Protein AF-A0A0F9UYH2-F1 (afdb_monomer_lite)

Foldseek 3Di:
DDDDDDDDDDPDDQAFAAKDADLAAQEEEEEAEADPVCSVVSHGLPDPLSVLVQVLQVLLVHHPNNYTYYYLDRHDDDPDPCCAANPVGGDPVVVVSLVVVLVSNVSGNHLEYEYEAQSSCCSFAVDRCLVLFALAWDAGPSDGLGTYHYAYRSVVCVQPCVVSSLSRSLSSNLSVVCSVDNGADAAAADEAEADDLVVLLVVLVVLQVVLAEKEKDFDDDPLDTQWMKIDSALRYIYIGGLVSDDPVSSVSNLVSVLSNQVDQSREYFAAPCLQVQLSCCQPVVRHGHHHYYHLLLLCCLAPLQDDSDLSVLCSRQPNHHGRDVVLCPCPVVVCPPDVPSNSVVRNNRRSSRRSSCVRSVVVCVVVPQVVVSSLLVLLSVLQSQQQNVFFAFDLVLLVLLLLLLVLLLVVLQVVLCVQQVHHDDLPPFVVVCCSVCVVVVDDFDWDADPSVRDIDGGDDLLNLVCQQQADPVGDHDVSSVSSSSSVVSVCCNPPQSPFADDPVRGAGWRWDCQPRAQRAIFTQARPVRGHGTPLPHDLLSLLRGFHPPLKWKKKKFFDVQLLCQLCVLLVFPLSPVCQVVVHLQLLVLLCLLFVDDSVLLVVLCVQQPPAQRLVSSVVSLVVVLVVCVVPPPCSHPVNRCVVRVSGDAFRRHGSSVLSVLCSVQPLLPHDLVNSCVVSVHDSVSSVSSNVSNCVSGVSSVVSLVVLVVVCVPQQWDAALVRNIDHQSDDDDSVSSSSSSSRRSQNNLSSLQSQLSSQLVPDPPPLSVQKRWNDRNSNMTMIMHRPPQLLSVLVSNVVSQVSSWDWTDDPRDTDTTGIWMWMARTRSQTHTDPPNVPDDSVRSSVCVVVNHVVRVVSSVVSSVVSNVSSPDDNPD

Organism: NCBI:txid412755

Sequence (875 aa):
MGFVSYPNLPAMNEGTVPPDGDPNSAIAMIGEAPARNEIAKGKPWVGPAGFVLEQCAHQAGLTRTEIYLTNVSKKPIEKNIEELIGRNGLTKLGEYWKDKLKEELQSVTANVLMPMGRLACYCLTGHQQITKYRGSILESTLLPGRKVIPAIHPSSALHGNFMVRYYIVEDMRRSVYQSTFPEIRLLERNYIIRPSWQDATDYIDNLRKERGTVSWDIEVTKNEVSCIGFAPNPTEAMCIPVDNYSPSQEGHVWRAIANLMEDPQVPKLGMNLIFDTSYILAHNRIQTKGYIDDIMIAHHILYPDFPKGLDFLVSFQCKGEPYYKDEGKQWKLNQIKDWGQWWTYNCKDCTHAFEVWDAIKHKITEDGFFHYYRETMKYFDPINFMVWKGIHVDPGAIKIEKERVERDIDKQQIELNTITGREFNVNSPKQCKEYFYEELKITPFTKYNKVKKTSSATLDDKSLERLAKGTTSRKPLQEAKLIQGIRGLRKLNSTYLDIGFDKDGRFRCAYNPRGTKNNRFASGKTIDGTGMNHQNLPLSFRSYLIPDDDRIFIEWDKVQAEWVVVAFVSGDANMIRVVERRLDAHAVSGSMITGLPIEYIKLEDKYVGHSRDPIDIEKARVELDKWCLANKPEWTREALSIVYPDAFWPRGYSIRQCGKHSNHGFNYDMQAARFALEYETDLDLSKRIYDGYHKGYPGLKHWYKRTQAQLDKNRTIENCYQDKRTFLGEWGDDLFKEAYDWNPQSTVSRNNKNGMTRLYNDRTPWMRPFELLLEGHDSNLGQAPFSNLRDLSKVIFTGIEHMHDVLEWEGRQFSIRTDCKIGFDWKNMIELKDLDFKQIGDLELELPGIIEQAKEKHEESRRSEIREASSPRIA

pLDDT: mean 90.46, std 10.52, range [27.11, 98.69]

Structure (mmCIF, N/CA/C/O backbone):
data_AF-A0A0F9UYH2-F1
#
_entry.id   AF-A0A0F9UYH2-F1
#
loop_
_atom_site.group_PDB
_atom_site.id
_atom_site.type_symbol
_atom_site.label_atom_id
_atom_site.label_alt_id
_atom_site.label_comp_id
_atom_site.label_asym_id
_atom_site.label_entity_id
_atom_site.label_seq_id
_atom_site.pdbx_PDB_ins_code
_atom_site.Cartn_x
_atom_site.Cartn_y
_atom_site.Cartn_z
_atom_site.occupancy
_atom_site.B_iso_or_equiv
_atom_site.auth_seq_id
_atom_site.auth_comp_id
_atom_site.auth_asym_id
_atom_site.auth_atom_id
_atom_site.pdbx_PDB_model_num
ATOM 1 N N . MET A 1 1 ? -66.807 3.030 22.797 1.00 36.38 1 MET A N 1
ATOM 2 C CA . MET A 1 1 ? -67.451 4.286 23.245 1.00 36.38 1 MET A CA 1
ATOM 3 C C . MET A 1 1 ? -66.618 4.855 24.378 1.00 36.38 1 MET A C 1
ATOM 5 O O . MET A 1 1 ? -66.345 4.111 25.308 1.00 36.38 1 MET A O 1
ATOM 9 N N . GLY A 1 2 ? -66.194 6.118 24.265 1.00 29.64 2 GLY A N 1
ATOM 10 C CA . GLY A 1 2 ? -65.396 6.827 25.274 1.00 29.64 2 GLY A CA 1
ATOM 11 C C . GLY A 1 2 ? -64.110 7.431 24.704 1.00 29.64 2 GLY A C 1
ATOM 12 O O . GLY A 1 2 ? -63.037 6.878 24.905 1.00 29.64 2 GLY A O 1
ATOM 13 N N . PHE A 1 3 ? -64.222 8.543 23.970 1.00 28.94 3 PHE A N 1
ATOM 14 C CA . PHE A 1 3 ? -63.079 9.401 23.643 1.00 28.94 3 PHE A CA 1
ATOM 15 C C . PHE A 1 3 ? -62.647 10.142 24.914 1.00 28.94 3 PHE A C 1
ATOM 17 O O . PHE A 1 3 ? -63.434 10.905 25.469 1.00 28.94 3 PHE A O 1
ATOM 24 N N . VAL A 1 4 ? -61.405 9.941 25.355 1.00 28.91 4 VAL A N 1
ATOM 25 C CA . VAL A 1 4 ? -60.747 10.826 26.324 1.00 28.91 4 VAL A CA 1
ATOM 26 C C . VAL A 1 4 ? -59.911 11.816 25.517 1.00 28.91 4 VAL A C 1
ATOM 28 O O . VAL A 1 4 ? -58.941 11.439 24.865 1.00 28.91 4 VAL A O 1
ATOM 31 N N . SER A 1 5 ? -60.340 13.077 25.502 1.00 27.11 5 SER A N 1
ATOM 32 C CA . SER A 1 5 ? -59.610 14.189 24.895 1.00 27.11 5 SER A CA 1
ATOM 33 C C . SER A 1 5 ? -58.446 14.605 25.794 1.00 27.11 5 SER A C 1
ATOM 35 O O . SER A 1 5 ? -58.665 14.944 26.958 1.00 27.11 5 SER A O 1
ATOM 37 N N . TYR A 1 6 ? -57.231 14.638 25.251 1.00 32.59 6 TYR A N 1
ATOM 38 C CA . TYR A 1 6 ? -56.093 15.270 25.916 1.00 32.59 6 TYR A CA 1
ATOM 39 C C . TYR A 1 6 ? -56.167 16.804 25.768 1.00 32.59 6 TYR A C 1
ATOM 41 O O . TYR A 1 6 ? -56.557 17.284 24.699 1.00 32.59 6 TYR A O 1
ATOM 49 N N . PRO A 1 7 ? -55.805 17.592 26.798 1.00 36.09 7 PRO A N 1
ATOM 50 C CA . PRO A 1 7 ? -55.845 19.047 26.733 1.00 36.09 7 PRO A CA 1
ATOM 51 C C . PRO A 1 7 ? -54.651 19.606 25.943 1.00 36.09 7 PRO A C 1
ATOM 53 O O . PRO A 1 7 ? -53.505 19.286 26.236 1.00 36.09 7 PRO A O 1
ATOM 56 N N . ASN A 1 8 ? -54.958 20.468 24.969 1.00 33.94 8 ASN A N 1
ATOM 57 C CA . ASN A 1 8 ? -54.134 21.546 24.408 1.00 33.94 8 ASN A CA 1
ATOM 58 C C . ASN A 1 8 ? -52.607 21.331 24.362 1.00 33.94 8 ASN A C 1
ATOM 60 O O . ASN A 1 8 ? -51.868 21.820 25.217 1.00 33.94 8 ASN A O 1
ATOM 64 N N . LEU A 1 9 ? -52.127 20.745 23.260 1.00 34.06 9 LEU A N 1
ATOM 65 C CA . LEU A 1 9 ? -50.814 21.107 22.718 1.00 34.06 9 LEU A CA 1
ATOM 66 C C . LEU A 1 9 ? -50.857 22.597 22.312 1.00 34.06 9 LEU A C 1
ATOM 68 O O . LEU A 1 9 ? -51.827 23.010 21.670 1.00 34.06 9 LEU A O 1
ATOM 72 N N . PRO A 1 10 ? -49.859 23.424 22.674 1.00 30.80 10 PRO A N 1
ATOM 73 C CA . PRO A 1 10 ? -49.817 24.816 22.242 1.00 30.80 10 PRO A CA 1
ATOM 74 C C . PRO A 1 10 ? -49.755 24.883 20.710 1.00 30.80 10 PRO A C 1
ATOM 76 O O . PRO A 1 10 ? -49.124 24.039 20.072 1.00 30.80 10 PRO A O 1
ATOM 79 N N . ALA A 1 11 ? -50.434 25.878 20.134 1.00 31.53 11 ALA A N 1
ATOM 80 C CA . ALA A 1 11 ? -50.489 26.131 18.697 1.00 31.53 11 ALA A CA 1
ATOM 81 C C . ALA A 1 11 ? -49.102 25.989 18.040 1.00 31.53 11 ALA A C 1
ATOM 83 O O . ALA A 1 11 ? -48.117 26.531 18.546 1.00 31.53 11 ALA A O 1
ATOM 84 N N . MET A 1 12 ? -49.030 25.248 16.925 1.00 38.38 12 MET A N 1
ATOM 85 C CA . MET A 1 12 ? -47.806 25.092 16.136 1.00 38.38 12 MET A CA 1
ATOM 86 C C . MET A 1 12 ? -47.252 26.476 15.779 1.00 38.38 12 MET A C 1
ATOM 88 O O . MET A 1 12 ? -47.857 27.207 14.998 1.00 38.38 12 MET A O 1
ATOM 92 N N . ASN A 1 13 ? -46.102 26.838 16.345 1.00 46.81 13 ASN A N 1
ATOM 93 C CA . ASN A 1 13 ? -45.363 28.014 15.905 1.00 46.81 13 ASN A CA 1
ATOM 94 C C . ASN A 1 13 ? -44.887 27.777 14.464 1.00 46.81 13 ASN A C 1
ATOM 96 O O . ASN A 1 13 ? -44.291 26.737 14.170 1.00 46.81 13 ASN A O 1
ATOM 100 N N . GLU A 1 14 ? -45.137 28.738 13.571 1.00 57.53 14 GLU A N 1
ATOM 101 C CA . GLU A 1 14 ? -44.645 28.708 12.192 1.00 57.53 14 GLU A CA 1
ATOM 102 C C . GLU A 1 14 ? -43.138 28.381 12.172 1.00 57.53 14 GLU A C 1
ATOM 104 O O . GLU A 1 14 ? -42.326 29.043 12.823 1.00 57.53 14 GLU A O 1
ATOM 109 N N . GLY A 1 15 ? -42.761 27.317 11.456 1.00 72.25 15 GLY A N 1
ATOM 110 C CA . GLY A 1 15 ? -41.358 26.935 11.264 1.00 72.25 15 GLY A CA 1
ATOM 111 C C . GLY A 1 15 ? -40.735 25.996 12.307 1.00 72.25 15 GLY A C 1
ATOM 112 O O . GLY A 1 15 ? -39.507 25.896 12.338 1.00 72.25 15 GLY A O 1
ATOM 113 N N . THR A 1 16 ? -41.515 25.292 13.139 1.00 86.12 16 THR A N 1
ATOM 114 C CA . THR A 1 16 ? -40.997 24.173 13.960 1.00 86.12 16 THR A CA 1
ATOM 115 C C . THR A 1 16 ? -41.372 22.800 13.407 1.00 86.12 16 THR A C 1
ATOM 117 O O . THR A 1 16 ? -42.482 22.625 12.912 1.00 86.12 16 THR A O 1
ATOM 120 N N . VAL A 1 17 ? -40.476 21.815 13.538 1.00 91.75 17 VAL A N 1
ATOM 121 C CA . VAL A 1 17 ? -40.734 20.409 13.178 1.00 91.75 17 VAL A CA 1
ATOM 122 C C . VAL A 1 17 ? -40.778 19.556 14.452 1.00 91.75 17 VAL A C 1
ATOM 124 O O . VAL A 1 17 ? -39.764 19.502 15.157 1.00 91.75 17 VAL A O 1
ATOM 127 N N . PRO A 1 18 ? -41.915 18.911 14.777 1.00 92.44 18 PRO A N 1
ATOM 128 C CA . PRO A 1 18 ? -42.023 18.025 15.935 1.00 92.44 18 PRO A CA 1
ATOM 129 C C . PRO A 1 18 ? -41.285 16.689 15.710 1.00 92.44 18 PRO A C 1
ATOM 131 O O . PRO A 1 18 ? -40.938 16.368 14.571 1.00 92.44 18 PRO A O 1
ATOM 134 N N . PRO A 1 19 ? -41.038 15.899 16.771 1.00 93.69 19 PRO A N 1
ATOM 135 C CA . PRO A 1 19 ? -40.589 14.513 16.631 1.00 93.69 19 PRO A CA 1
ATOM 136 C C . PRO A 1 19 ? -41.630 13.633 15.912 1.00 93.69 19 PRO A C 1
ATOM 138 O O . PRO A 1 19 ? -42.803 13.993 15.809 1.00 93.69 19 PRO A O 1
ATOM 141 N N . ASP A 1 20 ? -41.195 12.473 15.422 1.00 93.62 20 ASP A N 1
ATOM 142 C CA . ASP A 1 20 ? -42.017 11.469 14.726 1.00 93.62 20 ASP A CA 1
ATOM 143 C C . ASP A 1 20 ? -41.646 10.053 15.204 1.00 93.62 20 ASP A C 1
ATOM 145 O O . ASP A 1 20 ? -40.512 9.826 15.619 1.00 93.62 20 ASP A O 1
ATOM 149 N N . GLY A 1 21 ? -42.575 9.099 15.127 1.00 90.25 21 GLY A N 1
ATOM 150 C CA . GLY A 1 21 ? -42.392 7.727 15.635 1.00 90.25 21 GLY A CA 1
ATOM 151 C C . GLY A 1 21 ? -42.991 7.475 17.028 1.00 90.25 21 GLY A C 1
ATOM 152 O O . GLY A 1 21 ? -43.482 8.393 17.685 1.00 90.25 21 GLY A O 1
ATOM 153 N N . ASP A 1 22 ? -42.994 6.210 17.464 1.00 92.00 22 ASP A N 1
ATOM 154 C CA . ASP A 1 22 ? -43.580 5.788 18.747 1.00 92.00 22 ASP A CA 1
ATOM 155 C C . ASP A 1 22 ? -42.653 6.161 19.926 1.00 92.00 22 ASP A C 1
ATOM 157 O O . ASP A 1 22 ? -41.503 5.709 19.946 1.00 92.00 22 ASP A O 1
ATOM 161 N N . PRO A 1 23 ? -43.112 6.936 20.932 1.00 93.12 23 PRO A N 1
ATOM 162 C CA . PRO A 1 23 ? -42.351 7.219 22.155 1.00 93.12 23 PRO A CA 1
ATOM 163 C C . PRO A 1 23 ? -41.938 5.974 22.955 1.00 93.12 23 PRO A C 1
ATOM 165 O O . PRO A 1 23 ? -41.043 6.065 23.796 1.00 93.12 23 PRO A O 1
ATOM 168 N N . ASN A 1 24 ? -42.568 4.822 22.705 1.00 94.31 24 ASN A N 1
ATOM 169 C CA . ASN A 1 24 ? -42.217 3.545 23.325 1.00 94.31 24 ASN A CA 1
ATOM 170 C C . ASN A 1 24 ? -41.116 2.772 22.574 1.00 94.31 24 ASN A C 1
ATOM 172 O O . ASN A 1 24 ? -40.755 1.668 22.988 1.00 94.31 24 ASN A O 1
ATOM 176 N N . SER A 1 25 ? -40.583 3.328 21.480 1.00 95.12 25 SER A N 1
ATOM 177 C CA . SER A 1 25 ? -39.491 2.718 20.716 1.00 95.12 25 SER A CA 1
ATOM 178 C C . SER A 1 25 ? -38.237 2.560 21.577 1.00 95.12 25 SER A C 1
ATOM 180 O O . SER A 1 25 ? -37.832 3.487 22.278 1.00 95.12 25 SER A O 1
ATOM 182 N N . ALA A 1 26 ? -37.560 1.415 21.465 1.00 95.75 26 ALA A N 1
ATOM 183 C CA . ALA A 1 26 ? -36.318 1.159 22.198 1.00 95.75 26 ALA A CA 1
ATOM 184 C C . ALA A 1 26 ? -35.140 2.031 21.706 1.00 95.75 26 ALA A C 1
ATOM 186 O O . ALA A 1 26 ? -34.177 2.264 22.440 1.00 95.75 26 ALA A O 1
ATOM 187 N N . ILE A 1 27 ? -35.231 2.562 20.482 1.00 97.62 27 ILE A N 1
ATOM 188 C CA . ILE A 1 27 ? -34.200 3.391 19.854 1.00 97.62 27 ILE A CA 1
ATOM 189 C C . ILE A 1 27 ? -34.762 4.780 19.550 1.00 97.62 27 ILE A C 1
ATOM 191 O O . ILE A 1 27 ? -35.799 4.916 18.898 1.00 97.62 27 ILE A O 1
ATOM 195 N N . ALA A 1 28 ? -34.024 5.814 19.952 1.00 97.88 28 ALA A N 1
ATOM 196 C CA . ALA A 1 28 ? -34.234 7.181 19.489 1.00 97.88 28 ALA A CA 1
ATOM 197 C C . ALA A 1 28 ? -33.054 7.626 18.618 1.00 97.88 28 ALA A C 1
ATOM 199 O O . ALA A 1 28 ? -31.908 7.523 19.053 1.00 97.88 28 ALA A O 1
ATOM 200 N N . MET A 1 29 ? -33.306 8.149 17.414 1.00 97.56 29 MET A N 1
ATOM 201 C CA . MET A 1 29 ? -32.279 8.779 16.574 1.00 97.56 29 MET A CA 1
ATOM 202 C C . MET A 1 29 ? -32.446 10.299 16.587 1.00 97.56 29 MET A C 1
ATOM 204 O O . MET A 1 29 ? -33.533 10.830 16.345 1.00 97.56 29 MET A O 1
ATOM 208 N N . ILE A 1 30 ? -31.349 11.002 16.873 1.00 97.50 30 ILE A N 1
ATOM 209 C CA . ILE A 1 30 ? -31.353 12.436 17.173 1.00 97.50 30 ILE A CA 1
ATOM 210 C C . ILE A 1 30 ? -30.468 13.171 16.164 1.00 97.50 30 ILE A C 1
ATOM 212 O O . ILE A 1 30 ? -29.246 13.033 16.197 1.00 97.50 30 ILE A O 1
ATOM 216 N N . GLY A 1 31 ? -31.078 13.964 15.283 1.00 95.25 31 GLY A N 1
ATOM 217 C CA . GLY A 1 31 ? -30.384 14.858 14.351 1.00 95.25 31 GLY A CA 1
ATOM 218 C C . GLY A 1 31 ? -30.073 16.231 14.940 1.00 95.25 31 GLY A C 1
ATOM 219 O O . GLY A 1 31 ? -30.382 16.520 16.095 1.00 95.25 31 GLY A O 1
ATOM 220 N N . GLU A 1 32 ? -29.452 17.105 14.148 1.00 93.69 32 GLU A N 1
ATOM 221 C CA . GLU A 1 32 ? -29.047 18.439 14.615 1.00 93.69 32 GLU A CA 1
ATOM 222 C C . GLU A 1 32 ? -30.204 19.451 14.571 1.00 93.69 32 GLU A C 1
ATOM 224 O O . GLU A 1 32 ? -30.550 20.045 15.595 1.00 93.69 32 GLU A O 1
ATOM 229 N N . ALA A 1 33 ? -30.807 19.643 13.395 1.00 93.31 33 ALA A N 1
ATOM 230 C CA . ALA A 1 33 ? -31.880 20.603 13.139 1.00 93.31 33 ALA A CA 1
ATOM 231 C C . ALA A 1 33 ? -32.631 20.249 11.838 1.00 93.31 33 ALA A C 1
ATOM 233 O O . ALA A 1 33 ? -32.019 19.676 10.933 1.00 93.31 33 ALA A O 1
ATOM 234 N N . PRO A 1 34 ? -33.917 20.623 11.692 1.00 91.50 34 PRO A N 1
ATOM 235 C CA . PRO A 1 34 ? -34.689 20.345 10.484 1.00 91.50 34 PRO A CA 1
ATOM 236 C C . PRO A 1 34 ? -34.190 21.125 9.260 1.00 91.50 34 PRO A C 1
ATOM 238 O O . PRO A 1 34 ? -33.913 22.325 9.326 1.00 91.50 34 PRO A O 1
ATOM 241 N N . ALA A 1 35 ? -34.153 20.458 8.104 1.00 88.44 35 ALA A N 1
ATOM 242 C CA . ALA A 1 35 ? -33.908 21.086 6.806 1.00 88.44 35 ALA A CA 1
ATOM 243 C C . ALA A 1 35 ? -35.184 21.703 6.189 1.00 88.44 35 ALA A C 1
ATOM 245 O O . ALA A 1 35 ? -36.308 21.429 6.610 1.00 88.44 35 ALA A O 1
ATOM 246 N N . ARG A 1 36 ? -35.036 22.478 5.099 1.00 86.31 36 ARG A N 1
ATOM 247 C CA . ARG A 1 36 ? -36.165 23.118 4.377 1.00 86.31 36 ARG A CA 1
ATOM 248 C C . ARG A 1 36 ? -37.293 22.145 4.006 1.00 86.31 36 ARG A C 1
ATOM 250 O O . ARG A 1 36 ? -38.464 22.487 4.129 1.00 86.31 36 ARG A O 1
ATOM 257 N N . ASN A 1 37 ? -36.943 20.929 3.586 1.00 86.31 37 ASN A N 1
ATOM 258 C CA . ASN A 1 37 ? -37.922 19.904 3.211 1.00 86.31 37 ASN A CA 1
ATOM 259 C C . ASN A 1 37 ? -38.703 19.361 4.416 1.00 86.31 37 ASN A C 1
ATOM 261 O O . ASN A 1 37 ? -39.855 18.968 4.261 1.00 86.31 37 ASN A O 1
ATOM 265 N N . GLU A 1 38 ? -38.081 19.328 5.594 1.00 89.69 38 GLU A N 1
ATOM 266 C CA . GLU A 1 38 ? -38.717 18.882 6.839 1.00 89.69 38 GLU A CA 1
ATOM 267 C C . GLU A 1 38 ? -39.713 19.927 7.336 1.00 89.69 38 GLU A C 1
ATOM 269 O O . GLU A 1 38 ? -40.822 19.572 7.718 1.00 89.69 38 GLU A O 1
ATOM 274 N N . ILE A 1 39 ? -39.365 21.214 7.222 1.00 88.94 39 ILE A N 1
ATOM 275 C CA . ILE A 1 39 ? -40.271 22.335 7.513 1.00 88.94 39 ILE A CA 1
ATOM 276 C C . ILE A 1 39 ? -41.496 22.288 6.599 1.00 88.94 39 ILE A C 1
ATOM 278 O O . ILE A 1 39 ? -42.623 22.334 7.079 1.00 88.94 39 ILE A O 1
ATOM 282 N N . ALA A 1 40 ? -41.282 22.130 5.290 1.00 86.69 40 ALA A N 1
ATOM 283 C CA . ALA A 1 40 ? -42.367 22.090 4.311 1.00 86.69 40 ALA A CA 1
ATOM 284 C C . ALA A 1 40 ? -43.340 20.917 4.529 1.00 86.69 40 ALA A C 1
ATOM 286 O O . ALA A 1 40 ? -44.523 21.032 4.226 1.00 86.69 40 ALA A O 1
ATOM 287 N N . LYS A 1 41 ? -42.844 19.783 5.037 1.00 87.56 41 LYS A N 1
ATOM 288 C CA . LYS A 1 41 ? -43.641 18.569 5.275 1.00 87.56 41 LYS A CA 1
ATOM 289 C C . LYS A 1 41 ? -44.098 18.406 6.730 1.00 87.56 41 LYS A C 1
ATOM 291 O O . LYS A 1 41 ? -44.826 17.460 7.014 1.00 87.56 41 LYS A O 1
ATOM 296 N N . GLY A 1 42 ? -43.643 19.265 7.645 1.00 89.31 42 GLY A N 1
ATOM 297 C CA . GLY A 1 42 ? -43.927 19.174 9.080 1.00 89.31 42 GLY A CA 1
ATOM 298 C C . GLY A 1 42 ? -43.438 17.884 9.751 1.00 89.31 42 GLY A C 1
ATOM 299 O O . GLY A 1 42 ? -43.983 17.501 10.781 1.00 89.31 42 GLY A O 1
ATOM 300 N N . LYS A 1 43 ? -42.451 17.187 9.169 1.00 90.25 43 LYS A N 1
ATOM 301 C CA . LYS A 1 43 ? -41.931 15.901 9.668 1.00 90.25 43 LYS A CA 1
ATOM 302 C C . LYS A 1 43 ? -40.403 15.874 9.636 1.00 90.25 43 LYS A C 1
ATOM 304 O O . LYS A 1 43 ? -39.834 16.370 8.663 1.00 90.25 43 LYS A O 1
ATOM 309 N N . PRO A 1 44 ? -39.726 15.280 10.633 1.00 91.75 44 PRO A N 1
ATOM 310 C CA . PRO A 1 44 ? -38.274 15.213 10.664 1.00 91.75 44 PRO A CA 1
ATOM 311 C C . PRO A 1 44 ? -37.762 14.137 9.697 1.00 91.75 44 PRO A C 1
ATOM 313 O O . PRO A 1 44 ? -38.448 13.149 9.427 1.00 91.75 44 PRO A O 1
ATOM 316 N N . TRP A 1 45 ? -36.546 14.297 9.175 1.00 91.25 45 TRP A N 1
ATOM 317 C CA . TRP A 1 45 ? -35.875 13.298 8.329 1.00 91.25 45 TRP A CA 1
ATOM 318 C C . TRP A 1 45 ? -36.664 12.868 7.073 1.00 91.25 45 TRP A C 1
ATOM 320 O O . TRP A 1 45 ? -36.712 11.689 6.736 1.00 91.25 45 TRP A O 1
ATOM 330 N N . VAL A 1 46 ? -37.277 13.816 6.353 1.00 89.81 46 VAL A N 1
ATOM 331 C CA . VAL A 1 46 ? -38.032 13.572 5.091 1.00 89.81 46 VAL A CA 1
ATOM 332 C C . VAL A 1 46 ? -37.402 14.232 3.848 1.00 89.81 46 VAL A C 1
ATOM 334 O O . VAL A 1 46 ? -38.038 14.348 2.791 1.00 89.81 46 VAL A O 1
ATOM 337 N N . GLY A 1 47 ? -36.160 14.710 3.987 1.00 90.25 47 GLY A N 1
ATOM 338 C CA . GLY A 1 47 ? -35.315 15.237 2.908 1.00 90.25 47 GLY A CA 1
ATOM 339 C C . GLY A 1 47 ? -34.264 14.229 2.408 1.00 90.25 47 GLY A C 1
ATOM 340 O O . GLY A 1 47 ? -34.301 13.066 2.799 1.00 90.25 47 GLY A O 1
ATOM 341 N N . PRO A 1 48 ? -33.283 14.659 1.587 1.00 90.31 48 PRO A N 1
ATOM 342 C CA . PRO A 1 48 ? -32.253 13.774 1.032 1.00 90.31 48 PRO A CA 1
ATOM 343 C C . PRO A 1 48 ? -31.463 12.980 2.081 1.00 90.31 48 PRO A C 1
ATOM 345 O O . PRO A 1 48 ? -31.228 11.791 1.900 1.00 90.31 48 PRO A O 1
ATOM 348 N N . ALA A 1 49 ? -31.084 13.610 3.201 1.00 91.44 49 ALA A N 1
ATOM 349 C CA . ALA A 1 49 ? -30.413 12.913 4.301 1.00 91.44 49 ALA A CA 1
ATOM 350 C C . ALA A 1 49 ? -31.338 11.885 4.980 1.00 91.44 49 ALA A C 1
ATOM 352 O O . ALA A 1 49 ? -30.883 10.809 5.348 1.00 91.44 49 ALA A O 1
ATOM 353 N N . GLY A 1 50 ? -32.635 12.189 5.078 1.00 92.62 50 GLY A N 1
ATOM 354 C CA . GLY A 1 50 ? -33.658 11.263 5.568 1.00 92.62 50 GLY A CA 1
ATOM 355 C C . GLY A 1 50 ? -33.846 10.041 4.670 1.00 92.62 50 GLY A C 1
ATOM 356 O O . GLY A 1 50 ? -33.975 8.934 5.170 1.00 92.62 50 GLY A O 1
ATOM 357 N N . PHE A 1 51 ? -33.755 10.209 3.348 1.00 93.31 51 PHE A N 1
ATOM 358 C CA . PHE A 1 51 ? -33.775 9.077 2.418 1.00 93.31 51 PHE A CA 1
ATOM 359 C C . PHE A 1 51 ? -32.566 8.150 2.616 1.00 93.31 51 PHE A C 1
ATOM 361 O O . PHE A 1 51 ? -32.710 6.932 2.637 1.00 93.31 51 PHE A O 1
ATOM 368 N N . VAL A 1 52 ? -31.368 8.714 2.816 1.00 94.00 52 VAL A N 1
ATOM 369 C CA . VAL A 1 52 ? -30.177 7.911 3.148 1.00 94.00 52 VAL A CA 1
ATOM 370 C C . VAL A 1 52 ? -30.348 7.206 4.494 1.00 94.00 52 VAL A C 1
ATOM 372 O O . VAL A 1 52 ? -30.017 6.029 4.596 1.00 94.00 52 VAL A O 1
ATOM 375 N N . LEU A 1 53 ? -30.879 7.905 5.503 1.00 94.56 53 LEU A N 1
ATOM 376 C CA . LEU A 1 53 ? -31.188 7.328 6.812 1.00 94.56 53 LEU A CA 1
ATOM 377 C C . LEU A 1 53 ? -32.104 6.109 6.675 1.00 94.56 53 LEU A C 1
ATOM 379 O O . LEU A 1 53 ? -31.796 5.060 7.224 1.00 94.56 53 LEU A O 1
ATOM 383 N N . GLU A 1 54 ? -33.193 6.242 5.920 1.00 94.44 54 GLU A N 1
ATOM 384 C CA . GLU A 1 54 ? -34.179 5.184 5.700 1.00 94.44 54 GLU A CA 1
ATOM 385 C C . GLU A 1 54 ? -33.574 3.977 4.972 1.00 94.44 54 GLU A C 1
ATOM 387 O O . GLU A 1 54 ? -33.797 2.839 5.378 1.00 94.44 54 GLU A O 1
ATOM 392 N N . GLN A 1 55 ? -32.732 4.209 3.958 1.00 94.62 55 GLN A N 1
ATOM 393 C CA . GLN A 1 55 ? -31.992 3.135 3.289 1.00 94.62 55 GLN A CA 1
ATOM 394 C C . GLN A 1 55 ? -31.056 2.392 4.252 1.00 94.62 55 GLN A C 1
ATOM 396 O O . GLN A 1 55 ? -31.021 1.161 4.242 1.00 94.62 55 GLN A O 1
ATOM 401 N N . CYS A 1 56 ? -30.307 3.120 5.087 1.00 96.06 56 CYS A N 1
ATOM 402 C CA . CYS A 1 56 ? -29.424 2.509 6.079 1.00 96.06 56 CYS A CA 1
ATOM 403 C C . CYS A 1 56 ? -30.216 1.752 7.157 1.00 96.06 56 CYS A C 1
ATOM 405 O O . CYS A 1 56 ? -29.844 0.634 7.504 1.00 96.06 56 CYS A O 1
ATOM 407 N N . ALA A 1 57 ? -31.322 2.323 7.642 1.00 95.44 57 ALA A N 1
ATOM 408 C CA . ALA A 1 57 ? -32.192 1.699 8.636 1.00 95.44 57 ALA A CA 1
ATOM 409 C C . ALA A 1 57 ? -32.757 0.378 8.105 1.00 95.44 57 ALA A C 1
ATOM 411 O O . ALA A 1 57 ? -32.605 -0.653 8.756 1.00 95.44 57 ALA A O 1
ATOM 412 N N . HIS A 1 58 ? -33.276 0.372 6.875 1.00 95.50 58 HIS A N 1
ATOM 413 C CA . HIS A 1 58 ? -33.782 -0.841 6.238 1.00 95.50 58 HIS A CA 1
ATOM 414 C C . HIS A 1 58 ? -32.698 -1.927 6.122 1.00 95.50 58 HIS A C 1
ATOM 416 O O . HIS A 1 58 ? -32.940 -3.085 6.447 1.00 95.50 58 HIS A O 1
ATOM 422 N N . GLN A 1 59 ? -31.474 -1.567 5.716 1.00 94.94 59 GLN A N 1
ATOM 423 C CA . GLN A 1 59 ? -30.343 -2.511 5.644 1.00 94.94 59 GLN A CA 1
ATOM 424 C C . GLN A 1 59 ? -29.873 -3.027 7.015 1.00 94.94 59 GLN A C 1
ATOM 426 O O . GLN A 1 59 ? -29.263 -4.099 7.102 1.00 94.94 59 GLN A O 1
ATOM 431 N N . ALA A 1 60 ? -30.133 -2.266 8.078 1.00 95.44 60 ALA A N 1
ATOM 432 C CA . ALA A 1 60 ? -29.896 -2.665 9.459 1.00 95.44 60 ALA A CA 1
ATOM 433 C C . ALA A 1 60 ? -31.064 -3.466 10.066 1.00 95.44 60 ALA A C 1
ATOM 435 O O . ALA A 1 60 ? -30.950 -3.906 11.207 1.00 95.44 60 ALA A O 1
ATOM 436 N N . GLY A 1 61 ? -32.152 -3.683 9.316 1.00 94.94 61 GLY A N 1
ATOM 437 C CA . GLY A 1 61 ? -33.340 -4.402 9.779 1.00 94.94 61 GLY A CA 1
ATOM 438 C C . GLY A 1 61 ? -34.312 -3.550 10.600 1.00 94.94 61 GLY A C 1
ATOM 439 O O . GLY A 1 61 ? -35.078 -4.106 11.375 1.00 94.94 61 GLY A O 1
ATOM 440 N N . LEU A 1 62 ? -34.274 -2.223 10.451 1.00 94.00 62 LEU A N 1
ATOM 441 C CA . LEU A 1 62 ? -35.160 -1.278 11.127 1.00 94.00 62 LEU A CA 1
ATOM 442 C C . LEU A 1 62 ? -36.169 -0.659 10.159 1.00 94.00 62 LEU A C 1
ATOM 444 O O . LEU A 1 62 ? -35.833 -0.277 9.034 1.00 94.00 62 LEU A O 1
ATOM 448 N N . THR A 1 63 ? -37.390 -0.455 10.640 1.00 91.81 63 THR A N 1
ATOM 449 C CA . THR A 1 63 ? -38.401 0.381 9.989 1.00 91.81 63 THR A CA 1
ATOM 450 C C . THR A 1 63 ? -38.528 1.731 10.688 1.00 91.81 63 THR A C 1
ATOM 452 O O . THR A 1 63 ? -38.205 1.889 11.865 1.00 91.81 63 THR A O 1
ATOM 455 N N . ARG A 1 64 ? -39.042 2.741 9.976 1.00 89.88 64 ARG A N 1
ATOM 456 C CA . ARG A 1 64 ? -39.251 4.082 10.546 1.00 89.88 64 ARG A CA 1
ATOM 457 C C . ARG A 1 64 ? -40.150 4.065 11.789 1.00 89.88 64 ARG A C 1
ATOM 459 O O . ARG A 1 64 ? -39.954 4.879 12.680 1.00 89.88 64 ARG A O 1
ATOM 466 N N . THR A 1 65 ? -41.131 3.166 11.843 1.00 88.88 65 THR A N 1
ATOM 467 C CA . THR A 1 65 ? -42.087 3.052 12.958 1.00 88.88 65 THR A CA 1
ATOM 468 C C . THR A 1 65 ? -41.470 2.502 14.240 1.00 88.88 65 THR A C 1
ATOM 470 O O . THR A 1 65 ? -42.027 2.727 15.306 1.00 88.88 65 THR A O 1
ATOM 473 N N . GLU A 1 66 ? -40.326 1.822 14.146 1.00 90.56 66 GLU A N 1
ATOM 474 C CA . GLU A 1 66 ? -39.587 1.261 15.287 1.00 90.56 66 GLU A CA 1
ATOM 475 C C . GLU A 1 66 ? -38.551 2.241 15.860 1.00 90.56 66 GLU A C 1
ATOM 477 O O . GLU A 1 66 ? -37.774 1.888 16.749 1.00 90.56 66 GLU A O 1
ATOM 482 N N . ILE A 1 67 ? -38.499 3.464 15.323 1.00 94.69 67 ILE A N 1
ATOM 483 C CA . ILE A 1 67 ? -37.515 4.477 15.684 1.00 94.69 67 ILE A CA 1
ATOM 484 C C . ILE A 1 67 ? -38.241 5.748 16.112 1.00 94.69 67 ILE A C 1
ATOM 486 O O . ILE A 1 67 ? -39.040 6.309 15.362 1.00 94.69 67 ILE A O 1
ATOM 490 N N . TYR A 1 68 ? -37.874 6.271 17.279 1.00 97.38 68 TYR A N 1
ATOM 491 C CA . TYR A 1 68 ? -38.237 7.629 17.658 1.00 97.38 68 TYR A CA 1
ATOM 492 C C . TYR A 1 68 ? -37.286 8.628 16.983 1.00 97.38 68 TYR A C 1
ATOM 494 O O . TYR A 1 68 ? -36.088 8.661 17.268 1.00 97.38 68 TYR A O 1
ATOM 502 N N . LEU A 1 69 ? -37.797 9.429 16.052 1.00 96.62 69 LEU A N 1
ATOM 503 C CA . LEU A 1 69 ? -37.022 10.354 15.229 1.00 96.62 69 LEU A CA 1
ATOM 504 C C . LEU A 1 69 ? -37.195 11.788 15.701 1.00 96.62 69 LEU A C 1
ATOM 506 O O . LEU A 1 69 ? -38.299 12.331 15.720 1.00 96.62 69 LEU A O 1
ATOM 510 N N . THR A 1 70 ? -36.078 12.443 16.004 1.00 96.38 70 THR A N 1
ATOM 511 C CA . THR A 1 70 ? -36.104 13.819 16.494 1.00 96.38 70 THR A CA 1
ATOM 512 C C . THR A 1 70 ? -34.855 14.611 16.097 1.00 96.38 70 THR A C 1
ATOM 514 O O . THR A 1 70 ? -33.920 14.075 15.502 1.00 96.38 70 THR A O 1
ATOM 517 N N . ASN A 1 71 ? -34.851 15.908 16.405 1.00 96.62 71 ASN A N 1
ATOM 518 C CA . ASN A 1 71 ? -33.726 16.830 16.235 1.00 96.62 71 ASN A CA 1
ATOM 519 C C . ASN A 1 71 ? -33.466 17.585 17.546 1.00 96.62 71 ASN A C 1
ATOM 521 O O . ASN A 1 71 ? -34.415 17.852 18.288 1.00 96.62 71 ASN A O 1
ATOM 525 N N . VAL A 1 72 ? -32.212 17.972 17.810 1.00 96.56 72 VAL A N 1
ATOM 526 C CA . VAL A 1 72 ? -31.869 18.831 18.961 1.00 96.56 72 VAL A CA 1
ATOM 527 C C . VAL A 1 72 ? -32.606 20.168 18.856 1.00 96.56 72 VAL A C 1
ATOM 529 O O . VAL A 1 72 ? -33.395 20.514 19.731 1.00 96.56 72 VAL A O 1
ATOM 532 N N . SER A 1 73 ? -32.398 20.904 17.760 1.00 95.00 73 SER A N 1
ATOM 533 C CA . SER A 1 73 ? -33.184 22.102 17.461 1.00 95.00 73 SER A CA 1
ATOM 534 C C . SER A 1 73 ? -34.465 21.717 16.731 1.00 95.00 73 SER A C 1
ATOM 536 O O . SER A 1 73 ? -34.415 21.027 15.715 1.00 95.00 73 SER A O 1
ATOM 538 N N . LYS A 1 74 ? -35.622 22.210 17.191 1.00 94.25 74 LYS A N 1
ATOM 539 C CA . LYS A 1 74 ? -36.893 22.064 16.448 1.00 94.25 74 LYS A CA 1
ATOM 540 C C . LYS A 1 74 ? -37.066 23.112 15.354 1.00 94.25 74 LYS A C 1
ATOM 542 O O . LYS A 1 74 ? -38.025 23.036 14.593 1.00 94.25 74 LYS A O 1
ATOM 547 N N . LYS A 1 75 ? -36.157 24.088 15.285 1.00 91.25 75 LYS A N 1
ATOM 548 C CA . LYS A 1 75 ? -36.109 25.147 14.270 1.00 91.25 75 LYS A CA 1
ATOM 549 C C . LYS A 1 75 ? -34.915 24.949 13.332 1.00 91.25 75 LYS A C 1
ATOM 551 O O . LYS A 1 75 ? -33.891 24.420 13.775 1.00 91.25 75 LYS A O 1
ATOM 556 N N . PRO A 1 76 ? -35.015 25.377 12.064 1.00 88.31 76 PRO A N 1
ATOM 557 C CA . PRO A 1 76 ? -33.890 25.319 11.145 1.00 88.31 76 PRO A CA 1
ATOM 558 C C . PRO A 1 76 ? -32.760 26.235 11.628 1.00 88.31 76 PRO A C 1
ATOM 560 O O . PRO A 1 76 ? -32.999 27.245 12.286 1.00 88.31 76 PRO A O 1
ATOM 563 N N . ILE A 1 77 ? -31.529 25.875 11.279 1.00 85.69 77 ILE A N 1
ATOM 564 C CA . ILE A 1 77 ? -30.349 26.715 11.502 1.00 85.69 77 ILE A CA 1
ATOM 565 C C . ILE A 1 77 ? -30.291 27.766 10.386 1.00 85.69 77 ILE A C 1
ATOM 567 O O . ILE A 1 77 ? -30.382 27.406 9.210 1.00 85.69 77 ILE A O 1
ATOM 571 N N . GLU A 1 78 ? -30.144 29.046 10.733 1.00 81.12 78 GLU A N 1
ATOM 572 C CA . GLU A 1 78 ? -30.231 30.142 9.757 1.00 81.12 78 GLU A CA 1
ATOM 573 C C . GLU A 1 78 ? -28.947 30.316 8.937 1.00 81.12 78 GLU A C 1
ATOM 575 O O . GLU A 1 78 ? -29.009 30.465 7.714 1.00 81.12 78 GLU A O 1
ATOM 580 N N . LYS A 1 79 ? -27.780 30.284 9.588 1.00 81.50 79 LYS A N 1
ATOM 581 C CA . LYS A 1 79 ? -26.463 30.437 8.954 1.00 81.50 79 LYS A CA 1
ATOM 582 C C . LYS A 1 79 ? -25.663 29.150 9.046 1.00 81.50 79 LYS A C 1
ATOM 584 O O . LYS A 1 79 ? -25.300 28.586 8.015 1.00 81.50 79 LYS A O 1
ATOM 589 N N . ASN A 1 80 ? -25.336 28.713 10.262 1.00 86.56 80 ASN A N 1
ATOM 590 C CA . ASN A 1 80 ? -24.473 27.555 10.483 1.00 86.56 80 ASN A CA 1
ATOM 591 C C . ASN A 1 80 ? -24.582 26.972 11.900 1.00 86.56 80 ASN A C 1
ATOM 593 O O . ASN A 1 80 ? -25.145 27.559 12.822 1.00 86.56 80 ASN A O 1
ATOM 597 N N . ILE A 1 81 ? -24.037 25.767 12.059 1.00 87.31 81 ILE A N 1
ATOM 598 C CA . ILE A 1 81 ? -24.109 24.999 13.303 1.00 87.31 81 ILE A CA 1
ATOM 599 C C . ILE A 1 81 ? -23.396 25.703 14.477 1.00 87.31 81 ILE A C 1
ATOM 601 O O . ILE A 1 81 ? -23.681 25.396 15.636 1.00 87.31 81 ILE A O 1
ATOM 605 N N . GLU A 1 82 ? -22.492 26.657 14.214 1.00 90.88 82 GLU A N 1
ATOM 606 C CA . GLU A 1 82 ? -21.832 27.471 15.242 1.00 90.88 82 GLU A CA 1
ATOM 607 C C . GLU A 1 82 ? -22.795 28.367 16.038 1.00 90.88 82 GLU A C 1
ATOM 609 O O . GLU A 1 82 ? -22.457 28.756 17.157 1.00 90.88 82 GLU A O 1
ATOM 614 N N . GLU A 1 83 ? -24.006 28.628 15.536 1.00 90.62 83 GLU A N 1
ATOM 615 C CA . GLU A 1 83 ? -25.082 29.272 16.307 1.00 90.62 83 GLU A CA 1
ATOM 616 C C . GLU A 1 83 ? -25.501 28.462 17.538 1.00 90.62 83 GLU A C 1
ATOM 618 O O . GLU A 1 83 ? -25.959 29.034 18.528 1.00 90.62 83 GLU A O 1
ATOM 623 N N . LEU A 1 84 ? -25.339 27.138 17.486 1.00 92.19 84 LEU A N 1
ATOM 624 C CA . LEU A 1 84 ? -25.736 26.205 18.540 1.00 92.19 84 LEU A CA 1
ATOM 625 C C . LEU A 1 84 ? -24.522 25.638 19.279 1.00 92.19 84 LEU A C 1
ATOM 627 O O . LEU A 1 84 ? -24.562 25.485 20.498 1.00 92.19 84 LEU A O 1
ATOM 631 N N . ILE A 1 85 ? -23.427 25.359 18.566 1.00 92.56 85 ILE A N 1
ATOM 632 C CA . ILE A 1 85 ? -22.213 24.779 19.148 1.00 92.56 85 ILE A CA 1
ATOM 633 C C . ILE A 1 85 ? -20.929 25.362 18.538 1.00 92.56 85 ILE A C 1
ATOM 635 O O . ILE A 1 85 ? -20.536 25.072 17.403 1.00 92.56 85 ILE A O 1
ATOM 639 N N . GLY A 1 86 ? -20.217 26.153 19.337 1.00 88.56 86 GLY A N 1
ATOM 640 C CA . GLY A 1 86 ? -18.917 26.717 18.985 1.00 88.56 86 GLY A CA 1
ATOM 641 C C . GLY A 1 86 ? -17.756 25.761 19.273 1.00 88.56 86 GLY A C 1
ATOM 642 O O . GLY A 1 86 ? -17.940 24.582 19.576 1.00 88.56 86 GLY A O 1
ATOM 643 N N . ARG A 1 87 ? -16.524 26.285 19.212 1.00 84.12 87 ARG A N 1
ATOM 644 C CA . ARG A 1 87 ? -15.316 25.530 19.605 1.00 84.12 87 ARG A CA 1
ATOM 645 C C . ARG A 1 87 ? -15.283 25.206 21.103 1.00 84.12 87 ARG A C 1
ATOM 647 O O . ARG A 1 87 ? -14.795 24.149 21.476 1.00 84.12 87 ARG A O 1
ATOM 654 N N . ASN A 1 88 ? -15.841 26.085 21.939 1.00 86.12 88 ASN A N 1
ATOM 655 C CA . ASN A 1 88 ? -15.777 25.982 23.402 1.00 86.12 88 ASN A CA 1
ATOM 656 C C . ASN A 1 88 ? -17.012 25.312 24.035 1.00 86.12 88 ASN A C 1
ATOM 658 O O . ASN A 1 88 ? -17.168 25.369 25.248 1.00 86.12 88 ASN A O 1
ATOM 662 N N . GLY A 1 89 ? -17.896 24.702 23.236 1.00 90.25 89 GLY A N 1
ATOM 663 C CA . GLY A 1 89 ? -19.130 24.074 23.721 1.00 90.25 89 GLY A CA 1
ATOM 664 C C . GLY A 1 89 ? -20.393 24.727 23.162 1.00 90.25 89 GLY A C 1
ATOM 665 O O . GLY A 1 89 ? -20.353 25.371 22.108 1.00 90.25 89 GLY A O 1
ATOM 666 N N . LEU A 1 90 ? -21.519 24.517 23.845 1.00 94.25 90 LEU A N 1
ATOM 667 C CA . LEU A 1 90 ? -22.824 25.037 23.432 1.00 94.25 90 LEU A CA 1
ATOM 668 C C . LEU A 1 90 ? -22.908 26.555 23.613 1.00 94.25 90 LEU A C 1
ATOM 670 O O . LEU A 1 90 ? -22.347 27.135 24.541 1.00 94.25 90 LEU A O 1
ATOM 674 N N . THR A 1 91 ? -23.634 27.205 22.709 1.00 94.75 91 THR A N 1
ATOM 675 C CA . THR A 1 91 ? -24.076 28.590 22.905 1.00 94.75 91 THR A CA 1
ATOM 676 C C . THR A 1 91 ? -25.275 28.620 23.858 1.00 94.75 91 THR A C 1
ATOM 678 O O . THR A 1 91 ? -25.854 27.582 24.175 1.00 94.75 91 THR A O 1
ATOM 681 N N . LYS A 1 92 ? -25.732 29.814 24.265 1.00 93.75 92 LYS A N 1
ATOM 682 C CA . LYS A 1 92 ? -26.983 29.950 25.039 1.00 93.75 92 LYS A CA 1
ATOM 683 C C . LYS A 1 92 ? -28.185 29.311 24.331 1.00 93.75 92 LYS A C 1
ATOM 685 O O . LYS A 1 92 ? -29.026 28.703 24.981 1.00 93.75 92 LYS A O 1
ATOM 690 N N . LEU A 1 93 ? -28.253 29.444 23.004 1.00 92.88 93 LEU A N 1
ATOM 691 C CA . LEU A 1 93 ? -29.310 28.832 22.201 1.00 92.88 93 LEU A CA 1
ATOM 692 C C . LEU A 1 93 ? -29.147 27.306 22.128 1.00 92.88 93 LEU A C 1
ATOM 694 O O . LEU A 1 93 ? -30.136 26.582 22.186 1.00 92.88 93 LEU A O 1
ATOM 698 N N . GLY A 1 94 ? -27.907 26.816 22.040 1.00 94.25 94 GLY A N 1
ATOM 699 C CA . GLY A 1 94 ? -27.603 25.389 22.113 1.00 94.25 94 GLY A CA 1
ATOM 700 C C . GLY A 1 94 ? -28.001 24.755 23.449 1.00 94.25 94 GLY A C 1
ATOM 701 O O . GLY A 1 94 ? -28.616 23.693 23.444 1.00 94.25 94 GLY A O 1
ATOM 702 N N . GLU A 1 95 ? -27.710 25.411 24.578 1.00 95.88 95 GLU A N 1
ATOM 703 C CA . GLU A 1 95 ? -28.133 24.938 25.908 1.00 95.88 95 GLU A CA 1
ATOM 704 C C . GLU A 1 95 ? -29.660 24.924 26.039 1.00 95.88 95 GLU A C 1
ATOM 706 O O . GLU A 1 95 ? -30.221 23.923 26.473 1.00 95.88 95 GLU A O 1
ATOM 711 N N . TYR A 1 96 ? -30.353 25.960 25.550 1.00 95.75 96 TYR A N 1
ATOM 712 C CA . TYR A 1 96 ? -31.820 25.971 25.514 1.00 95.75 96 TYR A CA 1
ATOM 713 C C . TYR A 1 96 ? -32.396 24.743 24.789 1.00 95.75 96 TYR A C 1
ATOM 715 O O . TYR A 1 96 ? -33.293 24.072 25.301 1.00 95.75 96 TYR A O 1
ATOM 723 N N . TRP A 1 97 ? -31.874 24.417 23.602 1.00 96.12 97 TRP A N 1
ATOM 724 C CA . TRP A 1 97 ? -32.347 23.253 22.851 1.00 96.12 97 TRP A CA 1
ATOM 725 C C . TRP A 1 97 ? -31.946 21.923 23.489 1.00 96.12 97 TRP A C 1
ATOM 727 O O . TRP A 1 97 ? -32.705 20.960 23.404 1.00 96.12 97 TRP A O 1
ATOM 737 N N . LYS A 1 98 ? -30.797 21.861 24.166 1.00 96.75 98 LYS A N 1
ATOM 738 C CA . LYS A 1 98 ? -30.390 20.690 24.949 1.00 96.75 98 LYS A CA 1
ATOM 739 C C . LYS A 1 98 ? -31.337 20.436 26.124 1.00 96.75 98 LYS A C 1
ATOM 741 O O . LYS A 1 98 ? -31.713 19.286 26.339 1.00 96.75 98 LYS A O 1
ATOM 746 N N . ASP A 1 99 ? -31.764 21.479 26.834 1.00 97.00 99 ASP A N 1
ATOM 747 C CA . ASP A 1 99 ? -32.741 21.356 27.922 1.00 97.00 99 ASP A CA 1
ATOM 748 C C . ASP A 1 99 ? -34.098 20.872 27.395 1.00 97.00 99 ASP A C 1
ATOM 750 O O . ASP A 1 99 ? -34.692 19.951 27.955 1.00 97.00 99 ASP A O 1
ATOM 754 N N . LYS A 1 100 ? -34.549 21.400 26.249 1.00 96.31 100 LYS A N 1
ATOM 755 C CA . LYS A 1 100 ? -35.770 20.915 25.585 1.00 96.31 100 LYS A CA 1
ATOM 756 C C . LYS A 1 100 ? -35.671 19.478 25.095 1.00 96.31 100 LYS A C 1
ATOM 758 O O . LYS A 1 100 ? -36.624 18.720 25.254 1.00 96.31 100 LYS A O 1
ATOM 763 N N . LEU A 1 101 ? -34.520 19.077 24.566 1.00 97.25 101 LEU A N 1
ATOM 764 C CA . LEU A 1 101 ? -34.271 17.685 24.208 1.00 97.25 101 LEU A CA 1
ATOM 765 C C . LEU A 1 101 ? -34.317 16.770 25.442 1.00 97.25 101 LEU A C 1
ATOM 767 O O . LEU A 1 101 ? -34.842 15.664 25.355 1.00 97.25 101 LEU A O 1
ATOM 771 N N . LYS A 1 102 ? -33.791 17.218 26.589 1.00 97.38 102 LYS A N 1
ATOM 772 C CA . LYS A 1 102 ? -33.847 16.457 27.844 1.00 97.38 102 LYS A CA 1
ATOM 773 C C . LYS A 1 102 ? -35.287 16.234 28.300 1.00 97.38 102 LYS A C 1
ATOM 775 O O . LYS A 1 102 ? -35.640 15.093 28.578 1.00 97.38 102 LYS A O 1
ATOM 780 N N . GLU A 1 103 ? -36.092 17.298 28.349 1.00 96.38 103 GLU A N 1
ATOM 781 C CA . GLU A 1 103 ? -37.521 17.224 28.699 1.00 96.38 103 GLU A CA 1
ATOM 782 C C . GLU A 1 103 ? -38.262 16.222 27.794 1.00 96.38 103 GLU A C 1
ATOM 784 O O . GLU A 1 103 ? -39.020 15.383 28.276 1.00 96.38 103 GLU A O 1
ATOM 789 N N . GLU A 1 104 ? -38.000 16.263 26.484 1.00 96.19 104 GLU A N 1
ATOM 790 C CA . GLU A 1 104 ? -38.594 15.344 25.508 1.00 96.19 104 GLU A CA 1
ATOM 791 C C . GLU A 1 104 ? -38.175 13.891 25.756 1.00 96.19 104 GLU A C 1
ATOM 793 O O . GLU A 1 104 ? -39.025 13.020 25.939 1.00 96.19 104 GLU A O 1
ATOM 798 N N . LEU A 1 105 ? -36.870 13.615 25.809 1.00 96.69 105 LEU A N 1
ATOM 799 C CA . LEU A 1 105 ? -36.351 12.250 25.911 1.00 96.69 105 LEU A CA 1
ATOM 800 C C . LEU A 1 105 ? -36.670 11.577 27.258 1.00 96.69 105 LEU A C 1
ATOM 802 O O . LEU A 1 105 ? -36.717 10.348 27.320 1.00 96.69 105 LEU A O 1
ATOM 806 N N . GLN A 1 106 ? -36.948 12.344 28.320 1.00 95.69 106 GLN A N 1
ATOM 807 C CA . GLN A 1 106 ? -37.468 11.806 29.586 1.00 95.69 106 GLN A CA 1
ATOM 808 C C . GLN A 1 106 ? -38.822 11.102 29.421 1.00 95.69 106 GLN A C 1
ATOM 810 O O . GLN A 1 106 ? -39.100 10.157 30.155 1.00 95.69 106 GLN A O 1
ATOM 815 N N . SER A 1 107 ? -39.636 11.527 28.450 1.00 93.00 107 SER A N 1
ATOM 816 C CA . SER A 1 107 ? -40.939 10.919 28.144 1.00 93.00 107 SER A CA 1
ATOM 817 C C . SER A 1 107 ? -40.866 9.721 27.185 1.00 93.00 107 SER A C 1
ATOM 819 O O . SER A 1 107 ? -41.871 9.051 26.965 1.00 93.00 107 SER A O 1
ATOM 821 N N . VAL A 1 108 ? -39.683 9.436 26.632 1.00 94.81 108 VAL A N 1
ATOM 822 C CA . VAL A 1 108 ? -39.434 8.361 25.658 1.00 94.81 108 VAL A CA 1
ATOM 823 C C . VAL A 1 108 ? -38.785 7.175 26.371 1.00 94.81 108 VAL A C 1
ATOM 825 O O . VAL A 1 108 ? -37.856 7.373 27.159 1.00 94.81 108 VAL A O 1
ATOM 828 N N . THR A 1 109 ? -39.216 5.942 26.090 1.00 94.31 109 THR A N 1
ATOM 829 C CA . THR A 1 109 ? -38.698 4.723 26.754 1.00 94.31 109 THR A CA 1
ATOM 830 C C . THR A 1 109 ? -37.350 4.245 26.209 1.00 94.31 109 THR A C 1
ATOM 832 O O . THR A 1 109 ? -36.733 3.364 26.808 1.00 94.31 109 THR A O 1
ATOM 835 N N . ALA A 1 110 ? -36.879 4.832 25.104 1.00 96.88 110 ALA A N 1
ATOM 836 C CA . ALA A 1 110 ? -35.647 4.458 24.422 1.00 96.88 110 ALA A CA 1
ATOM 837 C C . ALA A 1 110 ? -34.461 4.305 25.385 1.00 96.88 110 ALA A C 1
ATOM 839 O O . ALA A 1 110 ? -34.038 5.266 26.041 1.00 96.88 110 ALA A O 1
ATOM 840 N N . ASN A 1 111 ? -33.905 3.094 25.425 1.00 96.44 111 ASN A N 1
ATOM 841 C CA . ASN A 1 111 ? -32.697 2.754 26.174 1.00 96.44 111 ASN A CA 1
ATOM 842 C C . ASN A 1 111 ? -31.420 2.980 25.347 1.00 96.44 111 ASN A C 1
ATOM 844 O O . ASN A 1 111 ? -30.333 3.052 25.926 1.00 96.44 111 ASN A O 1
ATOM 848 N N . VAL A 1 112 ? -31.549 3.130 24.022 1.00 97.38 112 VAL A N 1
ATOM 849 C CA . VAL A 1 112 ? -30.472 3.517 23.103 1.00 97.38 112 VAL A CA 1
ATOM 850 C C . VAL A 1 112 ? -30.790 4.863 22.455 1.00 97.38 112 VAL A C 1
ATOM 852 O O . VAL A 1 112 ? -31.800 5.033 21.773 1.00 97.38 112 VAL A O 1
ATOM 855 N N . LEU A 1 113 ? -29.883 5.820 22.637 1.00 98.12 113 LEU A N 1
ATOM 856 C CA . LEU A 1 113 ? -29.909 7.138 22.015 1.00 98.12 113 LEU A CA 1
ATOM 857 C C . LEU A 1 113 ? -28.819 7.199 20.939 1.00 98.12 113 LEU A C 1
ATOM 859 O O . LEU A 1 113 ? -27.632 7.062 21.229 1.00 98.12 113 LEU A O 1
ATOM 863 N N . MET A 1 114 ? -29.203 7.422 19.690 1.00 97.69 114 MET A N 1
ATOM 864 C CA . MET A 1 114 ? -28.298 7.429 18.544 1.00 97.69 114 MET A CA 1
ATOM 865 C C . MET A 1 114 ? -28.146 8.855 17.995 1.00 97.69 114 MET A C 1
ATOM 867 O O . MET A 1 114 ? -28.928 9.276 17.134 1.00 97.69 114 MET A O 1
ATOM 871 N N . PRO A 1 115 ? -27.177 9.651 18.493 1.00 97.38 115 PRO A N 1
ATOM 872 C CA . PRO A 1 115 ? -26.932 10.977 17.958 1.00 97.38 115 PRO A CA 1
ATOM 873 C C . PRO A 1 115 ? -26.294 10.898 16.577 1.00 97.38 115 PRO A C 1
ATOM 875 O O . PRO A 1 115 ? -25.288 10.217 16.369 1.00 97.38 115 PRO A O 1
ATOM 878 N N . MET A 1 116 ? -26.845 11.683 15.659 1.00 94.81 116 MET A N 1
ATOM 879 C CA . MET A 1 116 ? -26.354 11.861 14.305 1.00 94.81 116 MET A CA 1
ATOM 880 C C . MET A 1 116 ? -25.965 13.321 14.113 1.00 94.81 116 MET A C 1
ATOM 882 O O . MET A 1 116 ? -26.814 14.193 13.961 1.00 94.81 116 MET A O 1
ATOM 886 N N . GLY A 1 117 ? -24.663 13.593 14.131 1.00 90.81 117 GLY A N 1
ATOM 887 C CA . GLY A 1 117 ? -24.111 14.945 14.020 1.00 90.81 117 GLY A CA 1
ATOM 888 C C . GLY A 1 117 ? -23.417 15.445 15.287 1.00 90.81 117 GLY A C 1
ATOM 889 O O . GLY A 1 117 ? -23.560 14.899 16.384 1.00 90.81 117 GLY A O 1
ATOM 890 N N . ARG A 1 118 ? -22.614 16.498 15.115 1.00 92.75 118 ARG A N 1
ATOM 891 C CA . ARG A 1 118 ? -21.737 17.055 16.151 1.00 92.75 118 ARG A CA 1
ATOM 892 C C . ARG A 1 118 ? -22.537 17.597 17.330 1.00 92.75 118 ARG A C 1
ATOM 894 O O . ARG A 1 118 ? -22.158 17.348 18.471 1.00 92.75 118 ARG A O 1
ATOM 901 N N . LEU A 1 119 ? -23.619 18.328 17.059 1.00 94.81 119 LEU A N 1
ATOM 902 C CA . LEU A 1 119 ? -24.449 18.932 18.101 1.00 94.81 119 LEU A CA 1
ATOM 903 C C . LEU A 1 119 ? -25.118 17.863 18.972 1.00 94.81 119 LEU A C 1
ATOM 905 O O . LEU A 1 119 ? -24.957 17.883 20.189 1.00 94.81 119 LEU A O 1
ATOM 909 N N . ALA A 1 120 ? -25.807 16.902 18.349 1.00 95.56 120 ALA A N 1
ATOM 910 C CA . ALA A 1 120 ? -26.499 15.825 19.056 1.00 95.56 120 ALA A CA 1
ATOM 911 C C . ALA A 1 120 ? -25.534 14.984 19.906 1.00 95.56 120 ALA A C 1
ATOM 913 O O . ALA A 1 120 ? -25.814 14.703 21.071 1.00 95.56 120 ALA A O 1
ATOM 914 N N . CYS A 1 121 ? -24.367 14.645 19.349 1.00 95.50 121 CYS A N 1
ATOM 915 C CA . CYS A 1 121 ? -23.329 13.909 20.067 1.00 95.50 121 CYS A CA 1
ATOM 916 C C . CYS A 1 121 ? -22.866 14.679 21.310 1.00 95.50 121 CYS A C 1
ATOM 918 O O . CYS A 1 121 ? -22.814 14.113 22.402 1.00 95.50 121 CYS A O 1
ATOM 920 N N . TYR A 1 122 ? -22.601 15.981 21.173 1.00 95.44 122 TYR A N 1
ATOM 921 C CA . TYR A 1 122 ? -22.169 16.810 22.294 1.00 95.44 122 TYR A CA 1
ATOM 922 C C . TYR A 1 122 ? -23.250 16.948 23.369 1.00 95.44 122 TYR A C 1
ATOM 924 O O . TYR A 1 122 ? -22.943 16.814 24.550 1.00 95.44 122 TYR A O 1
ATOM 932 N N . CYS A 1 123 ? -24.512 17.162 22.987 1.00 96.38 123 CYS A N 1
ATOM 933 C CA . CYS A 1 123 ? -25.616 17.281 23.941 1.00 96.38 123 CYS A CA 1
ATOM 934 C C . CYS A 1 123 ? -25.800 16.024 24.800 1.00 96.38 123 CYS A C 1
ATOM 936 O O . CYS A 1 123 ? -26.152 16.152 25.970 1.00 96.38 123 CYS A O 1
ATOM 938 N N . LEU A 1 124 ? -25.559 14.836 24.234 1.00 96.38 124 LEU A N 1
ATOM 939 C CA . LEU A 1 124 ? -25.767 13.559 24.920 1.00 96.38 124 LEU A CA 1
ATOM 940 C C . LEU A 1 124 ? -24.539 13.021 25.659 1.00 96.38 124 LEU A C 1
ATOM 942 O O . LEU A 1 124 ? -24.722 12.205 26.558 1.00 96.38 124 LEU A O 1
ATOM 946 N N . THR A 1 125 ? -23.322 13.418 25.271 1.00 94.25 125 THR A N 1
ATOM 947 C CA . THR A 1 125 ? -22.070 12.806 25.772 1.00 94.25 125 THR A CA 1
ATOM 948 C C . THR A 1 125 ? -21.019 13.813 26.237 1.00 94.25 125 THR A C 1
ATOM 950 O O . THR A 1 125 ? -20.084 13.453 26.938 1.00 94.25 125 THR A O 1
ATOM 953 N N . GLY A 1 126 ? -21.121 15.081 25.830 1.00 92.56 126 GLY A N 1
ATOM 954 C CA . GLY A 1 126 ? -20.049 16.072 25.978 1.00 92.56 126 GLY A CA 1
ATOM 955 C C . GLY A 1 126 ? -18.922 15.956 24.939 1.00 92.56 126 GLY A C 1
ATOM 956 O O . GLY A 1 126 ? -18.014 16.790 24.923 1.00 92.56 126 GLY A O 1
ATOM 957 N N . HIS A 1 127 ? -18.968 14.984 24.021 1.00 91.00 127 HIS A N 1
ATOM 958 C CA . HIS A 1 127 ? -17.956 14.813 22.977 1.00 91.00 127 HIS A CA 1
ATOM 959 C C . HIS A 1 127 ? -18.355 15.481 21.654 1.00 91.00 127 HIS A C 1
ATOM 961 O O . HIS A 1 127 ? -19.451 15.280 21.137 1.00 91.00 127 HIS A O 1
ATOM 967 N N . GLN A 1 128 ? -17.435 16.249 21.056 1.00 86.56 128 GLN A N 1
ATOM 968 C CA . GLN A 1 128 ? -17.667 16.949 19.778 1.00 86.56 128 GLN A CA 1
ATOM 969 C C . GLN A 1 128 ? -17.210 16.164 18.533 1.00 86.56 128 GLN A C 1
ATOM 971 O O . GLN A 1 128 ? -17.597 16.493 17.414 1.00 86.56 128 GLN A O 1
ATOM 976 N N . GLN A 1 129 ? -16.343 15.159 18.685 1.00 87.69 129 GLN A N 1
ATOM 977 C CA . GLN A 1 129 ? -15.660 14.501 17.560 1.00 87.69 129 GLN A CA 1
ATOM 978 C C . GLN A 1 129 ? -16.363 13.203 17.160 1.00 87.69 129 GLN A C 1
ATOM 980 O O . GLN A 1 129 ? -15.848 12.116 17.402 1.00 87.69 129 GLN A O 1
ATOM 985 N N . ILE A 1 130 ? -17.535 13.312 16.530 1.00 89.00 130 ILE A N 1
ATOM 986 C CA . ILE A 1 130 ? -18.382 12.147 16.226 1.00 89.00 130 ILE A CA 1
ATOM 987 C C . ILE A 1 130 ? -17.670 11.042 15.436 1.00 89.00 130 ILE A C 1
ATOM 989 O O . ILE A 1 130 ? -17.908 9.870 15.680 1.00 89.00 130 ILE A O 1
ATOM 993 N N . THR A 1 131 ? -16.743 11.387 14.539 1.00 88.19 131 THR A N 1
ATOM 994 C CA . THR A 1 131 ? -15.984 10.396 13.760 1.00 88.19 131 THR A CA 1
ATOM 995 C C . THR A 1 131 ? -15.088 9.506 14.620 1.00 88.19 131 THR A C 1
ATOM 997 O O . THR A 1 131 ? -14.789 8.401 14.194 1.00 88.19 131 THR A O 1
ATOM 1000 N N . LYS A 1 132 ? -14.665 9.969 15.806 1.00 88.31 132 LYS A N 1
ATOM 1001 C CA . LYS A 1 132 ? -13.890 9.164 16.766 1.00 88.31 132 LYS A CA 1
ATOM 1002 C C . LYS A 1 132 ? -14.772 8.228 17.588 1.00 88.31 132 LYS A C 1
ATOM 1004 O O . LYS A 1 132 ? -14.392 7.097 17.835 1.00 88.31 132 LYS A O 1
ATOM 1009 N N . TYR A 1 133 ? -15.925 8.730 18.026 1.00 90.38 133 TYR A N 1
ATOM 1010 C CA . TYR A 1 133 ? -16.818 8.028 18.952 1.00 90.38 133 TYR A CA 1
ATOM 1011 C C . TYR A 1 133 ? -17.923 7.234 18.243 1.00 90.38 133 TYR A C 1
ATOM 1013 O O . TYR A 1 133 ? -18.766 6.635 18.905 1.00 90.38 133 TYR A O 1
ATOM 1021 N N . ARG A 1 134 ? -17.968 7.253 16.903 1.00 91.38 134 ARG A N 1
ATOM 1022 C CA . ARG A 1 134 ? -18.980 6.517 16.138 1.00 91.38 134 ARG A CA 1
ATOM 1023 C C . ARG A 1 134 ? -18.925 5.034 16.469 1.00 91.38 134 ARG A C 1
ATOM 1025 O O . ARG A 1 134 ? -17.851 4.442 16.467 1.00 91.38 134 ARG A O 1
ATOM 1032 N N . GLY A 1 135 ? -20.076 4.443 16.749 1.00 90.44 135 GLY A N 1
ATOM 1033 C CA . GLY A 1 135 ? -20.186 3.032 17.087 1.00 90.44 135 GLY A CA 1
ATOM 1034 C C . GLY A 1 135 ? -19.760 2.652 18.509 1.00 90.44 135 GLY A C 1
ATOM 1035 O O . GLY A 1 135 ? -20.003 1.513 18.898 1.00 90.44 135 GLY A O 1
ATOM 1036 N N . SER A 1 136 ? -19.183 3.566 19.295 1.00 91.38 136 SER A N 1
ATOM 1037 C CA . SER A 1 136 ? -18.894 3.329 20.714 1.00 91.38 136 SER A CA 1
ATOM 1038 C C . SER A 1 136 ? -20.174 3.214 21.537 1.00 91.38 136 SER A C 1
ATOM 1040 O O . SER A 1 136 ? -21.186 3.826 21.200 1.00 91.38 136 SER A O 1
ATOM 1042 N N . ILE A 1 137 ? -20.108 2.489 22.653 1.00 91.94 137 ILE A N 1
ATOM 1043 C CA . ILE A 1 137 ? -21.179 2.461 23.656 1.00 91.94 137 ILE A CA 1
ATOM 1044 C C . ILE A 1 137 ? -20.776 3.387 24.795 1.00 91.94 137 ILE A C 1
ATOM 1046 O O . ILE A 1 137 ? -19.837 3.110 25.535 1.00 91.94 137 ILE A O 1
ATOM 1050 N N . LEU A 1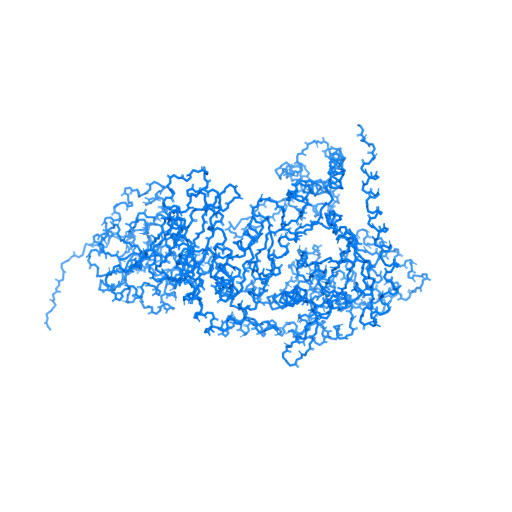 138 ? -21.470 4.515 24.894 1.00 93.06 138 LEU A N 1
ATOM 1051 C CA . LEU A 1 138 ? -21.231 5.538 25.905 1.00 93.06 138 LEU A CA 1
ATOM 1052 C C . LEU A 1 138 ? -22.435 5.636 26.840 1.00 93.06 138 LEU A C 1
ATOM 1054 O O . LEU A 1 138 ? -23.555 5.299 26.461 1.00 93.06 138 LEU A O 1
ATOM 1058 N N . GLU A 1 139 ? -22.223 6.144 28.046 1.00 94.62 139 GLU A N 1
ATOM 1059 C CA . GLU A 1 139 ? -23.322 6.544 28.921 1.00 94.62 139 GLU A CA 1
ATOM 1060 C C . GLU A 1 139 ? -23.752 7.982 28.605 1.00 94.62 139 GLU A C 1
ATOM 1062 O O . GLU A 1 139 ? -22.919 8.853 28.336 1.00 94.62 139 GLU A O 1
ATOM 1067 N N . SER A 1 140 ? -25.060 8.251 28.622 1.00 96.00 140 SER A N 1
ATOM 1068 C CA . SER A 1 140 ? -25.548 9.611 28.411 1.00 96.00 140 SER A CA 1
ATOM 1069 C C . SER A 1 140 ? -25.266 10.505 29.616 1.00 96.00 140 SER A C 1
ATOM 1071 O O . SER A 1 140 ? -25.733 10.251 30.723 1.00 96.00 140 SER A O 1
ATOM 1073 N N . THR A 1 141 ? -24.606 11.637 29.373 1.00 95.56 141 THR A N 1
ATOM 1074 C CA . THR A 1 141 ? -24.454 12.706 30.371 1.00 95.56 141 THR A CA 1
ATOM 1075 C C . THR A 1 141 ? -25.744 13.508 30.565 1.00 95.56 141 THR A C 1
ATOM 1077 O O . THR A 1 141 ? -25.909 14.183 31.580 1.00 95.56 141 THR A O 1
ATOM 1080 N N . LEU A 1 142 ? -26.675 13.436 29.604 1.00 95.12 142 LEU A N 1
ATOM 1081 C CA . LEU A 1 142 ? -27.978 14.104 29.665 1.00 95.12 142 LEU A CA 1
ATOM 1082 C C . LEU A 1 142 ? -29.017 13.272 30.431 1.00 95.12 142 LEU A C 1
ATOM 1084 O O . LEU A 1 142 ? -29.831 13.836 31.170 1.00 95.12 142 LEU A O 1
ATOM 1088 N N . LEU A 1 143 ? -28.979 11.947 30.247 1.00 95.31 143 LEU A N 1
ATOM 1089 C CA . LEU A 1 143 ? -29.884 10.959 30.841 1.00 95.31 143 LEU A CA 1
ATOM 1090 C C . LEU A 1 143 ? -29.093 9.736 31.356 1.00 95.31 143 LEU A C 1
ATOM 1092 O O . LEU A 1 143 ? -29.032 8.725 30.651 1.00 95.31 143 LEU A O 1
ATOM 1096 N N . PRO A 1 144 ? -28.497 9.814 32.564 1.00 94.44 144 PRO A N 1
ATOM 1097 C CA . PRO A 1 144 ? -27.697 8.728 33.137 1.00 94.44 144 PRO A CA 1
ATOM 1098 C C . PRO A 1 144 ? -28.404 7.367 33.098 1.00 94.44 144 PRO A C 1
ATOM 1100 O O . PRO A 1 144 ? -29.626 7.288 33.244 1.00 94.44 144 PRO A O 1
ATOM 1103 N N . GLY A 1 145 ? -27.640 6.299 32.869 1.00 91.81 145 GLY A N 1
ATOM 1104 C CA . GLY A 1 145 ? -28.146 4.939 32.666 1.00 91.81 145 GLY A CA 1
ATOM 1105 C C . GLY A 1 145 ? -28.642 4.614 31.250 1.00 91.81 145 GLY A C 1
ATOM 1106 O O . GLY A 1 145 ? -28.877 3.444 30.955 1.00 91.81 145 GLY A O 1
ATOM 1107 N N . ARG A 1 146 ? -28.783 5.597 30.343 1.00 95.00 146 ARG A N 1
ATOM 1108 C CA . ARG A 1 146 ? -29.102 5.335 28.924 1.00 95.00 146 ARG A CA 1
ATOM 1109 C C . ARG A 1 146 ? -27.839 5.205 28.079 1.00 95.00 146 ARG A C 1
ATOM 1111 O O . ARG A 1 146 ? -26.894 5.980 28.237 1.00 95.00 146 ARG A O 1
ATOM 1118 N N . LYS A 1 147 ? -27.859 4.266 27.128 1.00 96.50 147 LYS A N 1
ATOM 1119 C CA . LYS A 1 147 ? -26.773 4.061 26.162 1.00 96.50 147 LYS A CA 1
ATOM 1120 C C . LYS A 1 147 ? -26.812 5.128 25.080 1.00 96.50 147 LYS A C 1
ATOM 1122 O O . LYS A 1 147 ? -27.876 5.433 24.545 1.00 96.50 147 LYS A O 1
ATOM 1127 N N . VAL A 1 148 ? -25.647 5.635 24.704 1.00 96.56 148 VAL A N 1
ATOM 1128 C CA . VAL A 1 148 ? -25.454 6.519 23.560 1.00 96.56 148 VAL A CA 1
ATOM 1129 C C . VAL A 1 148 ? -24.537 5.838 22.557 1.00 96.56 148 VAL A C 1
ATOM 1131 O O . VAL A 1 148 ? -23.413 5.484 22.903 1.00 96.56 148 VAL A O 1
ATOM 1134 N N . ILE A 1 149 ? -25.009 5.679 21.319 1.00 95.75 149 ILE A N 1
ATOM 1135 C CA . ILE A 1 149 ? -24.235 5.099 20.214 1.00 95.75 149 ILE A CA 1
ATOM 1136 C C . ILE A 1 149 ? -24.149 6.140 19.099 1.00 95.75 149 ILE A C 1
ATOM 1138 O O . ILE A 1 149 ? -25.084 6.277 18.309 1.00 95.75 149 ILE A O 1
ATOM 1142 N N . PRO A 1 150 ? -23.072 6.942 19.043 1.00 95.75 150 PRO A N 1
ATOM 1143 C CA . PRO A 1 150 ? -22.938 7.965 18.018 1.00 95.75 150 PRO A CA 1
ATOM 1144 C C . PRO A 1 150 ? -22.837 7.362 16.617 1.00 95.75 150 PRO A C 1
ATOM 1146 O O . PRO A 1 150 ? -22.213 6.319 16.428 1.00 95.75 150 PRO A O 1
ATOM 1149 N N . ALA A 1 151 ? -23.394 8.051 15.624 1.00 95.06 151 ALA A N 1
ATOM 1150 C CA . ALA A 1 151 ? -23.304 7.651 14.224 1.00 95.06 151 ALA A CA 1
ATOM 1151 C C . ALA A 1 151 ? -23.092 8.863 13.317 1.00 95.06 151 ALA A C 1
ATOM 1153 O O . ALA A 1 151 ? -23.573 9.963 13.585 1.00 95.06 151 ALA A O 1
ATOM 1154 N N . ILE A 1 152 ? -22.366 8.687 12.216 1.00 93.69 152 ILE A N 1
ATOM 1155 C CA . ILE A 1 152 ? -22.112 9.798 11.291 1.00 93.69 152 ILE A CA 1
ATOM 1156 C C . ILE A 1 152 ? -23.437 10.259 10.666 1.00 93.69 152 ILE A C 1
ATOM 1158 O O . ILE A 1 152 ? -24.274 9.448 10.281 1.00 93.69 152 ILE A O 1
ATOM 1162 N N . HIS A 1 153 ? -23.623 11.575 10.542 1.00 92.81 153 HIS A N 1
ATOM 1163 C CA . HIS A 1 153 ? -24.847 12.127 9.972 1.00 92.81 153 HIS A CA 1
ATOM 1164 C C . HIS A 1 153 ? -25.021 11.704 8.491 1.00 92.81 153 HIS A C 1
ATOM 1166 O O . HIS A 1 153 ? -24.090 11.884 7.697 1.00 92.81 153 HIS A O 1
ATOM 1172 N N . PRO A 1 154 ? -26.207 11.217 8.064 1.00 92.62 154 PRO A N 1
ATOM 1173 C CA . PRO A 1 154 ? -26.446 10.714 6.704 1.00 92.62 154 PRO A CA 1
ATOM 1174 C C . PRO A 1 154 ? -26.129 11.697 5.565 1.00 92.62 154 PRO A C 1
ATOM 1176 O O . PRO A 1 154 ? -25.792 11.281 4.456 1.00 92.62 154 PRO A O 1
ATOM 1179 N N . SER A 1 155 ? -26.176 13.009 5.822 1.00 90.12 155 SER A N 1
ATOM 1180 C CA . SER A 1 155 ? -25.776 14.029 4.836 1.00 90.12 155 SER A CA 1
ATOM 1181 C C . SER A 1 155 ? -24.316 13.899 4.387 1.00 90.12 155 SER A C 1
ATOM 1183 O O . SER A 1 155 ? -24.010 14.248 3.249 1.00 90.12 155 SER A O 1
ATOM 1185 N N . SER A 1 156 ? -23.413 13.348 5.210 1.00 88.00 156 SER A N 1
ATOM 1186 C CA . SER A 1 156 ? -22.018 13.114 4.812 1.00 88.00 156 SER A CA 1
ATOM 1187 C C . SER A 1 156 ? -21.907 12.190 3.594 1.00 88.00 156 SER A C 1
ATOM 1189 O O . SER A 1 156 ? -21.033 12.398 2.751 1.00 88.00 156 SER A O 1
ATOM 1191 N N . ALA A 1 157 ? -22.832 11.236 3.437 1.00 87.69 157 ALA A N 1
ATOM 1192 C CA . ALA A 1 157 ? -22.869 10.351 2.275 1.00 87.69 157 ALA A CA 1
ATOM 1193 C C . ALA A 1 157 ? -23.250 11.070 0.971 1.00 87.69 157 ALA A C 1
ATOM 1195 O O . ALA A 1 157 ? -22.881 10.611 -0.106 1.00 87.69 157 ALA A O 1
ATOM 1196 N N . LEU A 1 158 ? -23.952 12.205 1.055 1.00 85.25 158 LEU A N 1
ATOM 1197 C CA . LEU A 1 158 ? -24.353 13.020 -0.098 1.00 85.25 158 LEU A CA 1
ATOM 1198 C C . LEU A 1 158 ? -23.245 13.977 -0.563 1.00 85.25 158 LEU A C 1
ATOM 1200 O O . LEU A 1 158 ? -23.312 14.533 -1.658 1.00 85.25 158 LEU A O 1
ATOM 1204 N N . HIS A 1 159 ? -22.223 14.191 0.267 1.00 76.88 159 HIS A N 1
ATOM 1205 C CA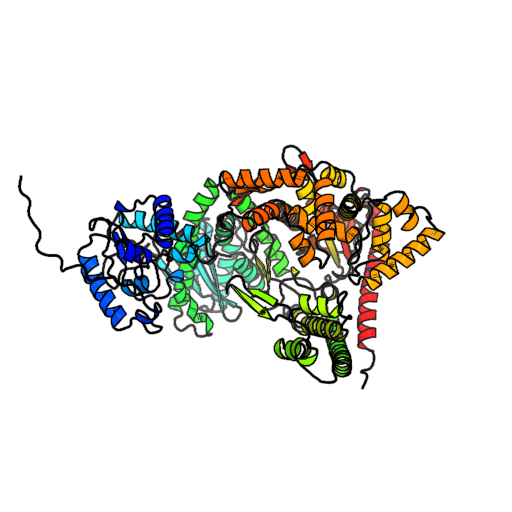 . HIS A 1 159 ? -21.157 15.166 0.036 1.00 76.88 159 HIS A CA 1
ATOM 1206 C C . HIS A 1 159 ? -19.810 14.497 -0.261 1.00 76.88 159 HIS A C 1
ATOM 1208 O O . HIS A 1 159 ? -18.765 14.933 0.217 1.00 76.88 159 HIS A O 1
ATOM 1214 N N . GLY A 1 160 ? -19.835 13.438 -1.076 1.00 70.88 160 GLY A N 1
ATOM 1215 C CA . GLY A 1 160 ? -18.631 12.780 -1.593 1.00 70.88 160 GLY A CA 1
ATOM 1216 C C . GLY A 1 160 ? -18.036 11.700 -0.687 1.00 70.88 160 GLY A C 1
ATOM 1217 O O . GLY A 1 160 ? -16.954 11.207 -0.987 1.00 70.88 160 GLY A O 1
ATOM 1218 N N . ASN A 1 161 ? -18.724 11.308 0.393 1.00 82.94 161 ASN A N 1
ATOM 1219 C CA . ASN A 1 161 ? -18.304 10.206 1.263 1.00 82.94 161 ASN A CA 1
ATOM 1220 C C . ASN A 1 161 ? -19.339 9.071 1.288 1.00 82.94 161 ASN A C 1
ATOM 1222 O O . ASN A 1 161 ? -19.866 8.710 2.340 1.00 82.94 161 ASN A O 1
ATOM 1226 N N . PHE A 1 162 ? -19.645 8.522 0.109 1.00 88.81 162 PHE A N 1
ATOM 1227 C CA . PHE A 1 162 ? -20.645 7.462 -0.083 1.00 88.81 162 PHE A CA 1
ATOM 1228 C C . PHE A 1 162 ? -20.478 6.285 0.897 1.00 88.81 162 PHE A C 1
ATOM 1230 O O . PHE A 1 162 ? -21.460 5.756 1.416 1.00 88.81 162 PHE A O 1
ATOM 1237 N N . MET A 1 163 ? -19.228 5.939 1.214 1.00 90.00 163 MET A N 1
ATOM 1238 C CA . MET A 1 163 ? -18.842 4.819 2.079 1.00 90.00 163 MET A CA 1
ATOM 1239 C C . MET A 1 163 ? -19.369 4.918 3.513 1.00 90.00 163 MET A C 1
ATOM 1241 O O . MET A 1 163 ? -19.553 3.901 4.176 1.00 90.00 163 MET A O 1
ATOM 1245 N N . VAL A 1 164 ? -19.676 6.127 3.989 1.00 91.38 164 VAL A N 1
ATOM 1246 C CA . VAL A 1 164 ? -20.240 6.335 5.329 1.00 91.38 164 VAL A CA 1
ATOM 1247 C C . VAL A 1 164 ? -21.561 5.591 5.533 1.00 91.38 164 VAL A C 1
ATOM 1249 O O . VAL A 1 164 ? -21.889 5.245 6.663 1.00 91.38 164 VAL A O 1
ATOM 1252 N N . ARG A 1 165 ? -22.298 5.275 4.461 1.00 94.25 165 ARG A N 1
ATOM 1253 C CA . ARG A 1 165 ? -23.526 4.468 4.539 1.00 94.25 165 ARG A CA 1
ATOM 1254 C C . ARG A 1 165 ? -23.287 3.130 5.243 1.00 94.25 165 ARG A C 1
ATOM 1256 O O . ARG A 1 165 ? -24.049 2.783 6.134 1.00 94.25 165 ARG A O 1
ATOM 1263 N N . TYR A 1 166 ? -22.197 2.433 4.918 1.00 93.12 166 TYR A N 1
ATOM 1264 C CA . TYR A 1 166 ? -21.869 1.143 5.535 1.00 93.12 166 TYR A CA 1
ATOM 1265 C C . TYR A 1 166 ? -21.536 1.282 7.025 1.00 93.12 166 TYR A C 1
ATOM 1267 O O . TYR A 1 166 ? -21.913 0.434 7.826 1.00 93.12 166 TYR A O 1
ATOM 1275 N N . TYR A 1 167 ? -20.879 2.382 7.405 1.00 92.00 167 TYR A N 1
ATOM 1276 C CA . TYR A 1 167 ? -20.566 2.697 8.800 1.00 92.00 167 TYR A CA 1
ATOM 1277 C C . TYR A 1 167 ? -21.846 2.907 9.611 1.00 92.00 167 TYR A C 1
ATOM 1279 O O . TYR A 1 167 ? -21.987 2.338 10.691 1.00 92.00 167 TYR A O 1
ATOM 1287 N N . ILE A 1 168 ? -22.784 3.683 9.058 1.00 94.56 168 ILE A N 1
ATOM 1288 C CA . ILE A 1 168 ? -24.086 3.961 9.672 1.00 94.56 168 ILE A CA 1
ATOM 1289 C C . ILE A 1 168 ? -24.887 2.668 9.842 1.00 94.56 168 ILE A C 1
ATOM 1291 O O . ILE A 1 168 ? -25.448 2.453 10.910 1.00 94.56 168 ILE A O 1
ATOM 1295 N N . VAL A 1 169 ? -24.927 1.804 8.821 1.00 95.44 169 VAL A N 1
ATOM 1296 C CA . VAL A 1 169 ? -25.628 0.509 8.895 1.00 95.44 169 VAL A CA 1
ATOM 1297 C C . VAL A 1 169 ? -25.088 -0.338 10.045 1.00 95.44 169 VAL A C 1
ATOM 1299 O O . VAL A 1 169 ? -25.874 -0.895 10.807 1.00 95.44 169 VAL A O 1
ATOM 1302 N N . GLU A 1 170 ? -23.768 -0.402 10.216 1.00 93.00 170 GLU A N 1
ATOM 1303 C CA . GLU A 1 170 ? -23.177 -1.180 11.307 1.00 93.00 170 GLU A CA 1
ATOM 1304 C C . GLU A 1 170 ? -23.456 -0.559 12.686 1.00 93.00 170 GLU A C 1
ATOM 1306 O O . GLU A 1 170 ? -23.798 -1.269 13.631 1.00 93.00 170 GLU A O 1
ATOM 1311 N N . ASP A 1 171 ? -23.437 0.774 12.797 1.00 94.06 171 ASP A N 1
ATOM 1312 C CA . ASP A 1 171 ? -23.831 1.466 14.034 1.00 94.06 171 ASP A CA 1
ATOM 1313 C C . ASP A 1 171 ? -25.308 1.219 14.377 1.00 94.06 171 ASP A C 1
ATOM 1315 O O . ASP A 1 171 ? -25.665 1.054 15.546 1.00 94.06 171 ASP A O 1
ATOM 1319 N N . MET A 1 172 ? -26.175 1.147 13.363 1.00 95.12 172 MET A N 1
ATOM 1320 C CA . MET A 1 172 ? -27.594 0.836 13.529 1.00 95.12 172 MET A CA 1
ATOM 1321 C C . MET A 1 172 ? -27.797 -0.614 13.959 1.00 95.12 172 MET A C 1
ATOM 1323 O O . MET A 1 172 ? -28.539 -0.848 14.906 1.00 95.12 172 MET A O 1
ATOM 1327 N N . ARG A 1 173 ? -27.099 -1.583 13.353 1.00 94.12 173 ARG A N 1
ATOM 1328 C CA . ARG A 1 173 ? -27.133 -2.991 13.795 1.00 94.12 173 ARG A CA 1
ATOM 1329 C C . ARG A 1 173 ? -26.685 -3.139 15.243 1.00 94.12 173 ARG A C 1
ATOM 1331 O O . ARG A 1 173 ? -27.326 -3.850 16.017 1.00 94.12 173 ARG A O 1
ATOM 1338 N N . ARG A 1 174 ? -25.638 -2.411 15.641 1.00 92.31 174 ARG A N 1
ATOM 1339 C CA . ARG A 1 174 ? -25.220 -2.350 17.044 1.00 92.31 174 ARG A CA 1
ATOM 1340 C C . ARG A 1 174 ? -26.318 -1.766 17.927 1.00 92.31 174 ARG A C 1
ATOM 1342 O O . ARG A 1 174 ? -26.574 -2.300 18.999 1.00 92.31 174 ARG A O 1
ATOM 1349 N N . SER A 1 175 ? -26.984 -0.709 17.470 1.00 94.25 175 SER A N 1
ATOM 1350 C CA . SER A 1 175 ? -28.083 -0.065 18.197 1.00 94.25 175 SER A CA 1
ATOM 1351 C C . SER A 1 175 ? -29.279 -1.001 18.370 1.00 94.25 175 SER A C 1
ATOM 1353 O O . SER A 1 175 ? -29.816 -1.083 19.470 1.00 94.25 175 SER A O 1
ATOM 1355 N N . VAL A 1 176 ? -29.625 -1.782 17.342 1.00 95.00 176 VAL A N 1
ATOM 1356 C CA . VAL A 1 176 ? -30.632 -2.854 17.411 1.00 95.00 176 VAL A CA 1
ATOM 1357 C C . VAL A 1 176 ? -30.259 -3.861 18.490 1.00 95.00 176 VAL A C 1
ATOM 1359 O O . VAL A 1 176 ? -31.036 -4.072 19.417 1.00 95.00 176 VAL A O 1
ATOM 1362 N N . TYR A 1 177 ? -29.050 -4.424 18.432 1.00 93.38 177 TYR A N 1
ATOM 1363 C CA . TYR A 1 177 ? -28.593 -5.396 19.425 1.00 93.38 177 TYR A CA 1
ATOM 1364 C C . TYR A 1 177 ? -28.618 -4.824 20.852 1.00 93.38 177 TYR A C 1
ATOM 1366 O O . TYR A 1 177 ? -29.182 -5.433 21.758 1.00 93.38 177 TYR A O 1
ATOM 1374 N N . GLN A 1 178 ? -28.067 -3.625 21.045 1.00 93.56 178 GLN A N 1
ATOM 1375 C CA . GLN A 1 178 ? -27.991 -2.959 22.347 1.00 93.56 178 GLN A CA 1
ATOM 1376 C C . GLN A 1 178 ? -29.367 -2.535 22.880 1.00 93.56 178 GLN A C 1
ATOM 1378 O O . GLN A 1 178 ? -29.539 -2.417 24.090 1.00 93.56 178 GLN A O 1
ATOM 1383 N N . SER A 1 179 ? -30.362 -2.335 22.013 1.00 94.62 179 SER A N 1
ATOM 1384 C CA . SER A 1 179 ? -31.724 -1.983 22.431 1.00 94.62 179 SER A CA 1
ATOM 1385 C C . SER A 1 179 ? -32.466 -3.138 23.114 1.00 94.62 179 SER A C 1
ATOM 1387 O O . SER A 1 179 ? -33.414 -2.901 23.860 1.00 94.62 179 SER A O 1
ATOM 1389 N N . THR A 1 180 ? -31.995 -4.381 22.947 1.00 95.31 180 THR A N 1
ATOM 1390 C CA . THR A 1 180 ? -32.630 -5.581 23.523 1.00 95.31 180 THR A CA 1
ATOM 1391 C C . THR A 1 180 ? -32.492 -5.701 25.046 1.00 95.31 180 THR A C 1
ATOM 1393 O O . THR A 1 180 ? -33.183 -6.510 25.661 1.00 95.31 180 THR A O 1
ATOM 1396 N N . PHE A 1 181 ? -31.633 -4.897 25.677 1.00 94.88 181 PHE A N 1
ATOM 1397 C CA . PHE A 1 181 ? -31.448 -4.858 27.129 1.00 94.88 181 PHE A CA 1
ATOM 1398 C C . PHE A 1 181 ? -31.183 -3.423 27.600 1.00 94.88 181 PHE A C 1
ATOM 1400 O O . PHE A 1 181 ? -30.529 -2.670 26.886 1.00 94.88 181 PHE A O 1
ATOM 1407 N N . PRO A 1 182 ? -31.670 -2.974 28.771 1.00 92.69 182 PRO A N 1
ATOM 1408 C CA . PRO A 1 182 ? -31.484 -1.592 29.218 1.00 92.69 182 PRO A CA 1
ATOM 1409 C C . PRO A 1 182 ? -30.081 -1.313 29.769 1.00 92.69 182 PRO A C 1
ATOM 1411 O O . PRO A 1 182 ? -29.587 -0.202 29.586 1.00 92.69 182 PRO A O 1
ATOM 1414 N N . GLU A 1 183 ? -29.398 -2.306 30.343 1.00 92.75 183 GLU A N 1
ATOM 1415 C CA . GLU A 1 183 ? -28.111 -2.099 31.019 1.00 92.75 183 GLU A CA 1
ATOM 1416 C C . GLU A 1 183 ? -26.972 -1.757 30.047 1.00 92.75 183 GLU A C 1
ATOM 1418 O O . GLU A 1 183 ? -26.996 -2.113 28.863 1.00 92.75 183 GLU A O 1
ATOM 1423 N N . ILE A 1 184 ? -25.941 -1.087 30.559 1.00 90.44 184 ILE A N 1
ATOM 1424 C CA . ILE A 1 184 ? -24.664 -0.916 29.862 1.00 90.44 184 ILE A CA 1
ATOM 1425 C C . ILE A 1 184 ? -23.798 -2.132 30.203 1.00 90.44 184 ILE A C 1
ATOM 1427 O O . ILE A 1 184 ? -23.488 -2.361 31.368 1.00 90.44 184 ILE A O 1
ATOM 1431 N N . ARG A 1 185 ? -23.437 -2.929 29.192 1.00 89.06 185 ARG A N 1
ATOM 1432 C CA . ARG A 1 185 ? -22.642 -4.157 29.349 1.00 89.06 185 ARG A CA 1
ATOM 1433 C C . ARG A 1 185 ? -21.298 -3.975 28.651 1.00 89.06 185 ARG A C 1
ATOM 1435 O O . ARG A 1 185 ? -21.229 -4.117 27.431 1.00 89.06 185 ARG A O 1
ATOM 1442 N N . LEU A 1 186 ? -20.270 -3.627 29.422 1.00 84.94 186 LEU A N 1
ATOM 1443 C CA . LEU A 1 186 ? -18.881 -3.567 28.955 1.00 84.94 186 LEU A CA 1
ATOM 1444 C C . LEU A 1 186 ? -18.171 -4.874 29.317 1.00 84.94 186 LEU A C 1
ATOM 1446 O O . LEU A 1 186 ? -18.531 -5.512 30.310 1.00 84.94 186 LEU A O 1
ATOM 1450 N N . LEU A 1 187 ? -17.187 -5.278 28.516 1.00 86.62 187 LEU A N 1
ATOM 1451 C CA . LEU A 1 187 ? -16.371 -6.443 28.836 1.00 86.62 187 LEU A CA 1
ATOM 1452 C C . LEU A 1 187 ? -15.406 -6.074 29.970 1.00 86.62 187 LEU A C 1
ATOM 1454 O O . LEU A 1 187 ? -14.664 -5.099 29.868 1.00 86.62 187 LEU A O 1
ATOM 1458 N N . GLU A 1 188 ? -15.424 -6.836 31.060 1.00 89.94 188 GLU A N 1
ATOM 1459 C CA . GLU A 1 188 ? -14.463 -6.651 32.148 1.00 89.94 188 GLU A CA 1
ATOM 1460 C C . GLU A 1 188 ? -13.098 -7.205 31.726 1.00 89.94 188 GLU A C 1
ATOM 1462 O O . GLU A 1 188 ? -13.009 -8.314 31.194 1.00 89.94 188 GLU A O 1
ATOM 1467 N N . ARG A 1 189 ? -12.037 -6.415 31.928 1.00 92.06 189 ARG A N 1
ATOM 1468 C CA . ARG A 1 189 ? -10.677 -6.767 31.507 1.00 92.06 189 ARG A CA 1
ATOM 1469 C C . ARG A 1 189 ? -9.703 -6.676 32.674 1.00 92.06 189 ARG A C 1
ATOM 1471 O O . ARG A 1 189 ? -9.657 -5.669 33.379 1.00 92.06 189 ARG A O 1
ATOM 1478 N N . ASN A 1 190 ? -8.898 -7.720 32.825 1.00 96.44 190 ASN A N 1
ATOM 1479 C CA . ASN A 1 190 ? -7.906 -7.899 33.871 1.00 96.44 190 ASN A CA 1
ATOM 1480 C C . ASN A 1 190 ? -6.510 -7.651 33.299 1.00 96.44 190 ASN A C 1
ATOM 1482 O O . ASN A 1 190 ? -6.003 -8.431 32.489 1.00 96.44 190 ASN A O 1
ATOM 1486 N N . TYR A 1 191 ? -5.880 -6.561 33.732 1.00 97.50 191 TYR A N 1
ATOM 1487 C CA . TYR A 1 191 ? -4.559 -6.171 33.251 1.00 97.50 191 TYR A CA 1
ATOM 1488 C C . TYR A 1 191 ? -3.511 -6.252 34.346 1.00 97.50 191 TYR A C 1
ATOM 1490 O O . TYR A 1 191 ? -3.657 -5.649 35.409 1.00 97.50 191 TYR A O 1
ATOM 1498 N N . ILE A 1 192 ? -2.415 -6.940 34.041 1.00 97.69 192 ILE A N 1
ATOM 1499 C CA . ILE A 1 192 ? -1.214 -6.931 34.866 1.00 97.69 192 ILE A CA 1
ATOM 1500 C C . ILE A 1 192 ? -0.231 -5.953 34.231 1.00 97.69 192 ILE A C 1
ATOM 1502 O O . ILE A 1 192 ? 0.259 -6.164 33.125 1.00 97.69 192 ILE A O 1
ATOM 1506 N N . ILE A 1 193 ? 0.058 -4.864 34.933 1.00 96.50 193 ILE A N 1
ATOM 1507 C CA . ILE A 1 193 ? 1.049 -3.874 34.510 1.00 96.50 193 ILE A CA 1
ATOM 1508 C C . ILE A 1 193 ? 2.226 -3.895 35.476 1.00 96.50 193 ILE A C 1
ATOM 1510 O O . ILE A 1 193 ? 2.042 -4.095 36.677 1.00 96.50 193 ILE A O 1
ATOM 1514 N N . ARG A 1 194 ? 3.434 -3.653 34.955 1.00 94.31 194 ARG A N 1
ATOM 1515 C CA . ARG A 1 194 ? 4.673 -3.604 35.751 1.00 94.31 194 ARG A CA 1
ATOM 1516 C C . ARG A 1 194 ? 4.889 -4.865 36.624 1.00 94.31 194 ARG A C 1
ATOM 1518 O O . ARG A 1 194 ? 5.107 -4.738 37.831 1.00 94.31 194 ARG A O 1
ATOM 1525 N N . PRO A 1 195 ? 4.829 -6.074 36.039 1.00 97.06 195 PRO A N 1
ATOM 1526 C CA . PRO A 1 195 ? 5.117 -7.308 36.767 1.00 97.06 195 PRO A CA 1
ATOM 1527 C C . PRO A 1 195 ? 6.569 -7.334 37.271 1.00 97.06 195 PRO A C 1
ATOM 1529 O O . PRO A 1 195 ? 7.449 -6.670 36.703 1.00 97.06 195 PRO A O 1
ATOM 1532 N N . SER A 1 196 ? 6.847 -8.143 38.301 1.00 96.88 196 SER A N 1
ATOM 1533 C CA . SER A 1 196 ? 8.235 -8.511 38.606 1.00 96.88 196 SER A CA 1
ATOM 1534 C C . SER A 1 196 ? 8.840 -9.276 37.422 1.00 96.88 196 SER A C 1
ATOM 1536 O O . SER A 1 196 ? 8.114 -9.820 36.589 1.00 96.88 196 SER A O 1
ATOM 1538 N N . TRP A 1 197 ? 10.171 -9.319 37.310 1.00 96.81 197 TRP A N 1
ATOM 1539 C CA . TRP A 1 197 ? 10.795 -10.037 36.195 1.00 96.81 197 TRP A CA 1
ATOM 1540 C C . TRP A 1 197 ? 10.472 -11.539 36.239 1.00 96.81 197 TRP A C 1
ATOM 1542 O O . TRP A 1 197 ? 10.341 -12.139 35.179 1.00 96.81 197 TRP A O 1
ATOM 1552 N N . GLN A 1 198 ? 10.293 -12.125 37.433 1.00 97.56 198 GLN A N 1
ATOM 1553 C CA . GLN A 1 198 ? 9.869 -13.518 37.588 1.00 97.56 198 GLN A CA 1
ATOM 1554 C C . GLN A 1 198 ? 8.435 -13.730 37.109 1.00 97.56 198 GLN A C 1
ATOM 1556 O O . GLN A 1 198 ? 8.201 -14.624 36.303 1.00 97.56 198 GLN A O 1
ATOM 1561 N N . ASP A 1 199 ? 7.499 -12.873 37.534 1.00 97.94 199 ASP A N 1
ATOM 1562 C CA . ASP A 1 199 ? 6.101 -12.975 37.100 1.00 97.94 199 ASP A CA 1
ATOM 1563 C C . ASP A 1 199 ? 5.991 -12.816 35.576 1.00 97.94 199 ASP A C 1
ATOM 1565 O O . ASP A 1 199 ? 5.221 -13.523 34.931 1.00 97.94 199 ASP A O 1
ATOM 1569 N N . ALA A 1 200 ? 6.797 -11.923 34.989 1.00 97.94 200 ALA A N 1
ATOM 1570 C CA . ALA A 1 200 ? 6.872 -11.737 33.545 1.00 97.94 200 ALA A CA 1
ATOM 1571 C C . ALA A 1 200 ? 7.373 -13.003 32.833 1.00 97.94 200 ALA A C 1
ATOM 1573 O O . ALA A 1 200 ? 6.746 -13.460 31.877 1.00 97.94 200 ALA A O 1
ATOM 1574 N N . THR A 1 201 ? 8.484 -13.592 33.293 1.00 98.19 201 THR A N 1
ATOM 1575 C CA . THR A 1 201 ? 9.024 -14.817 32.687 1.00 98.19 201 THR A CA 1
ATOM 1576 C C . THR A 1 201 ? 8.087 -16.007 32.862 1.00 98.19 201 THR A C 1
ATOM 1578 O O . THR A 1 201 ? 7.877 -16.744 31.902 1.00 98.19 201 THR A O 1
ATOM 1581 N N . ASP A 1 202 ? 7.472 -16.160 34.037 1.00 98.38 202 ASP A N 1
ATOM 1582 C CA . ASP A 1 202 ? 6.537 -17.249 34.325 1.00 98.38 202 ASP A CA 1
ATOM 1583 C C . ASP A 1 202 ? 5.282 -17.134 33.457 1.00 98.38 202 ASP A C 1
ATOM 1585 O O . ASP A 1 202 ? 4.817 -18.128 32.896 1.00 98.38 202 ASP A O 1
ATOM 1589 N N . TYR A 1 203 ? 4.763 -15.916 33.284 1.00 98.38 203 TYR A N 1
ATOM 1590 C CA . TYR A 1 203 ? 3.644 -15.648 32.389 1.00 98.38 203 TYR A CA 1
ATOM 1591 C C . TYR A 1 203 ? 3.978 -16.001 30.936 1.00 98.38 203 TYR A C 1
ATOM 1593 O O . TYR A 1 203 ? 3.239 -16.755 30.305 1.00 98.38 203 TYR A O 1
ATOM 1601 N N . ILE A 1 204 ? 5.121 -15.533 30.421 1.00 98.44 204 ILE A N 1
ATOM 1602 C CA . ILE A 1 204 ? 5.571 -15.835 29.053 1.00 98.44 204 ILE A CA 1
ATOM 1603 C C . ILE A 1 204 ? 5.758 -17.346 28.847 1.00 98.44 204 ILE A C 1
ATOM 1605 O O . ILE A 1 204 ? 5.320 -17.902 27.835 1.00 98.44 204 ILE A O 1
ATOM 1609 N N . ASP A 1 205 ? 6.381 -18.030 29.807 1.00 98.31 205 ASP A N 1
ATOM 1610 C CA . ASP A 1 205 ? 6.600 -19.472 29.732 1.00 98.31 205 ASP A CA 1
ATOM 1611 C C . ASP A 1 205 ? 5.282 -20.254 29.790 1.00 98.31 205 ASP A C 1
ATOM 1613 O O . ASP A 1 205 ? 5.156 -21.285 29.124 1.00 98.31 205 ASP A O 1
ATOM 1617 N N . ASN A 1 206 ? 4.285 -19.778 30.540 1.00 98.31 206 ASN A N 1
ATOM 1618 C CA . ASN A 1 206 ? 2.953 -20.382 30.568 1.00 98.31 206 ASN A CA 1
ATOM 1619 C C . ASN A 1 206 ? 2.228 -20.208 29.230 1.00 98.31 206 ASN A C 1
ATOM 1621 O O . ASN A 1 206 ? 1.779 -21.210 28.674 1.00 98.31 206 ASN A O 1
ATOM 1625 N N . LEU A 1 207 ? 2.232 -19.004 28.644 1.00 98.00 207 LEU A N 1
ATOM 1626 C CA . LEU A 1 207 ? 1.690 -18.772 27.297 1.00 98.00 207 LEU A CA 1
ATOM 1627 C C . LEU A 1 207 ? 2.315 -19.725 26.267 1.00 98.00 207 LEU A C 1
ATOM 1629 O O . LEU A 1 207 ? 1.625 -20.348 25.455 1.00 98.00 207 LEU A O 1
ATOM 1633 N N . ARG A 1 208 ? 3.640 -19.893 26.333 1.00 97.75 208 ARG A N 1
ATOM 1634 C CA . ARG A 1 208 ? 4.372 -20.798 25.446 1.00 97.75 208 ARG A CA 1
ATOM 1635 C C . ARG A 1 208 ? 3.989 -22.268 25.653 1.00 97.75 208 ARG A C 1
ATOM 1637 O O . ARG A 1 208 ? 3.875 -23.008 24.674 1.00 97.75 208 ARG A O 1
ATOM 1644 N N . LYS A 1 209 ? 3.810 -22.711 26.903 1.00 97.38 209 LYS A N 1
ATOM 1645 C CA . LYS A 1 209 ? 3.404 -24.090 27.240 1.00 97.38 209 LYS A CA 1
ATOM 1646 C C . LYS A 1 209 ? 1.977 -24.394 26.794 1.00 97.38 209 LYS A C 1
ATOM 1648 O O . LYS A 1 209 ? 1.734 -25.491 26.299 1.00 97.38 209 LYS A O 1
ATOM 1653 N N . GLU A 1 210 ? 1.064 -23.440 26.955 1.00 96.75 210 GLU A N 1
ATOM 1654 C CA . GLU A 1 210 ? -0.343 -23.580 26.570 1.00 96.75 210 GLU A CA 1
ATOM 1655 C C . GLU A 1 210 ? -0.525 -23.690 25.056 1.00 96.75 210 GLU A C 1
ATOM 1657 O O . GLU A 1 210 ? -1.441 -24.373 24.597 1.00 96.75 210 GLU A O 1
ATOM 1662 N N . ARG A 1 211 ? 0.361 -23.052 24.274 1.00 94.31 211 ARG A N 1
ATOM 1663 C CA . ARG A 1 211 ? 0.317 -23.040 22.798 1.00 94.31 211 ARG A CA 1
ATOM 1664 C C . ARG A 1 211 ? -1.004 -22.503 22.235 1.00 94.31 211 ARG A C 1
ATOM 1666 O O . ARG A 1 211 ? -1.376 -22.809 21.100 1.00 94.31 211 ARG A O 1
ATOM 1673 N N . GLY A 1 212 ? -1.703 -21.691 23.027 1.00 95.94 212 GLY A N 1
ATOM 1674 C CA . GLY A 1 212 ? -2.823 -20.883 22.570 1.00 95.94 212 GLY A CA 1
ATOM 1675 C C . GLY A 1 212 ? -2.362 -19.783 21.615 1.00 95.94 212 GLY A C 1
ATOM 1676 O O . GLY A 1 212 ? -1.170 -19.503 21.485 1.00 95.94 212 GLY A O 1
ATOM 1677 N N . THR A 1 213 ? -3.317 -19.150 20.931 1.00 97.50 213 THR A N 1
ATOM 1678 C CA . THR A 1 213 ? -3.020 -17.918 20.188 1.00 97.50 213 THR A CA 1
ATOM 1679 C C . THR A 1 213 ? -2.668 -16.821 21.183 1.00 97.50 213 THR A C 1
ATOM 1681 O O . THR A 1 213 ? -3.386 -16.637 22.160 1.00 97.50 213 THR A O 1
ATOM 1684 N N . VAL A 1 214 ? -1.584 -16.094 20.931 1.00 98.31 214 VAL A N 1
ATOM 1685 C CA . VAL A 1 214 ? -1.147 -14.979 21.773 1.00 98.31 214 VAL A CA 1
ATOM 1686 C C . VAL A 1 214 ? -1.205 -13.702 20.953 1.00 98.31 214 VAL A C 1
ATOM 1688 O O . VAL A 1 214 ? -0.478 -13.563 19.966 1.00 98.31 214 VAL A O 1
ATOM 1691 N N . SER A 1 215 ? -2.069 -12.771 21.355 1.00 98.50 215 SER A N 1
ATOM 1692 C CA . SER A 1 215 ? -2.025 -11.414 20.822 1.00 98.50 215 SER A CA 1
ATOM 1693 C C . SER A 1 215 ? -0.895 -10.633 21.474 1.00 98.50 215 SER A C 1
ATOM 1695 O O . SER A 1 215 ? -0.679 -10.769 22.676 1.00 98.50 215 SER A O 1
ATOM 1697 N N . TRP A 1 216 ? -0.188 -9.816 20.704 1.00 98.56 216 TRP A N 1
ATOM 1698 C CA . TRP A 1 216 ? 0.935 -9.029 21.200 1.00 98.56 216 TRP A CA 1
ATOM 1699 C C . TRP A 1 216 ? 1.072 -7.703 20.454 1.00 98.56 216 TRP A C 1
ATOM 1701 O O . TRP A 1 216 ? 0.550 -7.551 19.348 1.00 98.56 216 TRP A O 1
ATOM 1711 N N . ASP A 1 217 ? 1.748 -6.756 21.096 1.00 98.06 217 ASP A N 1
ATOM 1712 C CA . ASP A 1 217 ? 1.978 -5.396 20.604 1.00 98.06 217 ASP A CA 1
ATOM 1713 C C . ASP A 1 217 ? 3.197 -4.795 21.317 1.00 98.06 217 ASP A C 1
ATOM 1715 O O . ASP A 1 217 ? 3.378 -5.015 22.526 1.00 98.06 217 ASP A O 1
ATOM 1719 N N . ILE A 1 218 ? 4.034 -4.052 20.588 1.00 95.94 218 ILE A N 1
ATOM 1720 C CA . ILE A 1 218 ? 5.169 -3.325 21.170 1.00 95.94 218 ILE A CA 1
ATOM 1721 C C . ILE A 1 218 ? 4.907 -1.821 21.209 1.00 95.94 218 ILE A C 1
ATOM 1723 O O . ILE A 1 218 ? 4.416 -1.223 20.257 1.00 95.94 218 ILE A O 1
ATOM 1727 N N . GLU A 1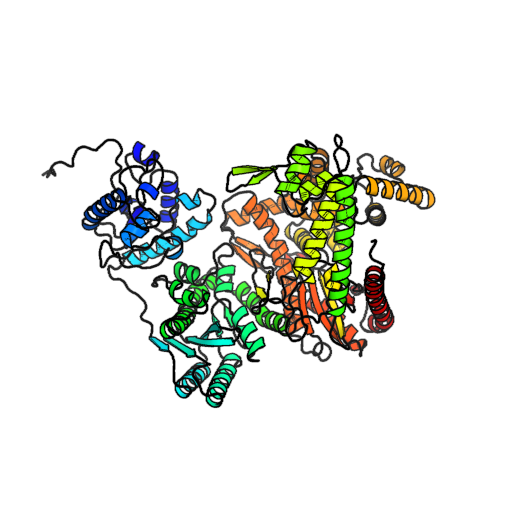 219 ? 5.397 -1.175 22.262 1.00 92.56 219 GLU A N 1
ATOM 1728 C CA . GLU A 1 219 ? 5.449 0.282 22.330 1.00 92.56 219 GLU A CA 1
ATOM 1729 C C . GLU A 1 219 ? 6.885 0.771 22.214 1.00 92.56 219 GLU A C 1
ATOM 1731 O O . GLU A 1 219 ? 7.759 0.356 22.981 1.00 92.56 219 GLU A O 1
ATOM 1736 N N . VAL A 1 220 ? 7.137 1.708 21.301 1.00 88.88 220 VAL A N 1
ATOM 1737 C CA . VAL A 1 220 ? 8.482 2.231 21.025 1.00 88.88 220 VAL A CA 1
ATOM 1738 C C . VAL A 1 220 ? 8.627 3.656 21.549 1.00 88.88 220 VAL A C 1
ATOM 1740 O O . VAL A 1 220 ? 7.835 4.541 21.224 1.00 88.88 220 VAL A O 1
ATOM 1743 N N . THR A 1 221 ? 9.696 3.916 22.305 1.00 83.94 221 THR A N 1
ATOM 1744 C CA . THR A 1 221 ? 10.110 5.276 22.682 1.00 83.94 221 THR A CA 1
ATOM 1745 C C . THR A 1 221 ? 11.616 5.419 22.511 1.00 83.94 221 THR A C 1
ATOM 1747 O O . THR A 1 221 ? 12.350 4.469 22.748 1.00 83.94 221 THR A O 1
ATOM 1750 N N . LYS A 1 222 ? 12.098 6.596 22.086 1.00 80.56 222 LYS A N 1
ATOM 1751 C CA . LYS A 1 222 ? 13.541 6.853 21.869 1.00 80.56 222 LYS A CA 1
ATOM 1752 C C . LYS A 1 222 ? 14.241 5.813 20.965 1.00 80.56 222 LYS A C 1
ATOM 1754 O O . LYS A 1 222 ? 15.426 5.560 21.142 1.00 80.56 222 LYS A O 1
ATOM 1759 N N . ASN A 1 223 ? 13.520 5.253 19.992 1.00 81.75 223 ASN A N 1
ATOM 1760 C CA . ASN A 1 223 ? 13.985 4.181 19.100 1.00 81.75 223 ASN A CA 1
ATOM 1761 C C . ASN A 1 223 ? 14.384 2.885 19.835 1.00 81.75 223 ASN A C 1
ATOM 1763 O O . ASN A 1 223 ? 15.194 2.102 19.346 1.00 81.75 223 ASN A O 1
ATOM 1767 N N . GLU A 1 224 ? 13.768 2.612 20.984 1.00 87.94 224 GLU A N 1
ATOM 1768 C CA . GLU A 1 224 ? 13.890 1.352 21.716 1.00 87.94 224 GLU A CA 1
ATOM 1769 C C . GLU A 1 224 ? 12.500 0.840 22.107 1.00 87.94 224 GLU A C 1
ATOM 1771 O O . GLU A 1 224 ? 11.543 1.613 22.243 1.00 87.94 224 GLU A O 1
ATOM 1776 N N . VAL A 1 225 ? 12.374 -0.478 22.275 1.00 92.06 225 VAL A N 1
ATOM 1777 C CA . VAL A 1 225 ? 11.150 -1.062 22.828 1.00 92.06 225 VAL A CA 1
ATOM 1778 C C . VAL A 1 225 ? 11.035 -0.619 24.284 1.00 92.06 225 VAL A C 1
ATOM 1780 O O . VAL A 1 225 ? 11.918 -0.900 25.081 1.00 92.06 225 VAL A O 1
ATOM 1783 N N . SER A 1 226 ? 9.957 0.083 24.622 1.00 91.38 226 SER A N 1
ATOM 1784 C CA . SER A 1 226 ? 9.668 0.552 25.983 1.00 91.38 226 SER A CA 1
ATOM 1785 C C . SER A 1 226 ? 8.878 -0.477 26.791 1.00 91.38 226 SER A C 1
ATOM 1787 O O . SER A 1 226 ? 9.158 -0.721 27.964 1.00 91.38 226 SER A O 1
ATOM 1789 N N . CYS A 1 227 ? 7.908 -1.133 26.158 1.00 94.62 227 CYS A N 1
ATOM 1790 C CA . CYS A 1 227 ? 7.180 -2.251 26.736 1.00 94.62 227 CYS A CA 1
ATOM 1791 C C . CYS A 1 227 ? 6.629 -3.175 25.652 1.00 94.62 227 CYS A C 1
ATOM 1793 O O . CYS A 1 227 ? 6.500 -2.778 24.491 1.00 94.62 227 CYS A O 1
ATOM 1795 N N . ILE A 1 228 ? 6.317 -4.407 26.052 1.00 97.75 228 ILE A N 1
ATOM 1796 C CA . ILE A 1 228 ? 5.668 -5.411 25.209 1.00 97.75 228 ILE A CA 1
ATOM 1797 C C . ILE A 1 228 ? 4.451 -5.958 25.949 1.00 97.75 228 ILE A C 1
ATOM 1799 O O . ILE A 1 228 ? 4.546 -6.333 27.121 1.00 97.75 228 ILE A O 1
ATOM 1803 N N . GLY A 1 229 ? 3.327 -6.009 25.247 1.00 98.25 229 GLY A N 1
ATOM 1804 C CA . GLY A 1 229 ? 2.072 -6.556 25.735 1.00 98.25 229 GLY A CA 1
ATOM 1805 C C . GLY A 1 229 ? 1.832 -7.953 25.195 1.00 98.25 229 GLY A C 1
ATOM 1806 O O . GLY A 1 229 ? 2.159 -8.242 24.045 1.00 98.25 229 GLY A O 1
ATOM 1807 N N . PHE A 1 230 ? 1.227 -8.807 26.016 1.00 98.69 230 PHE A N 1
ATOM 1808 C CA . PHE A 1 230 ? 0.758 -10.128 25.611 1.00 98.69 230 PHE A CA 1
ATOM 1809 C C . PHE A 1 230 ? -0.642 -10.388 26.166 1.00 98.69 230 PHE A C 1
ATOM 1811 O O . PHE A 1 230 ? -0.908 -10.101 27.333 1.00 98.69 230 PHE A O 1
ATOM 1818 N N . ALA A 1 231 ? -1.521 -10.953 25.339 1.00 98.56 231 ALA A N 1
ATOM 1819 C CA . ALA A 1 231 ? -2.888 -11.322 25.693 1.00 98.56 231 ALA A CA 1
ATOM 1820 C C . ALA A 1 231 ? -3.246 -12.719 25.144 1.00 98.56 231 ALA A C 1
ATOM 1822 O O . ALA A 1 231 ? -3.235 -12.907 23.923 1.00 98.56 231 ALA A O 1
ATOM 1823 N N . PRO A 1 232 ? -3.595 -13.699 25.997 1.00 98.00 232 PRO A N 1
ATOM 1824 C CA . PRO A 1 232 ? -4.078 -15.011 25.559 1.00 98.00 232 PRO A CA 1
ATOM 1825 C C . PRO A 1 232 ? -5.551 -15.001 25.133 1.00 98.00 232 PRO A C 1
ATOM 1827 O O . PRO A 1 232 ? -6.016 -15.956 24.515 1.00 98.00 232 PRO A O 1
ATOM 1830 N N . ASN A 1 233 ? -6.306 -13.964 25.505 1.00 96.88 233 ASN A N 1
ATOM 1831 C CA . ASN A 1 233 ? -7.739 -13.853 25.248 1.00 96.88 233 ASN A CA 1
ATOM 1832 C C . ASN A 1 233 ? -8.202 -12.376 25.285 1.00 96.88 233 ASN A C 1
ATOM 1834 O O . ASN A 1 233 ? -7.423 -11.492 25.648 1.00 96.88 233 ASN A O 1
ATOM 1838 N N . PRO A 1 234 ? -9.469 -12.080 24.933 1.00 95.38 234 PRO A N 1
ATOM 1839 C CA . PRO A 1 234 ? -10.006 -10.717 24.962 1.00 95.38 234 PRO A CA 1
ATOM 1840 C C . PRO A 1 234 ? -10.122 -10.068 26.350 1.00 95.38 234 PRO A C 1
ATOM 1842 O O . PRO A 1 234 ? -10.423 -8.885 26.425 1.00 95.38 234 PRO A O 1
ATOM 1845 N N . THR A 1 235 ? -9.940 -10.794 27.451 1.00 96.00 235 THR A N 1
ATOM 1846 C CA . THR A 1 235 ? -10.181 -10.271 28.808 1.00 96.00 235 THR A CA 1
ATOM 1847 C C . THR A 1 235 ? -8.917 -10.097 29.633 1.00 96.00 235 THR A C 1
ATOM 1849 O O . THR A 1 235 ? -8.947 -9.378 30.623 1.00 96.00 235 THR A O 1
ATOM 1852 N N . GLU A 1 236 ? -7.802 -10.710 29.250 1.00 97.75 236 GLU A N 1
ATOM 1853 C CA . GLU A 1 236 ? -6.586 -10.751 30.059 1.00 97.75 236 GLU A CA 1
ATOM 1854 C C . GLU A 1 236 ? -5.377 -10.296 29.252 1.00 97.75 236 GLU A C 1
ATOM 1856 O O . GLU A 1 236 ? -5.176 -10.728 28.117 1.00 97.75 236 GLU A O 1
ATOM 1861 N N . ALA A 1 237 ? -4.541 -9.450 29.853 1.00 98.31 237 ALA A N 1
ATOM 1862 C CA . ALA A 1 237 ? -3.247 -9.098 29.283 1.00 98.31 237 ALA A CA 1
ATOM 1863 C C . ALA A 1 237 ? -2.223 -8.726 30.348 1.00 98.31 237 ALA A C 1
ATOM 1865 O O . ALA A 1 237 ? -2.560 -8.203 31.415 1.00 98.31 237 ALA A O 1
ATOM 1866 N N . MET A 1 238 ? -0.956 -8.933 30.008 1.00 98.56 238 MET A N 1
ATOM 1867 C CA . MET A 1 238 ? 0.179 -8.416 30.755 1.00 98.56 238 MET A CA 1
ATOM 1868 C C . MET A 1 238 ? 0.985 -7.457 29.881 1.00 98.56 238 MET A C 1
ATOM 1870 O O . MET A 1 238 ? 1.369 -7.816 28.771 1.00 98.56 238 MET A O 1
ATOM 1874 N N . CYS A 1 239 ? 1.282 -6.267 30.403 1.00 98.25 239 CYS A N 1
ATOM 1875 C CA . CYS A 1 239 ? 2.243 -5.340 29.812 1.00 98.25 239 CYS A CA 1
ATOM 1876 C C . CYS A 1 239 ? 3.552 -5.411 30.596 1.00 98.25 239 CYS A C 1
ATOM 1878 O O . CYS A 1 239 ? 3.582 -5.132 31.800 1.00 98.25 239 CYS A O 1
ATOM 1880 N N . ILE A 1 240 ? 4.634 -5.741 29.892 1.00 97.81 240 ILE A N 1
ATOM 1881 C CA . ILE A 1 240 ? 5.984 -5.936 30.420 1.00 97.81 240 ILE A CA 1
ATOM 1882 C C . ILE A 1 240 ? 6.843 -4.730 30.013 1.00 97.81 240 ILE A C 1
ATOM 1884 O O . ILE A 1 240 ? 7.250 -4.638 28.853 1.00 97.81 240 ILE A O 1
ATOM 1888 N N . PRO A 1 241 ? 7.128 -3.785 30.927 1.00 94.12 241 PRO A N 1
ATOM 1889 C CA . PRO A 1 241 ? 8.028 -2.671 30.654 1.00 94.12 241 PRO A CA 1
ATOM 1890 C C . PRO A 1 241 ? 9.471 -3.155 30.766 1.00 94.12 241 PRO A C 1
ATOM 1892 O O . PRO A 1 241 ? 9.908 -3.554 31.846 1.00 94.12 241 PRO A O 1
ATOM 1895 N N . VAL A 1 242 ? 10.196 -3.160 29.653 1.00 87.25 242 VAL A N 1
ATOM 1896 C CA . VAL A 1 242 ? 11.509 -3.818 29.572 1.00 87.25 242 VAL A CA 1
ATOM 1897 C C . VAL A 1 242 ? 12.618 -3.006 30.249 1.00 87.25 242 VAL A C 1
ATOM 1899 O O . VAL A 1 242 ? 13.565 -3.589 30.759 1.00 87.25 242 VAL A O 1
ATOM 1902 N N . ASP A 1 243 ? 12.455 -1.688 30.382 1.00 80.62 243 ASP A N 1
ATOM 1903 C CA . ASP A 1 243 ? 13.409 -0.782 31.040 1.00 80.62 243 ASP A CA 1
ATOM 1904 C C . ASP A 1 243 ? 13.270 -0.714 32.578 1.00 80.62 243 ASP A C 1
ATOM 1906 O O . ASP A 1 243 ? 14.035 -0.023 33.253 1.00 80.62 243 ASP A O 1
ATOM 1910 N N . ASN A 1 244 ? 12.318 -1.452 33.161 1.00 85.44 244 ASN A N 1
ATOM 1911 C CA . ASN A 1 244 ? 12.052 -1.462 34.606 1.00 85.44 244 ASN A CA 1
ATOM 1912 C C . ASN A 1 244 ? 12.889 -2.481 35.403 1.00 85.44 244 ASN A C 1
ATOM 1914 O O . ASN A 1 244 ? 12.679 -2.642 36.611 1.00 85.44 244 ASN A O 1
ATOM 1918 N N . TYR A 1 245 ? 13.820 -3.180 34.755 1.00 92.00 245 TYR A N 1
ATOM 1919 C CA . TYR A 1 245 ? 14.594 -4.273 35.341 1.00 92.00 245 TYR A CA 1
ATOM 1920 C C . TYR A 1 245 ? 16.087 -3.933 35.427 1.00 92.00 245 TYR A C 1
ATOM 1922 O O . TYR A 1 245 ? 16.593 -3.065 34.723 1.00 92.00 245 TYR A O 1
ATOM 1930 N N . SER A 1 246 ? 16.832 -4.627 36.297 1.00 95.06 246 SER A N 1
ATOM 1931 C CA . SER A 1 246 ? 18.301 -4.582 36.201 1.00 95.06 246 SER A CA 1
ATOM 1932 C C . SER A 1 246 ? 18.758 -5.276 34.907 1.00 95.06 246 SER A C 1
ATOM 1934 O O . SER A 1 246 ? 18.080 -6.206 34.468 1.00 95.06 246 SER A O 1
ATOM 1936 N N . PRO A 1 247 ? 19.930 -4.942 34.333 1.00 94.50 247 PRO A N 1
ATOM 1937 C CA . PRO A 1 247 ? 20.356 -5.506 33.045 1.00 94.50 247 PRO A CA 1
ATOM 1938 C C . PRO A 1 247 ? 20.361 -7.045 32.974 1.00 94.50 247 PRO A C 1
ATOM 1940 O O . PRO A 1 247 ? 20.048 -7.633 31.943 1.00 94.50 247 PRO A O 1
ATOM 1943 N N . SER A 1 248 ? 20.681 -7.721 34.084 1.00 94.81 248 SER A N 1
ATOM 1944 C CA . SER A 1 248 ? 20.630 -9.190 34.165 1.00 94.81 248 SER A CA 1
ATOM 1945 C C . SER A 1 248 ? 19.192 -9.717 34.083 1.00 94.81 248 SER A C 1
ATOM 1947 O O . SER A 1 248 ? 18.900 -10.654 33.343 1.00 94.81 248 SER A O 1
ATOM 1949 N N . GLN A 1 249 ? 18.279 -9.083 34.820 1.00 96.81 249 GLN A N 1
ATOM 1950 C CA . GLN A 1 249 ? 16.858 -9.435 34.850 1.00 96.81 249 GLN A CA 1
ATOM 1951 C C . GLN A 1 249 ? 16.188 -9.147 33.505 1.00 96.81 249 GLN A C 1
ATOM 1953 O O . GLN A 1 249 ? 15.454 -9.989 32.997 1.00 96.81 249 GLN A O 1
ATOM 1958 N N . GLU A 1 250 ? 16.504 -8.009 32.891 1.00 95.12 250 GLU A N 1
ATOM 1959 C CA . GLU A 1 250 ? 16.062 -7.679 31.539 1.00 95.12 250 GLU A CA 1
ATOM 1960 C C . GLU A 1 250 ? 16.511 -8.752 30.532 1.00 95.12 250 GLU A C 1
ATOM 1962 O O . GLU A 1 250 ? 15.715 -9.223 29.722 1.00 95.12 250 GLU A O 1
ATOM 1967 N N . GLY A 1 251 ? 17.757 -9.233 30.637 1.00 95.06 251 GLY A N 1
ATOM 1968 C CA . GLY A 1 251 ? 18.257 -10.337 29.816 1.00 95.06 251 GLY A CA 1
ATOM 1969 C C . GLY A 1 251 ? 17.462 -11.642 29.975 1.00 95.06 251 GLY A C 1
ATOM 1970 O O . GLY A 1 251 ? 17.278 -12.368 28.994 1.00 95.06 251 GLY A O 1
ATOM 1971 N N . HIS A 1 252 ? 16.956 -11.946 31.177 1.00 96.44 252 HIS A N 1
ATOM 1972 C CA . HIS A 1 252 ? 16.056 -13.084 31.398 1.00 96.44 252 HIS A CA 1
ATOM 1973 C C . HIS A 1 252 ? 14.699 -12.878 30.717 1.00 96.44 252 HIS A C 1
ATOM 1975 O O . HIS A 1 252 ? 14.216 -13.789 30.041 1.00 96.44 252 HIS A O 1
ATOM 1981 N N . VAL A 1 253 ? 14.127 -11.680 30.840 1.00 97.44 253 VAL A N 1
ATOM 1982 C CA . VAL A 1 253 ? 12.849 -11.317 30.213 1.00 97.44 253 VAL A CA 1
ATOM 1983 C C . VAL A 1 253 ? 12.955 -11.389 28.689 1.00 97.44 253 VAL A C 1
ATOM 1985 O O . VAL A 1 253 ? 12.167 -12.093 28.061 1.00 97.44 253 VAL A O 1
ATOM 1988 N N . TRP A 1 254 ? 13.973 -10.775 28.079 1.00 97.12 254 TRP A N 1
ATOM 1989 C CA . TRP A 1 254 ? 14.185 -10.847 26.628 1.00 97.12 254 TRP A CA 1
ATOM 1990 C C . TRP A 1 254 ? 14.399 -12.269 26.123 1.00 97.12 254 TRP A C 1
ATOM 1992 O O . TRP A 1 254 ? 13.925 -12.612 25.041 1.00 97.12 254 TRP A O 1
ATOM 2002 N N . ARG A 1 255 ? 15.076 -13.123 26.899 1.00 97.50 255 ARG A N 1
ATOM 2003 C CA . ARG A 1 255 ? 15.232 -14.538 26.546 1.00 97.50 255 ARG A CA 1
ATOM 2004 C C . ARG A 1 255 ? 13.895 -15.277 26.563 1.00 97.50 255 ARG A C 1
ATOM 2006 O O . ARG A 1 255 ? 13.652 -16.075 25.662 1.00 97.50 255 ARG A O 1
ATOM 2013 N N . ALA A 1 256 ? 13.039 -15.022 27.551 1.00 98.06 256 ALA A N 1
ATOM 2014 C CA . ALA A 1 256 ? 11.695 -15.595 27.588 1.00 98.06 256 ALA A CA 1
ATOM 2015 C C . ALA A 1 256 ? 10.853 -15.108 26.396 1.00 98.06 256 ALA A C 1
ATOM 2017 O O . ALA A 1 256 ? 10.249 -15.923 25.700 1.00 98.06 256 ALA A O 1
ATOM 2018 N N . ILE A 1 257 ? 10.896 -13.806 26.091 1.00 98.19 257 ILE A N 1
ATOM 2019 C CA . ILE A 1 257 ? 10.230 -13.221 24.918 1.00 98.19 257 ILE A CA 1
ATOM 2020 C C . ILE A 1 257 ? 10.725 -13.892 23.635 1.00 98.19 257 ILE A C 1
ATOM 2022 O O . ILE A 1 257 ? 9.912 -14.374 22.853 1.00 98.19 257 ILE A O 1
ATOM 2026 N N . ALA A 1 258 ? 12.040 -14.009 23.436 1.00 98.31 258 ALA A N 1
ATOM 2027 C CA . ALA A 1 258 ? 12.602 -14.704 22.282 1.00 98.31 258 ALA A CA 1
ATOM 2028 C C . ALA A 1 258 ? 12.093 -16.153 22.198 1.00 98.31 258 ALA A C 1
ATOM 2030 O O . ALA A 1 258 ? 11.601 -16.575 21.156 1.00 98.31 258 ALA A O 1
ATOM 2031 N N . ASN A 1 259 ? 12.102 -16.892 23.310 1.00 98.19 259 ASN A N 1
ATOM 2032 C CA . ASN A 1 259 ? 11.594 -18.263 23.347 1.00 98.19 259 ASN A CA 1
ATOM 2033 C C . ASN A 1 259 ? 10.121 -18.375 22.924 1.00 98.19 259 ASN A C 1
ATOM 2035 O O . ASN A 1 259 ? 9.772 -19.352 22.272 1.00 98.19 259 ASN A O 1
ATOM 2039 N N . LEU A 1 260 ? 9.260 -17.418 23.285 1.00 98.31 260 LEU A N 1
ATOM 2040 C CA . LEU A 1 260 ? 7.853 -17.385 22.866 1.00 98.31 260 LEU A CA 1
ATOM 2041 C C . LEU A 1 260 ? 7.712 -17.000 21.383 1.00 98.31 260 LEU A C 1
ATOM 2043 O O . LEU A 1 260 ? 7.022 -17.674 20.610 1.00 98.31 260 LEU A O 1
ATOM 2047 N N . MET A 1 261 ? 8.379 -15.919 20.975 1.00 98.12 261 MET A N 1
ATOM 2048 C CA . MET A 1 261 ? 8.256 -15.344 19.634 1.00 98.12 261 MET A CA 1
ATOM 2049 C C . MET A 1 261 ? 8.835 -16.260 18.554 1.00 98.12 261 MET A C 1
ATOM 2051 O O . MET A 1 261 ? 8.248 -16.384 17.476 1.00 98.12 261 MET A O 1
ATOM 2055 N N . GLU A 1 262 ? 9.936 -16.951 18.848 1.00 97.50 262 GLU A N 1
ATOM 2056 C CA . GLU A 1 262 ? 10.602 -17.862 17.914 1.00 97.50 262 GLU A CA 1
ATOM 2057 C C . GLU A 1 262 ? 10.025 -19.289 17.926 1.00 97.50 262 GLU A C 1
ATOM 2059 O O . GLU A 1 262 ? 10.413 -20.106 17.089 1.00 97.50 262 GLU A O 1
ATOM 2064 N N . ASP A 1 263 ? 9.093 -19.616 18.832 1.00 97.75 263 ASP A N 1
ATOM 2065 C CA . ASP A 1 263 ? 8.459 -20.939 18.864 1.00 97.75 263 ASP A CA 1
ATOM 2066 C C . ASP A 1 263 ? 7.425 -21.077 17.733 1.00 97.75 263 ASP A C 1
ATOM 2068 O O . ASP A 1 263 ? 6.382 -20.416 17.774 1.00 97.75 263 ASP A O 1
ATOM 2072 N N . PRO A 1 264 ? 7.640 -21.939 16.722 1.00 96.75 264 PRO A N 1
ATOM 2073 C CA . PRO A 1 264 ? 6.715 -22.056 15.601 1.00 96.75 264 PRO A CA 1
ATOM 2074 C C . PRO A 1 264 ? 5.362 -22.675 15.987 1.00 96.75 264 PRO A C 1
ATOM 2076 O O . PRO A 1 264 ? 4.433 -22.627 15.181 1.00 96.75 264 PRO A O 1
ATOM 2079 N N . GLN A 1 265 ? 5.240 -23.264 17.184 1.00 97.12 265 GLN A N 1
ATOM 2080 C CA . GLN A 1 265 ? 4.023 -23.939 17.648 1.00 97.12 265 GLN A CA 1
ATOM 2081 C C . GLN A 1 265 ? 3.050 -23.004 18.370 1.00 97.12 265 GLN A C 1
ATOM 2083 O O . GLN A 1 265 ? 1.924 -23.411 18.642 1.00 97.12 265 GLN A O 1
ATOM 2088 N N . VAL A 1 266 ? 3.462 -21.770 18.669 1.00 97.81 266 VAL A N 1
ATOM 2089 C CA . VAL A 1 266 ? 2.607 -20.750 19.285 1.00 97.81 266 VAL A CA 1
ATOM 2090 C C . VAL A 1 266 ? 2.113 -19.802 18.189 1.00 97.81 266 VAL A C 1
ATOM 2092 O O . VAL A 1 266 ? 2.957 -19.150 17.565 1.00 97.81 266 VAL A O 1
ATOM 2095 N N . PRO A 1 267 ? 0.799 -19.703 17.919 1.00 97.56 267 PRO A N 1
ATOM 2096 C CA . PRO A 1 267 ? 0.252 -18.707 17.001 1.00 97.56 267 PRO A CA 1
ATOM 2097 C C . PRO A 1 267 ? 0.351 -17.283 17.565 1.00 97.56 267 PRO A C 1
ATOM 2099 O O . PRO A 1 267 ? 0.074 -17.058 18.742 1.00 97.56 267 PRO A O 1
ATOM 2102 N N . LYS A 1 268 ? 0.725 -16.319 16.720 1.00 98.25 268 LYS A N 1
ATOM 2103 C CA . LYS A 1 268 ? 0.854 -14.896 17.064 1.00 98.25 268 LYS A CA 1
ATOM 2104 C C . LYS A 1 268 ? -0.265 -14.113 16.405 1.00 98.25 268 LYS A C 1
ATOM 2106 O O . LYS A 1 268 ? -0.521 -14.295 15.218 1.00 98.25 268 LYS A O 1
ATOM 2111 N N . LEU A 1 269 ? -0.872 -13.211 17.157 1.00 98.44 269 LEU A N 1
ATOM 2112 C CA . LEU A 1 269 ? -1.942 -12.336 16.705 1.00 98.44 269 LEU A CA 1
ATOM 2113 C C . LEU A 1 269 ? -1.594 -10.876 17.005 1.00 98.44 269 LEU A C 1
ATOM 2115 O O . LEU A 1 269 ? -0.887 -10.585 17.962 1.00 98.44 269 LEU A O 1
ATOM 2119 N N . GLY A 1 270 ? -2.075 -9.949 16.191 1.00 97.75 270 GLY A N 1
ATOM 2120 C CA . GLY A 1 270 ? -1.956 -8.532 16.498 1.00 97.75 270 GLY A CA 1
ATOM 2121 C C . GLY A 1 270 ? -2.470 -7.651 15.376 1.00 97.75 270 GLY A C 1
ATOM 2122 O O . GLY A 1 270 ? -3.165 -8.098 14.456 1.00 97.75 270 GLY A O 1
ATOM 2123 N N . MET A 1 271 ? -2.120 -6.376 15.463 1.00 96.00 271 MET A N 1
ATOM 2124 C CA . MET A 1 271 ? -2.515 -5.346 14.516 1.00 96.00 271 MET A CA 1
ATOM 2125 C C . MET A 1 271 ? -1.276 -4.768 13.851 1.00 96.00 271 MET A C 1
ATOM 2127 O O . MET A 1 271 ? -0.422 -4.237 14.543 1.00 96.00 271 MET A O 1
ATOM 2131 N N . ASN A 1 272 ? -1.212 -4.781 12.516 1.00 95.06 272 ASN A N 1
ATOM 2132 C CA . ASN A 1 272 ? -0.066 -4.228 11.789 1.00 95.06 272 ASN A CA 1
ATOM 2133 C C . ASN A 1 272 ? 1.278 -4.853 12.221 1.00 95.06 272 ASN A C 1
ATOM 2135 O O . ASN A 1 272 ? 2.307 -4.181 12.238 1.00 95.06 272 ASN A O 1
ATOM 2139 N N . LEU A 1 273 ? 1.278 -6.164 12.479 1.00 96.06 273 LEU A N 1
ATOM 2140 C CA . LEU A 1 273 ? 2.415 -6.916 13.006 1.00 96.06 273 LEU A CA 1
ATOM 2141 C C . LEU A 1 273 ? 3.661 -6.832 12.128 1.00 96.06 273 LEU A C 1
ATOM 2143 O O . LEU A 1 273 ? 4.752 -7.083 12.618 1.00 96.06 273 LEU A O 1
ATOM 2147 N N . ILE A 1 274 ? 3.539 -6.472 10.846 1.00 94.00 274 ILE A N 1
ATOM 2148 C CA . ILE A 1 274 ? 4.713 -6.246 9.994 1.00 94.00 274 ILE A CA 1
ATOM 2149 C C . ILE A 1 274 ? 5.656 -5.193 10.593 1.00 94.00 274 ILE A C 1
ATOM 2151 O O . ILE A 1 274 ? 6.871 -5.287 10.419 1.00 94.00 274 ILE A O 1
ATOM 2155 N N . PHE A 1 275 ? 5.103 -4.214 11.316 1.00 93.06 275 PHE A N 1
ATOM 2156 C CA . PHE A 1 275 ? 5.862 -3.238 12.081 1.00 93.06 275 PHE A CA 1
ATOM 2157 C C . PHE A 1 275 ? 6.599 -3.918 13.235 1.00 93.06 275 PHE A C 1
ATOM 2159 O O . PHE A 1 275 ? 7.828 -3.887 13.260 1.00 93.06 275 PHE A O 1
ATOM 2166 N N . ASP A 1 276 ? 5.868 -4.579 14.132 1.00 95.50 276 ASP A N 1
ATOM 2167 C CA . ASP A 1 276 ? 6.400 -5.197 15.344 1.00 95.50 276 ASP A CA 1
ATOM 2168 C C . ASP A 1 276 ? 7.454 -6.258 15.015 1.00 95.50 276 ASP A C 1
ATOM 2170 O O . ASP A 1 276 ? 8.559 -6.235 15.558 1.00 95.50 276 ASP A O 1
ATOM 2174 N N . THR A 1 277 ? 7.159 -7.148 14.058 1.00 95.75 277 THR A N 1
ATOM 2175 C CA . THR A 1 277 ? 8.068 -8.221 13.638 1.00 95.75 277 THR A CA 1
ATOM 2176 C C . THR A 1 277 ? 9.336 -7.678 12.998 1.00 95.75 277 THR A C 1
ATOM 2178 O O . THR A 1 277 ? 10.421 -8.184 13.283 1.00 95.75 277 THR A O 1
ATOM 2181 N N . SER A 1 278 ? 9.227 -6.642 12.156 1.00 92.75 278 SER A N 1
ATOM 2182 C CA . SER A 1 278 ? 10.404 -5.995 11.564 1.00 92.75 278 SER A CA 1
ATOM 2183 C C . SER A 1 278 ? 11.235 -5.285 12.633 1.00 92.75 278 SER A C 1
ATOM 2185 O O . SER A 1 278 ? 12.465 -5.328 12.592 1.00 92.75 278 SER A O 1
ATOM 2187 N N . TYR A 1 279 ? 10.571 -4.646 13.601 1.00 92.94 279 TYR A N 1
ATOM 2188 C CA . TYR A 1 279 ? 11.222 -3.856 14.636 1.00 92.94 279 TYR A CA 1
ATOM 2189 C C . TYR A 1 279 ? 12.084 -4.714 15.558 1.00 92.94 279 TYR A C 1
ATOM 2191 O O . TYR A 1 279 ? 13.280 -4.447 15.700 1.00 92.94 279 TYR A O 1
ATOM 2199 N N . ILE A 1 280 ? 11.502 -5.768 16.140 1.00 94.19 280 ILE A N 1
ATOM 2200 C CA . ILE A 1 280 ? 12.219 -6.644 17.076 1.00 94.19 280 ILE A CA 1
ATOM 2201 C C . ILE A 1 280 ? 13.276 -7.499 16.367 1.00 94.19 280 ILE A C 1
ATOM 2203 O O . ILE A 1 280 ? 14.296 -7.839 16.968 1.00 94.19 280 ILE A O 1
ATOM 2207 N N . LEU A 1 281 ? 13.102 -7.795 15.073 1.00 92.75 281 LEU A N 1
ATOM 2208 C CA . LEU A 1 281 ? 14.144 -8.438 14.275 1.00 92.75 281 LEU A CA 1
ATOM 2209 C C . LEU A 1 281 ? 15.361 -7.516 14.113 1.00 92.75 281 LEU A C 1
ATOM 2211 O O . LEU A 1 281 ? 16.500 -7.952 14.298 1.00 92.75 281 LEU A O 1
ATOM 2215 N N . ALA A 1 282 ? 15.131 -6.241 13.791 1.00 87.50 282 ALA A N 1
ATOM 2216 C CA . ALA A 1 282 ? 16.195 -5.263 13.583 1.00 87.50 282 ALA A CA 1
ATOM 2217 C C . ALA A 1 282 ? 16.927 -4.891 14.885 1.00 87.50 282 ALA A C 1
ATOM 2219 O O . ALA A 1 282 ? 18.161 -4.881 14.907 1.00 87.50 282 ALA A O 1
ATOM 2220 N N . HIS A 1 283 ? 16.183 -4.635 15.964 1.00 88.00 283 HIS A N 1
ATOM 2221 C CA . HIS A 1 283 ? 16.722 -4.076 17.208 1.00 88.00 283 HIS A CA 1
ATOM 2222 C C . HIS A 1 283 ? 17.078 -5.136 18.256 1.00 88.00 283 HIS A C 1
ATOM 2224 O O . HIS A 1 283 ? 18.079 -4.991 18.952 1.00 88.00 283 HIS A O 1
ATOM 2230 N N . ASN A 1 284 ? 16.313 -6.228 18.336 1.00 92.25 284 ASN A N 1
ATOM 2231 C CA . ASN A 1 284 ? 16.468 -7.255 19.375 1.00 92.25 284 ASN A CA 1
ATOM 2232 C C . ASN A 1 284 ? 16.968 -8.601 18.831 1.00 92.25 284 ASN A C 1
ATOM 2234 O O . ASN A 1 284 ? 17.275 -9.491 19.619 1.00 92.25 284 ASN A O 1
ATOM 2238 N N . ARG A 1 285 ? 17.088 -8.755 17.502 1.00 92.81 285 ARG A N 1
ATOM 2239 C CA . ARG A 1 285 ? 17.494 -10.005 16.827 1.00 92.81 285 ARG A CA 1
ATOM 2240 C C . ARG A 1 285 ? 16.558 -11.183 17.113 1.00 92.81 285 ARG A C 1
ATOM 2242 O O . ARG A 1 285 ? 16.994 -12.328 17.077 1.00 92.81 285 ARG A O 1
ATOM 2249 N N . ILE A 1 286 ? 15.283 -10.895 17.364 1.00 96.00 286 ILE A N 1
ATOM 2250 C CA . ILE A 1 286 ? 14.250 -11.903 17.618 1.00 96.00 286 ILE A CA 1
ATOM 2251 C C . ILE A 1 286 ? 13.451 -12.114 16.335 1.00 96.00 286 ILE A C 1
ATOM 2253 O O . ILE A 1 286 ? 12.823 -11.181 15.832 1.00 96.00 286 ILE A O 1
ATOM 2257 N N . GLN A 1 287 ? 13.450 -13.336 15.802 1.00 95.19 287 GLN A N 1
ATOM 2258 C CA . GLN A 1 287 ? 12.669 -13.660 14.611 1.00 95.19 287 GLN A CA 1
ATOM 2259 C C . GLN A 1 287 ? 11.313 -14.255 14.998 1.00 95.19 287 GLN A C 1
ATOM 2261 O O . GLN A 1 287 ? 11.226 -15.415 15.394 1.00 95.19 287 GLN A O 1
ATOM 2266 N N . THR A 1 288 ? 10.231 -13.500 14.804 1.00 96.50 288 THR A N 1
ATOM 2267 C CA . THR A 1 288 ? 8.879 -14.045 15.012 1.00 96.50 288 THR A CA 1
ATOM 2268 C C . THR A 1 288 ? 8.614 -15.188 14.034 1.00 96.50 288 THR A C 1
ATOM 2270 O O . THR A 1 288 ? 8.758 -15.012 12.828 1.00 96.50 288 THR A O 1
ATOM 2273 N N . LYS A 1 289 ? 8.238 -16.360 14.554 1.00 94.38 289 LYS A N 1
ATOM 2274 C CA . LYS A 1 289 ? 7.989 -17.585 13.779 1.00 94.38 289 LYS A CA 1
ATOM 2275 C C . LYS A 1 289 ? 6.613 -18.163 14.083 1.00 94.38 289 LYS A C 1
ATOM 2277 O O . LYS A 1 289 ? 5.989 -17.843 15.096 1.00 94.38 289 LYS A O 1
ATOM 2282 N N . GLY A 1 290 ? 6.191 -19.099 13.239 1.00 90.25 290 GLY A N 1
ATOM 2283 C CA . GLY A 1 290 ? 4.945 -19.839 13.402 1.00 90.25 290 GLY A CA 1
ATOM 2284 C C . GLY A 1 290 ? 3.783 -19.182 12.675 1.00 90.25 290 GLY A C 1
ATOM 2285 O O . GLY A 1 290 ? 3.962 -18.439 11.712 1.00 90.25 290 GLY A O 1
ATOM 2286 N N . TYR A 1 291 ? 2.572 -19.503 13.112 1.00 94.44 291 TYR A N 1
ATOM 2287 C CA . TYR A 1 291 ? 1.360 -18.992 12.492 1.00 94.44 291 TYR A CA 1
ATOM 2288 C C . TYR A 1 291 ? 1.111 -17.546 12.930 1.00 94.44 291 TYR A C 1
ATOM 2290 O O . TYR A 1 291 ? 0.875 -17.303 14.108 1.00 94.44 291 TYR A O 1
ATOM 2298 N N . ILE A 1 292 ? 1.177 -16.598 11.995 1.00 96.25 292 ILE A N 1
ATOM 2299 C CA . ILE A 1 292 ? 0.949 -15.172 12.262 1.00 96.25 292 ILE A CA 1
ATOM 2300 C C . ILE A 1 292 ? -0.420 -14.773 11.701 1.00 96.25 292 ILE A C 1
ATOM 2302 O O . ILE A 1 292 ? -0.736 -15.053 10.537 1.00 96.25 292 ILE A O 1
ATOM 2306 N N . ASP A 1 293 ? -1.224 -14.110 12.524 1.00 97.31 293 ASP A N 1
ATOM 2307 C CA . ASP A 1 293 ? -2.479 -13.467 12.157 1.00 97.31 293 ASP A CA 1
ATOM 2308 C C . ASP A 1 293 ? -2.388 -11.957 12.402 1.00 97.31 293 ASP A C 1
ATOM 2310 O O . ASP A 1 293 ? -2.007 -11.492 13.473 1.00 97.31 293 ASP A O 1
ATOM 2314 N N . ASP A 1 294 ? -2.758 -11.180 11.388 1.00 97.69 294 ASP A N 1
ATOM 2315 C CA . ASP A 1 294 ? -2.831 -9.722 11.455 1.00 97.69 294 ASP A CA 1
ATOM 2316 C C . ASP A 1 294 ? -4.251 -9.250 11.117 1.00 97.69 294 ASP A C 1
ATOM 2318 O O . ASP A 1 294 ? -4.764 -9.500 10.014 1.00 97.69 294 ASP A O 1
ATOM 2322 N N . ILE A 1 295 ? -4.896 -8.569 12.066 1.00 97.50 295 ILE A N 1
ATOM 2323 C CA . ILE A 1 295 ? -6.277 -8.099 11.908 1.00 97.50 295 ILE A CA 1
ATOM 2324 C C . ILE A 1 295 ? -6.389 -6.905 10.950 1.00 97.50 295 ILE A C 1
ATOM 2326 O O . ILE A 1 295 ? -7.439 -6.728 10.329 1.00 97.50 295 ILE A O 1
ATOM 2330 N N . MET A 1 296 ? -5.322 -6.117 10.758 1.00 95.81 296 MET A N 1
ATOM 2331 C CA . MET A 1 296 ? -5.278 -5.043 9.761 1.00 95.81 296 MET A CA 1
ATOM 2332 C C . MET A 1 296 ? -5.360 -5.631 8.356 1.00 95.81 296 MET A C 1
ATOM 2334 O O . MET A 1 296 ? -6.090 -5.120 7.504 1.00 95.81 296 MET A O 1
ATOM 2338 N N . ILE A 1 297 ? -4.616 -6.712 8.111 1.00 95.56 297 ILE A N 1
ATOM 2339 C CA . ILE A 1 297 ? -4.592 -7.404 6.820 1.00 95.56 297 ILE A CA 1
ATOM 2340 C C . ILE A 1 297 ? -5.942 -8.066 6.547 1.00 95.56 297 ILE A C 1
ATOM 2342 O O . ILE A 1 297 ? -6.496 -7.906 5.456 1.00 95.56 297 ILE A O 1
ATOM 2346 N N . ALA A 1 298 ? -6.509 -8.747 7.544 1.00 95.94 298 ALA A N 1
ATOM 2347 C CA . ALA A 1 298 ? -7.827 -9.361 7.428 1.00 95.94 298 ALA A CA 1
ATOM 2348 C C . ALA A 1 298 ? -8.923 -8.310 7.161 1.00 95.94 298 ALA A C 1
ATOM 2350 O O . ALA A 1 298 ? -9.723 -8.462 6.234 1.00 95.94 298 ALA A O 1
ATOM 2351 N N . HIS A 1 299 ? -8.905 -7.194 7.900 1.00 94.81 299 HIS A N 1
ATOM 2352 C CA . HIS A 1 299 ? -9.813 -6.069 7.679 1.00 94.81 299 HIS A CA 1
ATOM 2353 C C . HIS A 1 299 ? -9.643 -5.456 6.288 1.00 94.81 299 HIS A C 1
ATOM 2355 O O . HIS A 1 299 ? -10.633 -5.200 5.611 1.00 94.81 299 HIS A O 1
ATOM 2361 N N . HIS A 1 300 ? -8.405 -5.246 5.835 1.00 93.38 300 HIS A N 1
ATOM 2362 C CA . HIS A 1 300 ? -8.129 -4.702 4.508 1.00 93.38 300 HIS A CA 1
ATOM 2363 C C . HIS A 1 300 ? -8.709 -5.595 3.402 1.00 93.38 300 HIS A C 1
ATOM 2365 O O . HIS A 1 300 ? -9.197 -5.084 2.399 1.00 93.38 300 HIS A O 1
ATOM 2371 N N . ILE A 1 301 ? -8.636 -6.919 3.543 1.00 93.44 301 ILE A N 1
ATOM 2372 C CA . ILE A 1 301 ? -9.155 -7.849 2.532 1.00 93.44 301 ILE A CA 1
ATOM 2373 C C . ILE A 1 301 ? -10.682 -7.781 2.446 1.00 93.44 301 ILE A C 1
ATOM 2375 O O . ILE A 1 301 ? -11.220 -7.722 1.342 1.00 93.44 301 ILE A O 1
ATOM 2379 N N . LEU A 1 302 ? -11.364 -7.734 3.591 1.00 92.50 302 LEU A N 1
ATOM 2380 C CA . LEU A 1 302 ? -12.820 -7.588 3.644 1.00 92.50 302 LEU A CA 1
ATOM 2381 C C . LEU A 1 302 ? -13.287 -6.198 3.185 1.00 92.50 302 LEU A C 1
ATOM 2383 O O . LEU A 1 302 ? -14.293 -6.072 2.487 1.00 92.50 302 LEU A O 1
ATOM 2387 N N . TYR A 1 303 ? -12.555 -5.155 3.580 1.00 91.50 303 TYR A N 1
ATOM 2388 C CA . TYR A 1 303 ? -12.951 -3.756 3.445 1.00 91.50 303 TYR A CA 1
ATOM 2389 C C . TYR A 1 303 ? -11.774 -2.869 2.993 1.00 91.50 303 TYR A C 1
ATOM 2391 O O . TYR A 1 303 ? -11.274 -2.032 3.755 1.00 91.50 303 TYR A O 1
ATOM 2399 N N . PRO A 1 304 ? -11.312 -2.995 1.736 1.00 88.88 304 PRO A N 1
ATOM 2400 C CA . PRO A 1 304 ? -10.103 -2.308 1.264 1.00 88.88 304 PRO A CA 1
ATOM 2401 C C . PRO A 1 304 ? -10.213 -0.779 1.336 1.00 88.88 304 PRO A C 1
ATOM 2403 O O . PRO A 1 304 ? -9.224 -0.090 1.598 1.00 88.88 304 PRO A O 1
ATOM 2406 N N . ASP A 1 305 ? -11.421 -0.244 1.170 1.00 88.00 305 ASP A N 1
ATOM 2407 C CA . ASP A 1 305 ? -11.705 1.192 1.160 1.00 88.00 305 ASP A CA 1
ATOM 2408 C C . ASP A 1 305 ? -11.940 1.796 2.556 1.00 88.00 305 ASP A C 1
ATOM 2410 O O . ASP A 1 305 ? -12.073 3.015 2.680 1.00 88.00 305 ASP A O 1
ATOM 2414 N N . PHE A 1 306 ? -11.993 0.976 3.612 1.00 91.25 306 PHE A N 1
ATOM 2415 C CA . PHE A 1 306 ? -12.258 1.447 4.974 1.00 91.25 306 PHE A CA 1
ATOM 2416 C C . PHE A 1 306 ? -10.972 1.900 5.692 1.00 91.25 306 PHE A C 1
ATOM 2418 O O . PHE A 1 306 ? -9.859 1.493 5.314 1.00 91.25 306 PHE A O 1
ATOM 2425 N N . PRO A 1 307 ? -11.090 2.765 6.721 1.00 91.88 307 PRO A N 1
ATOM 2426 C CA . PRO A 1 307 ? -9.995 3.071 7.632 1.00 91.88 307 PRO A CA 1
ATOM 2427 C C . PRO A 1 307 ? -9.441 1.807 8.290 1.00 91.88 307 PRO A C 1
ATOM 2429 O O . PRO A 1 307 ? -10.172 0.877 8.594 1.00 91.88 307 PRO A O 1
ATOM 2432 N N . LYS A 1 308 ? -8.131 1.792 8.529 1.00 91.56 308 LYS A N 1
ATOM 2433 C CA . LYS A 1 308 ? -7.397 0.614 9.019 1.00 91.56 308 LYS A CA 1
ATOM 2434 C C . LYS A 1 308 ? -6.799 0.847 10.405 1.00 91.56 308 LYS A C 1
ATOM 2436 O O . LYS A 1 308 ? -5.855 0.174 10.772 1.00 91.56 308 LYS A O 1
ATOM 2441 N N . GLY A 1 309 ? -7.270 1.857 11.135 1.00 92.00 309 GLY A N 1
ATOM 2442 C CA . GLY A 1 309 ? -6.830 2.107 12.508 1.00 92.00 309 GLY A CA 1
ATOM 2443 C C . GLY A 1 309 ? -7.524 1.151 13.471 1.00 92.00 309 GLY A C 1
ATOM 2444 O O . GLY A 1 309 ? -8.695 0.828 13.264 1.00 92.00 309 GLY A O 1
ATOM 2445 N N . LEU A 1 310 ? -6.826 0.708 14.519 1.00 92.38 310 LEU A N 1
ATOM 2446 C CA . LEU A 1 310 ? -7.411 -0.189 15.520 1.00 92.38 310 LEU A CA 1
ATOM 2447 C C . LEU A 1 310 ? -8.653 0.428 16.184 1.00 92.38 310 LEU A C 1
ATOM 2449 O O . LEU A 1 310 ? -9.621 -0.281 16.413 1.00 92.38 310 LEU A O 1
ATOM 2453 N N . ASP A 1 311 ? -8.684 1.749 16.395 1.00 90.50 311 ASP A N 1
ATOM 2454 C CA . ASP A 1 311 ? -9.882 2.471 16.849 1.00 90.50 311 ASP A CA 1
ATOM 2455 C C . ASP A 1 311 ? -11.088 2.229 15.945 1.00 90.50 311 ASP A C 1
ATOM 2457 O O . ASP A 1 311 ? -12.185 1.939 16.424 1.00 90.50 311 ASP A O 1
ATOM 2461 N N . PHE A 1 312 ? -10.885 2.331 14.630 1.00 92.12 312 PHE A N 1
ATOM 2462 C CA . PHE A 1 312 ? -11.953 2.090 13.677 1.00 92.12 312 PHE A CA 1
ATOM 2463 C C . PHE A 1 312 ? -12.382 0.622 13.701 1.00 92.12 312 PHE A C 1
ATOM 2465 O O . PHE A 1 312 ? -13.581 0.363 13.783 1.00 92.12 312 PHE A O 1
ATOM 2472 N N . LEU A 1 313 ? -11.432 -0.322 13.687 1.00 93.19 313 LEU A N 1
ATOM 2473 C CA . LEU A 1 313 ? -11.716 -1.760 13.727 1.00 93.19 313 LEU A CA 1
ATOM 2474 C C . LEU A 1 313 ? -12.498 -2.141 14.988 1.00 93.19 313 LEU A C 1
ATOM 2476 O O . LEU A 1 313 ? -13.511 -2.818 14.864 1.00 93.19 313 LEU A O 1
ATOM 2480 N N . VAL A 1 314 ? -12.105 -1.647 16.163 1.00 91.19 314 VAL A N 1
ATOM 2481 C CA . VAL A 1 314 ? -12.846 -1.850 17.418 1.00 91.19 314 VAL A CA 1
ATOM 2482 C C . VAL A 1 314 ? -14.254 -1.278 17.293 1.00 91.19 314 VAL A C 1
ATOM 2484 O O . VAL A 1 314 ? -15.236 -1.983 17.506 1.00 91.19 314 VAL A O 1
ATOM 2487 N N . SER A 1 315 ? -14.384 -0.031 16.830 1.00 89.12 315 SER A N 1
ATOM 2488 C CA . SER A 1 315 ? -15.694 0.608 16.650 1.00 89.12 315 SER A CA 1
ATOM 2489 C C . SER A 1 315 ? -16.587 -0.071 15.608 1.00 89.12 315 SER A C 1
ATOM 2491 O O . SER A 1 315 ? -17.787 0.202 15.544 1.00 89.12 315 SER A O 1
ATOM 2493 N N . PHE A 1 316 ? -16.016 -0.883 14.723 1.00 89.81 316 PHE A N 1
ATOM 2494 C CA . PHE A 1 316 ? -16.714 -1.496 13.601 1.00 89.81 316 PHE A CA 1
ATOM 2495 C C . PHE A 1 316 ? -17.018 -2.977 13.858 1.00 89.81 316 PHE A C 1
ATOM 2497 O O . PHE A 1 316 ? -18.088 -3.433 13.484 1.00 89.81 316 PHE A O 1
ATOM 2504 N N . GLN A 1 317 ? -16.125 -3.698 14.535 1.00 88.75 317 GLN A N 1
ATOM 2505 C CA . GLN A 1 317 ? -16.198 -5.149 14.738 1.00 88.75 317 GLN A CA 1
ATOM 2506 C C . GLN A 1 317 ? -16.611 -5.537 16.162 1.00 88.75 317 GLN A C 1
ATOM 2508 O O . GLN A 1 317 ? -17.321 -6.525 16.345 1.00 88.75 317 GLN A O 1
ATOM 2513 N N . CYS A 1 318 ? -16.193 -4.770 17.175 1.00 86.00 318 CYS A N 1
ATOM 2514 C CA . CYS A 1 318 ? -16.487 -5.086 18.571 1.00 86.00 318 CYS A CA 1
ATOM 2515 C C . CYS A 1 318 ? -17.916 -4.669 18.948 1.00 86.00 318 CYS A C 1
ATOM 2517 O O . CYS A 1 318 ? -18.519 -3.751 18.369 1.00 86.00 318 CYS A O 1
ATOM 2519 N N . LYS A 1 319 ? -18.479 -5.358 19.945 1.00 74.12 319 LYS A N 1
ATOM 2520 C CA . LYS A 1 319 ? -19.883 -5.186 20.360 1.00 74.12 319 LYS A CA 1
ATOM 2521 C C . LYS A 1 319 ? -20.065 -4.312 21.596 1.00 74.12 319 LYS A C 1
ATOM 2523 O O . LYS A 1 319 ? -21.210 -3.958 21.874 1.00 74.12 319 LYS A O 1
ATOM 2528 N N . GLY A 1 320 ? -18.989 -4.016 22.328 1.00 70.81 320 GLY A N 1
ATOM 2529 C CA . GLY A 1 320 ? -19.077 -3.588 23.725 1.00 70.81 320 GLY A CA 1
ATOM 2530 C C . GLY A 1 320 ? -18.245 -2.377 24.143 1.00 70.81 320 GLY A C 1
ATOM 2531 O O . GLY A 1 320 ? -18.441 -1.928 25.258 1.00 70.81 320 GLY A O 1
ATOM 2532 N N . GLU A 1 321 ? -17.344 -1.836 23.318 1.00 76.62 321 GLU A N 1
ATOM 2533 C CA . GLU A 1 321 ? -16.261 -0.988 23.851 1.00 76.62 321 GLU A CA 1
ATOM 2534 C C . GLU A 1 321 ? -16.416 0.523 23.571 1.00 76.62 321 GLU A C 1
ATOM 2536 O O . GLU A 1 321 ? -16.797 0.929 22.460 1.00 76.62 321 GLU A O 1
ATOM 2541 N N . PRO A 1 322 ? -16.098 1.397 24.549 1.00 84.31 322 PRO A N 1
ATOM 2542 C CA . PRO A 1 322 ? -15.942 2.825 24.321 1.00 84.31 322 PRO A CA 1
ATOM 2543 C C . PRO A 1 322 ? -14.611 3.137 23.618 1.00 84.31 322 PRO A C 1
ATOM 2545 O O . PRO A 1 322 ? -13.634 2.393 23.681 1.00 84.31 322 PRO A O 1
ATOM 2548 N N . TYR A 1 323 ? -14.546 4.285 22.943 1.00 86.00 323 TYR A N 1
ATOM 2549 C CA . TYR A 1 323 ? -13.304 4.756 22.328 1.00 86.00 323 TYR A CA 1
ATOM 2550 C C . TYR A 1 323 ? -12.230 5.051 23.393 1.00 86.00 323 TYR A C 1
ATOM 2552 O O . TYR A 1 323 ? -12.448 5.882 24.272 1.00 86.00 323 TYR A O 1
ATOM 2560 N N . TYR A 1 324 ? -11.049 4.431 23.263 1.00 83.75 324 TYR A N 1
ATOM 2561 C CA . TYR A 1 324 ? -9.945 4.540 24.235 1.00 83.75 324 TYR A CA 1
ATOM 2562 C C . TYR A 1 324 ? -8.640 5.125 23.656 1.00 83.75 324 TYR A C 1
ATOM 2564 O O . TYR A 1 324 ? -7.731 5.485 24.401 1.00 83.75 324 TYR A O 1
ATOM 2572 N N . LYS A 1 325 ? -8.504 5.273 22.326 1.00 83.62 325 LYS A N 1
ATOM 2573 C CA . LYS A 1 325 ? -7.210 5.610 21.687 1.00 83.62 325 LYS A CA 1
ATOM 2574 C C . LYS A 1 325 ? -6.632 6.988 22.038 1.00 83.62 325 LYS A C 1
ATOM 2576 O O . LYS A 1 325 ? -5.453 7.229 21.783 1.00 83.62 325 LYS A O 1
ATOM 2581 N N . ASP A 1 326 ? -7.417 7.915 22.592 1.00 81.19 326 ASP A N 1
ATOM 2582 C CA . ASP A 1 326 ? -6.866 9.198 23.063 1.00 81.19 326 ASP A CA 1
ATOM 2583 C C . ASP A 1 326 ? -5.993 9.030 24.329 1.00 81.19 326 ASP A C 1
ATOM 2585 O O . ASP A 1 326 ? -5.128 9.873 24.564 1.00 81.19 326 ASP A O 1
ATOM 2589 N N . GLU A 1 327 ? -6.132 7.926 25.077 1.00 77.31 327 GLU A N 1
ATOM 2590 C CA . GLU A 1 327 ? -5.287 7.586 26.236 1.00 77.31 327 GLU A CA 1
ATOM 2591 C C . GLU A 1 327 ? -3.813 7.400 25.835 1.00 77.31 327 GLU A C 1
ATOM 2593 O O . GLU A 1 327 ? -2.911 7.906 26.499 1.00 77.31 327 GLU A O 1
ATOM 2598 N N . GLY A 1 328 ? -3.570 6.779 24.679 1.00 64.06 328 GLY A N 1
ATOM 2599 C CA . GLY A 1 328 ? -2.237 6.555 24.125 1.00 64.06 328 GLY A CA 1
ATOM 2600 C C . GLY A 1 328 ? -1.655 7.745 23.362 1.00 64.06 328 GLY A C 1
ATOM 2601 O O . GLY A 1 328 ? -0.710 7.565 22.615 1.00 64.06 328 GLY A O 1
ATOM 2602 N N . LYS A 1 329 ? -2.189 8.974 23.453 1.00 65.38 329 LYS A N 1
ATOM 2603 C CA . LYS A 1 329 ? -1.616 10.143 22.734 1.00 65.38 329 LYS A CA 1
ATOM 2604 C C . LYS A 1 329 ? -0.561 10.918 23.521 1.00 65.38 329 LYS A C 1
ATOM 2606 O O . LYS A 1 329 ? 0.035 11.845 22.969 1.00 65.38 329 LYS A O 1
ATOM 2611 N N . GLN A 1 330 ? -0.307 10.547 24.775 1.00 55.53 330 GLN A N 1
ATOM 2612 C CA . GLN A 1 330 ? 0.628 11.256 25.657 1.00 55.53 330 GLN A CA 1
ATOM 2613 C C . GLN A 1 330 ? 2.093 11.208 25.171 1.00 55.53 330 GLN A C 1
ATOM 2615 O O . GLN A 1 330 ? 2.862 12.122 25.465 1.00 55.53 330 GLN A O 1
ATOM 2620 N N . TRP A 1 331 ? 2.473 10.222 24.347 1.00 52.91 331 TRP A N 1
ATOM 2621 C CA . TRP A 1 331 ? 3.835 10.096 23.804 1.00 52.91 331 TRP A CA 1
ATOM 2622 C C . TRP A 1 331 ? 4.205 11.156 22.757 1.00 52.91 331 TRP A C 1
ATOM 2624 O O . TRP A 1 331 ? 5.385 11.467 22.608 1.00 52.91 331 TRP A O 1
ATOM 2634 N N . LYS A 1 332 ? 3.230 11.772 22.060 1.00 52.91 332 LYS A N 1
ATOM 2635 C CA . LYS A 1 332 ? 3.485 12.718 20.946 1.00 52.91 332 LYS A CA 1
ATOM 2636 C C . LYS A 1 332 ? 4.245 13.995 21.344 1.00 52.91 332 LYS A C 1
ATOM 2638 O O . LYS A 1 332 ? 4.562 14.804 20.477 1.00 52.91 332 LYS A O 1
ATOM 2643 N N . LEU A 1 333 ? 4.521 14.190 22.634 1.00 46.66 333 LEU A N 1
ATOM 2644 C CA . LEU A 1 333 ? 5.233 15.343 23.189 1.00 46.66 333 LEU A CA 1
ATOM 2645 C C . LEU A 1 333 ? 6.504 14.964 23.974 1.00 46.66 333 LEU A C 1
ATOM 2647 O O . LEU A 1 333 ? 7.031 15.818 24.681 1.00 46.66 333 LEU A O 1
ATOM 2651 N N . ASN A 1 334 ? 6.990 13.714 23.897 1.00 54.00 334 ASN A N 1
ATOM 2652 C CA . ASN A 1 334 ? 8.084 13.207 24.749 1.00 54.00 334 ASN A CA 1
ATOM 2653 C C . ASN A 1 334 ? 7.830 13.414 26.259 1.00 54.00 334 ASN A C 1
ATOM 2655 O O . ASN A 1 334 ? 8.760 13.585 27.045 1.00 54.00 334 ASN A O 1
ATOM 2659 N N . GLN A 1 335 ? 6.561 13.418 26.674 1.00 57.47 335 GLN A N 1
ATOM 2660 C CA . GLN A 1 335 ? 6.146 13.603 28.062 1.00 57.47 335 GLN A CA 1
ATOM 2661 C C . GLN A 1 335 ? 5.056 12.586 28.391 1.00 57.47 335 GLN A C 1
ATOM 2663 O O . GLN A 1 335 ? 3.885 12.945 28.521 1.00 57.47 335 GLN A O 1
ATOM 2668 N N . ILE A 1 336 ? 5.435 11.309 28.507 1.00 67.19 336 ILE A N 1
ATOM 2669 C CA . ILE A 1 336 ? 4.573 10.332 29.182 1.00 67.19 336 ILE A CA 1
ATOM 2670 C C . ILE A 1 336 ? 4.448 10.819 30.628 1.00 67.19 336 ILE A C 1
ATOM 2672 O O . ILE A 1 336 ? 5.432 10.852 31.366 1.00 67.19 336 ILE A O 1
ATOM 2676 N N . LYS A 1 337 ? 3.256 11.299 30.991 1.00 69.62 337 LYS A N 1
ATOM 2677 C CA . LYS A 1 337 ? 2.977 11.829 32.333 1.00 69.62 337 LYS A CA 1
ATOM 2678 C C . LYS A 1 337 ? 2.532 10.722 33.278 1.00 69.62 337 LYS A C 1
ATOM 2680 O O . LYS A 1 337 ? 2.831 10.795 34.464 1.00 69.62 337 LYS A O 1
ATOM 2685 N N . ASP A 1 338 ? 1.854 9.712 32.737 1.00 82.00 338 ASP A N 1
ATOM 2686 C CA . ASP A 1 338 ? 1.372 8.549 33.469 1.00 82.00 338 ASP A CA 1
ATOM 2687 C C . ASP A 1 338 ? 1.784 7.256 32.748 1.00 82.00 338 ASP A C 1
ATOM 2689 O O . ASP A 1 338 ? 1.207 6.861 31.734 1.00 82.00 338 ASP A O 1
ATOM 2693 N N . TRP A 1 339 ? 2.810 6.595 33.285 1.00 86.19 339 TRP A N 1
ATOM 2694 C CA . TRP A 1 339 ? 3.285 5.306 32.779 1.00 86.19 339 TRP A CA 1
ATOM 2695 C C . TRP A 1 339 ? 2.291 4.167 33.023 1.00 86.19 339 TRP A C 1
ATOM 2697 O O . TRP A 1 339 ? 2.219 3.245 32.216 1.00 86.19 339 TRP A O 1
ATOM 2707 N N . GLY A 1 340 ? 1.488 4.230 34.090 1.00 90.38 340 GLY A N 1
ATOM 2708 C CA . GLY A 1 340 ? 0.469 3.217 34.362 1.00 90.38 340 GLY A CA 1
ATOM 2709 C C . GLY A 1 340 ? -0.620 3.221 33.292 1.00 90.38 340 GLY A C 1
ATOM 2710 O O . GLY A 1 340 ? -1.016 2.162 32.798 1.00 90.38 340 GLY A O 1
ATOM 2711 N N . GLN A 1 341 ? -1.043 4.414 32.865 1.00 88.81 341 GLN A N 1
ATOM 2712 C CA . GLN A 1 341 ? -1.959 4.572 31.736 1.00 88.81 341 GLN A CA 1
ATOM 2713 C C . GLN A 1 341 ? -1.344 4.081 30.418 1.00 88.81 341 GLN A C 1
ATOM 2715 O O . GLN A 1 341 ? -2.039 3.444 29.630 1.00 88.81 341 GLN A O 1
ATOM 2720 N N . TRP A 1 342 ? -0.051 4.335 30.190 1.00 88.88 342 TRP A N 1
ATOM 2721 C CA . TRP A 1 342 ? 0.668 3.856 29.004 1.00 88.88 342 TRP A CA 1
ATOM 2722 C C . TRP A 1 342 ? 0.696 2.324 28.915 1.00 88.88 342 TRP A C 1
ATOM 2724 O O . TRP A 1 342 ? 0.307 1.752 27.901 1.00 88.88 342 TRP A O 1
ATOM 2734 N N . TRP A 1 343 ? 1.055 1.648 30.007 1.00 93.50 343 TRP A N 1
ATOM 2735 C CA . TRP A 1 343 ? 1.058 0.182 30.062 1.00 93.50 343 TRP A CA 1
ATOM 2736 C C . TRP A 1 343 ? -0.349 -0.411 29.937 1.00 93.50 343 TRP A C 1
ATOM 2738 O O . TRP A 1 343 ? -0.554 -1.421 29.270 1.00 93.50 343 TRP A O 1
ATOM 2748 N N . THR A 1 344 ? -1.347 0.254 30.522 1.00 94.50 344 THR A N 1
ATOM 2749 C CA . THR A 1 344 ? -2.757 -0.131 30.364 1.00 94.50 344 THR A CA 1
ATOM 2750 C C . THR A 1 344 ? -3.219 0.000 28.911 1.00 94.50 344 THR A C 1
ATOM 2752 O O . THR A 1 344 ? -3.980 -0.836 28.426 1.00 94.50 344 THR A O 1
ATOM 2755 N N . TYR A 1 345 ? -2.767 1.036 28.202 1.00 92.94 345 TYR A N 1
ATOM 2756 C CA . TYR A 1 345 ? -3.070 1.240 26.789 1.00 92.94 345 TYR A CA 1
ATOM 2757 C C . TYR A 1 345 ? -2.512 0.105 25.913 1.00 92.94 345 TYR A C 1
ATOM 2759 O O . TYR A 1 345 ? -3.252 -0.429 25.089 1.00 92.94 345 TYR A O 1
ATOM 2767 N N . ASN A 1 346 ? -1.278 -0.341 26.156 1.00 95.38 346 ASN A N 1
ATOM 2768 C CA . ASN A 1 346 ? -0.692 -1.484 25.448 1.00 95.38 346 ASN A CA 1
ATOM 2769 C C . ASN A 1 346 ? -1.448 -2.805 25.737 1.00 95.38 346 ASN A C 1
ATOM 2771 O O . ASN A 1 346 ? -1.755 -3.564 24.814 1.00 95.38 346 ASN A O 1
ATOM 2775 N N . CYS A 1 347 ? -1.882 -3.040 26.985 1.00 97.12 347 CYS A N 1
ATOM 2776 C CA . CYS A 1 347 ? -2.790 -4.154 27.307 1.00 97.12 347 CYS A CA 1
ATOM 2777 C C . CYS A 1 347 ? -4.123 -4.073 26.537 1.00 97.12 347 CYS A C 1
ATOM 2779 O O . CYS A 1 347 ? -4.627 -5.086 26.037 1.00 97.12 347 CYS A O 1
ATOM 2781 N N . LYS A 1 348 ? -4.707 -2.871 26.424 1.00 95.00 348 LYS A N 1
ATOM 2782 C CA . LYS A 1 348 ? -5.922 -2.641 25.629 1.00 95.00 348 LYS A CA 1
ATOM 2783 C C . LYS A 1 348 ? -5.681 -2.963 24.158 1.00 95.00 348 LYS A C 1
ATOM 2785 O O . LYS A 1 348 ? -6.535 -3.598 23.555 1.00 95.00 348 LYS A O 1
ATOM 2790 N N . ASP A 1 349 ? -4.554 -2.569 23.576 1.00 96.00 349 ASP A N 1
ATOM 2791 C CA . ASP A 1 349 ? -4.256 -2.871 22.172 1.00 96.00 349 ASP A CA 1
ATOM 2792 C C . ASP A 1 349 ? -4.176 -4.381 21.915 1.00 96.00 349 ASP A C 1
ATOM 2794 O O . ASP A 1 349 ? -4.822 -4.869 20.985 1.00 96.00 349 ASP A O 1
ATOM 2798 N N . CYS A 1 350 ? -3.520 -5.136 22.801 1.00 97.94 350 CYS A N 1
ATOM 2799 C CA . CYS A 1 350 ? -3.454 -6.595 22.705 1.00 97.94 350 CYS A CA 1
ATOM 2800 C C . CYS A 1 350 ? -4.836 -7.257 22.820 1.00 97.94 350 CYS A C 1
ATOM 2802 O O . CYS A 1 350 ? -5.219 -8.072 21.981 1.00 97.94 350 CYS A O 1
ATOM 2804 N N . THR A 1 351 ? -5.615 -6.912 23.846 1.00 96.88 351 THR A N 1
ATOM 2805 C CA . THR A 1 351 ? -6.910 -7.573 24.076 1.00 96.88 351 THR A CA 1
ATOM 2806 C C . THR A 1 351 ? -7.983 -7.163 23.063 1.00 96.88 351 THR A C 1
ATOM 2808 O O . THR A 1 351 ? -8.816 -7.988 22.684 1.00 96.88 351 THR A O 1
ATOM 2811 N N . HIS A 1 352 ? -7.972 -5.917 22.577 1.00 95.50 352 HIS A N 1
ATOM 2812 C CA . HIS A 1 352 ? -8.866 -5.492 21.499 1.00 95.50 352 HIS A CA 1
ATOM 2813 C C . HIS A 1 352 ? -8.480 -6.113 20.162 1.00 95.50 352 HIS A C 1
ATOM 2815 O O . HIS A 1 352 ? -9.368 -6.454 19.382 1.00 95.50 352 HIS A O 1
ATOM 2821 N N . ALA A 1 353 ? -7.184 -6.291 19.883 1.00 97.06 353 ALA A N 1
ATOM 2822 C CA . ALA A 1 353 ? -6.773 -7.003 18.683 1.00 97.06 353 ALA A CA 1
ATOM 2823 C C . ALA A 1 353 ? -7.310 -8.444 18.680 1.00 97.06 353 ALA A C 1
ATOM 2825 O O . ALA A 1 353 ? -7.806 -8.916 17.654 1.00 97.06 353 ALA A O 1
ATOM 2826 N N . PHE A 1 354 ? -7.311 -9.095 19.847 1.00 96.62 354 PHE A N 1
ATOM 2827 C CA . PHE A 1 354 ? -7.920 -10.409 20.035 1.00 96.62 354 PHE A CA 1
ATOM 2828 C C . PHE A 1 354 ? -9.434 -10.402 19.785 1.00 96.62 354 PHE A C 1
ATOM 2830 O O . PHE A 1 354 ? -9.929 -11.174 18.967 1.00 96.62 354 PHE A O 1
ATOM 2837 N N . GLU A 1 355 ? -10.177 -9.494 20.421 1.00 94.50 355 GLU A N 1
ATOM 2838 C CA . GLU A 1 355 ? -11.634 -9.404 20.239 1.00 94.50 355 GLU A CA 1
ATOM 2839 C C . GLU A 1 355 ? -12.022 -9.131 18.775 1.00 94.50 355 GLU A C 1
ATOM 2841 O O . GLU A 1 355 ? -12.954 -9.730 18.233 1.00 94.50 355 GLU A O 1
ATOM 2846 N N . VAL A 1 356 ? -11.280 -8.246 18.100 1.00 95.69 356 VAL A N 1
ATOM 2847 C CA . VAL A 1 356 ? -11.485 -7.964 16.676 1.00 95.69 356 VAL A CA 1
ATOM 2848 C C . VAL A 1 356 ? -11.227 -9.210 15.832 1.00 95.69 356 VAL A C 1
ATOM 2850 O O . VAL A 1 356 ? -11.942 -9.440 14.853 1.00 95.69 356 VAL A O 1
ATOM 2853 N N . TRP A 1 357 ? -10.222 -10.014 16.178 1.00 96.62 357 TRP A N 1
ATOM 2854 C CA . TRP A 1 357 ? -9.926 -11.252 15.467 1.00 96.62 357 TRP A CA 1
ATOM 2855 C C . TRP A 1 357 ? -11.057 -12.267 15.579 1.00 96.62 357 TRP A C 1
ATOM 2857 O O . TRP A 1 357 ? -11.460 -12.816 14.553 1.00 96.62 357 TRP A O 1
ATOM 2867 N N . ASP A 1 358 ? -11.623 -12.452 16.772 1.00 93.00 358 ASP A N 1
ATOM 2868 C CA . ASP A 1 358 ? -12.762 -13.351 16.985 1.00 93.00 358 ASP A CA 1
ATOM 2869 C C . ASP A 1 358 ? -13.954 -12.975 16.087 1.00 93.00 358 ASP A C 1
ATOM 2871 O O . ASP A 1 358 ? -14.608 -13.848 15.510 1.00 93.00 358 ASP A O 1
ATOM 2875 N N . ALA A 1 359 ? -14.189 -11.674 15.879 1.00 90.81 359 ALA A N 1
ATOM 2876 C CA . ALA A 1 359 ? -15.221 -11.179 14.969 1.00 90.81 359 ALA A CA 1
ATOM 2877 C C . ALA A 1 359 ? -14.844 -11.331 13.479 1.00 90.81 359 ALA A C 1
ATOM 2879 O O . ALA A 1 359 ? -15.629 -11.835 12.668 1.00 90.81 359 ALA A O 1
ATOM 2880 N N . ILE A 1 360 ? -13.640 -10.899 13.088 1.00 94.44 360 ILE A N 1
ATOM 2881 C CA . ILE A 1 360 ? -13.209 -10.867 11.682 1.00 94.44 360 ILE A CA 1
ATOM 2882 C C . ILE A 1 360 ? -12.962 -12.269 11.124 1.00 94.44 360 ILE A C 1
ATOM 2884 O O . ILE A 1 360 ? -13.297 -12.518 9.964 1.00 94.44 360 ILE A O 1
ATOM 2888 N N . LYS A 1 361 ? -12.384 -13.183 11.909 1.00 94.44 361 LYS A N 1
ATOM 2889 C CA . LYS A 1 361 ? -12.011 -14.533 11.462 1.00 94.44 361 LYS A CA 1
ATOM 2890 C C . LYS A 1 361 ? -13.219 -15.328 10.973 1.00 94.44 361 LYS A C 1
ATOM 2892 O O . LYS A 1 361 ? -13.133 -16.022 9.958 1.00 94.44 361 LYS A O 1
ATOM 2897 N N . HIS A 1 362 ? -14.350 -15.199 11.662 1.00 90.25 362 HIS A N 1
ATOM 2898 C CA . HIS A 1 362 ? -15.610 -15.792 11.228 1.00 90.25 362 HIS A CA 1
ATOM 2899 C C . HIS A 1 362 ? -16.032 -15.220 9.871 1.00 90.25 362 HIS A C 1
ATOM 2901 O O . HIS A 1 362 ? -16.159 -15.952 8.891 1.00 90.25 362 HIS A O 1
ATOM 2907 N N . LYS A 1 363 ? -16.124 -13.887 9.785 1.00 91.62 363 LYS A N 1
ATOM 2908 C CA . LYS A 1 363 ? -16.584 -13.190 8.583 1.00 91.62 363 LYS A CA 1
ATOM 2909 C C . LYS A 1 363 ? -15.718 -13.471 7.353 1.00 91.62 363 LYS A C 1
ATOM 2911 O O . LYS A 1 363 ? -16.236 -13.753 6.279 1.00 91.62 363 LYS A O 1
ATOM 2916 N N . ILE A 1 364 ? -14.396 -13.405 7.498 1.00 94.62 364 ILE A N 1
ATOM 2917 C CA . ILE A 1 364 ? -13.464 -13.633 6.385 1.00 94.62 364 ILE A CA 1
ATOM 2918 C C . ILE A 1 364 ? -13.529 -15.075 5.865 1.00 94.62 364 ILE A C 1
ATOM 2920 O O . ILE A 1 364 ? -13.247 -15.319 4.691 1.00 94.62 364 ILE A O 1
ATOM 2924 N N . THR A 1 365 ? -13.922 -16.019 6.722 1.00 94.31 365 THR A N 1
ATOM 2925 C CA . THR A 1 365 ? -14.123 -17.422 6.354 1.00 94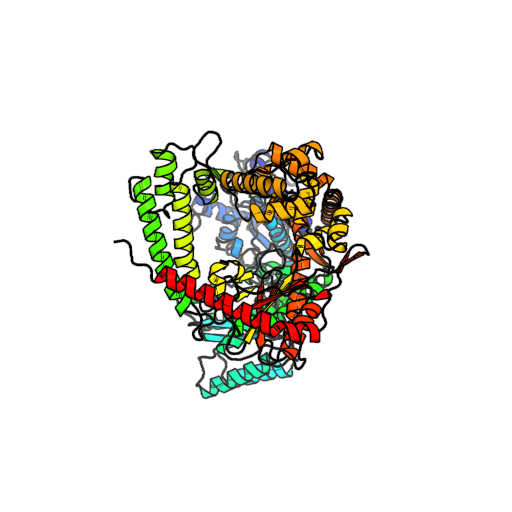.31 365 THR A CA 1
ATOM 2926 C C . THR A 1 365 ? -15.443 -17.608 5.617 1.00 94.31 365 THR A C 1
ATOM 2928 O O . THR A 1 365 ? -15.434 -18.129 4.504 1.00 94.31 365 THR A O 1
ATOM 2931 N N . GLU A 1 366 ? -16.552 -17.127 6.183 1.00 93.06 366 GLU A N 1
ATOM 2932 C CA . GLU A 1 366 ? -17.888 -17.236 5.579 1.00 93.06 366 GLU A CA 1
ATOM 2933 C C . GLU A 1 366 ? -17.989 -16.540 4.221 1.00 93.06 366 GLU A C 1
ATOM 2935 O O . GLU A 1 366 ? -18.511 -17.111 3.265 1.00 93.06 366 GLU A O 1
ATOM 2940 N N . ASP A 1 367 ? -17.418 -15.339 4.102 1.00 91.69 367 ASP A N 1
ATOM 2941 C CA . ASP A 1 367 ? -17.440 -14.566 2.858 1.00 91.69 367 ASP A CA 1
ATOM 2942 C C . ASP A 1 367 ? -16.448 -15.142 1.806 1.00 91.69 367 ASP A C 1
ATOM 2944 O O . ASP A 1 367 ? -16.379 -14.682 0.661 1.00 91.69 367 ASP A O 1
ATOM 2948 N N . GLY A 1 368 ? -15.675 -16.179 2.165 1.00 93.31 368 GLY A N 1
ATOM 2949 C CA . GLY A 1 368 ? -14.777 -16.907 1.267 1.00 93.31 368 GLY A CA 1
ATOM 2950 C C . GLY A 1 368 ? -13.485 -16.163 0.919 1.00 93.31 368 GLY A C 1
ATOM 2951 O O . GLY A 1 368 ? -12.951 -16.355 -0.171 1.00 93.31 368 GLY A O 1
ATOM 2952 N N . PHE A 1 369 ? -12.989 -15.313 1.821 1.00 95.25 369 PHE A N 1
ATOM 2953 C CA . PHE A 1 369 ? -11.749 -14.540 1.670 1.00 95.25 369 PHE A CA 1
ATOM 2954 C C . PHE A 1 369 ? -10.557 -15.148 2.433 1.00 95.25 369 PHE A C 1
ATOM 2956 O O . PHE A 1 369 ? -9.424 -14.686 2.282 1.00 95.25 369 PHE A O 1
ATOM 2963 N N . PHE A 1 370 ? -10.781 -16.179 3.254 1.00 94.94 370 PHE A N 1
ATOM 2964 C CA . PHE A 1 370 ? -9.752 -16.725 4.143 1.00 94.94 370 PHE A CA 1
ATOM 2965 C C . PHE A 1 370 ? -8.544 -17.312 3.400 1.00 94.94 370 PHE A C 1
ATOM 2967 O O . PHE A 1 370 ? -7.414 -17.106 3.837 1.00 94.94 370 PHE A O 1
ATOM 2974 N N . HIS A 1 371 ? -8.748 -17.966 2.250 1.00 93.62 371 HIS A N 1
ATOM 2975 C CA . HIS A 1 371 ? -7.641 -18.434 1.404 1.00 93.62 371 HIS A CA 1
ATOM 2976 C C . HIS A 1 371 ? -6.719 -17.268 1.022 1.00 93.62 371 HIS A C 1
ATOM 2978 O O . HIS A 1 371 ? -5.538 -17.275 1.359 1.00 93.62 371 HIS A O 1
ATOM 2984 N N . TYR A 1 372 ? -7.284 -16.211 0.436 1.00 93.19 372 TYR A N 1
ATOM 2985 C CA . TYR A 1 372 ? -6.539 -15.017 0.038 1.00 93.19 372 TYR A CA 1
ATOM 2986 C C . TYR A 1 372 ? -5.814 -14.342 1.216 1.00 93.19 372 TYR A C 1
ATOM 2988 O O . TYR A 1 372 ? -4.685 -13.853 1.087 1.00 93.19 372 TYR A O 1
ATOM 2996 N N . TYR A 1 373 ? -6.435 -14.350 2.395 1.00 95.56 373 TYR A N 1
ATOM 2997 C CA . TYR A 1 373 ? -5.812 -13.870 3.623 1.00 95.56 373 TYR A CA 1
ATOM 2998 C C . TYR A 1 373 ? -4.580 -14.683 4.016 1.00 95.56 373 TYR A C 1
ATOM 3000 O O . TYR A 1 373 ? -3.516 -14.108 4.232 1.00 95.56 373 TYR A O 1
ATOM 3008 N N . ARG A 1 374 ? -4.678 -16.012 4.063 1.00 94.81 374 ARG A N 1
ATOM 3009 C CA . ARG A 1 374 ? -3.545 -16.880 4.429 1.00 94.81 374 ARG A CA 1
ATOM 3010 C C . ARG A 1 374 ? -2.400 -16.788 3.454 1.00 94.81 374 ARG A C 1
ATOM 3012 O O . ARG A 1 374 ? -1.242 -16.716 3.848 1.00 94.81 374 ARG A O 1
ATOM 3019 N N . GLU A 1 375 ? -2.746 -16.702 2.191 1.00 92.62 375 GLU A N 1
ATOM 3020 C CA . GLU A 1 375 ? -1.819 -16.454 1.116 1.00 92.62 375 GLU A CA 1
ATOM 3021 C C . GLU A 1 375 ? -1.071 -15.120 1.257 1.00 92.62 375 GLU A C 1
ATOM 3023 O O . GLU A 1 375 ? 0.143 -15.076 1.074 1.00 92.62 375 GLU A O 1
ATOM 3028 N N . THR A 1 376 ? -1.757 -14.054 1.679 1.00 93.94 376 THR A N 1
ATOM 3029 C CA . THR A 1 376 ? -1.119 -12.760 1.975 1.00 93.94 376 THR A CA 1
ATOM 3030 C C . THR A 1 376 ? -0.131 -12.852 3.140 1.00 93.94 376 THR A C 1
ATOM 3032 O O . THR A 1 376 ? 0.904 -12.187 3.149 1.00 93.94 376 THR A O 1
ATOM 3035 N N . MET A 1 377 ? -0.426 -13.685 4.131 1.00 95.06 377 MET A N 1
ATOM 3036 C CA . MET A 1 377 ? 0.356 -13.751 5.366 1.00 95.06 377 MET A CA 1
ATOM 3037 C C . MET A 1 377 ? 1.687 -14.494 5.183 1.00 95.06 377 MET A C 1
ATOM 3039 O O . MET A 1 377 ? 2.627 -14.252 5.933 1.00 95.06 377 MET A O 1
ATOM 3043 N N . LYS A 1 378 ? 1.841 -15.271 4.100 1.00 94.06 378 LYS A N 1
ATOM 3044 C CA . LYS A 1 378 ? 3.126 -15.867 3.682 1.00 94.06 378 LYS A CA 1
ATOM 3045 C C . LYS A 1 378 ? 4.183 -14.839 3.264 1.00 94.06 378 LYS A C 1
ATOM 3047 O O . LYS A 1 378 ? 5.351 -15.190 3.111 1.00 94.06 378 LYS A O 1
ATOM 3052 N N . TYR A 1 379 ? 3.795 -13.584 3.034 1.00 94.25 379 TYR A N 1
ATOM 3053 C CA . TYR A 1 379 ? 4.726 -12.535 2.620 1.00 94.25 379 TYR A CA 1
ATOM 3054 C C . TYR A 1 379 ? 5.525 -11.939 3.782 1.00 94.25 379 TYR A C 1
ATOM 3056 O O . TYR A 1 379 ? 6.510 -11.251 3.527 1.00 94.25 379 TYR A O 1
ATOM 3064 N N . PHE A 1 380 ? 5.125 -12.186 5.033 1.00 94.69 380 PHE A N 1
ATOM 3065 C CA . PHE A 1 380 ? 5.743 -11.569 6.209 1.00 94.69 380 PHE A CA 1
ATOM 3066 C C . PHE A 1 380 ? 7.233 -11.898 6.326 1.00 94.69 380 PHE A C 1
ATOM 3068 O O . PHE A 1 380 ? 8.036 -10.981 6.462 1.00 94.69 380 PHE A O 1
ATOM 3075 N N . ASP A 1 381 ? 7.621 -13.169 6.201 1.00 94.12 381 ASP A N 1
ATOM 3076 C CA . ASP A 1 381 ? 9.027 -13.568 6.334 1.00 94.12 381 ASP A CA 1
ATOM 3077 C C . ASP A 1 381 ? 9.929 -12.973 5.236 1.00 94.12 381 ASP A C 1
ATOM 3079 O O . ASP A 1 381 ? 10.939 -12.353 5.586 1.00 94.12 381 ASP A O 1
ATOM 3083 N N . PRO A 1 382 ? 9.577 -13.058 3.930 1.00 95.94 382 PRO A N 1
ATOM 3084 C CA . PRO A 1 382 ? 10.320 -12.354 2.887 1.00 95.94 382 PRO A CA 1
ATOM 3085 C C . PRO A 1 382 ? 10.422 -10.846 3.135 1.00 95.94 382 PRO A C 1
ATOM 3087 O O . PRO A 1 382 ? 11.496 -10.274 2.967 1.00 95.94 382 PRO A O 1
ATOM 3090 N N . ILE A 1 383 ? 9.331 -10.193 3.558 1.00 95.44 383 ILE A N 1
ATOM 3091 C CA . ILE A 1 383 ? 9.329 -8.753 3.847 1.00 95.44 383 ILE A CA 1
ATOM 3092 C C . ILE A 1 383 ? 10.273 -8.435 5.007 1.00 95.44 383 ILE A C 1
ATOM 3094 O O . ILE A 1 383 ? 11.139 -7.579 4.850 1.00 95.44 383 ILE A O 1
ATOM 3098 N N . ASN A 1 384 ? 10.147 -9.133 6.137 1.00 94.62 384 ASN A N 1
ATOM 3099 C CA . ASN A 1 384 ? 11.008 -8.944 7.303 1.00 94.62 384 ASN A CA 1
ATOM 3100 C C . ASN A 1 384 ? 12.486 -9.132 6.930 1.00 94.62 384 ASN A C 1
ATOM 3102 O O . ASN A 1 384 ? 13.333 -8.352 7.360 1.00 94.62 384 ASN A O 1
ATOM 3106 N N . PHE A 1 385 ? 12.798 -10.116 6.078 1.00 95.12 385 PHE A N 1
ATOM 3107 C CA . PHE A 1 385 ? 14.152 -10.319 5.571 1.00 95.12 385 PHE A CA 1
ATOM 3108 C C . PHE A 1 385 ? 14.636 -9.159 4.693 1.00 95.12 385 PHE A C 1
ATOM 3110 O O . PHE A 1 385 ? 15.734 -8.664 4.923 1.00 95.12 385 PHE A O 1
ATOM 3117 N N . MET A 1 386 ? 13.831 -8.689 3.734 1.00 95.88 386 MET A N 1
ATOM 3118 C CA . MET A 1 386 ? 14.188 -7.548 2.877 1.00 95.88 386 MET A CA 1
ATOM 3119 C C . MET A 1 386 ? 14.400 -6.266 3.690 1.00 95.88 386 MET A C 1
ATOM 3121 O O . MET A 1 386 ? 15.375 -5.547 3.465 1.00 95.88 386 MET A O 1
ATOM 3125 N N . VAL A 1 387 ? 13.514 -5.995 4.658 1.00 93.19 387 VAL A N 1
ATOM 3126 C CA . VAL A 1 387 ? 13.643 -4.864 5.589 1.00 93.19 387 VAL A CA 1
ATOM 3127 C C . VAL A 1 387 ? 14.948 -4.991 6.360 1.00 93.19 387 VAL A C 1
ATOM 3129 O O . VAL A 1 387 ? 15.742 -4.061 6.366 1.00 93.19 387 VAL A O 1
ATOM 3132 N N . TRP A 1 388 ? 15.209 -6.143 6.974 1.00 91.94 388 TRP A N 1
ATOM 3133 C CA . TRP A 1 388 ? 16.409 -6.355 7.776 1.00 91.94 388 TRP A CA 1
ATOM 3134 C C . TRP A 1 388 ? 17.702 -6.274 6.949 1.00 91.94 388 TRP A C 1
ATOM 3136 O O . TRP A 1 388 ? 18.652 -5.591 7.348 1.00 91.94 388 TRP A O 1
ATOM 3146 N N . LYS A 1 389 ? 17.735 -6.925 5.780 1.00 94.56 389 LYS A N 1
ATOM 3147 C CA . LYS A 1 389 ? 18.923 -7.027 4.928 1.00 94.56 389 LYS A CA 1
ATOM 3148 C C . LYS A 1 389 ? 19.277 -5.693 4.279 1.00 94.56 389 LYS A C 1
ATOM 3150 O O . LYS A 1 389 ? 20.435 -5.304 4.376 1.00 94.56 389 LYS A O 1
ATOM 3155 N N . GLY A 1 390 ? 18.319 -4.996 3.658 1.00 94.88 390 GLY A N 1
ATOM 3156 C CA . GLY A 1 390 ? 18.549 -3.734 2.940 1.00 94.88 390 GLY A CA 1
ATOM 3157 C C . GLY A 1 390 ? 19.549 -3.828 1.776 1.00 94.88 390 GLY A C 1
ATOM 3158 O O . GLY A 1 390 ? 20.177 -4.860 1.548 1.00 94.88 390 GLY A O 1
ATOM 3159 N N . ILE A 1 391 ? 19.739 -2.725 1.051 1.00 97.31 391 ILE A N 1
ATOM 3160 C CA . ILE A 1 391 ? 20.666 -2.634 -0.093 1.00 97.31 391 ILE A CA 1
ATOM 3161 C C . ILE A 1 391 ? 21.850 -1.740 0.277 1.00 97.31 391 ILE A C 1
ATOM 3163 O O . ILE A 1 391 ? 21.647 -0.690 0.883 1.00 97.31 391 ILE A O 1
ATOM 3167 N N . HIS A 1 392 ? 23.076 -2.136 -0.070 1.00 96.81 392 HIS A N 1
ATOM 3168 C CA . HIS A 1 392 ? 24.261 -1.320 0.187 1.00 96.81 392 HIS A CA 1
ATOM 3169 C C . HIS A 1 392 ? 24.268 -0.058 -0.692 1.00 96.81 392 HIS A C 1
ATOM 3171 O O . HIS A 1 392 ? 23.799 -0.073 -1.834 1.00 96.81 392 HIS A O 1
ATOM 3177 N N . VAL A 1 393 ? 24.761 1.049 -0.137 1.00 94.81 393 VAL A N 1
ATOM 3178 C CA . VAL A 1 393 ? 24.784 2.362 -0.791 1.00 94.81 393 VAL A CA 1
ATOM 3179 C C . VAL A 1 393 ? 26.225 2.819 -0.977 1.00 94.81 393 VAL A C 1
ATOM 3181 O O . VAL A 1 393 ? 27.042 2.637 -0.081 1.00 94.81 393 VAL A O 1
ATOM 3184 N N . ASP A 1 394 ? 26.526 3.478 -2.097 1.00 92.44 394 ASP A N 1
ATOM 3185 C CA . ASP A 1 394 ? 27.776 4.222 -2.288 1.00 92.44 394 ASP A CA 1
ATOM 3186 C C . ASP A 1 394 ? 27.604 5.701 -1.862 1.00 92.44 394 ASP A C 1
ATOM 3188 O O . ASP A 1 394 ? 27.150 6.534 -2.659 1.00 92.44 394 ASP A O 1
ATOM 3192 N N . PRO A 1 395 ? 27.947 6.082 -0.612 1.00 88.50 395 PRO A N 1
ATOM 3193 C CA . PRO A 1 395 ? 27.801 7.463 -0.148 1.00 88.50 395 PRO A CA 1
ATOM 3194 C C . PRO A 1 395 ? 28.773 8.427 -0.843 1.00 88.50 395 PRO A C 1
ATOM 3196 O O . PRO A 1 395 ? 28.506 9.630 -0.907 1.00 88.50 395 PRO A O 1
ATOM 3199 N N . GLY A 1 396 ? 29.900 7.923 -1.359 1.00 88.44 396 GLY A N 1
ATOM 3200 C CA . GLY A 1 396 ? 30.884 8.729 -2.075 1.00 88.44 396 GLY A CA 1
ATOM 3201 C C . GLY A 1 396 ? 30.318 9.231 -3.398 1.00 88.44 396 GLY A C 1
ATOM 3202 O O . GLY A 1 396 ? 30.379 10.430 -3.676 1.00 88.44 396 GLY A O 1
ATOM 3203 N N . ALA A 1 397 ? 29.691 8.334 -4.160 1.00 87.50 397 ALA A N 1
ATOM 3204 C CA . ALA A 1 397 ? 29.020 8.672 -5.412 1.00 87.50 397 ALA A CA 1
ATOM 3205 C C . ALA A 1 397 ? 27.875 9.681 -5.199 1.00 87.50 397 ALA A C 1
ATOM 3207 O O . ALA A 1 397 ? 27.792 10.681 -5.911 1.00 87.50 397 ALA A O 1
ATOM 3208 N N . ILE A 1 398 ? 27.060 9.500 -4.151 1.00 90.50 398 ILE A N 1
ATOM 3209 C CA . ILE A 1 398 ? 25.975 10.439 -3.811 1.00 90.50 398 ILE A CA 1
ATOM 3210 C C . ILE A 1 398 ? 26.513 11.842 -3.516 1.00 90.50 398 ILE A C 1
ATOM 3212 O O . ILE A 1 398 ? 25.935 12.834 -3.965 1.00 90.50 398 ILE A O 1
ATOM 3216 N N . LYS A 1 399 ? 27.625 11.949 -2.779 1.00 89.56 399 LYS A N 1
ATOM 3217 C CA . LYS A 1 399 ? 28.243 13.244 -2.473 1.00 89.56 399 LYS A CA 1
ATOM 3218 C C . LYS A 1 399 ? 28.709 13.962 -3.744 1.00 89.56 399 LYS A C 1
ATOM 3220 O O . LYS A 1 399 ? 28.438 15.150 -3.902 1.00 89.56 399 LYS A O 1
ATOM 3225 N N . ILE A 1 400 ? 29.376 13.242 -4.645 1.00 88.31 400 ILE A N 1
ATOM 3226 C CA . ILE A 1 400 ? 29.854 13.780 -5.927 1.00 88.31 400 ILE A CA 1
ATOM 3227 C C . ILE A 1 400 ? 28.672 14.266 -6.777 1.00 88.31 400 ILE A C 1
ATOM 3229 O O . ILE A 1 400 ? 28.705 15.375 -7.320 1.00 88.31 400 ILE A O 1
ATOM 3233 N N . GLU A 1 401 ? 27.598 13.476 -6.840 1.00 89.12 401 GLU A N 1
ATOM 3234 C CA . GLU A 1 401 ? 26.384 13.847 -7.564 1.00 89.12 401 GLU A CA 1
ATOM 3235 C C . GLU A 1 401 ? 25.721 15.092 -6.966 1.00 89.12 401 GLU A C 1
ATOM 3237 O O . GLU A 1 401 ? 25.273 15.969 -7.704 1.00 89.12 401 GLU A O 1
ATOM 3242 N N . LYS A 1 402 ? 25.691 15.218 -5.635 1.00 90.62 402 LYS A N 1
ATOM 3243 C CA . LYS A 1 402 ? 25.135 16.395 -4.953 1.00 90.62 402 LYS A CA 1
ATOM 3244 C C . LYS A 1 402 ? 25.847 17.677 -5.386 1.00 90.62 402 LYS A C 1
ATOM 3246 O O . LYS A 1 402 ? 25.189 18.642 -5.773 1.00 90.62 402 LYS A O 1
ATOM 3251 N N . GLU A 1 403 ? 27.179 17.654 -5.432 1.00 90.12 403 GLU A N 1
ATOM 3252 C CA . GLU A 1 403 ? 27.988 18.783 -5.911 1.00 90.12 403 GLU A CA 1
ATOM 3253 C C . GLU A 1 403 ? 27.728 19.100 -7.398 1.00 90.12 403 GLU A C 1
ATOM 3255 O O . GLU A 1 403 ? 27.708 20.266 -7.800 1.00 90.12 403 GLU A O 1
ATOM 3260 N N . ARG A 1 404 ? 27.517 18.075 -8.239 1.00 89.50 404 ARG A N 1
ATOM 3261 C CA . ARG A 1 404 ? 27.179 18.240 -9.665 1.00 89.50 404 ARG A CA 1
ATOM 3262 C C . ARG A 1 404 ? 25.805 18.876 -9.848 1.00 89.50 404 ARG A C 1
ATOM 3264 O O . ARG A 1 404 ? 25.688 19.861 -10.572 1.00 89.50 404 ARG A O 1
ATOM 3271 N N . VAL A 1 405 ? 24.794 18.354 -9.161 1.00 90.62 405 VAL A N 1
ATOM 3272 C CA . VAL A 1 405 ? 23.417 18.853 -9.222 1.00 90.62 405 VAL A CA 1
ATOM 3273 C C . VAL A 1 405 ? 23.336 20.305 -8.750 1.00 90.62 405 VAL A C 1
ATOM 3275 O O . VAL A 1 405 ? 22.622 21.096 -9.361 1.00 90.62 405 VAL A O 1
ATOM 3278 N N . GLU A 1 406 ? 24.084 20.688 -7.713 1.00 92.31 406 GLU A N 1
ATOM 3279 C CA . GLU A 1 406 ? 24.164 22.084 -7.260 1.00 92.31 406 GLU A CA 1
ATOM 3280 C C . GLU A 1 406 ? 24.748 23.011 -8.334 1.00 92.31 406 GLU A C 1
ATOM 3282 O O . GLU A 1 406 ? 24.149 24.045 -8.632 1.00 92.31 406 GLU A O 1
ATOM 3287 N N . ARG A 1 407 ? 25.837 22.608 -9.005 1.00 90.25 407 ARG A N 1
ATOM 3288 C CA . ARG A 1 407 ? 26.392 23.371 -10.138 1.00 90.25 407 ARG A CA 1
ATOM 3289 C C . ARG A 1 407 ? 25.403 23.515 -11.296 1.00 90.25 407 ARG A C 1
ATOM 3291 O O . ARG A 1 407 ? 25.300 24.595 -11.877 1.00 90.25 407 ARG A O 1
ATOM 3298 N N . ASP A 1 408 ? 24.681 22.451 -11.642 1.00 90.69 408 ASP A N 1
ATOM 3299 C CA . ASP A 1 408 ? 23.697 22.483 -12.730 1.00 90.69 408 ASP A CA 1
ATOM 3300 C C . ASP A 1 408 ? 22.502 23.385 -12.396 1.00 90.69 408 ASP A C 1
ATOM 3302 O O . ASP A 1 408 ? 22.001 24.093 -13.274 1.00 90.69 408 ASP A O 1
ATOM 3306 N N . ILE A 1 409 ? 22.067 23.397 -11.129 1.00 93.38 409 ILE A N 1
ATOM 3307 C CA . ILE A 1 409 ? 21.041 24.323 -10.634 1.00 93.38 409 ILE A CA 1
ATOM 3308 C C . ILE A 1 409 ? 21.506 25.765 -10.822 1.00 93.38 409 ILE A C 1
ATOM 3310 O O . ILE A 1 409 ? 20.750 26.563 -11.377 1.00 93.38 409 ILE A O 1
ATOM 3314 N N . ASP A 1 410 ? 22.728 26.091 -10.400 1.00 92.88 410 ASP A N 1
ATOM 3315 C CA . ASP A 1 410 ? 23.272 27.447 -10.508 1.00 92.88 410 ASP A CA 1
ATOM 3316 C C . ASP A 1 410 ? 23.384 27.877 -11.976 1.00 92.88 410 ASP A C 1
ATOM 3318 O O . ASP A 1 410 ? 22.916 28.952 -12.355 1.00 92.88 410 ASP A O 1
ATOM 3322 N N . LYS A 1 411 ? 23.904 26.997 -12.838 1.00 93.31 411 LYS A N 1
ATOM 3323 C CA . LYS A 1 411 ? 24.026 27.248 -14.279 1.00 93.31 411 LYS A CA 1
ATOM 3324 C C . LYS A 1 411 ? 22.670 27.511 -14.939 1.00 93.31 411 LYS A C 1
ATOM 3326 O O . LYS A 1 411 ? 22.523 28.499 -15.658 1.00 93.31 411 LYS A O 1
ATOM 3331 N N . GLN A 1 412 ? 21.675 26.653 -14.696 1.00 94.56 412 GLN A N 1
ATOM 3332 C CA . GLN A 1 412 ? 20.333 26.835 -15.258 1.00 94.56 412 GLN A CA 1
ATOM 3333 C C . GLN A 1 412 ? 19.638 28.073 -14.684 1.00 94.56 412 GLN A C 1
ATOM 3335 O O . GLN A 1 412 ? 18.887 28.730 -15.402 1.00 94.56 412 GLN A O 1
ATOM 3340 N N . GLN A 1 413 ? 19.885 28.419 -13.417 1.00 93.69 413 GLN A N 1
ATOM 3341 C CA . GLN A 1 413 ? 19.338 29.629 -12.806 1.00 93.69 413 GLN A CA 1
ATOM 3342 C C . GLN A 1 413 ? 19.938 30.896 -13.434 1.00 93.69 413 GLN A C 1
ATOM 3344 O O . GLN A 1 413 ? 19.194 31.837 -13.698 1.00 93.69 413 GLN A O 1
ATOM 3349 N N . ILE A 1 414 ? 21.243 30.920 -13.730 1.00 94.00 414 ILE A N 1
ATOM 3350 C CA . ILE A 1 414 ? 21.899 32.035 -14.437 1.00 94.00 414 ILE A CA 1
ATOM 3351 C C . ILE A 1 414 ? 21.324 32.199 -15.851 1.00 94.00 414 ILE A C 1
ATOM 3353 O O . ILE A 1 414 ? 20.986 33.313 -16.260 1.00 94.00 414 ILE A O 1
ATOM 3357 N N . GLU A 1 415 ? 21.167 31.098 -16.591 1.00 94.19 415 GLU A N 1
ATOM 3358 C CA . GLU A 1 415 ? 20.535 31.116 -17.916 1.00 94.19 415 GLU A CA 1
ATOM 3359 C C . GLU A 1 415 ? 19.087 31.622 -17.834 1.00 94.19 415 GLU A C 1
ATOM 3361 O O . GLU A 1 415 ? 18.690 32.503 -18.599 1.00 94.19 415 GLU A O 1
ATOM 3366 N N . LEU A 1 416 ? 18.319 31.134 -16.854 1.00 94.25 416 LEU A N 1
ATOM 3367 C CA . LEU A 1 416 ? 16.945 31.567 -16.624 1.00 94.25 416 LEU A CA 1
ATOM 3368 C C . LEU A 1 416 ? 16.876 33.070 -16.336 1.00 94.25 416 LEU A C 1
ATOM 3370 O O . LEU A 1 416 ? 16.100 33.762 -16.986 1.00 94.25 416 LEU A O 1
ATOM 3374 N N . ASN A 1 417 ? 17.711 33.572 -15.422 1.00 93.12 417 ASN A N 1
ATOM 3375 C CA . ASN A 1 417 ? 17.769 34.988 -15.052 1.00 93.12 417 ASN A CA 1
ATOM 3376 C C . ASN A 1 417 ? 18.116 35.877 -16.257 1.00 93.12 417 ASN A C 1
ATOM 3378 O O . ASN A 1 417 ? 17.608 36.991 -16.375 1.00 93.12 417 ASN A O 1
ATOM 3382 N N . THR A 1 418 ? 18.960 35.373 -17.161 1.00 93.38 418 THR A N 1
ATOM 3383 C CA . THR A 1 418 ? 19.350 36.069 -18.393 1.00 93.38 418 THR A CA 1
ATOM 3384 C C . THR A 1 418 ? 18.172 36.178 -19.363 1.00 93.38 418 THR A C 1
ATOM 3386 O O . THR A 1 418 ? 17.947 37.242 -19.935 1.00 93.38 418 THR A O 1
ATOM 3389 N N . ILE A 1 419 ? 17.388 35.106 -19.528 1.00 92.06 419 ILE A N 1
ATOM 3390 C CA . ILE A 1 419 ? 16.215 35.086 -20.421 1.00 92.06 419 ILE A CA 1
ATOM 3391 C C . ILE A 1 419 ? 15.066 35.923 -19.851 1.00 92.06 419 ILE A C 1
ATOM 3393 O O . ILE A 1 419 ? 14.394 36.644 -20.587 1.00 92.06 419 ILE A O 1
ATOM 3397 N N . THR A 1 420 ? 14.821 35.836 -18.544 1.00 91.31 420 THR A N 1
ATOM 3398 C CA . THR A 1 420 ? 13.705 36.536 -17.894 1.00 91.31 420 THR A CA 1
ATOM 3399 C C . THR A 1 420 ? 14.017 37.998 -17.584 1.00 91.31 420 THR A C 1
ATOM 3401 O O . THR A 1 420 ? 13.094 38.762 -17.305 1.00 91.31 420 THR A O 1
ATOM 3404 N N . GLY A 1 421 ? 15.297 38.387 -17.591 1.00 89.25 421 GLY A N 1
ATOM 3405 C CA . GLY A 1 421 ? 15.766 39.718 -17.205 1.00 89.25 421 GLY A CA 1
ATOM 3406 C C . GLY A 1 421 ? 15.640 40.014 -15.706 1.00 89.25 421 GLY A C 1
ATOM 3407 O O . GLY A 1 421 ? 15.808 41.163 -15.297 1.00 89.25 421 GLY A O 1
ATOM 3408 N N . ARG A 1 422 ? 15.316 39.009 -14.880 1.00 87.19 422 ARG A N 1
ATOM 3409 C CA . ARG A 1 422 ? 15.180 39.147 -13.424 1.00 87.19 422 ARG A CA 1
ATOM 3410 C C . ARG A 1 422 ? 15.400 37.824 -12.698 1.00 87.19 422 ARG A C 1
ATOM 3412 O O . ARG A 1 422 ? 15.088 36.756 -13.222 1.00 87.19 422 ARG A O 1
ATOM 3419 N N . GLU A 1 423 ? 15.800 37.907 -11.437 1.00 89.50 423 GLU A N 1
ATOM 3420 C CA . GLU A 1 423 ? 15.864 36.749 -10.548 1.00 89.50 423 GLU A CA 1
ATOM 3421 C C . GLU A 1 423 ? 14.516 36.499 -9.856 1.00 89.50 423 GLU A C 1
ATOM 3423 O O . GLU A 1 423 ? 13.866 37.424 -9.363 1.00 89.50 423 GLU A O 1
ATOM 3428 N N . PHE A 1 424 ? 14.089 35.237 -9.800 1.00 88.56 424 PHE A N 1
ATOM 3429 C CA . PHE A 1 424 ? 12.969 34.812 -8.963 1.00 88.56 424 PHE A CA 1
ATOM 3430 C C . PHE A 1 424 ? 13.098 33.344 -8.550 1.00 88.56 424 PHE A C 1
ATOM 3432 O O . PHE A 1 424 ? 13.727 32.522 -9.217 1.00 88.56 424 PHE A O 1
ATOM 3439 N N . ASN A 1 425 ? 12.456 32.996 -7.436 1.00 89.88 425 ASN A N 1
ATOM 3440 C CA . ASN A 1 425 ? 12.435 31.643 -6.909 1.00 89.88 425 ASN A CA 1
ATOM 3441 C C . ASN A 1 425 ? 11.507 30.756 -7.749 1.00 89.88 425 ASN A C 1
ATOM 3443 O O . ASN A 1 425 ? 10.279 30.818 -7.632 1.00 89.88 425 ASN A O 1
ATOM 3447 N N . VAL A 1 426 ? 12.104 29.854 -8.529 1.00 90.56 426 VAL A N 1
ATOM 3448 C CA . VAL A 1 426 ? 11.382 28.904 -9.387 1.00 90.56 426 VAL A CA 1
ATOM 3449 C C . VAL A 1 426 ? 10.452 27.961 -8.621 1.00 90.56 426 VAL A C 1
ATOM 3451 O O . VAL A 1 426 ? 9.484 27.460 -9.192 1.00 90.56 426 VAL A O 1
ATOM 3454 N N . ASN A 1 427 ? 10.690 27.727 -7.327 1.00 88.88 427 ASN A N 1
ATOM 3455 C CA . ASN A 1 427 ? 9.814 26.913 -6.481 1.00 88.88 427 ASN A CA 1
ATOM 3456 C C . ASN A 1 427 ? 8.605 27.691 -5.957 1.00 88.88 427 ASN A C 1
ATOM 3458 O O . ASN A 1 427 ? 7.682 27.069 -5.441 1.00 88.88 427 ASN A O 1
ATOM 3462 N N . SER A 1 428 ? 8.582 29.024 -6.078 1.00 90.62 428 SER A N 1
ATOM 3463 C CA . SER A 1 428 ? 7.443 29.853 -5.683 1.00 90.62 428 SER A CA 1
ATOM 3464 C C . SER A 1 428 ? 6.399 29.861 -6.801 1.00 90.62 428 SER A C 1
ATOM 3466 O O . SER A 1 428 ? 6.592 30.536 -7.820 1.00 90.62 428 SER A O 1
ATOM 3468 N N . PRO A 1 429 ? 5.246 29.175 -6.640 1.00 88.75 429 PRO A N 1
ATOM 3469 C CA . PRO A 1 429 ? 4.219 29.177 -7.675 1.00 88.75 429 PRO A CA 1
ATOM 3470 C C . PRO A 1 429 ? 3.645 30.576 -7.892 1.00 88.75 429 PRO A C 1
ATOM 3472 O O . PRO A 1 429 ? 3.133 30.852 -8.967 1.00 88.75 429 PRO A O 1
ATOM 3475 N N . LYS A 1 430 ? 3.717 31.448 -6.878 1.00 91.88 430 LYS A N 1
ATOM 3476 C CA . LYS A 1 430 ? 3.278 32.840 -6.966 1.00 91.88 430 LYS A CA 1
ATOM 3477 C C . LYS A 1 430 ? 4.165 33.627 -7.937 1.00 91.88 430 LYS A C 1
ATOM 3479 O O . LYS A 1 430 ? 3.654 34.103 -8.940 1.00 91.88 430 LYS A O 1
ATOM 3484 N N . GLN A 1 431 ? 5.480 33.647 -7.706 1.00 92.81 431 GLN A N 1
ATOM 3485 C CA . GLN A 1 431 ? 6.420 34.404 -8.547 1.00 92.81 431 GLN A CA 1
ATOM 3486 C C . GLN A 1 431 ? 6.454 33.898 -9.993 1.00 92.81 431 GLN A C 1
ATOM 3488 O O . GLN A 1 431 ? 6.527 34.684 -10.934 1.00 92.81 431 GLN A O 1
ATOM 3493 N N . CYS A 1 432 ? 6.344 32.581 -10.189 1.00 92.12 432 CYS A N 1
ATOM 3494 C CA . CYS A 1 432 ? 6.289 32.025 -11.538 1.00 92.12 432 CYS A CA 1
ATOM 3495 C C . CYS A 1 432 ? 4.978 32.394 -12.263 1.00 92.12 432 CYS A C 1
ATOM 3497 O O . CYS A 1 432 ? 4.993 32.627 -13.467 1.00 92.12 432 CYS A O 1
ATOM 3499 N N . LYS A 1 433 ? 3.838 32.453 -11.554 1.00 93.00 433 LYS A N 1
ATOM 3500 C CA . LYS A 1 433 ? 2.557 32.890 -12.141 1.00 93.00 433 LYS A CA 1
ATOM 3501 C C . LYS A 1 433 ? 2.565 34.376 -12.478 1.00 93.00 433 LYS A C 1
ATOM 3503 O O . LYS A 1 433 ? 2.073 34.724 -13.542 1.00 93.00 433 LYS A O 1
ATOM 3508 N N . GLU A 1 434 ? 3.133 35.212 -11.613 1.00 92.44 434 GLU A N 1
ATOM 3509 C CA . GLU A 1 434 ? 3.336 36.642 -11.888 1.00 92.44 434 GLU A CA 1
ATOM 3510 C C . GLU A 1 434 ? 4.111 36.811 -13.205 1.00 92.44 434 GLU A C 1
ATOM 3512 O O . GLU A 1 434 ? 3.636 37.470 -14.126 1.00 92.44 434 GLU A O 1
ATOM 3517 N N . TYR A 1 435 ? 5.217 36.080 -13.372 1.00 92.88 435 TYR A N 1
ATOM 3518 C CA . TYR A 1 435 ? 5.996 36.120 -14.609 1.00 92.88 435 TYR A CA 1
ATOM 3519 C C . TYR A 1 435 ? 5.204 35.650 -15.850 1.00 92.88 435 TYR A C 1
ATOM 3521 O O . TYR A 1 435 ? 5.044 36.396 -16.814 1.00 92.88 435 TYR A O 1
ATOM 3529 N N . PHE A 1 436 ? 4.661 34.427 -15.853 1.00 92.69 436 PHE A N 1
ATOM 3530 C CA . PHE A 1 436 ? 4.011 33.904 -17.065 1.00 92.69 436 PHE A CA 1
ATOM 3531 C C . PHE A 1 436 ? 2.661 34.563 -17.369 1.00 92.69 436 PHE A C 1
ATOM 3533 O O . PHE A 1 436 ? 2.348 34.828 -18.528 1.00 92.69 436 PHE A O 1
ATOM 3540 N N . TYR A 1 437 ? 1.828 34.788 -16.356 1.00 93.31 437 TYR A N 1
ATOM 3541 C CA . TYR A 1 437 ? 0.438 35.196 -16.561 1.00 93.31 437 TYR A CA 1
ATOM 3542 C C . TYR A 1 437 ? 0.241 36.703 -16.478 1.00 93.31 437 TYR A C 1
ATOM 3544 O O . TYR A 1 437 ? -0.606 37.244 -17.189 1.00 93.31 437 TYR A O 1
ATOM 3552 N N . GLU A 1 438 ? 1.014 37.396 -15.644 1.00 91.88 438 GLU A N 1
ATOM 3553 C CA . GLU A 1 438 ? 0.868 38.839 -15.474 1.00 91.88 438 GLU A CA 1
ATOM 3554 C C . GLU A 1 438 ? 1.857 39.616 -16.342 1.00 91.88 438 GLU A C 1
ATOM 3556 O O . GLU A 1 438 ? 1.437 40.578 -16.983 1.00 91.88 438 GLU A O 1
ATOM 3561 N N . GLU A 1 439 ? 3.122 39.204 -16.425 1.00 91.00 439 GLU A N 1
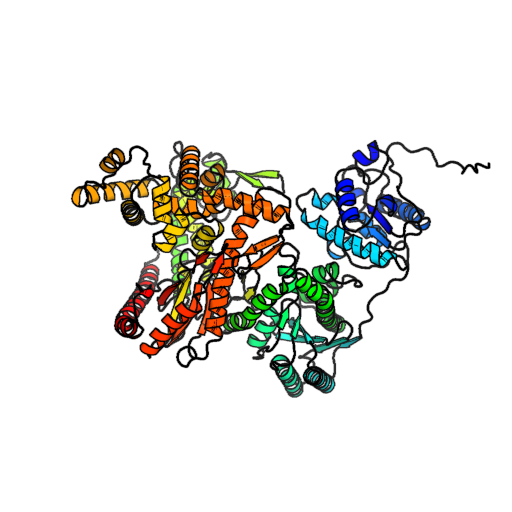ATOM 3562 C CA . GLU A 1 439 ? 4.146 39.910 -17.213 1.00 91.00 439 GLU A CA 1
ATOM 3563 C C . GLU A 1 439 ? 4.114 39.498 -18.688 1.00 91.00 439 GLU A C 1
ATOM 3565 O O . GLU A 1 439 ? 3.882 40.344 -19.550 1.00 91.00 439 GLU A O 1
ATOM 3570 N N . LEU A 1 440 ? 4.242 38.200 -18.989 1.00 89.62 440 LEU A N 1
ATOM 3571 C CA . LEU A 1 440 ? 4.150 37.684 -20.364 1.00 89.62 440 LEU A CA 1
ATOM 3572 C C . LEU A 1 440 ? 2.709 37.623 -20.902 1.00 89.62 440 LEU A C 1
ATOM 3574 O O . LEU A 1 440 ? 2.498 37.272 -22.064 1.00 89.62 440 LEU A O 1
ATOM 3578 N N . LYS A 1 441 ? 1.712 37.961 -20.068 1.00 89.81 441 LYS A N 1
ATOM 3579 C CA . LYS A 1 441 ? 0.277 37.995 -20.411 1.00 89.81 441 LYS A CA 1
ATOM 3580 C C . LYS A 1 441 ? -0.253 36.685 -21.007 1.00 89.81 441 LYS A C 1
ATOM 3582 O O . LYS A 1 441 ? -1.191 36.692 -21.805 1.00 89.81 441 LYS A O 1
ATOM 3587 N N . ILE A 1 442 ? 0.316 35.546 -20.612 1.00 89.00 442 ILE A N 1
ATOM 3588 C CA . ILE A 1 442 ? -0.162 34.237 -21.060 1.00 89.00 442 ILE A CA 1
ATOM 3589 C C . ILE A 1 442 ? -1.462 33.904 -20.332 1.00 89.00 442 ILE A C 1
ATOM 3591 O O . ILE A 1 442 ? -1.579 34.071 -19.119 1.00 89.00 442 ILE A O 1
ATOM 3595 N N . THR A 1 443 ? -2.449 33.388 -21.064 1.00 87.62 443 THR A N 1
ATOM 3596 C CA . THR A 1 443 ? -3.709 32.940 -20.466 1.00 87.62 443 THR A CA 1
ATOM 3597 C C . THR A 1 443 ? -3.452 31.850 -19.413 1.00 87.62 443 THR A C 1
ATOM 3599 O O . THR A 1 443 ? -2.838 30.831 -19.743 1.00 87.62 443 THR A O 1
ATOM 3602 N N . PRO A 1 444 ? -3.931 32.014 -18.163 1.00 88.62 444 PRO A N 1
ATOM 3603 C CA . PRO A 1 444 ? -3.670 31.053 -17.102 1.00 88.62 444 PRO A CA 1
ATOM 3604 C C . PRO A 1 444 ? -4.220 29.659 -17.392 1.00 88.62 444 PRO A C 1
ATOM 3606 O O . PRO A 1 444 ? -5.409 29.488 -17.675 1.00 88.62 444 PRO A O 1
ATOM 3609 N N . PHE A 1 445 ? -3.389 28.635 -17.196 1.00 88.00 445 PHE A N 1
ATOM 3610 C CA . PHE A 1 445 ? -3.898 27.275 -17.050 1.00 88.00 445 PHE A CA 1
ATOM 3611 C C . PHE A 1 445 ? -4.665 27.163 -15.737 1.00 88.00 445 PHE A C 1
ATOM 3613 O O . PHE A 1 445 ? -4.245 27.712 -14.717 1.00 88.00 445 PHE A O 1
ATOM 3620 N N . THR A 1 446 ? -5.781 26.435 -15.733 1.00 86.88 446 THR A N 1
ATOM 3621 C CA . THR A 1 446 ? -6.596 26.248 -14.529 1.00 86.88 446 THR A CA 1
ATOM 3622 C C . THR A 1 446 ? -6.715 24.780 -14.151 1.00 86.88 446 THR A C 1
ATOM 3624 O O . THR A 1 446 ? -6.736 23.891 -15.001 1.00 86.88 446 THR A O 1
ATOM 3627 N N . LYS A 1 447 ? -6.784 24.522 -12.844 1.00 83.19 447 LYS A N 1
ATOM 3628 C CA . LYS A 1 447 ? -7.021 23.194 -12.282 1.00 83.19 447 LYS A CA 1
ATOM 3629 C C . LYS A 1 447 ? -8.324 23.212 -11.499 1.00 83.19 447 LYS A C 1
ATOM 3631 O O . LYS A 1 447 ? -8.471 23.998 -10.564 1.00 83.19 447 LYS A O 1
ATOM 3636 N N . TYR A 1 448 ? -9.253 22.337 -11.874 1.00 77.44 448 TYR A N 1
ATOM 3637 C CA . TYR A 1 448 ? -10.515 22.167 -11.163 1.00 77.44 448 TYR A CA 1
ATOM 3638 C C . TYR A 1 448 ? -10.311 21.348 -9.886 1.00 77.44 448 TYR A C 1
ATOM 3640 O O . TYR A 1 448 ? -9.778 20.236 -9.910 1.00 77.44 448 TYR A O 1
ATOM 3648 N N . ASN A 1 449 ? -10.752 21.887 -8.757 1.00 78.56 449 ASN A N 1
ATOM 3649 C CA . ASN A 1 449 ? -10.795 21.192 -7.485 1.00 78.56 449 ASN A CA 1
ATOM 3650 C C . ASN A 1 449 ? -12.179 20.552 -7.314 1.00 78.56 449 ASN A C 1
ATOM 3652 O O . ASN A 1 449 ? -13.146 21.258 -7.042 1.00 78.56 449 ASN A O 1
ATOM 3656 N N . LYS A 1 450 ? -12.271 19.219 -7.429 1.00 64.19 450 LYS A N 1
ATOM 3657 C CA . LYS A 1 450 ? -13.542 18.480 -7.291 1.00 64.19 450 LYS A CA 1
ATOM 3658 C C . LYS A 1 450 ? -14.229 18.699 -5.933 1.00 64.19 450 LYS A C 1
ATOM 3660 O O . LYS A 1 450 ? -15.452 18.749 -5.882 1.00 64.19 450 LYS A O 1
ATOM 3665 N N . VAL A 1 451 ? -13.458 18.866 -4.854 1.00 67.25 451 VAL A N 1
ATOM 3666 C CA . VAL A 1 451 ? -13.984 19.039 -3.485 1.00 67.25 451 VAL A CA 1
ATOM 3667 C C . VAL A 1 451 ? -14.569 20.436 -3.301 1.00 67.25 451 VAL A C 1
ATOM 3669 O O . VAL A 1 451 ? -15.696 20.588 -2.842 1.00 67.25 451 VAL A O 1
ATOM 3672 N N . LYS A 1 452 ? -13.813 21.468 -3.690 1.00 70.25 452 LYS A N 1
ATOM 3673 C CA . LYS A 1 452 ? -14.243 22.871 -3.575 1.00 70.25 452 LYS A CA 1
ATOM 3674 C C . LYS A 1 452 ? -15.158 23.313 -4.718 1.00 70.25 452 LYS A C 1
ATOM 3676 O O . LYS A 1 452 ? -15.730 24.392 -4.641 1.00 70.25 452 LYS A O 1
ATOM 3681 N N . LYS A 1 453 ? -15.272 22.498 -5.771 1.00 76.12 453 LYS A N 1
ATOM 3682 C CA . LYS A 1 453 ? -15.968 22.785 -7.031 1.00 76.12 453 LYS A CA 1
ATOM 3683 C C . LYS A 1 453 ? -15.541 24.105 -7.682 1.00 76.12 453 LYS A C 1
ATOM 3685 O O . LYS A 1 453 ? -16.348 24.784 -8.307 1.00 76.12 453 LYS A O 1
ATOM 3690 N N . THR A 1 454 ? -14.266 24.463 -7.554 1.00 77.94 454 THR A N 1
ATOM 3691 C CA . THR A 1 454 ? -13.698 25.712 -8.079 1.00 77.94 454 THR A CA 1
ATOM 3692 C C . THR A 1 454 ? -12.465 25.446 -8.930 1.00 77.94 454 THR A C 1
ATOM 3694 O O . THR A 1 454 ? -11.707 24.513 -8.665 1.00 77.94 454 THR A O 1
ATOM 3697 N N . SER A 1 455 ? -12.250 26.280 -9.946 1.00 83.62 455 SER A N 1
ATOM 3698 C CA . SER A 1 455 ? -11.025 26.283 -10.748 1.00 83.62 455 SER A CA 1
ATOM 3699 C C . SER A 1 455 ? -10.088 27.376 -10.256 1.00 83.62 455 SER A C 1
ATOM 3701 O O . SER A 1 455 ? -10.517 28.504 -10.029 1.00 83.62 455 SER A O 1
ATOM 3703 N N . SER A 1 456 ? -8.805 27.060 -10.104 1.00 86.44 456 SER A N 1
ATOM 3704 C CA . SER A 1 456 ? -7.776 28.049 -9.776 1.00 86.44 456 SER A CA 1
ATOM 3705 C C . SER A 1 456 ? -6.622 27.990 -10.767 1.00 86.44 456 SER A C 1
ATOM 3707 O O . SER A 1 456 ? -6.331 26.932 -11.330 1.00 86.44 456 SER A O 1
ATOM 3709 N N . ALA A 1 457 ? -5.967 29.134 -10.993 1.00 88.38 457 ALA A N 1
ATOM 3710 C CA . ALA A 1 457 ? -4.786 29.202 -11.843 1.00 88.38 457 ALA A CA 1
ATOM 3711 C C . ALA A 1 457 ? -3.692 28.266 -11.302 1.00 88.38 457 ALA A C 1
ATOM 3713 O O . ALA A 1 457 ? -3.353 28.314 -10.114 1.00 88.38 457 ALA A O 1
ATOM 3714 N N . THR A 1 458 ? -3.121 27.435 -12.165 1.00 88.19 458 THR A N 1
ATOM 3715 C CA . THR A 1 458 ? -2.064 26.467 -11.849 1.00 88.19 458 THR A CA 1
ATOM 3716 C C . THR A 1 458 ? -0.819 26.762 -12.678 1.00 88.19 458 THR A C 1
ATOM 3718 O O . THR A 1 458 ? -0.904 27.410 -13.712 1.00 88.19 458 THR A O 1
ATOM 3721 N N . LEU A 1 459 ? 0.341 26.335 -12.193 1.00 88.19 459 LEU A N 1
ATOM 3722 C CA . LEU A 1 459 ? 1.602 26.334 -12.937 1.00 88.19 459 LEU A CA 1
ATOM 3723 C C . LEU A 1 459 ? 2.424 25.118 -12.478 1.00 88.19 459 LEU A C 1
ATOM 3725 O O . LEU A 1 459 ? 3.540 25.229 -11.959 1.00 88.19 459 LEU A O 1
ATOM 3729 N N . ASP A 1 460 ? 1.762 23.965 -12.540 1.00 86.94 460 ASP A N 1
ATOM 3730 C CA . ASP A 1 460 ? 2.351 22.656 -12.277 1.00 86.94 460 ASP A CA 1
ATOM 3731 C C . ASP A 1 460 ? 3.224 22.199 -13.453 1.00 86.94 460 ASP A C 1
ATOM 3733 O O . ASP A 1 460 ? 3.288 22.860 -14.490 1.00 86.94 460 ASP A O 1
ATOM 3737 N N . ASP A 1 461 ? 3.900 21.062 -13.295 1.00 82.56 461 ASP A N 1
ATOM 3738 C CA . ASP A 1 461 ? 4.836 20.557 -14.303 1.00 82.56 461 ASP A CA 1
ATOM 3739 C C . ASP A 1 461 ? 4.163 20.313 -15.661 1.00 82.56 461 ASP A C 1
ATOM 3741 O O . ASP A 1 461 ? 4.771 20.598 -16.684 1.00 82.56 461 ASP A O 1
ATOM 3745 N N . LYS A 1 462 ? 2.886 19.891 -15.692 1.00 82.25 462 LYS A N 1
ATOM 3746 C CA . LYS A 1 462 ? 2.117 19.762 -16.947 1.00 82.25 462 LYS A CA 1
ATOM 3747 C C . LYS A 1 462 ? 1.891 21.121 -17.613 1.00 82.25 462 LYS A C 1
ATOM 3749 O O . LYS A 1 462 ? 2.025 21.259 -18.824 1.00 82.25 462 LYS A O 1
ATOM 3754 N N . SER A 1 463 ? 1.560 22.148 -16.831 1.00 87.25 463 SER A N 1
ATOM 3755 C CA . SER A 1 463 ? 1.417 23.513 -17.352 1.00 87.25 463 SER A CA 1
ATOM 3756 C C . SER A 1 463 ? 2.748 24.046 -17.894 1.00 87.25 463 SER A C 1
ATOM 3758 O O . SER A 1 463 ? 2.771 24.639 -18.969 1.00 87.25 463 SER A O 1
ATOM 3760 N N . LEU A 1 464 ? 3.857 23.799 -17.188 1.00 88.00 464 LEU A N 1
ATOM 3761 C CA . LEU A 1 464 ? 5.204 24.166 -17.635 1.00 88.00 464 LEU A CA 1
ATOM 3762 C C . LEU A 1 464 ? 5.626 23.407 -18.896 1.00 88.00 464 LEU A C 1
ATOM 3764 O O . LEU A 1 464 ? 6.171 24.025 -19.801 1.00 88.00 464 LEU A O 1
ATOM 3768 N N . GLU A 1 465 ? 5.319 22.114 -19.001 1.00 83.31 465 GLU A N 1
ATOM 3769 C CA . GLU A 1 465 ? 5.595 21.307 -20.195 1.00 83.31 465 GLU A CA 1
ATOM 3770 C C . GLU A 1 465 ? 4.857 21.869 -21.420 1.00 83.31 465 GLU A C 1
ATOM 3772 O O . GLU A 1 465 ? 5.452 22.053 -22.483 1.00 83.31 465 GLU A O 1
ATOM 3777 N N . ARG A 1 466 ? 3.584 22.254 -21.260 1.00 80.56 466 ARG A N 1
ATOM 3778 C CA . ARG A 1 466 ? 2.818 22.939 -22.316 1.00 80.56 466 ARG A CA 1
ATOM 3779 C C . ARG A 1 466 ? 3.432 24.282 -22.687 1.00 80.56 466 ARG A C 1
ATOM 3781 O O . ARG A 1 466 ? 3.503 24.624 -23.868 1.00 80.56 466 ARG A O 1
ATOM 3788 N N . LEU A 1 467 ? 3.878 25.065 -21.702 1.00 86.81 467 LEU A N 1
ATOM 3789 C CA . LEU A 1 467 ? 4.579 26.328 -21.951 1.00 86.81 467 LEU A CA 1
ATOM 3790 C C . LEU A 1 467 ? 5.878 26.099 -22.728 1.00 86.81 467 LEU A C 1
ATOM 3792 O O . LEU A 1 467 ? 6.087 26.762 -23.745 1.00 86.81 467 LEU A O 1
ATOM 3796 N N . ALA A 1 468 ? 6.670 25.109 -22.327 1.00 85.19 468 ALA A N 1
ATOM 3797 C CA . ALA A 1 468 ? 7.919 24.741 -22.972 1.00 85.19 468 ALA A CA 1
ATOM 3798 C C . ALA A 1 468 ? 7.712 24.301 -24.427 1.00 85.19 468 ALA A C 1
ATOM 3800 O O . ALA A 1 468 ? 8.424 24.782 -25.296 1.00 85.19 468 ALA A O 1
ATOM 3801 N N . LYS A 1 469 ? 6.700 23.469 -24.714 1.00 77.31 469 LYS A N 1
ATOM 3802 C CA . LYS A 1 469 ? 6.399 22.981 -26.075 1.00 77.31 469 LYS A CA 1
ATOM 3803 C C . LYS A 1 469 ? 5.813 24.039 -27.015 1.00 77.31 469 LYS A C 1
ATOM 3805 O O . LYS A 1 469 ? 5.946 23.915 -28.227 1.00 77.31 469 LYS A O 1
ATOM 3810 N N . GLY A 1 470 ? 5.142 25.062 -26.485 1.00 73.50 470 GLY A N 1
ATOM 3811 C CA . GLY A 1 470 ? 4.390 26.008 -27.318 1.00 73.50 470 GLY A CA 1
ATOM 3812 C C . GLY A 1 470 ? 3.027 25.467 -27.779 1.00 73.50 470 GLY A C 1
ATOM 3813 O O . GLY A 1 470 ? 2.573 24.408 -27.357 1.00 73.50 470 GLY A O 1
ATOM 3814 N N . THR A 1 471 ? 2.342 26.227 -28.628 1.00 71.44 471 THR A N 1
ATOM 3815 C CA . THR A 1 471 ? 1.109 25.839 -29.339 1.00 71.44 471 THR A CA 1
ATOM 3816 C C . THR A 1 471 ? 1.184 26.345 -30.784 1.00 71.44 471 THR A C 1
ATOM 3818 O O . THR A 1 471 ? 2.087 27.102 -31.126 1.00 71.44 471 THR A O 1
ATOM 3821 N N . THR A 1 472 ? 0.207 26.019 -31.639 1.00 64.25 472 THR A N 1
ATOM 3822 C CA . THR A 1 472 ? 0.124 26.592 -33.002 1.00 64.25 472 THR A CA 1
ATOM 3823 C C . THR A 1 472 ? 0.137 28.127 -33.004 1.00 64.25 472 THR A C 1
ATOM 3825 O O . THR A 1 472 ? 0.632 28.744 -33.941 1.00 64.25 472 THR A O 1
ATOM 3828 N N . SER A 1 473 ? -0.389 28.750 -31.947 1.00 69.31 473 SER A N 1
ATOM 3829 C CA . SER A 1 473 ? -0.487 30.204 -31.794 1.00 69.31 473 SER A CA 1
ATOM 3830 C C . SER A 1 473 ? 0.591 30.827 -30.899 1.00 69.31 473 SER A C 1
ATOM 3832 O O . SER A 1 473 ? 0.700 32.051 -30.860 1.00 69.31 473 SER A O 1
ATOM 3834 N N . ARG A 1 474 ? 1.390 30.031 -30.175 1.00 82.81 474 ARG A N 1
ATOM 3835 C CA . ARG A 1 474 ? 2.384 30.523 -29.207 1.00 82.81 474 ARG A CA 1
ATOM 3836 C C . ARG A 1 474 ? 3.712 29.795 -29.366 1.00 82.81 474 ARG A C 1
ATOM 3838 O O . ARG A 1 474 ? 3.761 28.571 -29.311 1.00 82.81 474 ARG A O 1
ATOM 3845 N N . LYS A 1 475 ? 4.807 30.551 -29.462 1.00 80.44 475 LYS A N 1
ATOM 3846 C CA . LYS A 1 475 ? 6.154 29.972 -29.541 1.00 80.44 475 LYS A CA 1
ATOM 3847 C C . LYS A 1 475 ? 6.516 29.170 -28.269 1.00 80.44 475 LYS A C 1
ATOM 3849 O O . LYS A 1 475 ? 6.060 29.535 -27.180 1.00 80.44 475 LYS A O 1
ATOM 3854 N N . PRO A 1 476 ? 7.320 28.098 -28.404 1.00 83.56 476 PRO A N 1
ATOM 3855 C CA . PRO A 1 476 ? 7.992 27.428 -27.287 1.00 83.56 476 PRO A CA 1
ATOM 3856 C C . PRO A 1 476 ? 8.695 28.427 -26.360 1.00 83.56 476 PRO A C 1
ATOM 3858 O O . PRO A 1 476 ? 9.313 29.373 -26.850 1.00 83.56 476 PRO A O 1
ATOM 3861 N N . LEU A 1 477 ? 8.602 28.223 -25.043 1.00 88.75 477 LEU A N 1
ATOM 3862 C CA . LEU A 1 477 ? 9.235 29.086 -24.038 1.00 88.75 477 LEU A CA 1
ATOM 3863 C C . LEU A 1 477 ? 10.374 28.342 -23.342 1.00 88.75 477 LEU A C 1
ATOM 3865 O O . LEU A 1 477 ? 10.143 27.412 -22.564 1.00 88.75 477 LEU A O 1
ATOM 3869 N N . GLN A 1 478 ? 11.606 28.760 -23.619 1.00 88.75 478 GLN A N 1
ATOM 3870 C CA . GLN A 1 478 ? 12.814 28.137 -23.077 1.00 88.75 478 GLN A CA 1
ATOM 3871 C C . GLN A 1 478 ? 12.886 28.288 -21.552 1.00 88.75 478 GLN A C 1
ATOM 3873 O O . GLN A 1 478 ? 13.275 27.361 -20.846 1.00 88.75 478 GLN A O 1
ATOM 3878 N N . GLU A 1 479 ? 12.430 29.417 -21.020 1.00 91.75 479 GLU A N 1
ATOM 3879 C CA . GLU A 1 479 ? 12.377 29.690 -19.591 1.00 91.75 479 GLU A CA 1
ATOM 3880 C C . GLU A 1 479 ? 11.438 28.733 -18.839 1.00 91.75 479 GLU A C 1
ATOM 3882 O O . GLU A 1 479 ? 11.734 28.342 -17.713 1.00 91.75 479 GLU A O 1
ATOM 3887 N N . ALA A 1 480 ? 10.360 28.250 -19.468 1.00 90.50 480 ALA A N 1
ATOM 3888 C CA . ALA A 1 480 ? 9.512 27.216 -18.870 1.00 90.50 480 ALA A CA 1
ATOM 3889 C C . ALA A 1 480 ? 10.240 25.864 -18.767 1.00 90.50 480 ALA A C 1
ATOM 3891 O O . ALA A 1 480 ? 10.120 25.178 -17.748 1.00 90.50 480 ALA A O 1
ATOM 3892 N N . LYS A 1 481 ? 11.042 25.514 -19.784 1.00 89.06 481 LYS A N 1
ATOM 3893 C CA . LYS A 1 481 ? 11.893 24.313 -19.792 1.00 89.06 481 LYS A CA 1
ATOM 3894 C C . LYS A 1 481 ? 12.978 24.391 -18.714 1.00 89.06 481 LYS A C 1
ATOM 3896 O O . LYS A 1 481 ? 13.171 23.424 -17.981 1.00 89.06 481 LYS A O 1
ATOM 3901 N N . LEU A 1 482 ? 13.634 25.545 -18.571 1.00 91.38 482 LEU A N 1
ATOM 3902 C CA . LEU A 1 482 ? 14.638 25.785 -17.529 1.00 91.38 482 LEU A CA 1
ATOM 3903 C C . LEU A 1 482 ? 14.034 25.721 -16.124 1.00 91.38 482 LEU A C 1
ATOM 3905 O O . LEU A 1 482 ? 14.576 25.037 -15.263 1.00 91.38 482 LEU A O 1
ATOM 3909 N N . ILE A 1 483 ? 12.874 26.345 -15.888 1.00 92.88 483 ILE A N 1
ATOM 3910 C CA . ILE A 1 483 ? 12.171 26.257 -14.595 1.00 92.88 483 ILE A CA 1
ATOM 3911 C C . ILE A 1 483 ? 11.859 24.801 -14.237 1.00 92.88 483 ILE A C 1
ATOM 3913 O O . ILE A 1 483 ? 12.059 24.395 -13.091 1.00 92.88 483 ILE A O 1
ATOM 3917 N N . GLN A 1 484 ? 11.384 24.007 -15.200 1.00 89.94 484 GLN A N 1
ATOM 3918 C CA . GLN A 1 484 ? 11.118 22.585 -14.988 1.00 89.94 484 GLN A CA 1
ATOM 3919 C C . GLN A 1 484 ? 12.407 21.808 -14.676 1.00 89.94 484 GLN A C 1
ATOM 3921 O O . GLN A 1 484 ? 12.416 21.004 -13.742 1.00 89.94 484 GLN A O 1
ATOM 3926 N N . GLY A 1 485 ? 13.497 22.091 -15.397 1.00 90.19 485 GLY A N 1
ATOM 3927 C CA . GLY A 1 485 ? 14.825 21.525 -15.146 1.00 90.19 485 GLY A CA 1
ATOM 3928 C C . GLY A 1 485 ? 15.331 21.819 -13.733 1.00 90.19 485 GLY A C 1
ATOM 3929 O O . GLY A 1 485 ? 15.631 20.888 -12.985 1.00 90.19 485 GLY A O 1
ATOM 3930 N N . ILE A 1 486 ? 15.309 23.089 -13.315 1.00 92.31 486 ILE A N 1
ATOM 3931 C CA . ILE A 1 486 ? 15.756 23.515 -11.982 1.00 92.31 486 ILE A CA 1
ATOM 3932 C C . ILE A 1 486 ? 14.889 22.880 -10.892 1.00 92.31 486 ILE A C 1
ATOM 3934 O O . ILE A 1 486 ? 15.420 22.383 -9.900 1.00 92.31 486 ILE A O 1
ATOM 3938 N N . ARG A 1 487 ? 13.556 22.856 -11.050 1.00 92.12 487 ARG A N 1
ATOM 3939 C CA . ARG A 1 487 ? 12.655 22.174 -10.099 1.00 92.12 487 ARG A CA 1
ATOM 3940 C C . ARG A 1 487 ? 12.982 20.685 -9.989 1.00 92.12 487 ARG A C 1
ATOM 3942 O O . ARG A 1 487 ? 13.027 20.157 -8.877 1.00 92.12 487 ARG A O 1
ATOM 3949 N N . GLY A 1 488 ? 13.240 20.028 -11.121 1.00 89.25 488 GLY A N 1
ATOM 3950 C CA . GLY A 1 488 ? 13.647 18.626 -11.184 1.00 89.25 488 GLY A CA 1
ATOM 3951 C C . GLY A 1 488 ? 14.958 18.365 -10.443 1.00 89.25 488 GLY A C 1
ATOM 3952 O O . GLY A 1 488 ? 15.001 17.496 -9.574 1.00 89.25 488 GLY A O 1
ATOM 3953 N N . LEU A 1 489 ? 15.995 19.163 -10.713 1.00 91.00 489 LEU A N 1
ATOM 3954 C CA . LEU A 1 489 ? 17.301 19.069 -10.054 1.00 91.00 489 LEU A CA 1
ATOM 3955 C C . LEU A 1 489 ? 17.223 19.383 -8.556 1.00 91.00 489 LEU A C 1
ATOM 3957 O O . LEU A 1 489 ? 17.795 18.665 -7.741 1.00 91.00 489 LEU A O 1
ATOM 3961 N N . ARG A 1 490 ? 16.462 20.407 -8.154 1.00 91.69 490 ARG A N 1
ATOM 3962 C CA . ARG A 1 490 ? 16.253 20.727 -6.732 1.00 91.69 490 ARG A CA 1
ATOM 3963 C C . ARG A 1 490 ? 15.547 19.595 -5.998 1.00 91.69 490 ARG A C 1
ATOM 3965 O O . ARG A 1 490 ? 15.920 19.304 -4.867 1.00 91.69 490 ARG A O 1
ATOM 3972 N N . LYS A 1 491 ? 14.562 18.949 -6.631 1.00 89.94 491 LYS A N 1
ATOM 3973 C CA . LYS A 1 491 ? 13.915 17.747 -6.091 1.00 89.94 491 LYS A CA 1
ATOM 3974 C C . LYS A 1 491 ? 14.900 16.579 -6.015 1.00 89.94 491 LYS A C 1
ATOM 3976 O O . LYS A 1 491 ? 14.910 15.881 -5.007 1.00 89.94 491 LYS A O 1
ATOM 3981 N N . LEU A 1 492 ? 15.748 16.395 -7.033 1.00 89.31 492 LEU A N 1
ATOM 3982 C CA . LEU A 1 492 ? 16.823 15.402 -7.008 1.00 89.31 492 LEU A CA 1
ATOM 3983 C C . LEU A 1 492 ? 17.741 15.596 -5.804 1.00 89.31 492 LEU A C 1
ATOM 3985 O O . LEU A 1 492 ? 17.920 14.655 -5.035 1.00 89.31 492 LEU A O 1
ATOM 3989 N N . ASN A 1 493 ? 18.207 16.824 -5.582 1.00 90.25 493 ASN A N 1
ATOM 3990 C CA . ASN A 1 493 ? 19.063 17.156 -4.451 1.00 90.25 493 ASN A CA 1
ATOM 3991 C C . ASN A 1 493 ? 18.355 16.947 -3.098 1.00 90.25 493 ASN A C 1
ATOM 3993 O O . ASN A 1 493 ? 18.795 16.142 -2.286 1.00 90.25 493 ASN A O 1
ATOM 3997 N N . SER A 1 494 ? 17.226 17.624 -2.862 1.00 87.81 494 SER A N 1
ATOM 3998 C CA . SER A 1 494 ? 16.611 17.686 -1.526 1.00 87.81 494 SER A CA 1
ATOM 3999 C C . SER A 1 494 ? 15.776 16.469 -1.139 1.00 87.81 494 SER A C 1
ATOM 4001 O O . SER A 1 494 ? 15.526 16.252 0.041 1.00 87.81 494 SER A O 1
ATOM 4003 N N . THR A 1 495 ? 15.268 15.712 -2.115 1.00 87.06 495 THR A N 1
ATOM 4004 C CA . THR A 1 495 ? 14.381 14.569 -1.847 1.00 87.06 495 THR A CA 1
ATOM 4005 C C . THR A 1 495 ? 15.110 13.243 -1.973 1.00 87.06 495 THR A C 1
ATOM 4007 O O . THR A 1 495 ? 14.851 12.350 -1.173 1.00 87.06 495 THR A O 1
ATOM 4010 N N . TYR A 1 496 ? 15.978 13.094 -2.980 1.00 88.81 496 TYR A N 1
ATOM 4011 C CA . TYR A 1 496 ? 16.585 11.802 -3.299 1.00 88.81 496 TYR A CA 1
ATOM 4012 C C . TYR A 1 496 ? 18.044 11.710 -2.833 1.00 88.81 496 TYR A C 1
ATOM 4014 O O . TYR A 1 496 ? 18.407 10.734 -2.195 1.00 88.81 496 TYR A O 1
ATOM 4022 N N . LEU A 1 497 ? 18.882 12.720 -3.075 1.00 90.00 497 LEU A N 1
ATOM 4023 C CA . LEU A 1 497 ? 20.287 12.688 -2.629 1.00 90.00 497 LEU A CA 1
ATOM 4024 C C . LEU A 1 497 ? 20.461 12.994 -1.131 1.00 90.00 497 LEU A C 1
ATOM 4026 O O . LEU A 1 497 ? 21.524 12.732 -0.579 1.00 90.00 497 LEU A O 1
ATOM 4030 N N . ASP A 1 498 ? 19.424 13.516 -0.472 1.00 90.44 498 ASP A N 1
ATOM 4031 C CA . ASP A 1 498 ? 19.394 13.796 0.974 1.00 90.44 498 ASP A CA 1
ATOM 4032 C C . ASP A 1 498 ? 18.696 12.690 1.793 1.00 90.44 498 ASP A C 1
ATOM 4034 O O . ASP A 1 498 ? 18.338 12.886 2.955 1.00 90.44 498 ASP A O 1
ATOM 4038 N N . ILE A 1 499 ? 18.453 11.521 1.187 1.00 90.56 499 ILE A N 1
ATOM 4039 C CA . ILE A 1 499 ? 17.896 10.363 1.896 1.00 90.56 499 ILE A CA 1
ATOM 4040 C C . ILE A 1 499 ? 18.863 9.948 3.013 1.00 90.56 499 ILE A C 1
ATOM 4042 O O . ILE A 1 499 ? 20.043 9.708 2.771 1.00 90.56 499 ILE A O 1
ATOM 4046 N N . GLY A 1 500 ? 18.345 9.814 4.236 1.00 90.62 500 GLY A N 1
ATOM 4047 C CA . GLY A 1 500 ? 19.094 9.223 5.343 1.00 90.62 500 GLY A CA 1
ATOM 4048 C C . GLY A 1 500 ? 19.230 7.711 5.172 1.00 90.62 500 GLY A C 1
ATOM 4049 O O . GLY A 1 500 ? 18.258 7.044 4.817 1.00 90.62 500 GLY A O 1
ATOM 4050 N N . PHE A 1 501 ? 20.410 7.173 5.463 1.00 92.31 501 PHE A N 1
ATOM 4051 C CA . PHE A 1 501 ? 20.686 5.734 5.472 1.00 92.31 501 PHE A CA 1
ATOM 4052 C C . PHE A 1 501 ? 20.874 5.235 6.901 1.00 92.31 501 PHE A C 1
ATOM 4054 O O . PHE A 1 501 ? 21.121 6.022 7.818 1.00 92.31 501 PHE A O 1
ATOM 4061 N N . ASP A 1 502 ? 20.764 3.926 7.085 1.00 90.06 502 ASP A N 1
ATOM 4062 C CA . ASP A 1 502 ? 21.001 3.312 8.385 1.00 90.06 502 ASP A CA 1
ATOM 4063 C C . ASP A 1 502 ? 22.485 3.335 8.758 1.00 90.06 502 ASP A C 1
ATOM 4065 O O . ASP A 1 502 ? 23.364 3.517 7.913 1.00 90.06 502 ASP A O 1
ATOM 4069 N N . LYS A 1 503 ? 22.777 3.119 10.047 1.00 88.94 503 LYS A N 1
ATOM 4070 C CA . LYS A 1 503 ? 24.142 3.172 10.604 1.00 88.94 503 LYS A CA 1
ATOM 4071 C C . LYS A 1 503 ? 25.124 2.211 9.923 1.00 88.94 503 LYS A C 1
ATOM 4073 O O . LYS A 1 503 ? 26.326 2.438 9.992 1.00 88.94 503 LYS A O 1
ATOM 4078 N N . ASP A 1 504 ? 24.625 1.153 9.290 1.00 91.00 504 ASP A N 1
ATOM 4079 C CA . ASP A 1 504 ? 25.408 0.169 8.542 1.00 91.00 504 ASP A CA 1
ATOM 4080 C C . ASP A 1 504 ? 25.549 0.497 7.042 1.00 91.00 504 ASP A C 1
ATOM 4082 O O . ASP A 1 504 ? 25.981 -0.354 6.269 1.00 91.00 504 ASP A O 1
ATOM 4086 N N . GLY A 1 505 ? 25.193 1.716 6.621 1.00 92.56 505 GLY A N 1
ATOM 4087 C CA . GLY A 1 505 ? 25.381 2.192 5.247 1.00 92.56 505 GLY A CA 1
ATOM 4088 C C . GLY A 1 505 ? 24.371 1.633 4.246 1.00 92.56 505 GLY A C 1
ATOM 4089 O O . GLY A 1 505 ? 24.629 1.640 3.041 1.00 92.56 505 GLY A O 1
ATOM 4090 N N . ARG A 1 506 ? 23.226 1.128 4.720 1.00 94.75 506 ARG A N 1
ATOM 4091 C CA . ARG A 1 506 ? 22.218 0.497 3.864 1.00 94.75 506 ARG A CA 1
ATOM 4092 C C . ARG A 1 506 ? 20.973 1.350 3.668 1.00 94.75 506 ARG A C 1
ATOM 4094 O O . ARG A 1 506 ? 20.486 2.028 4.574 1.00 94.75 506 ARG A O 1
ATOM 4101 N N . PHE A 1 507 ? 20.419 1.252 2.465 1.00 95.44 507 PHE A N 1
ATOM 4102 C CA . PHE A 1 507 ? 19.086 1.715 2.128 1.00 95.44 507 PHE A CA 1
ATOM 4103 C C . PHE A 1 507 ? 18.064 0.634 2.489 1.00 95.44 507 PHE A C 1
ATOM 4105 O O . PHE A 1 507 ? 18.123 -0.494 1.993 1.00 95.44 507 PHE A O 1
ATOM 4112 N N . ARG A 1 508 ? 17.101 0.997 3.335 1.00 93.38 508 ARG A N 1
ATOM 4113 C CA . ARG A 1 508 ? 15.966 0.157 3.730 1.00 93.38 508 ARG A CA 1
ATOM 4114 C C . ARG A 1 508 ? 14.663 0.902 3.505 1.00 93.38 508 ARG A C 1
ATOM 4116 O O . ARG A 1 508 ? 14.636 2.127 3.427 1.00 93.38 508 ARG A O 1
ATOM 4123 N N . CYS A 1 509 ? 13.566 0.167 3.421 1.00 92.88 509 CYS A N 1
ATOM 4124 C CA . CYS A 1 509 ? 12.233 0.751 3.403 1.00 92.88 509 CYS A CA 1
ATOM 4125 C C . CYS A 1 509 ? 11.303 -0.067 4.294 1.00 92.88 509 CYS A C 1
ATOM 4127 O O . CYS A 1 509 ? 11.459 -1.280 4.409 1.00 92.88 509 CYS A O 1
ATOM 4129 N N . ALA A 1 510 ? 10.341 0.595 4.934 1.00 92.12 510 ALA A N 1
ATOM 4130 C CA . ALA A 1 510 ? 9.241 -0.112 5.578 1.00 92.12 510 ALA A CA 1
ATOM 4131 C C . ALA A 1 510 ? 8.239 -0.545 4.507 1.00 92.12 510 ALA A C 1
ATOM 4133 O O . ALA A 1 510 ? 7.939 0.241 3.605 1.00 92.12 510 ALA A O 1
ATOM 4134 N N . TYR A 1 511 ? 7.689 -1.751 4.627 1.00 92.50 511 TYR A N 1
ATOM 4135 C CA . TYR A 1 511 ? 6.675 -2.276 3.715 1.00 92.50 511 TYR A CA 1
ATOM 4136 C C . TYR A 1 511 ? 5.302 -2.327 4.382 1.00 92.50 511 TYR A C 1
ATOM 4138 O O . TYR A 1 511 ? 5.160 -2.691 5.544 1.00 92.50 511 TYR A O 1
ATOM 4146 N N . ASN A 1 512 ? 4.270 -2.032 3.599 1.00 90.69 512 ASN A N 1
ATOM 4147 C CA . ASN A 1 512 ? 2.889 -2.364 3.904 1.00 90.69 512 ASN A CA 1
ATOM 4148 C C . ASN A 1 512 ? 2.452 -3.505 2.964 1.00 90.69 512 ASN A C 1
ATOM 4150 O O . ASN A 1 512 ? 2.296 -3.254 1.759 1.00 90.69 512 ASN A O 1
ATOM 4154 N N . PRO A 1 513 ? 2.207 -4.726 3.487 1.00 89.12 513 PRO A N 1
ATOM 4155 C CA . PRO A 1 513 ? 1.885 -5.912 2.690 1.00 89.12 513 PRO A CA 1
ATOM 4156 C C . PRO A 1 513 ? 0.657 -5.778 1.773 1.00 89.12 513 PRO A C 1
ATOM 4158 O O . PRO A 1 513 ? 0.499 -6.556 0.827 1.00 89.12 513 PRO A O 1
ATOM 4161 N N . ARG A 1 514 ? -0.221 -4.799 2.029 1.00 80.50 514 ARG A N 1
ATOM 4162 C CA . ARG A 1 514 ? -1.483 -4.613 1.298 1.00 80.50 514 ARG A CA 1
ATOM 4163 C C . ARG A 1 514 ? -1.687 -3.235 0.680 1.00 80.50 514 ARG A C 1
ATOM 4165 O O . ARG A 1 514 ? -2.665 -3.056 -0.045 1.00 80.50 514 ARG A O 1
ATOM 4172 N N . GLY A 1 515 ? -0.780 -2.286 0.914 1.00 76.00 515 GLY A N 1
ATOM 4173 C CA . GLY A 1 515 ? -0.833 -0.958 0.300 1.00 76.00 515 GLY A CA 1
ATOM 4174 C C . GLY A 1 515 ? -2.220 -0.306 0.408 1.00 76.00 515 GLY A C 1
ATOM 4175 O O . GLY A 1 515 ? -2.868 -0.367 1.455 1.00 76.00 515 GLY A O 1
ATOM 4176 N N . THR A 1 516 ? -2.685 0.334 -0.671 1.00 64.00 516 THR A N 1
ATOM 4177 C CA . THR A 1 516 ? -3.983 1.031 -0.684 1.00 64.00 516 THR A CA 1
ATOM 4178 C C . THR A 1 516 ? -5.138 0.164 -1.187 1.00 64.00 516 THR A C 1
ATOM 4180 O O . THR A 1 516 ? -6.045 -0.087 -0.399 1.00 64.00 516 THR A O 1
ATOM 4183 N N . LYS A 1 517 ? -5.150 -0.261 -2.465 1.00 66.44 517 LYS A N 1
ATOM 4184 C CA . LYS A 1 517 ? -6.354 -0.878 -3.076 1.00 66.44 517 LYS A CA 1
ATOM 4185 C C . LYS A 1 517 ? -6.150 -2.053 -4.045 1.00 66.44 517 LYS A C 1
ATOM 4187 O O . LYS A 1 517 ? -7.042 -2.885 -4.180 1.00 66.44 517 LYS A O 1
ATOM 4192 N N . ASN A 1 518 ? -5.015 -2.144 -4.734 1.00 69.88 518 ASN A N 1
ATOM 4193 C CA . ASN A 1 518 ? -4.795 -3.102 -5.833 1.00 69.88 518 ASN A CA 1
ATOM 4194 C C . ASN A 1 518 ? -3.908 -4.297 -5.453 1.00 69.88 518 ASN A C 1
ATOM 4196 O O . ASN A 1 518 ? -3.345 -4.947 -6.327 1.00 69.88 518 ASN A O 1
ATOM 4200 N N . ASN A 1 519 ? -3.779 -4.583 -4.154 1.00 78.12 519 ASN A N 1
ATOM 4201 C CA . ASN A 1 519 ? -2.936 -5.654 -3.620 1.00 78.12 519 ASN A CA 1
ATOM 4202 C C . ASN A 1 519 ? -1.423 -5.461 -3.845 1.00 78.12 519 ASN A C 1
ATOM 4204 O O . ASN A 1 519 ? -0.666 -6.345 -3.469 1.00 78.12 519 ASN A O 1
ATOM 4208 N N . ARG A 1 520 ? -0.933 -4.335 -4.386 1.00 87.56 520 ARG A N 1
ATOM 4209 C CA . ARG A 1 520 ? 0.516 -4.062 -4.440 1.00 87.56 520 ARG A CA 1
ATOM 4210 C C . ARG A 1 520 ? 1.077 -3.734 -3.058 1.00 87.56 520 ARG A C 1
ATOM 4212 O O . ARG A 1 520 ? 0.381 -3.159 -2.219 1.00 87.56 520 ARG A O 1
ATOM 4219 N N . PHE A 1 521 ? 2.345 -4.078 -2.824 1.00 90.88 521 PHE A N 1
ATOM 4220 C CA . PHE A 1 521 ? 3.059 -3.529 -1.674 1.00 90.88 521 PHE A CA 1
ATOM 4221 C C . PHE A 1 521 ? 3.180 -2.014 -1.817 1.00 90.88 521 PHE A C 1
ATOM 4223 O O . PHE A 1 521 ? 3.408 -1.490 -2.910 1.00 90.88 521 PHE A O 1
ATOM 4230 N N . ALA A 1 522 ? 3.039 -1.318 -0.695 1.00 90.12 522 ALA A N 1
ATOM 4231 C CA . ALA A 1 522 ? 3.490 0.059 -0.579 1.00 90.12 522 ALA A CA 1
ATOM 4232 C C . ALA A 1 522 ? 4.747 0.081 0.286 1.00 90.12 522 ALA A C 1
ATOM 4234 O O . ALA A 1 522 ? 4.858 -0.715 1.217 1.00 90.12 522 ALA A O 1
ATOM 4235 N N . SER A 1 523 ? 5.660 1.003 0.004 1.00 92.00 523 SER A N 1
ATOM 4236 C CA . SER A 1 523 ? 6.843 1.222 0.829 1.00 92.00 523 SER A CA 1
ATOM 4237 C C . SER A 1 523 ? 6.941 2.663 1.323 1.00 92.00 523 SER A C 1
ATOM 4239 O O . SER A 1 523 ? 6.290 3.574 0.796 1.00 92.00 523 SER A O 1
ATOM 4241 N N . GLY A 1 524 ? 7.735 2.873 2.368 1.00 92.31 524 GLY A N 1
ATOM 4242 C CA . GLY A 1 524 ? 7.944 4.168 3.004 1.00 92.31 524 GLY A CA 1
ATOM 4243 C C . GLY A 1 524 ? 9.264 4.232 3.765 1.00 92.31 524 GLY A C 1
ATOM 4244 O O . GLY A 1 524 ? 10.116 3.355 3.633 1.00 92.31 524 GLY A O 1
ATOM 4245 N N . LYS A 1 525 ? 9.427 5.293 4.559 1.00 92.19 525 LYS A N 1
ATOM 4246 C CA . LYS A 1 525 ? 10.554 5.410 5.490 1.00 92.19 525 LYS A CA 1
ATOM 4247 C C . LYS A 1 525 ? 10.522 4.276 6.510 1.00 92.19 525 LYS A C 1
ATOM 4249 O O . LYS A 1 525 ? 9.440 3.811 6.867 1.00 92.19 525 LYS A O 1
ATOM 4254 N N . THR A 1 526 ? 11.694 3.860 6.969 1.00 89.06 526 THR A N 1
ATOM 4255 C CA . THR A 1 526 ? 11.826 2.964 8.120 1.00 89.06 526 THR A CA 1
ATOM 4256 C C . THR A 1 526 ? 11.292 3.643 9.383 1.00 89.06 526 THR A C 1
ATOM 4258 O O . THR A 1 526 ? 11.001 4.846 9.396 1.00 89.06 526 THR A O 1
ATOM 4261 N N . ILE A 1 527 ? 11.191 2.876 10.466 1.00 78.75 527 ILE A N 1
ATOM 4262 C CA . ILE A 1 527 ? 10.830 3.429 11.770 1.00 78.75 527 ILE A CA 1
ATOM 4263 C C . ILE A 1 527 ? 11.823 4.495 12.263 1.00 78.75 527 ILE A C 1
ATOM 4265 O O . ILE A 1 527 ? 11.406 5.484 12.860 1.00 78.75 527 ILE A O 1
ATOM 4269 N N . ASP A 1 528 ? 13.106 4.351 11.932 1.00 82.62 528 ASP A N 1
ATOM 4270 C CA . ASP A 1 528 ? 14.170 5.284 12.313 1.00 82.62 528 ASP A CA 1
ATOM 4271 C C . ASP A 1 528 ? 14.188 6.561 11.456 1.00 82.62 528 ASP A C 1
ATOM 4273 O O . ASP A 1 528 ? 15.046 7.429 11.618 1.00 82.62 528 ASP A O 1
ATOM 4277 N N . GLY A 1 529 ? 13.233 6.704 10.530 1.00 87.31 529 GLY A N 1
ATOM 4278 C CA . GLY A 1 529 ? 13.101 7.874 9.664 1.00 87.31 529 GLY A CA 1
ATOM 4279 C C . GLY A 1 529 ? 14.061 7.894 8.470 1.00 87.31 529 GLY A C 1
ATOM 4280 O O . GLY A 1 529 ? 14.088 8.895 7.740 1.00 87.31 529 GLY A O 1
ATOM 4281 N N . THR A 1 530 ? 14.799 6.804 8.253 1.00 91.38 530 THR A N 1
ATOM 4282 C CA . THR A 1 530 ? 15.723 6.578 7.133 1.00 91.38 530 THR A CA 1
ATOM 4283 C C . THR A 1 530 ? 15.008 5.949 5.933 1.00 91.38 530 THR A C 1
ATOM 4285 O O . THR A 1 530 ? 13.847 5.526 6.003 1.00 91.38 530 THR A O 1
ATOM 4288 N N . GLY A 1 531 ? 15.691 5.926 4.790 1.00 92.44 531 GLY A N 1
ATOM 4289 C CA . GLY A 1 531 ? 15.167 5.388 3.545 1.00 92.44 531 GLY A CA 1
ATOM 4290 C C . GLY A 1 531 ? 13.992 6.183 2.981 1.00 92.44 531 GLY A C 1
ATOM 4291 O O . GLY A 1 531 ? 13.728 7.328 3.360 1.00 92.44 531 GLY A O 1
ATOM 4292 N N . MET A 1 532 ? 13.277 5.575 2.036 1.00 92.44 532 MET A N 1
ATOM 4293 C CA . MET A 1 532 ? 12.033 6.111 1.484 1.00 92.44 532 MET A CA 1
ATOM 4294 C C . MET A 1 532 ? 11.267 5.043 0.701 1.00 92.44 532 MET A C 1
ATOM 4296 O O . MET A 1 532 ? 11.708 3.906 0.568 1.00 92.44 532 MET A O 1
ATOM 4300 N N . ASN A 1 533 ? 10.131 5.432 0.121 1.00 91.50 533 ASN A N 1
ATOM 4301 C CA . ASN A 1 533 ? 9.451 4.602 -0.863 1.00 91.50 533 ASN A CA 1
ATOM 4302 C C . ASN A 1 533 ? 10.362 4.368 -2.086 1.00 91.50 533 ASN A C 1
ATOM 4304 O O . ASN A 1 533 ? 10.598 5.292 -2.870 1.00 91.50 533 ASN A O 1
ATOM 4308 N N . HIS A 1 534 ? 10.843 3.134 -2.254 1.00 89.94 534 HIS A N 1
ATOM 4309 C CA . HIS A 1 534 ? 11.754 2.754 -3.337 1.00 89.94 534 HIS A CA 1
ATOM 4310 C C . HIS A 1 534 ? 11.123 2.835 -4.731 1.00 89.94 534 HIS A C 1
ATOM 4312 O O . HIS A 1 534 ? 11.826 3.078 -5.709 1.00 89.94 534 HIS A O 1
ATOM 4318 N N . GLN A 1 535 ? 9.799 2.686 -4.833 1.00 86.69 535 GLN A N 1
ATOM 4319 C CA . GLN A 1 535 ? 9.055 2.795 -6.094 1.00 86.69 535 GLN A CA 1
ATOM 4320 C C . GLN A 1 535 ? 9.102 4.231 -6.645 1.00 86.69 535 GLN A C 1
ATOM 4322 O O . GLN A 1 535 ? 8.980 4.442 -7.849 1.00 86.69 535 GLN A O 1
ATOM 4327 N N . ASN A 1 536 ? 9.338 5.219 -5.774 1.00 87.38 536 ASN A N 1
ATOM 4328 C CA . ASN A 1 536 ? 9.487 6.627 -6.142 1.00 87.38 536 ASN A CA 1
ATOM 4329 C C . ASN A 1 536 ? 10.939 7.046 -6.431 1.00 87.38 536 ASN A C 1
ATOM 4331 O O . ASN A 1 536 ? 11.163 8.226 -6.728 1.00 87.38 536 ASN A O 1
ATOM 4335 N N . LEU A 1 537 ? 11.917 6.137 -6.313 1.00 88.50 537 LEU A N 1
ATOM 4336 C CA . LEU A 1 537 ? 13.318 6.447 -6.599 1.00 88.50 537 LEU A CA 1
ATOM 4337 C C . LEU A 1 537 ? 13.515 6.698 -8.100 1.00 88.50 537 LEU A C 1
ATOM 4339 O O . LEU A 1 537 ? 13.084 5.879 -8.920 1.00 88.50 537 LEU A O 1
ATOM 4343 N N . PRO A 1 538 ? 14.186 7.797 -8.490 1.00 86.31 538 PRO A N 1
ATOM 4344 C CA . PRO A 1 538 ? 14.503 8.037 -9.886 1.00 86.31 538 PRO A CA 1
ATOM 4345 C C . PRO A 1 538 ? 15.508 6.990 -10.377 1.00 86.31 538 PRO A C 1
ATOM 4347 O O . PRO A 1 538 ? 16.349 6.514 -9.616 1.00 86.31 538 PRO A O 1
ATOM 4350 N N . LEU A 1 539 ? 15.458 6.673 -11.674 1.00 84.00 539 LEU A N 1
ATOM 4351 C CA . LEU A 1 539 ? 16.384 5.717 -12.294 1.00 84.00 539 LEU A CA 1
ATOM 4352 C C . LEU A 1 539 ? 17.855 6.089 -12.061 1.00 84.00 539 LEU A C 1
ATOM 4354 O O . LEU A 1 539 ? 18.679 5.202 -11.886 1.00 84.00 539 LEU A O 1
ATOM 4358 N N . SER A 1 540 ? 18.180 7.385 -12.013 1.00 83.50 540 SER A N 1
ATOM 4359 C CA . SER A 1 540 ? 19.535 7.854 -11.713 1.00 83.50 540 SER A CA 1
ATOM 4360 C C . SER A 1 540 ? 19.998 7.483 -10.308 1.00 83.50 540 SER A C 1
ATOM 4362 O O . SER A 1 540 ? 21.160 7.167 -10.145 1.00 83.50 540 SER A O 1
ATOM 4364 N N . PHE A 1 541 ? 19.117 7.458 -9.306 1.00 89.44 541 PHE A N 1
ATOM 4365 C CA . PHE A 1 541 ? 19.513 7.099 -7.942 1.00 89.44 541 PHE A CA 1
ATOM 4366 C C . PHE A 1 541 ? 19.868 5.612 -7.811 1.00 89.44 541 PHE A C 1
ATOM 4368 O O . PHE A 1 541 ? 20.643 5.225 -6.943 1.00 89.44 541 PHE A O 1
ATOM 4375 N N . ARG A 1 542 ? 19.326 4.764 -8.694 1.00 91.25 542 ARG A N 1
ATOM 4376 C CA . ARG A 1 542 ? 19.583 3.319 -8.677 1.00 91.25 542 ARG A CA 1
ATOM 4377 C C . ARG A 1 542 ? 21.044 2.954 -8.974 1.00 91.25 542 ARG A C 1
ATOM 4379 O O . ARG A 1 542 ? 21.423 1.839 -8.641 1.00 91.25 542 ARG A O 1
ATOM 4386 N N . SER A 1 543 ? 21.863 3.852 -9.539 1.00 91.62 543 SER A N 1
ATOM 4387 C CA . SER A 1 543 ? 23.305 3.593 -9.718 1.00 91.62 543 SER A CA 1
ATOM 4388 C C . SER A 1 543 ? 24.095 3.636 -8.408 1.00 91.62 543 SER A C 1
ATOM 4390 O O . SER A 1 543 ? 25.184 3.074 -8.343 1.00 91.62 543 SER A O 1
ATOM 4392 N N . TYR A 1 544 ? 23.551 4.260 -7.359 1.00 92.56 544 TYR A N 1
ATOM 4393 C CA . TYR A 1 544 ? 24.189 4.339 -6.038 1.00 92.56 544 TYR A CA 1
ATOM 4394 C C . TYR A 1 544 ? 23.844 3.157 -5.135 1.00 92.56 544 TYR A C 1
ATOM 4396 O O . TYR A 1 544 ? 24.390 3.038 -4.042 1.00 92.56 544 TYR A O 1
ATOM 4404 N N . LEU A 1 545 ? 22.916 2.308 -5.577 1.00 95.44 545 LEU A N 1
ATOM 4405 C CA . LEU A 1 545 ? 22.541 1.074 -4.909 1.00 95.44 545 LEU A CA 1
ATOM 4406 C C . LEU A 1 545 ? 23.354 -0.052 -5.542 1.00 95.44 545 LEU A C 1
ATOM 4408 O O . LEU A 1 545 ? 23.212 -0.304 -6.740 1.00 95.44 545 LEU A O 1
ATOM 4412 N N . ILE A 1 546 ? 24.210 -0.687 -4.746 1.00 96.56 546 ILE A N 1
ATOM 4413 C CA . ILE A 1 546 ? 25.222 -1.653 -5.195 1.00 96.56 546 ILE A CA 1
ATOM 4414 C C . ILE A 1 546 ? 25.106 -2.969 -4.405 1.00 96.56 546 ILE A C 1
ATOM 4416 O O . ILE A 1 546 ? 24.578 -2.957 -3.285 1.00 96.56 546 ILE A O 1
ATOM 4420 N N . PRO A 1 547 ? 25.527 -4.116 -4.972 1.00 97.56 547 PRO A N 1
ATOM 4421 C CA . PRO A 1 547 ? 25.557 -5.376 -4.236 1.00 97.56 547 PRO A CA 1
ATOM 4422 C C . PRO A 1 547 ? 26.622 -5.342 -3.130 1.00 97.56 547 PRO A C 1
ATOM 4424 O O . PRO A 1 547 ? 27.500 -4.477 -3.119 1.00 97.56 547 PRO A O 1
ATOM 4427 N N . ASP A 1 548 ? 26.545 -6.291 -2.194 1.00 97.38 548 ASP A N 1
ATOM 4428 C CA . ASP A 1 548 ? 27.641 -6.510 -1.243 1.00 97.38 548 ASP A CA 1
ATOM 4429 C C . ASP A 1 548 ? 28.887 -7.053 -1.977 1.00 97.38 548 ASP A C 1
ATOM 4431 O O . ASP A 1 548 ? 28.801 -7.550 -3.105 1.00 97.38 548 ASP A O 1
ATOM 4435 N N . ASP A 1 549 ? 30.043 -7.002 -1.315 1.00 94.31 549 ASP A N 1
ATOM 4436 C CA . ASP A 1 549 ? 31.302 -7.522 -1.855 1.00 94.31 549 ASP A CA 1
ATOM 4437 C C . ASP A 1 549 ? 31.174 -8.989 -2.314 1.00 94.31 549 ASP A C 1
ATOM 4439 O O . ASP A 1 549 ? 30.463 -9.796 -1.708 1.00 94.31 549 ASP A O 1
ATOM 4443 N N . ASP A 1 550 ? 31.859 -9.329 -3.412 1.00 95.25 550 ASP A N 1
ATOM 4444 C CA . ASP A 1 550 ? 31.823 -10.642 -4.080 1.00 95.25 550 ASP A CA 1
ATOM 4445 C C . ASP A 1 550 ? 30.432 -11.102 -4.567 1.00 95.25 550 ASP A C 1
ATOM 4447 O O . ASP A 1 550 ? 30.230 -12.275 -4.912 1.00 95.25 550 ASP A O 1
ATOM 4451 N N . ARG A 1 551 ? 29.465 -10.178 -4.654 1.00 97.94 551 ARG A N 1
ATOM 4452 C CA . ARG A 1 551 ? 28.116 -10.444 -5.163 1.00 97.94 551 ARG A CA 1
ATOM 4453 C C . ARG A 1 551 ? 27.771 -9.626 -6.400 1.00 97.94 551 ARG A C 1
ATOM 4455 O O . ARG A 1 551 ? 28.369 -8.600 -6.706 1.00 97.94 551 ARG A O 1
ATOM 4462 N N . ILE A 1 552 ? 26.771 -10.123 -7.119 1.00 98.25 552 ILE A N 1
ATOM 4463 C CA . ILE A 1 552 ? 26.151 -9.461 -8.263 1.00 98.25 552 ILE A CA 1
ATOM 4464 C C . ILE A 1 552 ? 24.644 -9.384 -8.031 1.00 98.25 552 ILE A C 1
ATOM 4466 O O . ILE A 1 552 ? 24.056 -10.305 -7.450 1.00 98.25 552 ILE A O 1
ATOM 4470 N N . PHE A 1 553 ? 24.009 -8.303 -8.480 1.00 98.50 553 PHE A N 1
ATOM 4471 C CA . PHE A 1 553 ? 22.554 -8.238 -8.500 1.00 98.50 553 PHE A CA 1
ATOM 4472 C C . PHE A 1 553 ? 21.970 -9.163 -9.552 1.00 98.50 553 PHE A C 1
ATOM 4474 O O . PHE A 1 553 ? 22.541 -9.339 -10.627 1.00 98.50 553 PHE A O 1
ATOM 4481 N N . ILE A 1 554 ? 20.790 -9.689 -9.242 1.00 98.31 554 ILE A N 1
ATOM 4482 C CA . ILE A 1 554 ? 19.941 -10.444 -10.153 1.00 98.31 554 ILE A CA 1
ATOM 4483 C C . ILE A 1 554 ? 18.523 -9.893 -10.006 1.00 98.31 554 ILE A C 1
ATOM 4485 O O . ILE A 1 554 ? 17.997 -9.827 -8.895 1.00 98.31 554 ILE A O 1
ATOM 4489 N N . GLU A 1 555 ? 17.919 -9.471 -11.114 1.00 97.88 555 GLU A N 1
ATOM 4490 C CA . GLU A 1 555 ? 16.540 -8.982 -11.163 1.00 97.88 555 GLU A CA 1
ATOM 4491 C C . GLU A 1 555 ? 15.726 -9.864 -12.106 1.00 97.88 555 GLU A C 1
ATOM 4493 O O . GLU A 1 555 ? 16.066 -9.980 -13.284 1.00 97.88 555 GLU A O 1
ATOM 4498 N N . TRP A 1 556 ? 14.639 -10.445 -11.600 1.00 97.25 556 TRP A N 1
ATOM 4499 C CA . TRP A 1 556 ? 13.637 -11.140 -12.408 1.00 97.25 556 TRP A CA 1
ATOM 4500 C C . TRP A 1 556 ? 12.429 -10.231 -12.604 1.00 97.25 556 TRP A C 1
ATOM 4502 O O . TRP A 1 556 ? 11.761 -9.894 -11.630 1.00 97.25 556 TRP A O 1
ATOM 4512 N N . ASP A 1 557 ? 12.146 -9.847 -13.846 1.00 94.50 557 ASP A N 1
ATOM 4513 C CA . ASP A 1 557 ? 11.180 -8.809 -14.221 1.00 94.50 557 ASP A CA 1
ATOM 4514 C C . ASP A 1 557 ? 10.085 -9.382 -15.131 1.00 94.50 557 ASP A C 1
ATOM 4516 O O . ASP A 1 557 ? 10.366 -10.088 -16.105 1.00 94.50 557 ASP A O 1
ATOM 4520 N N . LYS A 1 558 ? 8.814 -9.133 -14.805 1.00 92.88 558 LYS A N 1
ATOM 4521 C CA . LYS A 1 558 ? 7.679 -9.675 -15.556 1.00 92.88 558 LYS A CA 1
ATOM 4522 C C . LYS A 1 558 ? 7.392 -8.847 -16.803 1.00 92.88 558 LYS A C 1
ATOM 4524 O O . LYS A 1 558 ? 7.035 -7.671 -16.750 1.00 92.88 558 LYS A O 1
ATOM 4529 N N . VAL A 1 559 ? 7.442 -9.501 -17.959 1.00 88.88 559 VAL A N 1
ATOM 4530 C CA . VAL A 1 559 ? 7.300 -8.830 -19.253 1.00 88.88 559 VAL A CA 1
ATOM 4531 C C . VAL A 1 559 ? 5.844 -8.456 -19.506 1.00 88.88 559 VAL A C 1
ATOM 4533 O O . VAL A 1 559 ? 5.003 -9.325 -19.728 1.00 88.88 559 VAL A O 1
ATOM 4536 N N . GLN A 1 560 ? 5.551 -7.149 -19.514 1.00 83.94 560 GLN A N 1
ATOM 4537 C CA . GLN A 1 560 ? 4.232 -6.594 -19.867 1.00 83.94 560 GLN A CA 1
ATOM 4538 C C . GLN A 1 560 ? 3.073 -7.270 -19.108 1.00 83.94 560 GLN A C 1
ATOM 4540 O O . GLN A 1 560 ? 1.997 -7.503 -19.663 1.00 83.94 560 GLN A O 1
ATOM 4545 N N . ALA A 1 561 ? 3.307 -7.582 -17.832 1.00 88.81 561 ALA A N 1
ATOM 4546 C CA . ALA A 1 561 ? 2.512 -8.515 -17.043 1.00 88.81 561 ALA A CA 1
ATOM 4547 C C . ALA A 1 561 ? 1.005 -8.215 -17.051 1.00 88.81 561 ALA A C 1
ATOM 4549 O O . ALA A 1 561 ? 0.195 -9.091 -17.354 1.00 88.81 561 ALA A O 1
ATOM 4550 N N . GLU A 1 562 ? 0.622 -6.961 -16.785 1.00 93.19 562 GLU A N 1
ATOM 4551 C CA . GLU A 1 562 ? -0.792 -6.561 -16.753 1.00 93.19 562 GLU A CA 1
ATOM 4552 C C . GLU A 1 562 ? -1.459 -6.731 -18.121 1.00 93.19 562 GLU A C 1
ATOM 4554 O O . GLU A 1 562 ? -2.597 -7.186 -18.204 1.00 93.19 562 GLU A O 1
ATOM 4559 N N . TRP A 1 563 ? -0.749 -6.409 -19.207 1.00 95.12 563 TRP A N 1
ATOM 4560 C CA . TRP A 1 563 ? -1.287 -6.519 -20.561 1.00 95.12 563 TRP A CA 1
ATOM 4561 C C . TRP A 1 563 ? -1.544 -7.977 -20.948 1.00 95.12 563 TRP A C 1
ATOM 4563 O O . TRP A 1 563 ? -2.575 -8.272 -21.553 1.00 95.12 563 TRP A O 1
ATOM 4573 N N . VAL A 1 564 ? -0.647 -8.886 -20.547 1.00 95.75 564 VAL A N 1
ATOM 4574 C CA . VAL A 1 564 ? -0.843 -10.332 -20.715 1.00 95.75 564 VAL A CA 1
ATOM 4575 C C . VAL A 1 564 ? -2.116 -10.765 -19.998 1.00 95.75 564 VAL A C 1
ATOM 4577 O O . VAL A 1 564 ? -2.959 -11.404 -20.616 1.00 95.75 564 VAL A O 1
ATOM 4580 N N . VAL A 1 565 ? -2.319 -10.366 -18.739 1.00 96.62 565 VAL A N 1
ATOM 4581 C CA . VAL A 1 565 ? -3.554 -10.717 -18.020 1.00 96.62 565 VAL A CA 1
ATOM 4582 C C . VAL A 1 565 ? -4.787 -10.149 -18.729 1.00 96.62 565 VAL A C 1
ATOM 4584 O O . VAL A 1 565 ? -5.734 -10.901 -18.952 1.00 96.62 565 VAL A O 1
ATOM 4587 N N . VAL A 1 566 ? -4.763 -8.881 -19.168 1.00 97.06 566 VAL A N 1
ATOM 4588 C CA . VAL A 1 566 ? -5.867 -8.268 -19.937 1.00 97.06 566 VAL A CA 1
ATOM 4589 C C . VAL A 1 566 ? -6.205 -9.081 -21.191 1.00 97.06 566 VAL A C 1
ATOM 4591 O O . VAL A 1 566 ? -7.386 -9.288 -21.472 1.00 97.06 566 VAL A O 1
ATOM 4594 N N . ALA A 1 567 ? -5.208 -9.580 -21.928 1.00 96.75 567 ALA A N 1
ATOM 4595 C CA . ALA A 1 567 ? -5.434 -10.395 -23.121 1.00 96.75 567 ALA A CA 1
ATOM 4596 C C . ALA A 1 567 ? -6.325 -11.616 -22.825 1.00 96.75 567 ALA A C 1
ATOM 4598 O O . ALA A 1 567 ? -7.303 -11.863 -23.533 1.00 96.75 567 ALA A O 1
ATOM 4599 N N . PHE A 1 568 ? -6.037 -12.335 -21.738 1.00 96.81 568 PHE A N 1
ATOM 4600 C CA . PHE A 1 568 ? -6.774 -13.544 -21.369 1.00 96.81 568 PHE A CA 1
ATOM 4601 C C . PHE A 1 568 ? -8.108 -13.250 -20.680 1.00 96.81 568 PHE A C 1
ATOM 4603 O O . PHE A 1 568 ? -9.115 -13.834 -21.077 1.00 96.81 568 PHE A O 1
ATOM 4610 N N . VAL A 1 569 ? -8.169 -12.311 -19.727 1.00 96.25 569 VAL A N 1
ATOM 4611 C CA . VAL A 1 569 ? -9.439 -11.995 -19.034 1.00 96.25 569 VAL A CA 1
ATOM 4612 C C . VAL A 1 569 ? -10.452 -11.317 -19.953 1.00 96.25 569 VAL A C 1
ATOM 4614 O O . VAL A 1 569 ? -11.667 -11.496 -19.799 1.00 96.25 569 VAL A O 1
ATOM 4617 N N . SER A 1 570 ? -9.967 -10.575 -20.957 1.00 96.44 570 SER A N 1
ATOM 4618 C CA . SER A 1 570 ? -10.840 -10.006 -21.977 1.00 96.44 570 SER A CA 1
ATOM 4619 C C . SER A 1 570 ? -11.353 -11.051 -22.968 1.00 96.44 570 SER A C 1
ATOM 4621 O O . SER A 1 570 ? -12.465 -10.913 -23.490 1.00 96.44 570 SER A O 1
ATOM 4623 N N . GLY A 1 571 ? -10.585 -12.124 -23.174 1.00 95.75 571 GLY A N 1
ATOM 4624 C CA . GLY A 1 571 ? -10.846 -13.151 -24.175 1.00 95.75 571 GLY A CA 1
ATOM 4625 C C . GLY A 1 571 ? -10.583 -12.677 -25.607 1.00 95.75 571 GLY A C 1
ATOM 4626 O O . GLY A 1 571 ? -11.047 -13.323 -26.549 1.00 95.75 571 GLY A O 1
ATOM 4627 N N . ASP A 1 572 ? -9.879 -11.553 -25.789 1.00 97.19 572 ASP A N 1
ATOM 4628 C CA . ASP A 1 572 ? -9.616 -10.979 -27.105 1.00 97.19 572 ASP A CA 1
ATOM 4629 C C . ASP A 1 572 ? -8.622 -11.833 -27.907 1.00 97.19 572 ASP A C 1
ATOM 4631 O O . ASP A 1 572 ? -7.461 -12.005 -27.532 1.00 97.19 572 ASP A O 1
ATOM 4635 N N . ALA A 1 573 ? -9.075 -12.369 -29.042 1.00 96.12 573 ALA A N 1
ATOM 4636 C CA . ALA A 1 573 ? -8.284 -13.293 -29.850 1.00 96.12 573 ALA A CA 1
ATOM 4637 C C . ALA A 1 573 ? -7.007 -12.656 -30.425 1.00 96.12 573 ALA A C 1
ATOM 4639 O O . ALA A 1 573 ? -5.992 -13.341 -30.564 1.00 96.12 573 ALA A O 1
ATOM 4640 N N . ASN A 1 574 ? -7.030 -11.358 -30.744 1.00 96.44 574 ASN A N 1
ATOM 4641 C CA . ASN A 1 574 ? -5.861 -10.669 -31.276 1.00 96.44 574 ASN A CA 1
ATOM 4642 C C . ASN A 1 574 ? -4.830 -10.432 -30.173 1.00 96.44 574 ASN A C 1
ATOM 4644 O O . ASN A 1 574 ? -3.649 -10.698 -30.396 1.00 96.44 574 ASN A O 1
ATOM 4648 N N . MET A 1 575 ? -5.262 -10.008 -28.981 1.00 96.69 575 MET A N 1
ATOM 4649 C CA . MET A 1 575 ? -4.354 -9.853 -27.841 1.00 96.69 575 MET A CA 1
ATOM 4650 C C . MET A 1 575 ? -3.719 -11.191 -27.439 1.00 96.69 575 MET A C 1
ATOM 4652 O O . MET A 1 575 ? -2.509 -11.266 -27.246 1.00 96.69 575 MET A O 1
ATOM 4656 N N . ILE A 1 576 ? -4.505 -12.270 -27.379 1.00 96.31 576 ILE A N 1
ATOM 4657 C CA . ILE A 1 576 ? -3.999 -13.612 -27.047 1.00 96.31 576 ILE A CA 1
ATOM 4658 C C . ILE A 1 576 ? -2.956 -14.070 -28.071 1.00 96.31 576 ILE A C 1
ATOM 4660 O O . ILE A 1 576 ? -1.869 -14.506 -27.694 1.00 96.31 576 ILE A O 1
ATOM 4664 N N . ARG A 1 577 ? -3.220 -13.872 -29.369 1.00 95.62 577 ARG A N 1
ATOM 4665 C CA . ARG A 1 577 ? -2.278 -14.214 -30.444 1.00 95.62 577 ARG A CA 1
ATOM 4666 C C . ARG A 1 577 ? -0.935 -13.493 -30.308 1.00 95.62 577 ARG A C 1
ATOM 4668 O O . ARG A 1 577 ? 0.096 -14.059 -30.667 1.00 95.62 577 ARG A O 1
ATOM 4675 N N . VAL A 1 578 ? -0.930 -12.248 -29.829 1.00 94.69 578 VAL A N 1
ATOM 4676 C CA . VAL A 1 578 ? 0.307 -11.491 -29.563 1.00 94.69 578 VAL A CA 1
ATOM 4677 C C . VAL A 1 578 ? 1.129 -12.168 -28.474 1.00 94.69 578 VAL A C 1
ATOM 4679 O O . VAL A 1 578 ? 2.338 -12.310 -28.656 1.00 94.69 578 VAL A O 1
ATOM 4682 N N . VAL A 1 579 ? 0.488 -12.626 -27.393 1.00 93.56 579 VAL A N 1
ATOM 4683 C CA . VAL A 1 579 ? 1.166 -13.356 -26.311 1.00 93.56 579 VAL A CA 1
ATOM 4684 C C . VAL A 1 579 ? 1.717 -14.688 -26.824 1.00 93.56 579 VAL A C 1
ATOM 4686 O O . VAL A 1 579 ? 2.912 -14.942 -26.695 1.00 93.56 579 VAL A O 1
ATOM 4689 N N . GLU A 1 580 ? 0.881 -15.505 -27.471 1.00 91.81 580 GLU A N 1
ATOM 4690 C CA . GLU A 1 580 ? 1.260 -16.836 -27.979 1.00 91.81 580 GLU A CA 1
ATOM 4691 C C . GLU A 1 580 ? 2.417 -16.778 -28.984 1.00 91.81 580 GLU A C 1
ATOM 4693 O O . GLU A 1 580 ? 3.294 -17.640 -28.993 1.00 91.81 580 GLU A O 1
ATOM 4698 N N . ARG A 1 581 ? 2.447 -15.737 -29.827 1.00 92.00 581 ARG A N 1
ATOM 4699 C CA . ARG A 1 581 ? 3.500 -15.525 -30.832 1.00 92.00 581 ARG A CA 1
ATOM 4700 C C . ARG A 1 581 ? 4.674 -14.688 -30.333 1.00 92.00 581 ARG A C 1
ATOM 4702 O O . ARG A 1 581 ? 5.561 -14.387 -31.129 1.00 92.00 581 ARG A O 1
ATOM 4709 N N . ARG A 1 582 ? 4.685 -14.297 -29.053 1.00 88.19 582 ARG A N 1
ATOM 4710 C CA . ARG A 1 582 ? 5.747 -13.486 -28.431 1.00 88.19 582 ARG A CA 1
ATOM 4711 C C . ARG A 1 582 ? 6.035 -12.192 -29.208 1.00 88.19 582 ARG A C 1
ATOM 4713 O O . ARG A 1 582 ? 7.186 -11.798 -29.399 1.00 88.19 582 ARG A O 1
ATOM 4720 N N . LEU A 1 583 ? 4.979 -11.548 -29.704 1.00 91.19 583 LEU A N 1
ATOM 4721 C CA . LEU A 1 583 ? 5.079 -10.293 -30.448 1.00 91.19 583 LEU A CA 1
ATOM 4722 C C . LEU A 1 583 ? 5.147 -9.100 -29.486 1.00 91.19 583 LEU A C 1
ATOM 4724 O O . LEU A 1 583 ? 4.677 -9.159 -28.355 1.00 91.19 583 LEU A O 1
ATOM 4728 N N . ASP A 1 584 ? 5.704 -7.982 -29.954 1.00 91.81 584 ASP A N 1
ATOM 4729 C CA . ASP A 1 584 ? 5.729 -6.743 -29.172 1.00 91.81 584 ASP A CA 1
ATOM 4730 C C . ASP A 1 584 ? 4.323 -6.132 -29.126 1.00 91.81 584 ASP A C 1
ATOM 4732 O O . ASP A 1 584 ? 3.856 -5.569 -30.119 1.00 91.81 584 ASP A O 1
ATOM 4736 N N . ALA A 1 585 ? 3.660 -6.225 -27.971 1.00 93.44 585 ALA A N 1
ATOM 4737 C CA . ALA A 1 585 ? 2.288 -5.760 -27.797 1.00 93.44 585 ALA A CA 1
ATOM 4738 C C . ALA A 1 585 ? 2.095 -4.269 -28.106 1.00 93.44 585 ALA A C 1
ATOM 4740 O O . ALA A 1 585 ? 1.042 -3.873 -28.597 1.00 93.44 585 ALA A O 1
ATOM 4741 N N . HIS A 1 586 ? 3.093 -3.421 -27.850 1.00 95.44 586 HIS A N 1
ATOM 4742 C CA . HIS A 1 586 ? 2.992 -1.992 -28.144 1.00 95.44 586 HIS A CA 1
ATOM 4743 C C . HIS A 1 586 ? 3.115 -1.730 -29.643 1.00 95.44 586 HIS A C 1
ATOM 4745 O O . HIS A 1 586 ? 2.359 -0.933 -30.193 1.00 95.44 586 HIS A O 1
ATOM 4751 N N . ALA A 1 587 ? 4.032 -2.426 -30.317 1.00 96.06 587 ALA A N 1
ATOM 4752 C CA . ALA A 1 587 ? 4.180 -2.314 -31.762 1.00 96.06 587 ALA A CA 1
ATOM 4753 C C . ALA A 1 587 ? 2.964 -2.889 -32.507 1.00 96.06 587 ALA A C 1
ATOM 4755 O O . ALA A 1 587 ? 2.523 -2.294 -33.486 1.00 96.06 587 ALA A O 1
ATOM 4756 N N . VAL A 1 588 ? 2.382 -3.994 -32.023 1.00 96.06 588 VAL A N 1
ATOM 4757 C CA . VAL A 1 588 ? 1.156 -4.575 -32.596 1.00 96.06 588 VAL A CA 1
ATOM 4758 C C . VAL A 1 588 ? -0.028 -3.630 -32.425 1.00 96.06 588 VAL A C 1
ATOM 4760 O O . VAL A 1 588 ? -0.707 -3.339 -33.405 1.00 96.06 588 VAL A O 1
ATOM 4763 N N . SER A 1 589 ? -0.247 -3.087 -31.223 1.00 96.12 589 SER A N 1
ATOM 4764 C CA . SER A 1 589 ? -1.300 -2.087 -31.016 1.00 96.12 589 SER A CA 1
ATOM 4765 C C . SER A 1 589 ? -1.084 -0.860 -31.900 1.00 96.12 589 SER A C 1
ATOM 4767 O O . SER A 1 589 ? -2.026 -0.391 -32.529 1.00 96.12 589 SER A O 1
ATOM 4769 N N . GLY A 1 590 ? 0.159 -0.375 -32.013 1.00 96.06 590 GLY A N 1
ATOM 4770 C CA . GLY A 1 590 ? 0.515 0.708 -32.931 1.00 96.06 590 GLY A CA 1
ATOM 4771 C C . GLY A 1 590 ? 0.156 0.379 -34.382 1.00 96.06 590 GLY A C 1
ATOM 4772 O O . GLY A 1 590 ? -0.462 1.200 -35.048 1.00 96.06 590 GLY A O 1
ATOM 4773 N N . SER A 1 591 ? 0.464 -0.838 -34.836 1.00 95.69 591 SER A N 1
ATOM 4774 C CA . SER A 1 591 ? 0.134 -1.336 -36.176 1.00 95.69 591 SER A CA 1
ATOM 4775 C C . SER A 1 591 ? -1.374 -1.391 -36.420 1.00 95.69 591 SER A C 1
ATOM 4777 O O . SER A 1 591 ? -1.842 -0.929 -37.454 1.00 95.69 591 SER A O 1
ATOM 4779 N N . MET A 1 592 ? -2.161 -1.876 -35.458 1.00 93.75 592 MET A N 1
ATOM 4780 C CA . MET A 1 592 ? -3.626 -1.910 -35.576 1.00 93.75 592 MET A CA 1
ATOM 4781 C C . MET A 1 592 ? -4.247 -0.510 -35.614 1.00 93.75 592 MET A C 1
ATOM 4783 O O . MET A 1 592 ? -5.246 -0.299 -36.299 1.00 93.75 592 MET A O 1
ATOM 4787 N N . ILE A 1 593 ? -3.656 0.442 -34.889 1.00 95.00 593 ILE A N 1
ATOM 4788 C CA . ILE A 1 593 ? -4.116 1.831 -34.838 1.00 95.00 593 ILE A CA 1
ATOM 4789 C C . ILE A 1 593 ? -3.782 2.574 -36.137 1.00 95.00 593 ILE A C 1
ATOM 4791 O O . ILE A 1 593 ? -4.635 3.281 -36.669 1.00 95.00 593 ILE A O 1
ATOM 4795 N N . THR A 1 594 ? -2.544 2.455 -36.626 1.00 94.19 594 THR A N 1
ATOM 4796 C CA . THR A 1 594 ? -2.036 3.263 -37.746 1.00 94.19 594 THR A CA 1
ATOM 4797 C C . THR A 1 594 ? -2.047 2.541 -39.085 1.00 94.19 594 THR A C 1
ATOM 4799 O O . THR A 1 594 ? -1.813 3.180 -40.097 1.00 94.19 594 THR A O 1
ATOM 4802 N N . GLY A 1 595 ? -2.268 1.228 -39.125 1.00 93.19 595 GLY A N 1
ATOM 4803 C CA . GLY A 1 595 ? -2.187 0.414 -40.341 1.00 93.19 595 GLY A CA 1
ATOM 4804 C C . GLY A 1 595 ? -0.763 0.093 -40.815 1.00 93.19 595 GLY A C 1
ATOM 4805 O O . GLY A 1 595 ? -0.615 -0.581 -41.828 1.00 93.19 595 GLY A O 1
ATOM 4806 N N . LEU A 1 596 ? 0.285 0.544 -40.113 1.00 95.62 596 LEU A N 1
ATOM 4807 C CA . LEU A 1 596 ? 1.680 0.377 -40.545 1.00 95.62 596 LEU A CA 1
ATOM 4808 C C . LEU A 1 596 ? 2.296 -0.964 -40.090 1.00 95.62 596 LEU A C 1
ATOM 4810 O O . LEU A 1 596 ? 1.914 -1.479 -39.037 1.00 95.62 596 LEU A O 1
ATOM 4814 N N . PRO A 1 597 ? 3.288 -1.525 -40.815 1.00 95.31 597 PRO A N 1
ATOM 4815 C CA . PRO A 1 597 ? 3.952 -2.778 -40.437 1.00 95.31 597 PRO A CA 1
ATOM 4816 C C . PRO A 1 597 ? 4.685 -2.712 -39.089 1.00 95.31 597 PRO A C 1
ATOM 4818 O O . PRO A 1 597 ? 5.335 -1.715 -38.765 1.00 95.31 597 PRO A O 1
ATOM 4821 N N . ILE A 1 598 ? 4.652 -3.809 -38.323 1.00 95.69 598 ILE A N 1
ATOM 4822 C CA . ILE A 1 598 ? 5.281 -3.916 -36.991 1.00 95.69 598 ILE A CA 1
ATOM 4823 C C . ILE A 1 598 ? 6.786 -3.645 -37.065 1.00 95.69 598 ILE A C 1
ATOM 4825 O O . ILE A 1 598 ? 7.357 -2.994 -36.188 1.00 95.69 598 ILE A O 1
ATOM 4829 N N . GLU A 1 599 ? 7.448 -4.149 -38.099 1.00 94.94 599 GLU A N 1
ATOM 4830 C CA . GLU A 1 599 ? 8.889 -4.040 -38.259 1.00 94.94 599 GLU A CA 1
ATOM 4831 C C . GLU A 1 599 ? 9.309 -2.598 -38.585 1.00 94.94 599 GLU A C 1
ATOM 4833 O O . GLU A 1 599 ? 10.332 -2.141 -38.072 1.00 94.94 599 GLU A O 1
ATOM 4838 N N . TYR A 1 600 ? 8.490 -1.856 -39.344 1.00 95.62 600 TYR A N 1
ATOM 4839 C CA . TYR A 1 600 ? 8.676 -0.416 -39.552 1.00 95.62 600 TYR A CA 1
ATOM 4840 C C . TYR A 1 600 ? 8.495 0.351 -38.244 1.00 95.62 600 TYR A C 1
ATOM 4842 O O . TYR A 1 600 ? 9.325 1.184 -37.897 1.00 95.62 600 TYR A O 1
ATOM 4850 N N . ILE A 1 601 ? 7.463 0.019 -37.466 1.00 96.50 601 ILE A N 1
ATOM 4851 C CA . ILE A 1 601 ? 7.197 0.659 -36.171 1.00 96.50 601 ILE A CA 1
ATOM 4852 C C . ILE A 1 601 ? 8.361 0.453 -35.192 1.00 96.50 601 ILE A C 1
ATOM 4854 O O . ILE A 1 601 ? 8.766 1.387 -34.504 1.00 96.50 601 ILE A O 1
ATOM 4858 N N . LYS A 1 602 ? 8.935 -0.755 -35.140 1.00 95.94 602 LYS A N 1
ATOM 4859 C CA . LYS A 1 602 ? 10.127 -1.038 -34.323 1.00 95.94 602 LYS A CA 1
ATOM 4860 C C . LYS A 1 602 ? 11.354 -0.258 -34.792 1.00 95.94 602 LYS A C 1
ATOM 4862 O O . LYS A 1 602 ? 12.185 0.107 -33.966 1.00 95.94 602 LYS A O 1
ATOM 4867 N N . LEU A 1 603 ? 11.498 -0.045 -36.099 1.00 95.44 603 LEU A N 1
ATOM 4868 C CA . LEU A 1 603 ? 12.581 0.761 -36.654 1.00 95.44 603 LEU A CA 1
ATOM 4869 C C . LEU A 1 603 ? 12.388 2.247 -36.321 1.00 95.44 603 LEU A C 1
ATOM 4871 O O . LEU A 1 603 ? 13.326 2.885 -35.854 1.00 95.44 603 LEU A O 1
ATOM 4875 N N . GLU A 1 604 ? 11.175 2.772 -36.480 1.00 96.00 604 GLU A N 1
ATOM 4876 C CA . GLU A 1 604 ? 10.834 4.160 -36.158 1.00 96.00 604 GLU A CA 1
ATOM 4877 C C . GLU A 1 604 ? 11.044 4.487 -34.678 1.00 96.00 604 GLU A C 1
ATOM 4879 O O . GLU A 1 604 ? 11.655 5.509 -34.368 1.00 96.00 604 GLU A O 1
ATOM 4884 N N . ASP A 1 605 ? 10.666 3.583 -33.768 1.00 95.56 605 ASP A N 1
ATOM 4885 C CA . ASP A 1 605 ? 10.890 3.759 -32.327 1.00 95.56 605 ASP A CA 1
ATOM 4886 C C . ASP A 1 605 ? 12.383 3.896 -31.975 1.00 95.56 605 ASP A C 1
ATOM 4888 O O . ASP A 1 605 ? 12.723 4.630 -31.053 1.00 95.56 605 ASP A O 1
ATOM 4892 N N . LYS A 1 606 ? 13.295 3.256 -32.727 1.00 94.19 606 LYS A N 1
ATOM 4893 C CA . LYS A 1 606 ? 14.751 3.390 -32.510 1.00 94.19 606 LYS A CA 1
ATOM 4894 C C . LYS A 1 606 ? 15.286 4.769 -32.891 1.00 94.19 606 LYS A C 1
ATOM 4896 O O . LYS A 1 606 ? 16.206 5.248 -32.240 1.00 94.19 606 LYS A O 1
ATOM 4901 N N . TYR A 1 607 ? 14.734 5.382 -33.938 1.00 94.06 607 TYR A N 1
ATOM 4902 C CA . TYR A 1 607 ? 15.130 6.723 -34.379 1.00 94.06 607 TYR A CA 1
ATOM 4903 C C . TYR A 1 607 ? 14.505 7.802 -33.498 1.00 94.06 607 TYR A C 1
ATOM 4905 O O . TYR A 1 607 ? 15.177 8.749 -33.102 1.00 94.06 607 TYR A O 1
ATOM 4913 N N . VAL A 1 608 ? 13.218 7.654 -33.180 1.00 91.56 608 VAL A N 1
ATOM 4914 C CA . VAL A 1 608 ? 12.479 8.621 -32.360 1.00 91.56 608 VAL A CA 1
ATOM 4915 C C . VAL A 1 608 ? 12.883 8.544 -30.883 1.00 91.56 608 VAL A C 1
ATOM 4917 O O . VAL A 1 608 ? 12.937 9.564 -30.189 1.00 91.56 608 VAL A O 1
ATOM 4920 N N . GLY A 1 609 ? 13.177 7.342 -30.387 1.00 87.62 609 GLY A N 1
ATOM 4921 C CA . GLY A 1 609 ? 13.562 7.102 -29.002 1.00 87.62 609 GLY A CA 1
ATOM 4922 C C . GLY A 1 609 ? 12.479 7.536 -28.014 1.00 87.62 609 GLY A C 1
ATOM 4923 O O . GLY A 1 609 ? 11.291 7.279 -28.196 1.00 87.62 609 GLY A O 1
ATOM 4924 N N . HIS A 1 610 ? 12.886 8.213 -26.940 1.00 80.69 610 HIS A N 1
ATOM 4925 C CA . HIS A 1 610 ? 11.986 8.700 -25.887 1.00 80.69 610 HIS A CA 1
ATOM 4926 C C . HIS A 1 610 ? 11.547 10.160 -26.064 1.00 80.69 610 HIS A C 1
ATOM 4928 O O . HIS A 1 610 ? 10.975 10.736 -25.135 1.00 80.69 610 HIS A O 1
ATOM 4934 N N . SER A 1 611 ? 11.808 10.765 -27.229 1.00 80.12 611 SER A N 1
ATOM 4935 C CA . SER A 1 611 ? 11.434 12.158 -27.462 1.00 80.12 611 SER A CA 1
ATOM 4936 C C . SER A 1 611 ? 9.916 12.348 -27.429 1.00 80.12 611 SER A C 1
ATOM 4938 O O . SER A 1 611 ? 9.151 11.524 -27.929 1.00 80.12 611 SER A O 1
ATOM 4940 N N . ARG A 1 612 ? 9.494 13.464 -26.831 1.00 76.19 612 ARG A N 1
ATOM 4941 C CA . ARG A 1 612 ? 8.112 13.971 -26.844 1.00 76.19 612 ARG A CA 1
ATOM 4942 C C . ARG A 1 612 ? 8.006 15.330 -27.535 1.00 76.19 612 ARG A C 1
ATOM 4944 O O . ARG A 1 612 ? 6.943 15.951 -27.501 1.00 76.19 612 ARG A O 1
ATOM 4951 N N . ASP A 1 613 ? 9.112 15.815 -28.097 1.00 78.62 613 ASP A N 1
ATOM 4952 C CA . ASP A 1 613 ? 9.161 17.073 -28.829 1.00 78.62 613 ASP A CA 1
ATOM 4953 C C . ASP A 1 613 ? 8.796 16.807 -30.299 1.00 78.62 613 ASP A C 1
ATOM 4955 O O . ASP A 1 613 ? 9.512 16.062 -30.977 1.00 78.62 613 ASP A O 1
ATOM 4959 N N . PRO A 1 614 ? 7.704 17.397 -30.821 1.00 81.19 614 PRO A N 1
ATOM 4960 C CA . PRO A 1 614 ? 7.289 17.177 -32.202 1.00 81.19 614 PRO A CA 1
ATOM 4961 C C . PRO A 1 614 ? 8.351 17.522 -33.253 1.00 81.19 614 PRO A C 1
ATOM 4963 O O . PRO A 1 614 ? 8.366 16.910 -34.320 1.00 81.19 614 PRO A O 1
ATOM 4966 N N . ILE A 1 615 ? 9.232 18.487 -32.973 1.00 82.56 615 ILE A N 1
ATOM 4967 C CA . ILE A 1 615 ? 10.304 18.898 -33.885 1.00 82.56 615 ILE A CA 1
ATOM 4968 C C . ILE A 1 615 ? 11.386 17.822 -33.933 1.00 82.56 615 ILE A C 1
ATOM 4970 O O . ILE A 1 615 ? 11.831 17.447 -35.018 1.00 82.56 615 ILE A O 1
ATOM 4974 N N . ASP A 1 616 ? 11.799 17.311 -32.775 1.00 86.38 616 ASP A N 1
ATOM 4975 C CA . ASP A 1 616 ? 12.815 16.259 -32.703 1.00 86.38 616 ASP A CA 1
ATOM 4976 C C . ASP A 1 616 ? 12.303 14.953 -33.314 1.00 86.38 616 ASP A C 1
ATOM 4978 O O . ASP A 1 616 ? 13.036 14.279 -34.037 1.00 86.38 616 ASP A O 1
ATOM 4982 N N . ILE A 1 617 ? 11.024 14.632 -33.096 1.00 88.88 617 ILE A N 1
ATOM 4983 C CA . ILE A 1 617 ? 10.370 13.464 -33.696 1.00 88.88 617 ILE A CA 1
ATOM 4984 C C . ILE A 1 617 ? 10.338 13.582 -35.224 1.00 88.88 617 ILE A C 1
ATOM 4986 O O . ILE A 1 617 ? 10.668 12.621 -35.919 1.00 88.88 617 ILE A O 1
ATOM 4990 N N . GLU A 1 618 ? 9.966 14.744 -35.772 1.00 91.94 618 GLU A N 1
ATOM 4991 C CA . GLU A 1 618 ? 9.943 14.924 -37.227 1.00 91.94 618 GLU A CA 1
ATOM 4992 C C . GLU A 1 618 ? 11.352 14.852 -37.827 1.00 91.94 618 GLU A C 1
ATOM 4994 O O . GLU A 1 618 ? 11.546 14.185 -38.841 1.00 91.94 618 GLU A O 1
ATOM 4999 N N . LYS A 1 619 ? 12.359 15.448 -37.173 1.00 92.75 619 LYS A N 1
ATOM 5000 C CA . LYS A 1 619 ? 13.764 15.305 -37.590 1.00 92.75 619 LYS A CA 1
ATOM 5001 C C . LYS A 1 619 ? 14.196 13.840 -37.609 1.00 92.75 619 LYS A C 1
ATOM 5003 O O . LYS A 1 619 ? 14.768 13.393 -38.598 1.00 92.75 619 LYS A O 1
ATOM 5008 N N . ALA A 1 620 ? 13.885 13.085 -36.557 1.00 94.31 620 ALA A N 1
ATOM 5009 C CA . ALA A 1 620 ? 14.201 11.662 -36.481 1.00 94.31 620 ALA A CA 1
ATOM 5010 C C . ALA A 1 620 ? 13.545 10.860 -37.618 1.00 94.31 620 ALA A C 1
ATOM 5012 O O . ALA A 1 620 ? 14.182 9.985 -38.202 1.00 94.31 620 ALA A O 1
ATOM 5013 N N . ARG A 1 621 ? 12.299 11.187 -37.982 1.00 94.94 621 ARG A N 1
ATOM 5014 C CA . ARG A 1 621 ? 11.597 10.552 -39.109 1.00 94.94 621 ARG A CA 1
ATOM 5015 C C . ARG A 1 621 ? 12.180 10.922 -40.466 1.00 94.94 621 ARG A C 1
ATOM 5017 O O . ARG A 1 621 ? 12.256 10.057 -41.328 1.00 94.94 621 ARG A O 1
ATOM 5024 N N . VAL A 1 622 ? 12.622 12.163 -40.654 1.00 95.88 622 VAL A N 1
ATOM 5025 C CA . VAL A 1 622 ? 13.327 12.578 -41.877 1.00 95.88 622 VAL A CA 1
ATOM 5026 C C . VAL A 1 622 ? 14.652 11.826 -42.025 1.00 95.88 622 VAL A C 1
ATOM 5028 O O . VAL A 1 622 ? 14.972 11.355 -43.115 1.00 95.88 622 VAL A O 1
ATOM 5031 N N . GLU A 1 623 ? 15.414 11.663 -40.941 1.00 95.81 623 GLU A N 1
ATOM 5032 C CA . GLU A 1 623 ? 16.641 10.855 -40.964 1.00 95.81 623 GLU A CA 1
ATOM 5033 C C . GLU A 1 623 ? 16.352 9.371 -41.222 1.00 95.81 623 GLU A C 1
ATOM 5035 O O . GLU A 1 623 ? 17.077 8.718 -41.976 1.00 95.81 623 GLU A O 1
ATOM 5040 N N . LEU A 1 624 ? 15.257 8.846 -40.669 1.00 96.12 624 LEU A N 1
ATOM 5041 C CA . LEU A 1 624 ? 14.789 7.503 -40.988 1.00 96.12 624 LEU A CA 1
ATOM 5042 C C . LEU A 1 624 ? 14.411 7.367 -42.470 1.00 96.12 624 LEU A C 1
ATOM 5044 O O . LEU A 1 624 ? 14.818 6.396 -43.096 1.00 96.12 624 LEU A O 1
ATOM 5048 N N . ASP A 1 625 ? 13.691 8.327 -43.054 1.00 96.31 625 ASP A N 1
ATOM 5049 C CA . ASP A 1 625 ? 13.333 8.301 -44.479 1.00 96.31 625 ASP A CA 1
ATOM 5050 C C . ASP A 1 625 ? 14.584 8.280 -45.370 1.00 96.31 625 ASP A C 1
ATOM 5052 O O . ASP A 1 625 ? 14.635 7.508 -46.328 1.00 96.31 625 ASP A O 1
ATOM 5056 N N . LYS A 1 626 ? 15.624 9.059 -45.034 1.00 96.06 626 LYS A N 1
ATOM 5057 C CA . LYS A 1 626 ? 16.921 9.016 -45.737 1.00 96.06 626 LYS A CA 1
ATOM 5058 C C . LYS A 1 626 ? 17.566 7.636 -45.652 1.00 96.06 626 LYS A C 1
ATOM 5060 O O . LYS A 1 626 ? 18.065 7.124 -46.653 1.00 96.06 626 LYS A O 1
ATOM 5065 N N . TRP A 1 627 ? 17.548 7.025 -44.468 1.00 96.62 627 TRP A N 1
ATOM 5066 C CA . TRP A 1 627 ? 18.063 5.672 -44.289 1.00 96.62 627 TRP A CA 1
ATOM 5067 C C . TRP A 1 627 ? 17.240 4.642 -45.079 1.00 96.62 627 TRP A C 1
ATOM 5069 O O . TRP A 1 627 ? 17.825 3.783 -45.742 1.00 96.62 627 TRP A O 1
ATOM 5079 N N . CYS A 1 628 ? 15.906 4.751 -45.069 1.00 95.62 628 CYS A N 1
ATOM 5080 C CA . CYS A 1 628 ? 15.003 3.893 -45.834 1.00 95.62 628 CYS A CA 1
ATOM 5081 C C . CYS A 1 628 ? 15.254 4.029 -47.337 1.00 95.62 628 CYS A C 1
ATOM 5083 O O . CYS A 1 628 ? 15.426 3.015 -47.998 1.00 95.62 628 CYS A O 1
ATOM 5085 N N . LEU A 1 629 ? 15.383 5.242 -47.881 1.00 95.06 629 LEU A N 1
ATOM 5086 C CA . LEU A 1 629 ? 15.714 5.452 -49.298 1.00 95.06 629 LEU A CA 1
ATOM 5087 C C . LEU A 1 629 ? 16.979 4.694 -49.733 1.00 95.06 629 LEU A C 1
ATOM 5089 O O . LEU A 1 629 ? 17.036 4.206 -50.858 1.00 95.06 629 LEU A O 1
ATOM 5093 N N . ALA A 1 630 ? 17.975 4.576 -48.850 1.00 94.44 630 ALA A N 1
ATOM 5094 C CA . ALA A 1 630 ? 19.227 3.884 -49.146 1.00 94.44 630 ALA A CA 1
ATOM 5095 C C . ALA A 1 630 ? 19.182 2.360 -48.912 1.00 94.44 630 ALA A C 1
ATOM 5097 O O . ALA A 1 630 ? 19.913 1.631 -49.576 1.00 94.44 630 ALA A O 1
ATOM 5098 N N . ASN A 1 631 ? 18.366 1.869 -47.970 1.00 95.38 631 ASN A N 1
ATOM 5099 C CA . ASN A 1 631 ? 18.434 0.474 -47.498 1.00 95.38 631 ASN A CA 1
ATOM 5100 C C . ASN A 1 631 ? 17.137 -0.329 -47.691 1.00 95.38 631 ASN A C 1
ATOM 5102 O O . ASN A 1 631 ? 17.198 -1.547 -47.846 1.00 95.38 631 ASN A O 1
ATOM 5106 N N . LYS A 1 632 ? 15.976 0.333 -47.633 1.00 94.94 632 LYS A N 1
ATOM 5107 C CA . LYS A 1 632 ? 14.620 -0.231 -47.763 1.00 94.94 632 LYS A CA 1
ATOM 5108 C C . LYS A 1 632 ? 13.656 0.805 -48.373 1.00 94.94 632 LYS A C 1
ATOM 5110 O O . LYS A 1 632 ? 12.862 1.402 -47.634 1.00 94.94 632 LYS A O 1
ATOM 5115 N N . PRO A 1 633 ? 13.742 1.101 -49.684 1.00 92.62 633 PRO A N 1
ATOM 5116 C CA . PRO A 1 633 ? 12.966 2.176 -50.313 1.00 92.62 633 PRO A CA 1
ATOM 5117 C C . PRO A 1 633 ? 11.448 2.029 -50.132 1.00 92.62 633 PRO A C 1
ATOM 5119 O O . PRO A 1 633 ? 10.726 3.020 -50.006 1.00 92.62 633 PRO A O 1
ATOM 5122 N N . GLU A 1 634 ? 10.970 0.789 -50.039 1.00 93.31 634 GLU A N 1
ATOM 5123 C CA . GLU A 1 634 ? 9.575 0.434 -49.788 1.00 93.31 634 GLU A CA 1
ATOM 5124 C C . GLU A 1 634 ? 9.073 0.831 -48.385 1.00 93.31 634 GLU A C 1
ATOM 5126 O O . GLU A 1 634 ? 7.875 0.771 -48.120 1.00 93.31 634 GLU A O 1
ATOM 5131 N N . TRP A 1 635 ? 9.967 1.260 -47.484 1.00 94.88 635 TRP A N 1
ATOM 5132 C CA . TRP A 1 635 ? 9.659 1.729 -46.124 1.00 94.88 635 TRP A CA 1
ATOM 5133 C C . TRP A 1 635 ? 9.805 3.240 -45.934 1.00 94.88 635 TRP A C 1
ATOM 5135 O O . TRP A 1 635 ? 9.766 3.740 -44.807 1.00 94.88 635 TRP A O 1
ATOM 5145 N N . THR A 1 636 ? 9.978 3.992 -47.015 1.00 94.44 636 THR A N 1
ATOM 5146 C CA . THR A 1 636 ? 9.842 5.451 -46.954 1.00 94.44 636 THR A CA 1
ATOM 5147 C C . THR A 1 636 ? 8.403 5.826 -46.607 1.00 94.44 636 THR A C 1
ATOM 5149 O O . THR A 1 636 ? 7.464 5.125 -46.994 1.00 94.44 636 THR A O 1
ATOM 5152 N N . ARG A 1 637 ? 8.193 6.940 -45.889 1.00 93.69 637 ARG A N 1
ATOM 5153 C CA . ARG A 1 637 ? 6.825 7.401 -45.581 1.00 93.69 637 ARG A CA 1
ATOM 5154 C C . ARG A 1 637 ? 5.969 7.597 -46.835 1.00 93.69 637 ARG A C 1
ATOM 5156 O O . ARG A 1 637 ? 4.776 7.309 -46.792 1.00 93.69 637 ARG A O 1
ATOM 5163 N N . GLU A 1 638 ? 6.564 8.035 -47.942 1.00 93.31 638 GLU A N 1
ATOM 5164 C CA . GLU A 1 638 ? 5.881 8.171 -49.234 1.00 93.31 638 GLU A CA 1
ATOM 5165 C C . GLU A 1 638 ? 5.402 6.813 -49.768 1.00 93.31 638 GLU A C 1
ATOM 5167 O O . GLU A 1 638 ? 4.207 6.640 -50.005 1.00 93.31 638 GLU A O 1
ATOM 5172 N N . ALA A 1 639 ? 6.293 5.817 -49.860 1.00 93.81 639 ALA A N 1
ATOM 5173 C CA . ALA A 1 639 ? 5.927 4.472 -50.305 1.00 93.81 639 ALA A CA 1
ATOM 5174 C C . ALA A 1 639 ? 4.885 3.820 -49.380 1.00 93.81 639 ALA A C 1
ATOM 5176 O O . ALA A 1 639 ? 3.908 3.235 -49.849 1.00 93.81 639 ALA A O 1
ATOM 5177 N N . LEU A 1 640 ? 5.042 3.973 -48.062 1.00 94.56 640 LEU A N 1
ATOM 5178 C CA . LEU A 1 640 ? 4.091 3.453 -47.080 1.00 94.56 640 LEU A CA 1
ATOM 5179 C C . LEU A 1 640 ? 2.720 4.118 -47.195 1.00 94.56 640 LEU A C 1
ATOM 5181 O O . LEU A 1 640 ? 1.719 3.429 -47.053 1.00 94.56 640 LEU A O 1
ATOM 5185 N N . SER A 1 641 ? 2.654 5.417 -47.487 1.00 93.00 641 SER A N 1
ATOM 5186 C CA . SER A 1 641 ? 1.376 6.120 -47.671 1.00 93.00 641 SER A CA 1
ATOM 5187 C C . SER A 1 641 ? 0.637 5.670 -48.935 1.00 93.00 641 SER A C 1
ATOM 5189 O O . SER A 1 641 ? -0.583 5.773 -48.995 1.00 93.00 641 SER A O 1
ATOM 5191 N N . ILE A 1 642 ? 1.347 5.141 -49.937 1.00 92.69 642 ILE A N 1
ATOM 5192 C CA . ILE A 1 642 ? 0.729 4.541 -51.130 1.00 92.69 642 ILE A CA 1
ATOM 5193 C C . ILE A 1 642 ? 0.146 3.162 -50.798 1.00 92.69 642 ILE A C 1
ATOM 5195 O O . ILE A 1 642 ? -0.978 2.853 -51.188 1.00 92.69 642 ILE A O 1
ATOM 5199 N N . VAL A 1 643 ? 0.903 2.329 -50.076 1.00 94.00 643 VAL A N 1
ATOM 5200 C CA . VAL A 1 643 ? 0.482 0.961 -49.716 1.00 94.00 643 VAL A CA 1
ATOM 5201 C C . VAL A 1 643 ? -0.597 0.965 -48.625 1.00 94.00 643 VAL A C 1
ATOM 5203 O O . VAL A 1 643 ? -1.507 0.138 -48.646 1.00 94.00 643 VAL A O 1
ATOM 5206 N N . TYR A 1 644 ? -0.515 1.913 -47.693 1.00 92.19 644 TYR A N 1
ATOM 5207 C CA . TYR A 1 644 ? -1.408 2.084 -46.551 1.00 92.19 644 TYR A CA 1
ATOM 5208 C C . TYR A 1 644 ? -2.008 3.501 -46.584 1.00 92.19 644 TYR A C 1
ATOM 5210 O O . TYR A 1 644 ? -1.586 4.366 -45.815 1.00 92.19 644 TYR A O 1
ATOM 5218 N N . PRO A 1 645 ? -2.992 3.771 -47.461 1.00 88.19 645 PRO A N 1
ATOM 5219 C CA . PRO A 1 645 ? -3.531 5.121 -47.674 1.00 88.19 645 PRO A CA 1
ATOM 5220 C C . PRO A 1 645 ? -4.199 5.723 -46.431 1.00 88.19 645 PRO A C 1
ATOM 5222 O O . PRO A 1 645 ? -4.231 6.940 -46.266 1.00 88.19 645 PRO A O 1
ATOM 5225 N N . ASP A 1 646 ? -4.679 4.874 -45.522 1.00 87.38 646 ASP A N 1
ATOM 5226 C CA . ASP A 1 646 ? -5.257 5.283 -44.242 1.00 87.38 646 ASP A CA 1
ATOM 5227 C C . ASP A 1 646 ? -4.217 5.374 -43.113 1.00 87.38 646 ASP A C 1
ATOM 5229 O O . ASP A 1 646 ? -4.590 5.549 -41.948 1.00 87.38 646 ASP A O 1
ATOM 5233 N N . ALA A 1 647 ? -2.921 5.245 -43.407 1.00 90.19 647 ALA A N 1
ATOM 5234 C CA . ALA A 1 647 ? -1.893 5.356 -42.387 1.00 90.19 647 ALA A CA 1
ATOM 5235 C C . ALA A 1 647 ? -1.703 6.789 -41.896 1.00 90.19 647 ALA A C 1
ATOM 5237 O O . ALA A 1 647 ? -1.934 7.772 -42.601 1.00 90.19 647 ALA A O 1
ATOM 5238 N N . PHE A 1 648 ? -1.281 6.918 -40.641 1.00 91.19 648 PHE A N 1
ATOM 5239 C CA . PHE A 1 648 ? -0.942 8.209 -40.060 1.00 91.19 648 PHE A CA 1
ATOM 5240 C C . PHE A 1 648 ? 0.189 8.084 -39.039 1.00 91.19 648 PHE A C 1
ATOM 5242 O O . PHE A 1 648 ? 0.394 7.036 -38.427 1.00 91.19 648 PHE A O 1
ATOM 5249 N N . TRP A 1 649 ? 0.895 9.196 -38.822 1.00 91.38 649 TRP A N 1
ATOM 5250 C CA . TRP A 1 649 ? 2.050 9.279 -37.931 1.00 91.38 649 TRP A CA 1
ATOM 5251 C C . TRP A 1 649 ? 1.771 10.262 -36.783 1.00 91.38 649 TRP A C 1
ATOM 5253 O O . TRP A 1 649 ? 1.636 11.467 -37.028 1.00 91.38 649 TRP A O 1
ATOM 5263 N N . PRO A 1 650 ? 1.687 9.794 -35.522 1.00 89.25 650 PRO A N 1
ATOM 5264 C CA . PRO A 1 650 ? 1.496 10.668 -34.366 1.00 89.25 650 PRO A CA 1
ATOM 5265 C C . PRO A 1 650 ? 2.637 11.680 -34.234 1.00 89.25 650 PRO A C 1
ATOM 5267 O O . PRO A 1 650 ? 3.799 11.328 -34.402 1.00 89.25 650 PRO A O 1
ATOM 5270 N N . ARG A 1 651 ? 2.338 12.944 -33.921 1.00 84.69 651 ARG A N 1
ATOM 5271 C CA . ARG A 1 651 ? 3.368 14.001 -33.843 1.00 84.69 651 ARG A CA 1
ATOM 5272 C C . ARG A 1 651 ? 4.089 14.086 -32.499 1.00 84.69 651 ARG A C 1
ATOM 5274 O O . ARG A 1 651 ? 5.208 14.565 -32.461 1.00 84.69 651 ARG A O 1
ATOM 5281 N N . GLY A 1 652 ? 3.443 13.674 -31.408 1.00 81.25 652 GLY A N 1
ATOM 5282 C CA . GLY A 1 652 ? 3.964 13.859 -30.045 1.00 81.25 652 GLY A CA 1
ATOM 5283 C C . GLY A 1 652 ? 4.716 12.658 -29.469 1.00 81.25 652 GLY A C 1
ATOM 5284 O O . GLY A 1 652 ? 5.169 12.726 -28.331 1.00 81.25 652 GLY A O 1
ATOM 5285 N N . TYR A 1 653 ? 4.786 11.551 -30.211 1.00 89.62 653 TYR A N 1
ATOM 5286 C CA . TYR A 1 653 ? 5.439 10.312 -29.794 1.00 89.62 653 TYR A CA 1
ATOM 5287 C C . TYR A 1 653 ? 5.646 9.367 -30.991 1.00 89.62 653 TYR A C 1
ATOM 5289 O O . TYR A 1 653 ? 5.033 9.552 -32.050 1.00 89.62 653 TYR A O 1
ATOM 5297 N N . SER A 1 654 ? 6.486 8.343 -30.809 1.00 94.25 654 SER A N 1
ATOM 5298 C CA . SER A 1 654 ? 6.669 7.251 -31.778 1.00 94.25 654 SER A CA 1
ATOM 5299 C C . SER A 1 654 ? 5.374 6.447 -31.971 1.00 94.25 654 SER A C 1
ATOM 5301 O O . SER A 1 654 ? 4.464 6.468 -31.130 1.00 94.25 654 SER A O 1
ATOM 5303 N N . ILE A 1 655 ? 5.267 5.686 -33.062 1.00 95.50 655 ILE A N 1
ATOM 5304 C CA . ILE A 1 655 ? 4.077 4.847 -33.299 1.00 95.50 655 ILE A CA 1
ATOM 5305 C C . ILE A 1 655 ? 3.974 3.742 -32.235 1.00 95.50 655 ILE A C 1
ATOM 5307 O O . ILE A 1 655 ? 2.885 3.422 -31.754 1.00 95.50 655 ILE A O 1
ATOM 5311 N N . ARG A 1 656 ? 5.110 3.194 -31.793 1.00 96.06 656 ARG A N 1
ATOM 5312 C CA . ARG A 1 656 ? 5.141 2.200 -30.714 1.00 96.06 656 ARG A CA 1
ATOM 5313 C C . ARG A 1 656 ? 4.696 2.796 -29.378 1.00 96.06 656 ARG A C 1
ATOM 5315 O O . ARG A 1 656 ? 3.942 2.159 -28.643 1.00 96.06 656 ARG A O 1
ATOM 5322 N N . GLN A 1 657 ? 5.093 4.030 -29.074 1.00 93.75 657 GLN A N 1
ATOM 5323 C CA . GLN A 1 657 ? 4.609 4.763 -27.902 1.00 93.75 657 GLN A CA 1
ATOM 5324 C C . GLN A 1 657 ? 3.106 5.052 -27.979 1.00 93.75 657 GLN A C 1
ATOM 5326 O O . GLN A 1 657 ? 2.429 4.960 -26.958 1.00 93.75 657 GLN A O 1
ATOM 5331 N N . CYS A 1 658 ? 2.561 5.326 -29.169 1.00 94.50 658 CYS A N 1
ATOM 5332 C CA . CYS A 1 658 ? 1.113 5.430 -29.372 1.00 94.50 658 CYS A CA 1
ATOM 5333 C C . CYS A 1 658 ? 0.398 4.135 -28.961 1.00 94.50 658 CYS A C 1
ATOM 5335 O O . CYS A 1 658 ? -0.556 4.177 -28.179 1.00 94.50 658 CYS A O 1
ATOM 5337 N N . GLY A 1 659 ? 0.908 2.983 -29.406 1.00 95.44 659 GLY A N 1
ATOM 5338 C CA . GLY A 1 659 ? 0.414 1.677 -28.973 1.00 95.44 659 GLY A CA 1
ATOM 5339 C C . GLY A 1 659 ? 0.559 1.457 -27.464 1.00 95.44 659 GLY A C 1
ATOM 5340 O O . GLY A 1 659 ? -0.381 1.001 -26.819 1.00 95.44 659 GLY A O 1
ATOM 5341 N N . LYS A 1 660 ? 1.686 1.857 -26.862 1.00 94.31 660 LYS A N 1
ATOM 5342 C CA . LYS A 1 660 ? 1.903 1.794 -25.406 1.00 94.31 660 LYS A CA 1
ATOM 5343 C C . LYS A 1 660 ? 0.894 2.633 -24.618 1.00 94.31 660 LYS A C 1
ATOM 5345 O O . LYS A 1 660 ? 0.287 2.129 -23.678 1.00 94.31 660 LYS A O 1
ATOM 5350 N N . HIS A 1 661 ? 0.704 3.897 -24.986 1.00 93.56 661 HIS A N 1
ATOM 5351 C CA . HIS A 1 661 ? -0.265 4.787 -24.343 1.00 93.56 661 HIS A CA 1
ATOM 5352 C C . HIS A 1 661 ? -1.692 4.242 -24.473 1.00 93.56 661 HIS A C 1
ATOM 5354 O O . HIS A 1 661 ? -2.445 4.246 -23.502 1.00 93.56 661 HIS A O 1
ATOM 5360 N N . SER A 1 662 ? -2.035 3.712 -25.649 1.00 95.19 662 SER A N 1
ATOM 5361 C CA . SER A 1 662 ? -3.338 3.088 -25.905 1.00 95.19 662 SER A CA 1
ATOM 5362 C C . SER A 1 662 ? -3.547 1.848 -25.036 1.00 95.19 662 SER A C 1
ATOM 5364 O O . SER A 1 662 ? -4.581 1.739 -24.389 1.00 95.19 662 SER A O 1
ATOM 5366 N N . ASN A 1 663 ? -2.536 0.979 -24.915 1.00 94.81 663 ASN A N 1
ATOM 5367 C CA . ASN A 1 663 ? -2.573 -0.181 -24.020 1.00 94.81 663 ASN A CA 1
ATOM 5368 C C . ASN A 1 663 ? -2.818 0.228 -22.557 1.00 94.81 663 ASN A C 1
ATOM 5370 O O . ASN A 1 663 ? -3.622 -0.399 -21.880 1.00 94.81 663 ASN A O 1
ATOM 5374 N N . HIS A 1 664 ? -2.155 1.277 -22.059 1.00 90.31 664 HIS A N 1
ATOM 5375 C CA . HIS A 1 664 ? -2.327 1.721 -20.669 1.00 90.31 664 HIS A CA 1
ATOM 5376 C C . HIS A 1 664 ? -3.656 2.436 -20.408 1.00 90.31 664 HIS A C 1
ATOM 5378 O O . HIS A 1 664 ? -4.178 2.349 -19.303 1.00 90.31 664 HIS A O 1
ATOM 5384 N N . GLY A 1 665 ? -4.188 3.174 -21.384 1.00 91.12 665 GLY A N 1
ATOM 5385 C CA . GLY A 1 665 ? -5.438 3.910 -21.211 1.00 91.12 665 GLY A CA 1
ATOM 5386 C C . GLY A 1 665 ? -6.666 3.074 -21.554 1.00 91.12 665 GLY A C 1
ATOM 5387 O O . GLY A 1 665 ? -7.575 2.909 -20.744 1.00 91.12 665 GLY A O 1
ATOM 5388 N N . PHE A 1 666 ? -6.710 2.560 -22.778 1.00 94.81 666 PHE A N 1
ATOM 5389 C CA . PHE A 1 666 ? -7.908 1.957 -23.350 1.00 94.81 666 PHE A CA 1
ATOM 5390 C C . PHE A 1 666 ? -8.147 0.523 -22.910 1.00 94.81 666 PHE A C 1
ATOM 5392 O O . PHE A 1 666 ? -9.256 0.058 -23.108 1.00 94.81 666 PHE A O 1
ATOM 5399 N N . ASN A 1 667 ? -7.187 -0.164 -22.277 1.00 93.69 667 ASN A N 1
ATOM 5400 C CA . ASN A 1 667 ? -7.493 -1.417 -21.576 1.00 93.69 667 ASN A CA 1
ATOM 5401 C C . ASN A 1 667 ? -8.485 -1.198 -20.432 1.00 93.69 667 ASN A C 1
ATOM 5403 O O . ASN A 1 667 ? -9.263 -2.096 -20.132 1.00 93.69 667 ASN A O 1
ATOM 5407 N N . TYR A 1 668 ? -8.522 0.005 -19.866 1.00 92.50 668 TYR A N 1
ATOM 5408 C CA . TYR A 1 668 ? -9.290 0.340 -18.674 1.00 92.50 668 TYR A CA 1
ATOM 5409 C C . TYR A 1 668 ? -10.340 1.428 -18.952 1.00 92.50 668 TYR A C 1
ATOM 5411 O O . TYR A 1 668 ? -10.587 2.317 -18.139 1.00 92.50 668 TYR A O 1
ATOM 5419 N N . ASP A 1 669 ? -10.940 1.378 -20.146 1.00 93.00 669 ASP A N 1
ATOM 5420 C CA . ASP A 1 669 ? -12.045 2.243 -20.585 1.00 93.00 669 ASP A CA 1
ATOM 5421 C C . ASP A 1 669 ? -11.766 3.763 -20.481 1.00 93.00 669 ASP A C 1
ATOM 5423 O O . ASP A 1 669 ? -12.644 4.598 -20.215 1.00 93.00 669 ASP A O 1
ATOM 5427 N N . MET A 1 670 ? -10.509 4.171 -20.699 1.00 93.81 670 MET A N 1
ATOM 5428 C CA . MET A 1 670 ? -10.191 5.586 -20.885 1.00 93.81 670 MET A CA 1
ATOM 5429 C C . MET A 1 670 ? -10.881 6.118 -22.147 1.00 93.81 670 MET A C 1
ATOM 5431 O O . MET A 1 670 ? -10.731 5.587 -23.241 1.00 93.81 670 MET A O 1
ATOM 5435 N N . GLN A 1 671 ? -11.592 7.233 -22.016 1.00 93.31 671 GLN A N 1
ATOM 5436 C CA . GLN A 1 671 ? -12.264 7.865 -23.150 1.00 93.31 671 GLN A CA 1
ATOM 5437 C C . GLN A 1 671 ? -11.285 8.710 -23.980 1.00 93.31 671 GLN A C 1
ATOM 5439 O O . GLN A 1 671 ? -10.361 9.315 -23.428 1.00 93.31 671 GLN A O 1
ATOM 5444 N N . ALA A 1 672 ? -11.529 8.836 -25.288 1.00 94.56 672 ALA A N 1
ATOM 5445 C CA . ALA A 1 672 ? -10.672 9.586 -26.217 1.00 94.56 672 ALA A CA 1
ATOM 5446 C C . ALA A 1 672 ? -10.375 11.027 -25.755 1.00 94.56 672 ALA A C 1
ATOM 5448 O O . ALA A 1 672 ? -9.242 11.491 -25.841 1.00 94.56 672 ALA A O 1
ATOM 5449 N N . ALA A 1 673 ? -11.363 11.725 -25.184 1.00 92.06 673 ALA A N 1
ATOM 5450 C CA . ALA A 1 673 ? -11.161 13.073 -24.648 1.00 92.06 673 ALA A CA 1
ATOM 5451 C C . ALA A 1 673 ? -10.171 13.105 -23.474 1.00 92.06 673 ALA A C 1
ATOM 5453 O O . ALA A 1 673 ? -9.373 14.034 -23.347 1.00 92.06 673 ALA A O 1
ATOM 5454 N N . ARG A 1 674 ? -10.192 12.075 -22.620 1.00 90.00 674 ARG A N 1
ATOM 5455 C CA . ARG A 1 674 ? -9.228 11.954 -21.526 1.00 90.00 674 ARG A CA 1
ATOM 5456 C C . ARG A 1 674 ? -7.841 11.605 -22.053 1.00 90.00 674 ARG A C 1
ATOM 5458 O O . ARG A 1 674 ? -6.873 12.175 -21.563 1.00 90.00 674 ARG A O 1
ATOM 5465 N N . PHE A 1 675 ? -7.761 10.733 -23.054 1.00 90.75 675 PHE A N 1
ATOM 5466 C CA . PHE A 1 675 ? -6.512 10.386 -23.728 1.00 90.75 675 PHE A CA 1
ATOM 5467 C C . PHE A 1 675 ? -5.840 11.620 -24.345 1.00 90.75 675 PHE A C 1
ATOM 5469 O O . PHE A 1 675 ? -4.658 11.859 -24.103 1.00 90.75 675 PHE A O 1
ATOM 5476 N N . ALA A 1 676 ? -6.615 12.457 -25.045 1.00 88.56 676 ALA A N 1
ATOM 5477 C CA . ALA A 1 676 ? -6.145 13.710 -25.634 1.00 88.56 676 ALA A CA 1
ATOM 5478 C C . ALA A 1 676 ? -5.517 14.637 -24.580 1.00 88.56 676 ALA A C 1
ATOM 5480 O O . ALA A 1 676 ? -4.439 15.195 -24.779 1.00 88.56 676 ALA A O 1
ATOM 5481 N N . LEU A 1 677 ? -6.170 14.754 -23.419 1.00 84.62 677 LEU A N 1
ATOM 5482 C CA . LEU A 1 677 ? -5.691 15.564 -22.299 1.00 84.62 677 LEU A CA 1
ATOM 5483 C C . LEU A 1 677 ? -4.458 14.975 -21.603 1.00 84.62 677 LEU A C 1
ATOM 5485 O O . LEU A 1 677 ? -3.597 15.740 -21.169 1.00 84.62 677 LEU A O 1
ATOM 5489 N N . GLU A 1 678 ? -4.400 13.651 -21.437 1.00 84.06 678 GLU A N 1
ATOM 5490 C CA . GLU A 1 678 ? -3.328 12.961 -20.709 1.00 84.06 678 GLU A CA 1
ATOM 5491 C C . GLU A 1 678 ? -2.028 12.919 -21.516 1.00 84.06 678 GLU A C 1
ATOM 5493 O O . GLU A 1 678 ? -0.964 13.187 -20.962 1.00 84.06 678 GLU A O 1
ATOM 5498 N N . TYR A 1 679 ? -2.129 12.640 -22.818 1.00 84.19 679 TYR A N 1
ATOM 5499 C CA . TYR A 1 679 ? -0.990 12.504 -23.730 1.00 84.19 679 TYR A CA 1
ATOM 5500 C C . TYR A 1 679 ? -0.788 13.721 -24.639 1.00 84.19 679 TYR A C 1
ATOM 5502 O O . TYR A 1 679 ? -0.029 13.646 -25.604 1.00 84.19 679 TYR A O 1
ATOM 5510 N N . GLU A 1 680 ? -1.465 14.829 -24.323 1.00 77.75 680 GLU A N 1
ATOM 5511 C CA . GLU A 1 680 ? -1.318 16.140 -24.969 1.00 77.75 680 GLU A CA 1
ATOM 5512 C C . GLU A 1 680 ? -1.398 16.078 -26.497 1.00 77.75 680 GLU A C 1
ATOM 5514 O O . GLU A 1 680 ? -0.549 16.601 -27.218 1.00 77.75 680 GLU A O 1
ATOM 5519 N N . THR A 1 681 ? -2.430 15.403 -26.992 1.00 79.88 681 THR A N 1
ATOM 5520 C CA . THR A 1 681 ? -2.656 15.211 -28.422 1.00 79.88 681 THR A CA 1
ATOM 5521 C C . THR A 1 681 ? -4.011 15.776 -28.847 1.00 79.88 681 THR A C 1
ATOM 5523 O O . THR A 1 681 ? -4.823 16.182 -28.014 1.00 79.88 681 THR A O 1
ATOM 5526 N N . ASP A 1 682 ? -4.242 15.843 -30.154 1.00 83.69 682 ASP A N 1
ATOM 5527 C CA . ASP A 1 682 ? -5.484 16.362 -30.716 1.00 83.69 682 ASP A CA 1
ATOM 5528 C C . ASP A 1 682 ? -6.672 15.424 -30.427 1.00 83.69 682 ASP A C 1
ATOM 5530 O O . ASP A 1 682 ? -6.519 14.198 -30.349 1.00 83.69 682 ASP A O 1
ATOM 5534 N N . LEU A 1 683 ? -7.866 15.997 -30.243 1.00 89.44 683 LEU A N 1
ATOM 5535 C CA . LEU A 1 683 ? -9.062 15.226 -29.907 1.00 89.44 683 LEU A CA 1
ATOM 5536 C C . LEU A 1 683 ? -9.508 14.326 -31.063 1.00 89.44 683 LEU A C 1
ATOM 5538 O O . LEU A 1 683 ? -9.906 13.189 -30.812 1.00 89.44 683 LEU A O 1
ATOM 5542 N N . ASP A 1 684 ? -9.442 14.793 -32.307 1.00 89.94 684 ASP A N 1
ATOM 5543 C CA . ASP A 1 684 ? -9.865 13.999 -33.460 1.00 89.94 684 ASP A CA 1
ATOM 5544 C C . ASP A 1 684 ? -8.859 12.888 -33.750 1.00 89.94 684 ASP A C 1
ATOM 5546 O O . ASP A 1 684 ? -9.253 11.742 -33.982 1.00 89.94 684 ASP A O 1
ATOM 5550 N N . LEU A 1 685 ? -7.564 13.177 -33.595 1.00 89.56 685 LEU A N 1
ATOM 5551 C CA . LEU A 1 685 ? -6.541 12.134 -33.591 1.00 89.56 685 LEU A CA 1
ATOM 5552 C C . LEU A 1 685 ? -6.792 11.105 -32.476 1.00 89.56 685 LEU A C 1
ATOM 5554 O O . LEU A 1 685 ? -6.735 9.906 -32.729 1.00 89.56 685 LEU A O 1
ATOM 5558 N N . SER A 1 686 ? -7.129 11.546 -31.263 1.00 93.69 686 SER A N 1
ATOM 5559 C CA . SER A 1 686 ? -7.436 10.643 -30.142 1.00 93.69 686 SER A CA 1
ATOM 5560 C C . SER A 1 686 ? -8.653 9.765 -30.402 1.00 93.69 686 SER A C 1
ATOM 5562 O O . SER A 1 686 ? -8.636 8.597 -30.024 1.00 93.69 686 SER A O 1
ATOM 5564 N N . LYS A 1 687 ? -9.702 10.294 -31.048 1.00 95.19 687 LYS A N 1
ATOM 5565 C CA . LYS A 1 687 ? -10.865 9.496 -31.471 1.00 95.19 687 LYS A CA 1
ATOM 5566 C C . LYS A 1 687 ? -10.446 8.437 -32.485 1.00 95.19 687 LYS A C 1
ATOM 5568 O O . LYS A 1 687 ? -10.776 7.274 -32.304 1.00 95.19 687 LYS A O 1
ATOM 5573 N N . ARG A 1 688 ? -9.635 8.810 -33.482 1.00 92.88 688 ARG A N 1
ATOM 5574 C CA . ARG A 1 688 ? -9.105 7.861 -34.473 1.00 92.88 688 ARG A CA 1
ATOM 5575 C C . ARG A 1 688 ? -8.269 6.755 -33.822 1.00 92.88 688 ARG A C 1
ATOM 5577 O O . ARG A 1 688 ? -8.427 5.592 -34.180 1.00 92.88 688 ARG A O 1
ATOM 5584 N N . ILE A 1 689 ? -7.415 7.100 -32.854 1.00 95.31 689 ILE A N 1
ATOM 5585 C CA . ILE A 1 689 ? -6.627 6.128 -32.078 1.00 95.31 689 ILE A CA 1
ATOM 5586 C C . ILE A 1 689 ? -7.558 5.214 -31.265 1.00 95.31 689 ILE A C 1
ATOM 5588 O O . ILE A 1 689 ? -7.398 3.998 -31.311 1.00 95.31 689 ILE A O 1
ATOM 5592 N N . TYR A 1 690 ? -8.546 5.778 -30.564 1.00 96.06 690 TYR A N 1
ATOM 5593 C CA . TYR A 1 690 ? -9.533 5.026 -29.781 1.00 96.06 690 TYR A CA 1
ATOM 5594 C C . TYR A 1 690 ? -10.321 4.030 -30.646 1.00 96.06 690 TYR A C 1
ATOM 5596 O O . TYR A 1 690 ? -10.426 2.849 -30.306 1.00 96.06 690 TYR A O 1
ATOM 5604 N N . ASP A 1 691 ? -10.825 4.484 -31.794 1.00 94.81 691 ASP A N 1
ATOM 5605 C CA . ASP A 1 691 ? -11.593 3.655 -32.721 1.00 94.81 691 ASP A CA 1
ATOM 5606 C C . ASP A 1 691 ? -10.721 2.554 -33.334 1.00 94.81 691 ASP A C 1
ATOM 5608 O O . ASP A 1 691 ? -11.129 1.392 -33.361 1.00 94.81 691 ASP A O 1
ATOM 5612 N N . GLY A 1 692 ? -9.499 2.891 -33.762 1.00 94.25 692 GLY A N 1
ATOM 5613 C CA . GLY A 1 692 ? -8.522 1.921 -34.262 1.00 94.25 692 GLY A CA 1
ATOM 5614 C C . GLY A 1 692 ? -8.184 0.852 -33.221 1.00 94.25 692 GLY A C 1
ATOM 5615 O O . GLY A 1 692 ? -8.194 -0.339 -33.531 1.00 94.25 692 GLY A O 1
ATOM 5616 N N . TYR A 1 693 ? -7.985 1.257 -31.965 1.00 96.19 693 TYR A N 1
ATOM 5617 C CA . TYR A 1 693 ? -7.682 0.349 -30.862 1.00 96.19 693 TYR A CA 1
ATOM 5618 C C . TYR A 1 693 ? -8.823 -0.633 -30.576 1.00 96.19 693 TYR A C 1
ATOM 5620 O O . TYR A 1 693 ? -8.611 -1.843 -30.561 1.00 96.19 693 TYR A O 1
ATOM 5628 N N . HIS A 1 694 ? -10.053 -0.142 -30.401 1.00 95.88 694 HIS A N 1
ATOM 5629 C CA . HIS A 1 694 ? -11.199 -1.009 -30.110 1.00 95.88 694 HIS A CA 1
ATOM 5630 C C . HIS A 1 694 ? -11.684 -1.815 -31.320 1.00 95.88 694 HIS A C 1
ATOM 5632 O O . HIS A 1 694 ? -12.345 -2.838 -31.136 1.00 95.88 694 HIS A O 1
ATOM 5638 N N . LYS A 1 695 ? -11.357 -1.387 -32.545 1.00 95.06 695 LYS A N 1
ATOM 5639 C CA . LYS A 1 695 ? -11.514 -2.211 -33.749 1.00 95.06 695 LYS A CA 1
ATOM 5640 C C . LYS A 1 695 ? -10.487 -3.347 -33.779 1.00 95.06 695 LYS A C 1
ATOM 5642 O O . LYS A 1 695 ? -10.840 -4.455 -34.170 1.00 95.06 695 LYS A O 1
ATOM 5647 N N . GLY A 1 696 ? -9.248 -3.080 -33.359 1.00 94.69 696 GLY A N 1
ATOM 5648 C CA . GLY A 1 696 ? -8.190 -4.084 -33.220 1.00 94.69 696 GLY A CA 1
ATOM 5649 C C . GLY A 1 696 ? -8.458 -5.097 -32.104 1.00 94.69 696 GLY A C 1
ATOM 5650 O O . GLY A 1 696 ? -8.203 -6.284 -32.293 1.00 94.69 696 GLY A O 1
ATOM 5651 N N . TYR A 1 697 ? -9.038 -4.646 -30.987 1.00 96.94 697 TYR A N 1
ATOM 5652 C CA . TYR A 1 697 ? -9.314 -5.463 -29.798 1.00 96.94 697 TYR A CA 1
ATOM 5653 C C . TYR A 1 697 ? -10.795 -5.403 -29.360 1.00 96.94 697 TYR A C 1
ATOM 5655 O O . TYR A 1 697 ? -11.136 -4.797 -28.332 1.00 96.94 697 TYR A O 1
ATOM 5663 N N . PRO A 1 698 ? -11.722 -6.007 -30.128 1.00 95.56 698 PRO A N 1
ATOM 5664 C CA . PRO A 1 698 ? -13.156 -5.964 -29.832 1.00 95.56 698 PRO A CA 1
ATOM 5665 C C . PRO A 1 698 ? -13.559 -6.717 -28.546 1.00 95.56 698 PRO A C 1
ATOM 5667 O O . PRO A 1 698 ? -14.638 -6.463 -27.996 1.00 95.56 698 PRO A O 1
ATOM 5670 N N . GLY A 1 699 ? -12.725 -7.630 -28.037 1.00 96.19 699 GLY A N 1
ATOM 5671 C CA . GLY A 1 699 ? -12.975 -8.397 -26.812 1.00 96.19 699 GLY A CA 1
ATOM 5672 C C . GLY A 1 699 ? -13.044 -7.533 -25.549 1.00 96.19 699 GLY A C 1
ATOM 5673 O O . GLY A 1 699 ? -13.820 -7.834 -24.641 1.00 96.19 699 GLY A O 1
ATOM 5674 N N . LEU A 1 700 ? -12.343 -6.393 -25.522 1.00 96.19 700 LEU A N 1
ATOM 5675 C CA . LEU A 1 700 ? -12.327 -5.472 -24.376 1.00 96.19 700 LEU A CA 1
ATOM 5676 C C . LEU A 1 700 ? -13.725 -4.958 -24.007 1.00 96.19 700 LEU A C 1
ATOM 5678 O O . LEU A 1 700 ? -14.125 -5.005 -22.847 1.00 96.19 700 LEU A O 1
ATOM 5682 N N . LYS A 1 701 ? -14.528 -4.544 -24.997 1.00 94.19 701 LYS A N 1
ATOM 5683 C CA . LYS A 1 701 ? -15.893 -4.044 -24.739 1.00 94.19 701 LYS A CA 1
ATOM 5684 C C . LYS A 1 701 ? -16.822 -5.131 -24.193 1.00 94.19 701 LYS A C 1
ATOM 5686 O O . LYS A 1 701 ? -17.749 -4.827 -23.445 1.00 94.19 701 LYS A O 1
ATOM 5691 N N . HIS A 1 702 ? -16.589 -6.390 -24.562 1.00 94.31 702 HIS A N 1
ATOM 5692 C CA . HIS A 1 702 ? -17.336 -7.521 -24.013 1.00 94.31 702 HIS A CA 1
ATOM 5693 C C . HIS A 1 702 ? -16.941 -7.772 -22.561 1.00 94.31 702 HIS A C 1
ATOM 5695 O O . HIS A 1 702 ? -17.812 -7.956 -21.713 1.00 94.31 702 HIS A O 1
ATOM 5701 N N . TRP A 1 703 ? -15.645 -7.711 -22.267 1.00 95.81 703 TRP A N 1
ATOM 5702 C CA . TRP A 1 703 ? -15.123 -7.830 -20.914 1.00 95.81 703 TRP A CA 1
ATOM 5703 C C . TRP A 1 703 ? -15.677 -6.767 -19.968 1.00 95.81 703 TRP A C 1
ATOM 5705 O O . TRP A 1 703 ? -16.188 -7.129 -18.914 1.00 95.81 703 TRP A O 1
ATOM 5715 N N . TYR A 1 704 ? -15.716 -5.495 -20.378 1.00 95.69 704 TYR A N 1
ATOM 5716 C CA . TYR A 1 704 ? -16.303 -4.426 -19.560 1.00 95.69 704 TYR A CA 1
ATOM 5717 C C . TYR A 1 704 ? -17.738 -4.728 -19.144 1.00 95.69 704 TYR A C 1
ATOM 5719 O O . TYR A 1 704 ? -18.084 -4.580 -17.973 1.00 95.69 704 TYR A O 1
ATOM 5727 N N . LYS A 1 705 ? -18.560 -5.211 -20.084 1.00 95.12 705 LYS A N 1
ATOM 5728 C CA . LYS A 1 705 ? -19.946 -5.606 -19.809 1.00 95.12 705 LYS A CA 1
ATOM 5729 C C . LYS A 1 705 ? -20.024 -6.820 -18.884 1.00 95.12 705 LYS A C 1
ATOM 5731 O O . LYS A 1 705 ? -20.856 -6.828 -17.982 1.00 95.12 705 LYS A O 1
ATOM 5736 N N . ARG A 1 706 ? -19.158 -7.828 -19.070 1.00 94.75 706 ARG A N 1
ATOM 5737 C CA . ARG A 1 706 ? -19.088 -8.997 -18.171 1.00 94.75 706 ARG A CA 1
ATOM 5738 C C . ARG A 1 706 ? -18.732 -8.575 -16.746 1.00 94.75 706 ARG A C 1
ATOM 5740 O O . ARG A 1 706 ? -19.390 -9.012 -15.810 1.00 94.75 706 ARG A O 1
ATOM 5747 N N . THR A 1 707 ? -17.742 -7.701 -16.582 1.00 95.62 707 THR A N 1
ATOM 5748 C CA . THR A 1 707 ? -17.324 -7.195 -15.271 1.00 95.62 707 THR A CA 1
ATOM 5749 C C . THR A 1 707 ? -18.410 -6.342 -14.610 1.00 95.62 707 THR A C 1
ATOM 5751 O O . THR A 1 707 ? -18.677 -6.526 -13.426 1.00 95.62 707 THR A O 1
ATOM 5754 N N . GLN A 1 708 ? -19.104 -5.474 -15.357 1.00 95.62 708 GLN A N 1
ATOM 5755 C CA . GLN A 1 708 ? -20.271 -4.743 -14.838 1.00 95.62 708 GLN A CA 1
ATOM 5756 C C . GLN A 1 708 ? -21.362 -5.709 -14.344 1.00 95.62 708 GLN A C 1
ATOM 5758 O O . GLN A 1 708 ? -21.812 -5.598 -13.208 1.00 95.62 708 GLN A O 1
ATOM 5763 N N . ALA A 1 709 ? -21.698 -6.731 -15.138 1.00 94.62 709 ALA A N 1
ATOM 5764 C CA . ALA A 1 709 ? -22.694 -7.733 -14.761 1.00 94.62 709 ALA A CA 1
ATOM 5765 C C . ALA A 1 709 ? -22.279 -8.591 -13.546 1.00 94.62 709 ALA A C 1
ATOM 5767 O O . ALA A 1 709 ? -23.140 -9.097 -12.828 1.00 94.62 709 ALA A O 1
ATOM 5768 N N . GLN A 1 710 ? -20.977 -8.787 -13.300 1.00 93.38 710 GLN A N 1
ATOM 5769 C CA . GLN A 1 710 ? -20.486 -9.424 -12.070 1.00 93.38 710 GLN A CA 1
ATOM 5770 C C . GLN A 1 710 ? -20.718 -8.525 -10.852 1.00 93.38 710 GLN A C 1
ATOM 5772 O O . GLN A 1 710 ? -21.243 -8.992 -9.840 1.00 93.38 710 GLN A O 1
ATOM 5777 N N . LEU A 1 711 ? -20.400 -7.231 -10.967 1.00 95.06 711 LEU A N 1
ATOM 5778 C CA . LEU A 1 711 ? -20.651 -6.263 -9.900 1.00 95.06 711 LEU A CA 1
ATOM 5779 C C . LEU A 1 711 ? -22.139 -6.179 -9.543 1.00 95.06 711 LEU A C 1
ATOM 5781 O O . LEU A 1 711 ? -22.467 -6.047 -8.365 1.00 95.06 711 LEU A O 1
ATOM 5785 N N . ASP A 1 712 ? -23.037 -6.290 -10.524 1.00 93.38 712 ASP A N 1
ATOM 5786 C CA . ASP A 1 712 ? -24.487 -6.227 -10.293 1.00 93.38 712 ASP A CA 1
ATOM 5787 C C . ASP A 1 712 ? -25.006 -7.366 -9.401 1.00 93.38 712 ASP A C 1
ATOM 5789 O O . ASP A 1 712 ? -26.021 -7.204 -8.724 1.00 93.38 712 ASP A O 1
ATOM 5793 N N . LYS A 1 713 ? -24.312 -8.514 -9.357 1.00 91.94 713 LYS A N 1
ATOM 5794 C CA . LYS A 1 713 ? -24.729 -9.672 -8.549 1.00 91.94 713 LYS A CA 1
ATOM 5795 C C . LYS A 1 713 ? -24.491 -9.456 -7.060 1.00 91.94 713 LYS A C 1
ATOM 5797 O O . LYS A 1 713 ? -25.387 -9.666 -6.250 1.00 91.94 713 LYS A O 1
ATOM 5802 N N . ASN A 1 714 ? -23.262 -9.109 -6.691 1.00 90.19 714 ASN A N 1
ATOM 5803 C CA . ASN A 1 714 ? -22.838 -9.033 -5.289 1.00 90.19 714 ASN A CA 1
ATOM 5804 C C . ASN A 1 714 ? -21.698 -8.033 -5.046 1.00 90.19 714 ASN A C 1
ATOM 5806 O O . ASN A 1 714 ? -21.103 -8.041 -3.971 1.00 90.19 714 ASN A O 1
ATOM 5810 N N . ARG A 1 715 ? -21.390 -7.173 -6.027 1.00 93.81 715 ARG A N 1
ATOM 5811 C CA . ARG A 1 715 ? -20.279 -6.210 -6.001 1.00 93.81 715 ARG A CA 1
ATOM 5812 C C . ARG A 1 715 ? -18.893 -6.839 -5.829 1.00 93.81 715 ARG A C 1
ATOM 5814 O O . ARG A 1 715 ? -17.959 -6.117 -5.493 1.00 93.81 715 ARG A O 1
ATOM 5821 N N . THR A 1 716 ? -18.733 -8.137 -6.081 1.00 94.19 716 THR A N 1
ATOM 5822 C CA . THR A 1 716 ? -17.459 -8.843 -5.908 1.00 94.19 716 THR A CA 1
ATOM 5823 C C . THR A 1 716 ? -16.900 -9.303 -7.248 1.00 94.19 716 THR A C 1
ATOM 5825 O O . THR A 1 716 ? -17.626 -9.834 -8.085 1.00 94.19 716 THR A O 1
ATOM 5828 N N . ILE A 1 717 ? -15.595 -9.110 -7.441 1.00 94.31 717 ILE A N 1
ATOM 5829 C CA . ILE A 1 717 ? -14.846 -9.619 -8.598 1.00 94.31 717 ILE A CA 1
ATOM 5830 C C . ILE A 1 717 ? -13.764 -10.574 -8.101 1.00 94.31 717 ILE A C 1
ATOM 5832 O O . ILE A 1 717 ? -13.208 -10.380 -7.016 1.00 94.31 717 ILE A O 1
ATOM 5836 N N . GLU A 1 718 ? -13.468 -11.582 -8.917 1.00 93.81 718 GLU A N 1
ATOM 5837 C CA . GLU A 1 718 ? -12.362 -12.518 -8.735 1.00 93.81 718 GLU A CA 1
ATOM 5838 C C . GLU A 1 718 ? -11.245 -12.262 -9.754 1.00 93.81 718 GLU A C 1
ATOM 5840 O O . GLU A 1 718 ? -11.500 -11.853 -10.893 1.00 93.81 718 GLU A O 1
ATOM 5845 N N . ASN A 1 719 ? -10.002 -12.476 -9.327 1.00 94.19 719 ASN A N 1
ATOM 5846 C CA . ASN A 1 719 ? -8.823 -12.439 -10.193 1.00 94.19 719 ASN A CA 1
ATOM 5847 C C . ASN A 1 719 ? -8.444 -13.851 -10.692 1.00 94.19 719 ASN A C 1
ATOM 5849 O O . ASN A 1 719 ? -9.125 -14.825 -10.370 1.00 94.19 719 ASN A O 1
ATOM 5853 N N . CYS A 1 720 ? -7.352 -14.000 -11.451 1.00 95.25 720 CYS A N 1
ATOM 5854 C CA . CYS A 1 720 ? -6.949 -15.311 -11.993 1.00 95.25 720 CYS A CA 1
ATOM 5855 C C . CYS A 1 720 ? -6.485 -16.335 -10.936 1.00 95.25 720 CYS A C 1
ATOM 5857 O O . CYS A 1 720 ? -6.299 -17.501 -11.264 1.00 95.25 720 CYS A O 1
ATOM 5859 N N . TYR A 1 721 ? -6.300 -15.919 -9.681 1.00 94.38 721 TYR A N 1
ATOM 5860 C CA . TYR A 1 721 ? -6.032 -16.800 -8.538 1.00 94.38 721 TYR A CA 1
ATOM 5861 C C . TYR A 1 721 ? -7.284 -17.069 -7.694 1.00 94.38 721 TYR A C 1
ATOM 5863 O O . TYR A 1 721 ? -7.175 -17.658 -6.620 1.00 94.38 721 TYR A O 1
ATOM 5871 N N . GLN A 1 722 ? -8.460 -16.623 -8.156 1.00 93.12 722 GLN A N 1
ATOM 5872 C CA . GLN A 1 722 ? -9.724 -16.659 -7.411 1.00 93.12 722 GLN A CA 1
ATOM 5873 C C . GLN A 1 722 ? -9.677 -15.844 -6.106 1.00 93.12 722 GLN A C 1
ATOM 5875 O O . GLN A 1 722 ? -10.526 -16.004 -5.226 1.00 93.12 722 GLN A O 1
ATOM 5880 N N . ASP A 1 723 ? -8.705 -14.936 -5.970 1.00 93.00 723 ASP A N 1
ATOM 5881 C CA . ASP A 1 723 ? -8.741 -13.945 -4.904 1.00 93.00 723 ASP A CA 1
ATOM 5882 C C . ASP A 1 723 ? -9.920 -13.010 -5.174 1.00 93.00 723 ASP A C 1
ATOM 5884 O O . ASP A 1 723 ? -10.179 -12.648 -6.323 1.00 93.00 723 ASP A O 1
ATOM 5888 N N . LYS A 1 724 ? -10.615 -12.591 -4.116 1.00 92.62 724 LYS A N 1
ATOM 5889 C CA . LYS A 1 724 ? -11.832 -11.776 -4.199 1.00 92.62 724 LYS A CA 1
ATOM 5890 C C . LYS A 1 724 ? -11.581 -10.329 -3.786 1.00 92.62 724 LYS A C 1
ATOM 5892 O O . LYS A 1 724 ? -10.736 -10.047 -2.930 1.00 92.62 724 LYS A O 1
ATOM 5897 N N . ARG A 1 725 ? -12.386 -9.413 -4.327 1.00 93.62 725 ARG A N 1
ATOM 5898 C CA . ARG A 1 725 ? -12.552 -8.046 -3.809 1.00 93.62 725 ARG A CA 1
ATOM 5899 C C . ARG A 1 725 ? -13.986 -7.566 -3.950 1.00 93.62 725 ARG A C 1
ATOM 5901 O O . ARG A 1 725 ? -14.543 -7.616 -5.043 1.00 93.62 725 ARG A O 1
ATOM 5908 N N . THR A 1 726 ? -14.508 -6.998 -2.868 1.00 93.56 726 THR A N 1
ATOM 5909 C CA . THR A 1 726 ? -15.793 -6.292 -2.843 1.00 93.56 726 THR A CA 1
ATOM 5910 C C . THR A 1 726 ? -15.609 -4.805 -3.165 1.00 93.56 726 THR A C 1
ATOM 5912 O O . THR A 1 726 ? -14.748 -4.135 -2.590 1.00 93.56 726 THR A O 1
ATOM 5915 N N . PHE A 1 727 ? -16.440 -4.274 -4.061 1.00 93.81 727 PHE A N 1
ATOM 5916 C CA . PHE A 1 727 ? -16.429 -2.890 -4.535 1.00 93.81 727 PHE A CA 1
ATOM 5917 C C . PHE A 1 727 ? -17.578 -2.101 -3.907 1.00 93.81 727 PHE A C 1
ATOM 5919 O O . PHE A 1 727 ? -18.743 -2.169 -4.306 1.00 93.81 727 PHE A O 1
ATOM 5926 N N . LEU A 1 728 ? -17.246 -1.331 -2.877 1.00 91.25 728 LEU A N 1
ATOM 5927 C CA . LEU A 1 728 ? -18.240 -0.668 -2.038 1.00 91.25 728 LEU A CA 1
ATOM 5928 C C . LEU A 1 728 ? -18.553 0.775 -2.473 1.00 91.25 728 LEU A C 1
ATOM 5930 O O . LEU A 1 728 ? -19.490 1.373 -1.944 1.00 91.25 728 LEU A O 1
ATOM 5934 N N . GLY A 1 729 ? -17.827 1.323 -3.451 1.00 90.75 729 GLY A N 1
ATOM 5935 C CA . GLY A 1 729 ? -18.039 2.681 -3.957 1.00 90.75 729 GLY A CA 1
ATOM 5936 C C . GLY A 1 729 ? -19.422 2.924 -4.580 1.00 90.75 729 GLY A C 1
ATOM 5937 O O . GLY A 1 729 ? -20.246 2.015 -4.748 1.00 90.75 729 GLY A O 1
ATOM 5938 N N . GLU A 1 730 ? -19.687 4.191 -4.896 1.00 90.62 730 GLU A N 1
ATOM 5939 C CA . GLU A 1 730 ? -20.906 4.605 -5.593 1.00 90.62 730 GLU A CA 1
ATOM 5940 C C . GLU A 1 730 ? -20.919 4.050 -7.023 1.00 90.62 730 GLU A C 1
ATOM 5942 O O . GLU A 1 730 ? -19.880 3.997 -7.677 1.00 90.62 730 GLU A O 1
ATOM 5947 N N . TRP A 1 731 ? -22.089 3.631 -7.510 1.00 91.00 731 TRP A N 1
ATOM 5948 C CA . TRP A 1 731 ? -22.233 3.170 -8.890 1.00 91.00 731 TRP A CA 1
ATOM 5949 C C . TRP A 1 731 ? -21.882 4.290 -9.878 1.00 91.00 731 TRP A C 1
ATOM 5951 O O . TRP A 1 731 ? -22.459 5.374 -9.817 1.00 91.00 731 TRP A O 1
ATOM 5961 N N . GLY A 1 732 ? -20.962 4.016 -10.805 1.00 91.06 732 GLY A N 1
ATOM 5962 C CA . GLY A 1 732 ? -20.548 4.961 -11.840 1.00 91.06 732 GLY A CA 1
ATOM 5963 C C . GLY A 1 732 ? -19.194 4.615 -12.460 1.00 91.06 732 GLY A C 1
ATOM 5964 O O . GLY A 1 732 ? -18.536 3.659 -12.052 1.00 91.06 732 GLY A O 1
ATOM 5965 N N . ASP A 1 733 ? -18.770 5.423 -13.433 1.00 90.12 733 ASP A N 1
ATOM 5966 C CA . ASP A 1 733 ? -17.555 5.200 -14.231 1.00 90.12 733 ASP A CA 1
ATOM 5967 C C . ASP A 1 733 ? -16.294 4.963 -13.393 1.00 90.12 733 ASP A C 1
ATOM 5969 O O . ASP A 1 733 ? -15.466 4.133 -13.759 1.00 90.12 733 ASP A O 1
ATOM 5973 N N . ASP A 1 734 ? -16.135 5.684 -12.279 1.00 89.81 734 ASP A N 1
ATOM 5974 C CA . ASP A 1 734 ? -14.956 5.553 -11.416 1.00 89.81 734 ASP A CA 1
ATOM 5975 C C . ASP A 1 734 ? -14.898 4.155 -10.763 1.00 89.81 734 ASP A C 1
ATOM 5977 O O . ASP A 1 734 ? -13.833 3.538 -10.741 1.00 89.81 734 ASP A O 1
ATOM 5981 N N . LEU A 1 735 ? -16.041 3.616 -10.312 1.00 93.06 735 LEU A N 1
ATOM 5982 C CA . LEU A 1 735 ? -16.147 2.260 -9.753 1.00 93.06 735 LEU A CA 1
ATOM 5983 C C . LEU A 1 735 ? -15.854 1.196 -10.815 1.00 93.06 735 LEU A C 1
ATOM 5985 O O . LEU A 1 735 ? -15.150 0.225 -10.550 1.00 93.06 735 LEU A O 1
ATOM 5989 N N . PHE A 1 736 ? -16.398 1.380 -12.020 1.00 94.88 736 PHE A N 1
ATOM 5990 C CA . PHE A 1 736 ? -16.221 0.433 -13.117 1.00 94.88 736 PHE A CA 1
ATOM 5991 C C . PHE A 1 736 ? -14.770 0.364 -13.587 1.00 94.88 736 PHE A C 1
ATOM 5993 O O . PHE A 1 736 ? -14.233 -0.729 -13.737 1.00 94.88 736 PHE A O 1
ATOM 6000 N N . LYS A 1 737 ? -14.107 1.513 -13.741 1.00 93.38 737 LYS A N 1
ATOM 6001 C CA . LYS A 1 737 ? -12.682 1.568 -14.098 1.00 93.38 737 LYS A CA 1
ATOM 6002 C C . LYS A 1 737 ? -11.811 0.930 -13.027 1.00 93.38 737 LYS A C 1
ATOM 6004 O O . LYS A 1 737 ? -10.959 0.110 -13.345 1.00 93.38 737 LYS A O 1
ATOM 6009 N N . GLU A 1 738 ? -12.094 1.214 -11.756 1.00 92.81 738 GLU A N 1
ATOM 6010 C CA . GLU A 1 738 ? -11.407 0.566 -10.636 1.00 92.81 738 GLU A CA 1
ATOM 6011 C C . GLU A 1 738 ? -11.578 -0.965 -10.653 1.00 92.81 738 GLU A C 1
ATOM 6013 O O . GLU A 1 738 ? -10.652 -1.699 -10.305 1.00 92.81 738 GLU A O 1
ATOM 6018 N N . ALA A 1 739 ? -12.743 -1.457 -11.074 1.00 94.31 739 ALA A N 1
ATOM 6019 C CA . ALA A 1 739 ? -13.014 -2.879 -11.250 1.00 94.31 739 ALA A CA 1
ATOM 6020 C C . ALA A 1 739 ? -12.267 -3.503 -12.440 1.00 94.31 739 ALA A C 1
ATOM 6022 O O . ALA A 1 739 ? -11.744 -4.611 -12.303 1.00 94.31 739 ALA A O 1
ATOM 6023 N N . TYR A 1 740 ? -12.176 -2.803 -13.576 1.00 94.75 740 TYR A N 1
ATOM 6024 C CA . TYR A 1 740 ? -11.402 -3.256 -14.739 1.00 94.75 740 TYR A CA 1
ATOM 6025 C C . TYR A 1 740 ? -9.907 -3.348 -14.418 1.00 94.75 740 TYR A C 1
ATOM 6027 O O . TYR A 1 740 ? -9.267 -4.337 -14.768 1.00 94.75 740 TYR A O 1
ATOM 6035 N N . ASP A 1 741 ? -9.373 -2.363 -13.693 1.00 93.25 741 ASP A N 1
ATOM 6036 C CA . ASP A 1 741 ? -7.967 -2.312 -13.269 1.00 93.25 741 ASP A CA 1
ATOM 6037 C C . ASP A 1 741 ? -7.600 -3.450 -12.313 1.00 93.25 741 ASP A C 1
ATOM 6039 O O . ASP A 1 741 ? -6.483 -3.976 -12.328 1.00 93.25 741 ASP A O 1
ATOM 6043 N N . TRP A 1 742 ? -8.530 -3.812 -11.429 1.00 94.19 742 TRP A N 1
ATOM 6044 C CA . TRP A 1 742 ? -8.200 -4.614 -10.261 1.00 94.19 742 TRP A CA 1
ATOM 6045 C C . TRP A 1 742 ? -7.802 -6.053 -10.591 1.00 94.19 742 TRP A C 1
ATOM 6047 O O . TRP A 1 742 ? -6.844 -6.553 -10.000 1.00 94.19 742 TRP A O 1
ATOM 6057 N N . ASN A 1 743 ? -8.499 -6.736 -11.506 1.00 93.88 743 ASN A N 1
ATOM 6058 C CA . ASN A 1 743 ? -8.175 -8.131 -11.823 1.00 93.88 743 ASN A CA 1
ATOM 6059 C C . ASN A 1 743 ? -6.742 -8.253 -12.399 1.00 93.88 743 ASN A C 1
ATOM 6061 O O . ASN A 1 743 ? -5.938 -8.964 -11.783 1.00 93.88 743 ASN A O 1
ATOM 6065 N N . PRO A 1 744 ? -6.354 -7.520 -13.465 1.00 94.50 744 PRO A N 1
ATOM 6066 C CA . PRO A 1 744 ? -4.986 -7.555 -13.979 1.00 94.50 744 PRO A CA 1
ATOM 6067 C C . PRO A 1 744 ? -3.934 -7.188 -12.932 1.00 94.50 744 PRO A C 1
ATOM 6069 O O . PRO A 1 744 ? -3.000 -7.957 -12.709 1.00 94.50 744 PRO A O 1
ATOM 6072 N N . GLN A 1 745 ? -4.105 -6.065 -12.230 1.00 92.75 745 GLN A N 1
ATOM 6073 C CA . GLN A 1 745 ? -3.109 -5.588 -11.265 1.00 92.75 745 GLN A CA 1
ATOM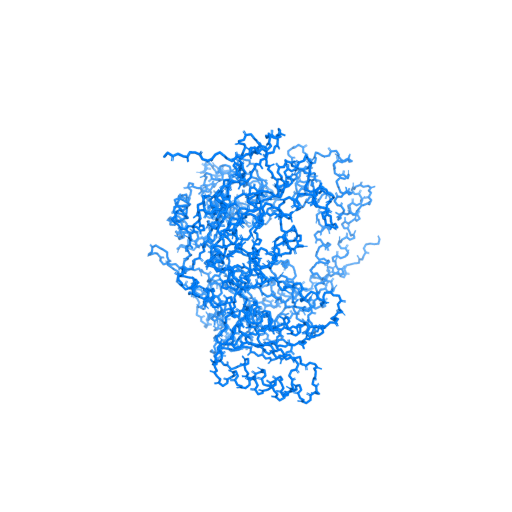 6074 C C . GLN A 1 745 ? -2.944 -6.535 -10.071 1.00 92.75 745 GLN A C 1
ATOM 6076 O O . GLN A 1 745 ? -1.821 -6.818 -9.647 1.00 92.75 745 GLN A O 1
ATOM 6081 N N . SER A 1 746 ? -4.051 -7.053 -9.529 1.00 93.31 746 SER A N 1
ATOM 6082 C CA . SER A 1 746 ? -3.997 -7.978 -8.395 1.00 93.31 746 SER A CA 1
ATOM 6083 C C . SER A 1 746 ? -3.423 -9.337 -8.794 1.00 93.31 746 SER A C 1
ATOM 6085 O O . SER A 1 746 ? -2.662 -9.896 -8.007 1.00 93.31 746 SER A O 1
ATOM 6087 N N . THR A 1 747 ? -3.715 -9.830 -10.005 1.00 94.94 747 THR A N 1
ATOM 6088 C CA . THR A 1 747 ? -3.145 -11.075 -10.547 1.00 94.94 747 THR A CA 1
ATOM 6089 C C . THR A 1 747 ? -1.634 -10.957 -10.704 1.00 94.94 747 THR A C 1
ATOM 6091 O O . THR A 1 747 ? -0.900 -11.817 -10.225 1.00 94.94 747 THR A O 1
ATOM 6094 N N . VAL A 1 748 ? -1.151 -9.875 -11.322 1.00 93.94 748 VAL A N 1
ATOM 6095 C CA . VAL A 1 748 ? 0.290 -9.637 -11.496 1.00 93.94 748 VAL A CA 1
ATOM 6096 C C . VAL A 1 748 ? 0.988 -9.518 -10.148 1.00 93.94 748 VAL A C 1
ATOM 6098 O O . VAL A 1 748 ? 2.007 -10.168 -9.922 1.00 93.94 748 VAL A O 1
ATOM 6101 N N . SER A 1 749 ? 0.413 -8.750 -9.220 1.00 92.62 749 SER A N 1
ATOM 6102 C CA . SER A 1 749 ? 0.999 -8.597 -7.891 1.00 92.62 749 SER A CA 1
ATOM 6103 C C . SER A 1 749 ? 1.052 -9.926 -7.135 1.00 92.62 749 SER A C 1
ATOM 6105 O O . SER A 1 749 ? 2.060 -10.236 -6.503 1.00 92.62 749 SER A O 1
ATOM 6107 N N . ARG A 1 750 ? -0.004 -10.743 -7.225 1.00 93.50 750 ARG A N 1
ATOM 6108 C CA . ARG A 1 750 ? -0.054 -12.086 -6.639 1.00 93.50 750 ARG A CA 1
ATOM 6109 C C . ARG A 1 750 ? 1.016 -13.002 -7.239 1.00 93.50 750 ARG A C 1
ATOM 6111 O O . ARG A 1 750 ? 1.742 -13.649 -6.491 1.00 93.50 750 ARG A O 1
ATOM 6118 N N . ASN A 1 751 ? 1.162 -12.985 -8.561 1.00 94.88 751 ASN A N 1
ATOM 6119 C CA . ASN A 1 751 ? 2.165 -13.752 -9.294 1.00 94.88 751 ASN A CA 1
ATOM 6120 C C . ASN A 1 751 ? 3.596 -13.385 -8.874 1.00 94.88 751 ASN A C 1
ATOM 6122 O O . ASN A 1 751 ? 4.381 -14.264 -8.519 1.00 94.88 751 ASN A O 1
ATOM 6126 N N . ASN A 1 752 ? 3.913 -12.085 -8.834 1.00 95.00 752 ASN A N 1
ATOM 6127 C CA . ASN A 1 752 ? 5.239 -11.609 -8.437 1.00 95.00 752 ASN A CA 1
ATOM 6128 C C . ASN A 1 752 ? 5.582 -12.006 -6.991 1.00 95.00 752 ASN A C 1
ATOM 6130 O O . ASN A 1 752 ? 6.695 -12.448 -6.702 1.00 95.00 752 ASN A O 1
ATOM 6134 N N . LYS A 1 753 ? 4.607 -11.906 -6.080 1.00 94.94 753 LYS A N 1
ATOM 6135 C CA . LYS A 1 753 ? 4.789 -12.243 -4.662 1.00 94.94 753 LYS A CA 1
ATOM 6136 C C . LYS A 1 753 ? 4.880 -13.743 -4.401 1.00 94.94 753 LYS A C 1
ATOM 6138 O O . LYS A 1 753 ? 5.628 -14.149 -3.518 1.00 94.94 753 LYS A O 1
ATOM 6143 N N . ASN A 1 754 ? 4.181 -14.574 -5.173 1.00 95.25 754 ASN A N 1
ATOM 6144 C CA . ASN A 1 754 ? 4.373 -16.024 -5.116 1.00 95.25 754 ASN A CA 1
ATOM 6145 C C . ASN A 1 754 ? 5.818 -16.390 -5.480 1.00 95.25 754 ASN A C 1
ATOM 6147 O O . ASN A 1 754 ? 6.457 -17.157 -4.759 1.00 95.25 754 ASN A O 1
ATOM 6151 N N . GLY A 1 755 ? 6.352 -15.785 -6.548 1.00 96.50 755 GLY A N 1
ATOM 6152 C CA . GLY A 1 755 ? 7.752 -15.948 -6.932 1.00 96.50 755 GLY A CA 1
ATOM 6153 C C . GLY A 1 755 ? 8.723 -15.464 -5.857 1.00 96.50 755 GLY A C 1
ATOM 6154 O O . GLY A 1 755 ? 9.624 -16.208 -5.480 1.00 96.50 755 GLY A O 1
ATOM 6155 N N . MET A 1 756 ? 8.473 -14.292 -5.269 1.00 97.25 756 MET A N 1
ATOM 6156 C CA . MET A 1 756 ? 9.230 -13.762 -4.127 1.00 97.25 756 MET A CA 1
ATOM 6157 C C . MET A 1 756 ? 9.278 -14.751 -2.950 1.00 97.25 756 MET A C 1
ATOM 6159 O O . MET A 1 756 ? 10.348 -15.045 -2.416 1.00 97.25 756 MET A O 1
ATOM 6163 N N . THR A 1 757 ? 8.125 -15.287 -2.541 1.00 97.00 757 THR A N 1
ATOM 6164 C CA . THR A 1 757 ? 8.033 -16.244 -1.432 1.00 97.00 757 THR A CA 1
ATOM 6165 C C . THR A 1 757 ? 8.760 -17.550 -1.750 1.00 97.00 757 THR A C 1
ATOM 6167 O O . THR A 1 757 ? 9.390 -18.115 -0.857 1.00 97.00 757 THR A O 1
ATOM 6170 N N . ARG A 1 758 ? 8.712 -18.037 -2.996 1.00 97.75 758 ARG A N 1
ATOM 6171 C CA . ARG A 1 758 ? 9.459 -19.235 -3.411 1.00 97.75 758 ARG A CA 1
ATOM 6172 C C . ARG A 1 758 ? 10.969 -18.995 -3.435 1.00 97.75 758 ARG A C 1
ATOM 6174 O O . ARG A 1 758 ? 11.694 -19.775 -2.826 1.00 97.75 758 ARG A O 1
ATOM 6181 N N . LEU A 1 759 ? 11.420 -17.879 -4.016 1.00 97.81 759 LEU A N 1
ATOM 6182 C CA . LEU A 1 759 ? 12.822 -17.439 -3.994 1.00 97.81 759 LEU A CA 1
ATOM 6183 C C . LEU A 1 759 ? 13.370 -17.380 -2.563 1.00 97.81 759 LEU A C 1
ATOM 6185 O O . LEU A 1 759 ? 14.438 -17.916 -2.281 1.00 97.81 759 LEU A O 1
ATOM 6189 N N . TYR A 1 760 ? 12.617 -16.765 -1.647 1.00 97.25 760 TYR A N 1
ATOM 6190 C CA . TYR A 1 760 ? 13.017 -16.640 -0.247 1.00 97.25 760 TYR A CA 1
ATOM 6191 C C . TYR A 1 760 ? 13.058 -17.980 0.494 1.00 97.25 760 TYR A C 1
ATOM 6193 O O . TYR A 1 760 ? 13.875 -18.139 1.398 1.00 97.25 760 TYR A O 1
ATOM 6201 N N . ASN A 1 761 ? 12.179 -18.930 0.168 1.00 96.56 761 ASN A N 1
ATOM 6202 C CA . ASN A 1 761 ? 12.069 -20.205 0.883 1.00 96.56 761 ASN A CA 1
ATOM 6203 C C . ASN A 1 761 ? 12.932 -21.327 0.301 1.00 96.56 761 ASN A C 1
ATOM 6205 O O . ASN A 1 761 ? 13.063 -22.370 0.939 1.00 96.56 761 ASN A O 1
ATOM 6209 N N . ASP A 1 762 ? 13.543 -21.131 -0.866 1.00 97.62 762 ASP A N 1
ATOM 6210 C CA . ASP A 1 762 ? 14.417 -22.131 -1.466 1.00 97.62 762 ASP A CA 1
ATOM 6211 C C . ASP A 1 762 ? 15.681 -22.343 -0.608 1.00 97.62 762 ASP A C 1
ATOM 6213 O O . ASP A 1 762 ? 16.368 -21.404 -0.195 1.00 97.62 762 ASP A O 1
ATOM 6217 N N . ARG A 1 763 ? 15.965 -23.604 -0.270 1.00 95.81 763 ARG A N 1
ATOM 6218 C CA . ARG A 1 763 ? 17.112 -24.016 0.559 1.00 95.81 763 ARG A CA 1
ATOM 6219 C C . ARG A 1 763 ? 18.087 -24.925 -0.187 1.00 95.81 763 ARG A C 1
ATOM 6221 O O . ARG A 1 763 ? 18.979 -25.498 0.456 1.00 95.81 763 ARG A O 1
ATOM 6228 N N . THR A 1 764 ? 17.931 -25.067 -1.506 1.00 97.31 764 THR A N 1
ATOM 6229 C CA . THR A 1 764 ? 18.886 -25.777 -2.364 1.00 97.31 764 THR A CA 1
ATOM 6230 C C . THR A 1 764 ? 20.290 -25.181 -2.201 1.00 97.31 764 THR A C 1
ATOM 6232 O O . THR A 1 764 ? 20.429 -23.999 -1.869 1.00 97.31 764 THR A O 1
ATOM 6235 N N . PRO A 1 765 ? 21.364 -25.973 -2.392 1.00 97.06 765 PRO A N 1
ATOM 6236 C CA . PRO A 1 765 ? 22.723 -25.512 -2.110 1.00 97.06 765 PRO A CA 1
ATOM 6237 C C . PRO A 1 765 ? 23.122 -24.218 -2.835 1.00 97.06 765 PRO A C 1
ATOM 6239 O O . PRO A 1 765 ? 23.786 -23.382 -2.230 1.00 97.06 765 PRO A O 1
ATOM 6242 N N . TRP A 1 766 ? 22.685 -24.032 -4.087 1.00 95.75 766 TRP A N 1
ATOM 6243 C CA . TRP A 1 766 ? 22.987 -22.837 -4.885 1.00 95.75 766 TRP A CA 1
ATOM 6244 C C . TRP A 1 766 ? 22.092 -21.634 -4.553 1.00 95.75 766 TRP A C 1
ATOM 6246 O O . TRP A 1 766 ? 22.547 -20.505 -4.702 1.00 95.75 766 TRP A O 1
ATOM 6256 N N . MET A 1 767 ? 20.865 -21.841 -4.053 1.00 97.19 767 MET A N 1
ATOM 6257 C CA . MET A 1 767 ? 19.990 -20.751 -3.589 1.00 97.19 767 MET A CA 1
ATOM 6258 C C . MET A 1 767 ? 20.273 -20.315 -2.150 1.00 97.19 767 MET A C 1
ATOM 6260 O O . MET A 1 767 ? 19.998 -19.178 -1.795 1.00 97.19 767 MET A O 1
ATOM 6264 N N . ARG A 1 768 ? 20.863 -21.166 -1.302 1.00 95.94 768 ARG A N 1
ATOM 6265 C CA . ARG A 1 768 ? 21.205 -20.799 0.084 1.00 95.94 768 ARG A CA 1
ATOM 6266 C C . ARG A 1 768 ? 22.026 -19.502 0.224 1.00 95.94 768 ARG A C 1
ATOM 6268 O O . ARG A 1 768 ? 21.754 -18.769 1.171 1.00 95.94 768 ARG A O 1
ATOM 6275 N N . PRO A 1 769 ? 23.024 -19.206 -0.634 1.00 96.25 769 PRO A N 1
ATOM 6276 C CA . PRO A 1 769 ? 23.740 -17.939 -0.566 1.00 96.25 769 PRO A CA 1
ATOM 6277 C C . PRO A 1 769 ? 23.007 -16.776 -1.250 1.00 96.25 769 PRO A C 1
ATOM 6279 O O . PRO A 1 769 ? 23.473 -15.648 -1.108 1.00 96.25 769 PRO A O 1
ATOM 6282 N N . PHE A 1 770 ? 21.919 -17.006 -1.994 1.00 97.81 770 PHE A N 1
ATOM 6283 C CA . PHE A 1 770 ? 21.113 -15.934 -2.578 1.00 97.81 770 PHE A CA 1
ATOM 6284 C C . PHE A 1 770 ? 20.374 -15.164 -1.478 1.00 97.81 770 PHE A C 1
ATOM 6286 O O . PHE A 1 770 ? 19.835 -15.744 -0.537 1.00 97.81 770 PHE A O 1
ATOM 6293 N N . GLU A 1 771 ? 20.338 -13.841 -1.606 1.00 98.12 771 GLU A N 1
ATOM 6294 C CA . GLU A 1 771 ? 19.652 -12.958 -0.669 1.00 98.12 771 GLU A CA 1
ATOM 6295 C C . GLU A 1 771 ? 18.648 -12.094 -1.431 1.00 98.12 771 GLU A C 1
ATOM 6297 O O . GLU A 1 771 ? 19.018 -11.340 -2.333 1.00 98.12 771 GLU A O 1
ATOM 6302 N N . LEU A 1 772 ? 17.374 -12.197 -1.054 1.00 97.94 772 LEU A N 1
ATOM 6303 C CA . LEU A 1 772 ? 16.315 -11.326 -1.554 1.00 97.94 772 LEU A CA 1
ATOM 6304 C C . LEU A 1 772 ? 16.463 -9.927 -0.944 1.00 97.94 772 LEU A C 1
ATOM 6306 O O . LEU A 1 772 ? 16.562 -9.790 0.275 1.00 97.94 772 LEU A O 1
ATOM 6310 N N . LEU A 1 773 ? 16.443 -8.891 -1.779 1.00 97.19 773 LEU A N 1
ATOM 6311 C CA . LEU A 1 773 ? 16.680 -7.517 -1.338 1.00 97.19 773 LEU A CA 1
ATOM 6312 C C . LEU A 1 773 ? 15.435 -6.641 -1.443 1.00 97.19 773 LEU A C 1
ATOM 6314 O O . LEU A 1 773 ? 15.200 -5.805 -0.569 1.00 97.19 773 LEU A O 1
ATOM 6318 N N . LEU A 1 774 ? 14.656 -6.796 -2.517 1.00 95.06 774 LEU A N 1
ATOM 6319 C CA . LEU A 1 774 ? 13.563 -5.879 -2.821 1.00 95.06 774 LEU A CA 1
ATOM 6320 C C . LEU A 1 774 ? 12.528 -6.488 -3.777 1.00 95.06 774 LEU A C 1
ATOM 6322 O O . LEU A 1 774 ? 12.873 -7.207 -4.712 1.00 95.06 774 LEU A O 1
ATOM 6326 N N . GLU A 1 775 ? 11.262 -6.115 -3.582 1.00 93.31 775 GLU A N 1
ATOM 6327 C CA . GLU A 1 775 ? 10.157 -6.373 -4.514 1.00 93.31 775 GLU A CA 1
ATOM 6328 C C . GLU A 1 775 ? 9.816 -5.084 -5.279 1.00 93.31 775 GLU A C 1
ATOM 6330 O O . GLU A 1 775 ? 9.559 -4.034 -4.685 1.00 93.31 775 GLU A O 1
ATOM 6335 N N . GLY A 1 776 ? 9.870 -5.135 -6.608 1.00 84.44 776 GLY A N 1
ATOM 6336 C CA . GLY A 1 776 ? 9.761 -3.990 -7.505 1.00 84.44 776 GLY A CA 1
ATOM 6337 C C . GLY A 1 776 ? 8.512 -4.021 -8.381 1.00 84.44 776 GLY A C 1
ATOM 6338 O O . GLY A 1 776 ? 8.652 -4.117 -9.591 1.00 84.44 776 GLY A O 1
ATOM 6339 N N . HIS A 1 777 ? 7.312 -3.887 -7.802 1.00 82.19 777 HIS A N 1
ATOM 6340 C CA . HIS A 1 777 ? 5.997 -3.951 -8.479 1.00 82.19 777 HIS A CA 1
ATOM 6341 C C . HIS A 1 777 ? 5.718 -5.269 -9.219 1.00 82.19 777 HIS A C 1
ATOM 6343 O O . HIS A 1 777 ? 4.820 -6.019 -8.836 1.00 82.19 777 HIS A O 1
ATOM 6349 N N . ASP A 1 778 ? 6.459 -5.495 -10.298 1.00 88.19 778 ASP A N 1
ATOM 6350 C CA . ASP A 1 778 ? 6.358 -6.626 -11.208 1.00 88.19 778 ASP A CA 1
ATOM 6351 C C . ASP A 1 778 ? 7.723 -7.360 -11.321 1.00 88.19 778 ASP A C 1
ATOM 6353 O O . ASP A 1 778 ? 7.870 -8.270 -12.137 1.00 88.19 778 ASP A O 1
ATOM 6357 N N . SER A 1 779 ? 8.720 -6.981 -10.502 1.00 94.12 779 SER A N 1
ATOM 6358 C CA . SER A 1 779 ? 10.043 -7.612 -10.432 1.00 94.12 779 SER A CA 1
ATOM 6359 C C . SER A 1 779 ? 10.454 -8.022 -9.013 1.00 94.12 779 SER A C 1
ATOM 6361 O O . SER A 1 779 ? 9.905 -7.539 -8.019 1.00 94.12 779 SER A O 1
ATOM 6363 N N . ASN A 1 780 ? 11.443 -8.912 -8.908 1.00 97.25 780 ASN A N 1
ATOM 6364 C CA . ASN A 1 780 ? 12.147 -9.237 -7.665 1.00 97.25 780 ASN A CA 1
ATOM 6365 C C . ASN A 1 780 ? 13.651 -9.033 -7.859 1.00 97.25 780 ASN A C 1
ATOM 6367 O O . ASN A 1 780 ? 14.232 -9.599 -8.785 1.00 97.25 780 ASN A O 1
ATOM 6371 N N . LEU A 1 781 ? 14.270 -8.253 -6.972 1.00 97.75 781 LEU A N 1
ATOM 6372 C CA . LEU A 1 781 ? 15.703 -7.976 -6.946 1.00 97.75 781 LEU A CA 1
ATOM 6373 C C . LEU A 1 781 ? 16.351 -8.726 -5.780 1.00 97.75 781 LEU A C 1
ATOM 6375 O O . LEU A 1 781 ? 15.913 -8.631 -4.629 1.00 97.75 781 LEU A O 1
ATOM 6379 N N . GLY A 1 782 ? 17.443 -9.421 -6.067 1.00 98.06 782 GLY A N 1
ATOM 6380 C CA . GLY A 1 782 ? 18.300 -10.023 -5.057 1.00 98.06 782 GLY A CA 1
ATOM 6381 C C . GLY A 1 782 ? 19.769 -9.963 -5.444 1.00 98.06 782 GLY A C 1
ATOM 6382 O O . GLY A 1 782 ? 20.144 -9.334 -6.435 1.00 98.06 782 GLY A O 1
ATOM 6383 N N . GLN A 1 783 ? 20.603 -10.634 -4.660 1.00 98.50 783 GLN A N 1
ATOM 6384 C CA . GLN A 1 783 ? 22.031 -10.761 -4.928 1.00 98.50 783 GLN A CA 1
ATOM 6385 C C . GLN A 1 783 ? 22.534 -12.179 -4.674 1.00 98.50 783 GLN A C 1
ATOM 6387 O O . GLN A 1 783 ? 22.087 -12.853 -3.744 1.00 98.50 783 GLN A O 1
ATOM 6392 N N . ALA A 1 784 ? 23.510 -12.616 -5.465 1.00 98.06 784 ALA A N 1
ATOM 6393 C CA . ALA A 1 784 ? 24.162 -13.912 -5.307 1.00 98.06 784 ALA A CA 1
ATOM 6394 C C . ALA A 1 784 ? 25.681 -13.794 -5.502 1.00 98.06 784 ALA A C 1
ATOM 6396 O O . ALA A 1 784 ? 26.135 -12.875 -6.190 1.00 98.06 784 ALA A O 1
ATOM 6397 N N . PRO A 1 785 ? 26.476 -14.716 -4.930 1.00 97.62 785 PRO A N 1
ATOM 6398 C CA . PRO A 1 785 ? 27.892 -14.817 -5.255 1.00 97.62 785 PRO A CA 1
ATOM 6399 C C . PRO A 1 785 ? 28.094 -15.117 -6.741 1.00 97.62 785 PRO A C 1
ATOM 6401 O O . PRO A 1 785 ? 27.390 -15.955 -7.306 1.00 97.62 785 PRO A O 1
ATOM 6404 N N . PHE A 1 786 ? 29.089 -14.482 -7.359 1.00 96.12 786 PHE A N 1
ATOM 6405 C CA . PHE A 1 786 ? 29.444 -14.728 -8.766 1.00 96.12 786 PHE A CA 1
ATOM 6406 C C . PHE A 1 786 ? 30.772 -15.481 -8.941 1.00 96.12 786 PHE A C 1
ATOM 6408 O O . PHE A 1 786 ? 31.216 -15.697 -10.065 1.00 96.12 786 PHE A O 1
ATOM 6415 N N . SER A 1 787 ? 31.401 -15.918 -7.845 1.00 94.12 787 SER A N 1
ATOM 6416 C CA . SER A 1 787 ? 32.656 -16.684 -7.869 1.00 94.12 787 SER A CA 1
ATOM 6417 C C . SER A 1 787 ? 32.501 -18.098 -8.444 1.00 94.12 787 SER A C 1
ATOM 6419 O O . SER A 1 787 ? 33.453 -18.645 -8.995 1.00 94.12 787 SER A O 1
ATOM 6421 N N . ASN A 1 788 ? 31.302 -18.682 -8.356 1.00 95.56 788 ASN A N 1
ATOM 6422 C CA . ASN A 1 788 ? 30.949 -19.948 -8.994 1.00 95.56 788 ASN A CA 1
ATOM 6423 C C . ASN A 1 788 ? 29.878 -19.708 -10.067 1.00 95.56 788 ASN A C 1
ATOM 6425 O O . ASN A 1 788 ? 28.687 -19.608 -9.769 1.00 95.56 788 ASN A O 1
ATOM 6429 N N . LEU A 1 789 ? 30.310 -19.644 -11.327 1.00 96.81 789 LEU A N 1
ATOM 6430 C CA . LEU A 1 789 ? 29.450 -19.326 -12.472 1.00 96.81 789 LEU A CA 1
ATOM 6431 C C . LEU A 1 789 ? 28.372 -20.380 -12.727 1.00 96.81 789 LEU A C 1
ATOM 6433 O O . LEU A 1 789 ? 27.268 -20.049 -13.167 1.00 96.81 789 LEU A O 1
ATOM 6437 N N . ARG A 1 790 ? 28.657 -21.644 -12.408 1.00 96.75 790 ARG A N 1
ATOM 6438 C CA . ARG A 1 790 ? 27.681 -22.723 -12.538 1.00 96.75 790 ARG A CA 1
ATOM 6439 C C . ARG A 1 790 ? 26.546 -22.566 -11.539 1.00 96.75 790 ARG A C 1
ATOM 6441 O O . ARG A 1 790 ? 25.384 -22.743 -11.896 1.00 96.75 790 ARG A O 1
ATOM 6448 N N . ASP A 1 791 ? 26.869 -22.231 -10.294 1.00 97.19 791 ASP A N 1
ATOM 6449 C CA . ASP A 1 791 ? 25.849 -21.989 -9.274 1.00 97.19 791 ASP A CA 1
ATOM 6450 C C . ASP A 1 791 ? 25.096 -20.681 -9.537 1.00 97.19 791 ASP A C 1
ATOM 6452 O O . ASP A 1 791 ? 23.873 -20.676 -9.428 1.00 97.19 791 ASP A O 1
ATOM 6456 N N . LEU A 1 792 ? 25.769 -19.623 -10.006 1.00 97.62 792 LEU A N 1
ATOM 6457 C CA . LEU A 1 792 ? 25.104 -18.399 -10.468 1.00 97.62 792 LEU A CA 1
ATOM 6458 C C . LEU A 1 792 ? 24.106 -18.686 -11.605 1.00 97.62 792 LEU A C 1
ATOM 6460 O O . LEU A 1 792 ? 22.968 -18.219 -11.562 1.00 97.62 792 LEU A O 1
ATOM 6464 N N . SER A 1 793 ? 24.491 -19.514 -12.581 1.00 97.62 793 SER A N 1
ATOM 6465 C CA . SER A 1 793 ? 23.598 -19.952 -13.663 1.00 97.62 793 SER A CA 1
ATOM 6466 C C . SER A 1 793 ? 22.376 -20.691 -13.115 1.00 97.62 793 SER A C 1
ATOM 6468 O O . SER A 1 793 ? 21.248 -20.403 -13.514 1.00 97.62 793 SER A O 1
ATOM 6470 N N . LYS A 1 794 ? 22.567 -21.602 -12.149 1.00 97.75 794 LYS A N 1
ATOM 6471 C CA . LYS A 1 794 ? 21.449 -22.295 -11.489 1.00 97.75 794 LYS A CA 1
ATOM 6472 C C . LYS A 1 794 ? 20.533 -21.330 -10.748 1.00 97.75 794 LYS A C 1
ATOM 6474 O O . LYS A 1 794 ? 19.324 -21.505 -10.842 1.00 97.75 794 LYS A O 1
ATOM 6479 N N . VAL A 1 795 ? 21.069 -20.332 -10.040 1.00 98.06 795 VAL A N 1
ATOM 6480 C CA . VAL A 1 795 ? 20.261 -19.305 -9.359 1.00 98.06 795 VAL A CA 1
ATOM 6481 C C . VAL A 1 795 ? 19.373 -18.575 -10.366 1.00 98.06 795 VAL A C 1
ATOM 6483 O O . VAL A 1 795 ? 18.170 -18.471 -10.143 1.00 98.06 795 VAL A O 1
ATOM 6486 N N . ILE A 1 796 ? 19.934 -18.144 -11.501 1.00 97.75 796 ILE A N 1
ATOM 6487 C CA . ILE A 1 796 ? 19.199 -17.447 -12.569 1.00 97.75 796 ILE A CA 1
ATOM 6488 C C . ILE A 1 796 ? 18.024 -18.293 -13.081 1.00 97.75 796 ILE A C 1
ATOM 6490 O O . ILE A 1 796 ? 16.891 -17.806 -13.088 1.00 97.75 796 ILE A O 1
ATOM 6494 N N . PHE A 1 797 ? 18.270 -19.555 -13.452 1.00 96.94 797 PHE A N 1
ATOM 6495 C CA . PHE A 1 797 ? 17.223 -20.461 -13.946 1.00 96.94 797 PHE A CA 1
ATOM 6496 C C . PHE A 1 797 ? 16.195 -20.820 -12.868 1.00 96.94 797 PHE A C 1
ATOM 6498 O O . PHE A 1 797 ? 14.997 -20.745 -13.125 1.00 96.94 797 PHE A O 1
ATOM 6505 N N . THR A 1 798 ? 16.647 -21.113 -11.645 1.00 96.94 798 THR A N 1
ATOM 6506 C CA . THR A 1 798 ? 15.764 -21.407 -10.502 1.00 96.94 798 THR A CA 1
ATOM 6507 C C . THR A 1 798 ? 14.827 -20.231 -10.228 1.00 96.94 798 THR A C 1
ATOM 6509 O O . THR A 1 798 ? 13.651 -20.422 -9.940 1.00 96.94 798 THR A O 1
ATOM 6512 N N . GLY A 1 799 ? 15.309 -18.993 -10.364 1.00 96.56 799 GLY A N 1
ATOM 6513 C CA . GLY A 1 799 ? 14.452 -17.826 -10.210 1.00 96.56 799 GLY A CA 1
ATOM 6514 C C . GLY A 1 799 ? 13.430 -17.654 -11.332 1.00 96.56 799 GLY A C 1
ATOM 6515 O O . GLY A 1 799 ? 12.298 -17.277 -11.048 1.00 96.56 799 GLY A O 1
ATOM 6516 N N . ILE A 1 800 ? 13.755 -17.998 -12.582 1.00 95.50 800 ILE A N 1
ATOM 6517 C CA . ILE A 1 800 ? 12.769 -18.010 -13.681 1.00 95.50 800 ILE A CA 1
ATOM 6518 C C . ILE A 1 800 ? 11.677 -19.047 -13.402 1.00 95.50 800 ILE A C 1
ATOM 6520 O O . ILE A 1 800 ? 10.494 -18.728 -13.522 1.00 95.50 800 ILE A O 1
ATOM 6524 N N . GLU A 1 801 ? 12.067 -20.251 -12.977 1.00 95.62 801 GLU A N 1
ATOM 6525 C CA . GLU A 1 801 ? 11.142 -21.319 -12.582 1.00 95.62 801 GLU A CA 1
ATOM 6526 C C . GLU A 1 801 ? 10.247 -20.878 -11.420 1.00 95.62 801 GLU A C 1
ATOM 6528 O O . GLU A 1 801 ? 9.026 -20.982 -11.503 1.00 95.62 801 GLU A O 1
ATOM 6533 N N . HIS A 1 802 ? 10.823 -20.293 -10.366 1.00 96.88 802 HIS A N 1
ATOM 6534 C CA . HIS A 1 802 ? 10.052 -19.783 -9.231 1.00 96.88 802 HIS A CA 1
ATOM 6535 C C . HIS A 1 802 ? 9.150 -18.624 -9.599 1.00 96.88 802 HIS A C 1
ATOM 6537 O O . HIS A 1 802 ? 8.114 -18.445 -8.969 1.00 96.88 802 HIS A O 1
ATOM 6543 N N . MET A 1 803 ? 9.500 -17.819 -10.590 1.00 95.12 803 MET A N 1
ATOM 6544 C CA . MET A 1 803 ? 8.627 -16.754 -11.064 1.00 95.12 803 MET A CA 1
ATOM 6545 C C . MET A 1 803 ? 7.513 -17.303 -11.966 1.00 95.12 803 MET A C 1
ATOM 6547 O O . MET A 1 803 ? 6.511 -16.621 -12.167 1.00 95.12 803 MET A O 1
ATOM 6551 N N . HIS A 1 804 ? 7.622 -18.520 -12.493 1.00 94.12 804 HIS A N 1
ATOM 6552 C CA . HIS A 1 804 ? 6.636 -19.103 -13.394 1.00 94.12 804 HIS A CA 1
ATOM 6553 C C . HIS A 1 804 ? 5.426 -19.676 -12.633 1.00 94.12 804 HIS A C 1
ATOM 6555 O O . HIS A 1 804 ? 5.542 -20.662 -11.915 1.00 94.12 804 HIS A O 1
ATOM 6561 N N . ASP A 1 805 ? 4.241 -19.093 -12.847 1.00 94.31 805 ASP A N 1
ATOM 6562 C CA . ASP A 1 805 ? 2.965 -19.746 -12.524 1.00 94.31 805 ASP A CA 1
ATOM 6563 C C . ASP A 1 805 ? 2.168 -19.953 -13.816 1.00 94.31 805 ASP A C 1
ATOM 6565 O O . ASP A 1 805 ? 2.135 -19.071 -14.685 1.00 94.31 805 ASP A O 1
ATOM 6569 N N . VAL A 1 806 ? 1.473 -21.088 -13.891 1.00 94.94 806 VAL A N 1
ATOM 6570 C CA . VAL A 1 806 ? 0.415 -21.325 -14.875 1.00 94.94 806 VAL A CA 1
ATOM 6571 C C . VAL A 1 806 ? -0.886 -20.763 -14.309 1.00 94.94 806 VAL A C 1
ATOM 6573 O O . VAL A 1 806 ? -1.387 -21.222 -13.285 1.00 94.94 806 VAL A O 1
ATOM 6576 N N . LEU A 1 807 ? -1.405 -19.738 -14.971 1.00 95.44 807 LEU A N 1
ATOM 6577 C CA . LEU A 1 807 ? -2.677 -19.088 -14.688 1.00 95.44 807 LEU A CA 1
ATOM 6578 C C . LEU A 1 807 ? -3.772 -19.720 -15.543 1.00 95.44 807 LEU A C 1
ATOM 6580 O O . LEU A 1 807 ? -3.516 -20.135 -16.672 1.00 95.44 807 LEU A O 1
ATOM 6584 N N . GLU A 1 808 ? -5.002 -19.729 -15.038 1.00 93.50 808 GLU A N 1
ATOM 6585 C CA . GLU A 1 808 ? -6.167 -20.202 -15.781 1.00 93.50 808 GLU A CA 1
ATOM 6586 C C . GLU A 1 808 ? -7.296 -19.169 -15.730 1.00 93.50 808 GLU A C 1
ATOM 6588 O O . GLU A 1 808 ? -7.593 -18.600 -14.680 1.00 93.50 808 GLU A O 1
ATOM 6593 N N . TRP A 1 809 ? -7.938 -18.924 -16.873 1.00 94.00 809 TRP A N 1
ATOM 6594 C CA . TRP A 1 809 ? -9.139 -18.098 -16.955 1.00 94.00 809 TRP A CA 1
ATOM 6595 C C . TRP A 1 809 ? -10.099 -18.646 -18.011 1.00 94.00 809 TRP A C 1
ATOM 6597 O O . TRP A 1 809 ? -9.706 -18.845 -19.160 1.00 94.00 809 TRP A O 1
ATOM 6607 N N . GLU A 1 810 ? -11.353 -18.905 -17.625 1.00 89.44 810 GLU A N 1
ATOM 6608 C CA . GLU A 1 810 ? -12.399 -19.462 -18.505 1.00 89.44 810 GLU A CA 1
ATOM 6609 C C . GLU A 1 810 ? -11.925 -20.699 -19.312 1.00 89.44 810 GLU A C 1
ATOM 6611 O O . GLU A 1 810 ? -12.209 -20.838 -20.502 1.00 89.44 810 GLU A O 1
ATOM 6616 N N . GLY A 1 811 ? -11.165 -21.596 -18.667 1.00 90.19 811 GLY A N 1
ATOM 6617 C CA . GLY A 1 811 ? -10.638 -22.830 -19.268 1.00 90.19 811 GLY A CA 1
ATOM 6618 C C . GLY A 1 811 ? -9.423 -22.647 -20.186 1.00 90.19 811 GLY A C 1
ATOM 6619 O O . GLY A 1 811 ? -9.002 -23.603 -20.837 1.00 90.19 811 GLY A O 1
ATOM 6620 N N . ARG A 1 812 ? -8.848 -21.439 -20.270 1.00 92.75 812 ARG A N 1
ATOM 6621 C CA . ARG A 1 812 ? -7.600 -21.166 -20.999 1.00 92.75 812 ARG A CA 1
ATOM 6622 C C . ARG A 1 812 ? -6.444 -20.999 -20.028 1.00 92.75 812 ARG A C 1
ATOM 6624 O O . ARG A 1 812 ? -6.520 -20.173 -19.121 1.00 92.75 812 ARG A O 1
ATOM 6631 N N . GLN A 1 813 ? -5.364 -21.736 -20.266 1.00 95.25 813 GLN A N 1
ATOM 6632 C CA . GLN A 1 813 ? -4.135 -21.632 -19.487 1.00 95.25 813 GLN A CA 1
ATOM 6633 C C . GLN A 1 813 ? -3.134 -20.685 -20.144 1.00 95.25 813 GLN A C 1
ATOM 6635 O O . GLN A 1 813 ? -3.006 -20.653 -21.369 1.00 95.25 813 GLN A O 1
ATOM 6640 N N . PHE A 1 814 ? -2.415 -19.922 -19.327 1.00 95.44 814 PHE A N 1
ATOM 6641 C CA . PHE A 1 814 ? -1.366 -19.015 -19.778 1.00 95.44 814 PHE A CA 1
ATOM 6642 C C . PHE A 1 814 ? -0.353 -18.733 -18.672 1.00 95.44 814 PHE A C 1
ATOM 6644 O O . PHE A 1 814 ? -0.601 -18.991 -17.502 1.00 95.44 814 PHE A O 1
ATOM 6651 N N . SER A 1 815 ? 0.796 -18.170 -19.030 1.00 93.81 815 SER A N 1
ATOM 6652 C CA . SER A 1 815 ? 1.827 -17.772 -18.069 1.00 93.81 815 SER A CA 1
ATOM 6653 C C . SER A 1 815 ? 2.391 -16.408 -18.433 1.00 93.81 815 SER A C 1
ATOM 6655 O O . SER A 1 815 ? 2.460 -16.054 -19.612 1.00 93.81 815 SER A O 1
ATOM 6657 N N . ILE A 1 816 ? 2.856 -15.665 -17.434 1.00 94.00 816 ILE A N 1
ATOM 6658 C CA . ILE A 1 816 ? 3.536 -14.387 -17.647 1.00 94.00 816 ILE A CA 1
ATOM 6659 C C . ILE A 1 816 ? 5.039 -14.644 -17.744 1.00 94.00 816 ILE A C 1
ATOM 6661 O O . ILE A 1 816 ? 5.644 -15.135 -16.785 1.00 94.00 816 ILE A O 1
ATOM 6665 N N . ARG A 1 817 ? 5.635 -14.290 -18.887 1.00 91.69 817 ARG A N 1
ATOM 6666 C CA . ARG A 1 817 ? 7.080 -14.403 -19.121 1.00 91.69 817 ARG A CA 1
ATOM 6667 C C . ARG A 1 817 ? 7.869 -13.539 -18.133 1.00 91.69 817 ARG A C 1
ATOM 6669 O O . ARG A 1 817 ? 7.443 -12.441 -17.774 1.00 91.69 817 ARG A O 1
ATOM 6676 N N . THR A 1 818 ? 9.038 -14.035 -17.745 1.00 93.38 818 THR A N 1
ATOM 6677 C CA . THR A 1 818 ? 9.997 -13.348 -16.882 1.00 93.38 818 THR A CA 1
ATOM 6678 C C . THR A 1 818 ? 11.315 -13.188 -17.620 1.00 93.38 818 THR A C 1
ATOM 6680 O O . THR A 1 818 ? 11.869 -14.178 -18.087 1.00 93.38 818 THR A O 1
ATOM 6683 N N . ASP A 1 819 ? 11.808 -11.958 -17.706 1.00 93.75 819 ASP A N 1
ATOM 6684 C CA . ASP A 1 819 ? 13.172 -11.671 -18.142 1.00 93.75 819 ASP A CA 1
ATOM 6685 C C . ASP A 1 819 ? 14.090 -11.565 -16.918 1.00 93.75 819 ASP A C 1
ATOM 6687 O O . ASP A 1 819 ? 13.635 -11.300 -15.803 1.00 93.75 819 ASP A O 1
ATOM 6691 N N . CYS A 1 820 ? 15.388 -11.788 -17.119 1.00 96.75 820 CYS A N 1
ATOM 6692 C CA . CYS A 1 820 ? 16.389 -11.712 -16.059 1.00 96.75 820 CYS A CA 1
ATOM 6693 C C . CYS A 1 820 ? 17.479 -10.708 -16.430 1.00 96.75 820 CYS A C 1
ATOM 6695 O O . CYS A 1 820 ? 17.952 -10.690 -17.567 1.00 96.75 820 CYS A O 1
ATOM 6697 N N . LYS A 1 821 ? 17.919 -9.906 -15.461 1.00 97.38 821 LYS A N 1
ATOM 6698 C CA . LYS A 1 821 ? 19.041 -8.972 -15.606 1.00 97.38 821 LYS A CA 1
ATOM 6699 C C . LYS A 1 821 ? 20.073 -9.208 -14.508 1.00 97.38 821 LYS A C 1
ATOM 6701 O O . LYS A 1 821 ? 19.693 -9.605 -13.409 1.00 97.38 821 LYS A O 1
ATOM 6706 N N . ILE A 1 822 ? 21.347 -8.916 -14.776 1.00 98.12 822 ILE A N 1
ATOM 6707 C CA . ILE A 1 822 ? 22.424 -8.944 -13.769 1.00 98.12 822 ILE A CA 1
ATOM 6708 C C . ILE A 1 822 ? 23.291 -7.682 -13.806 1.00 98.12 822 ILE A C 1
ATOM 6710 O O . ILE A 1 822 ? 23.458 -7.088 -14.868 1.00 98.12 822 ILE A O 1
ATOM 6714 N N . GLY A 1 823 ? 23.855 -7.248 -12.677 1.00 97.50 823 GLY A N 1
ATOM 6715 C CA . GLY A 1 823 ? 24.719 -6.059 -12.666 1.00 97.50 823 GLY A CA 1
ATOM 6716 C C . GLY A 1 823 ? 25.359 -5.709 -11.323 1.00 97.50 823 GLY A C 1
ATOM 6717 O O . GLY A 1 823 ? 25.040 -6.306 -10.297 1.00 97.50 823 GLY A O 1
ATOM 6718 N N . PHE A 1 824 ? 26.259 -4.721 -11.349 1.00 97.00 824 PHE A N 1
ATOM 6719 C CA . PHE A 1 824 ? 26.968 -4.186 -10.172 1.00 97.00 824 PHE A CA 1
ATOM 6720 C C . PHE A 1 824 ? 26.373 -2.875 -9.637 1.00 97.00 824 PHE A C 1
ATOM 6722 O O . PHE A 1 824 ? 26.841 -2.329 -8.645 1.00 97.00 824 PHE A O 1
ATOM 6729 N N . ASP A 1 825 ? 25.310 -2.394 -10.271 1.00 94.69 825 ASP A N 1
ATOM 6730 C CA . ASP A 1 825 ? 24.392 -1.406 -9.724 1.00 94.69 825 ASP A CA 1
ATOM 6731 C C . ASP A 1 825 ? 22.995 -1.661 -10.301 1.00 94.69 825 ASP A C 1
ATOM 6733 O O . ASP A 1 825 ? 22.843 -2.348 -11.317 1.00 94.69 825 ASP A O 1
ATOM 6737 N N . TRP A 1 826 ? 21.959 -1.140 -9.649 1.00 93.94 826 TRP A N 1
ATOM 6738 C CA . TRP A 1 826 ? 20.578 -1.442 -10.037 1.00 93.94 826 TRP A CA 1
ATOM 6739 C C . TRP A 1 826 ? 20.114 -0.675 -11.293 1.00 93.94 826 TRP A C 1
ATOM 6741 O O . TRP A 1 826 ? 19.099 -1.018 -11.898 1.00 93.94 826 TRP A O 1
ATOM 6751 N N . LYS A 1 827 ? 20.840 0.357 -11.740 1.00 92.88 827 LYS A N 1
ATOM 6752 C CA . LYS A 1 827 ? 20.491 1.126 -12.947 1.00 92.88 827 LYS A CA 1
ATOM 6753 C C . LYS A 1 827 ? 21.001 0.448 -14.220 1.00 92.88 827 LYS A C 1
ATOM 6755 O O . LYS A 1 827 ? 20.271 0.378 -15.207 1.00 92.88 827 LYS A O 1
ATOM 6760 N N . ASN A 1 828 ? 22.246 -0.016 -14.212 1.00 93.12 828 ASN A N 1
ATOM 6761 C CA . ASN A 1 828 ? 23.005 -0.386 -15.408 1.00 93.12 828 ASN A CA 1
ATOM 6762 C C . ASN A 1 828 ? 23.069 -1.906 -15.651 1.00 93.12 828 ASN A C 1
ATOM 6764 O O . ASN A 1 828 ? 23.982 -2.394 -16.322 1.00 93.12 828 ASN A O 1
ATOM 6768 N N . MET A 1 829 ? 22.099 -2.661 -15.129 1.00 95.50 829 MET A N 1
ATOM 6769 C CA . MET A 1 829 ? 22.038 -4.117 -15.276 1.00 95.50 829 MET A CA 1
ATOM 6770 C C . MET A 1 829 ? 21.936 -4.555 -16.750 1.00 95.50 829 MET A C 1
ATOM 6772 O O . MET A 1 829 ? 21.378 -3.863 -17.605 1.00 95.50 829 MET A O 1
ATOM 6776 N N . ILE A 1 830 ? 22.474 -5.734 -17.052 1.00 96.62 830 ILE A N 1
ATOM 6777 C CA . ILE A 1 830 ? 22.487 -6.354 -18.375 1.00 96.62 830 ILE A CA 1
ATOM 6778 C C . ILE A 1 830 ? 21.412 -7.429 -18.440 1.00 96.62 830 ILE A C 1
ATOM 6780 O O . ILE A 1 830 ? 21.408 -8.356 -17.636 1.00 96.62 830 ILE A O 1
ATOM 6784 N N . GLU A 1 831 ? 20.519 -7.302 -19.417 1.00 95.50 831 GLU A N 1
ATOM 6785 C CA . GLU A 1 831 ? 19.488 -8.293 -19.714 1.00 95.50 831 GLU A CA 1
ATOM 6786 C C . GLU A 1 831 ? 20.088 -9.549 -20.352 1.00 95.50 831 GLU A C 1
ATOM 6788 O O . GLU A 1 831 ? 20.821 -9.479 -21.344 1.00 95.50 831 GLU A O 1
ATOM 6793 N N . LEU A 1 832 ? 19.746 -10.701 -19.781 1.00 95.00 832 LEU A N 1
ATOM 6794 C CA . LEU A 1 832 ? 20.140 -12.014 -20.265 1.00 95.00 832 LEU A CA 1
ATOM 6795 C C . LEU A 1 832 ? 19.170 -12.459 -21.361 1.00 95.00 832 LEU A C 1
ATOM 6797 O O . LEU A 1 832 ? 17.984 -12.681 -21.119 1.00 95.00 832 LEU A O 1
ATOM 6801 N N . LYS A 1 833 ? 19.680 -12.584 -22.585 1.00 89.25 833 LYS A N 1
ATOM 6802 C CA . LYS A 1 833 ? 18.862 -12.893 -23.763 1.00 89.25 833 LYS A CA 1
ATOM 6803 C C . LYS A 1 833 ? 18.662 -14.390 -23.954 1.00 89.25 833 LYS A C 1
ATOM 6805 O O . LYS A 1 833 ? 19.548 -15.187 -23.642 1.00 89.25 833 LYS A O 1
ATOM 6810 N N . ASP A 1 834 ? 17.514 -14.726 -24.542 1.00 83.94 834 ASP A N 1
ATOM 6811 C CA . ASP A 1 834 ? 17.177 -16.055 -25.068 1.00 83.94 834 ASP A CA 1
ATOM 6812 C C . ASP A 1 834 ? 17.250 -17.188 -24.033 1.00 83.94 834 ASP A C 1
ATOM 6814 O O . ASP A 1 834 ? 17.482 -18.342 -24.380 1.00 83.94 834 ASP A O 1
ATOM 6818 N N . LEU A 1 835 ? 17.015 -16.864 -22.757 1.00 86.06 835 LEU A N 1
ATOM 6819 C CA . LEU A 1 835 ? 17.080 -17.819 -21.646 1.00 86.06 835 LEU A CA 1
ATOM 6820 C C . LEU A 1 835 ? 16.144 -19.023 -21.823 1.00 86.06 835 LEU A C 1
ATOM 6822 O O . LEU A 1 835 ? 16.521 -20.131 -21.464 1.00 86.06 835 LEU A O 1
ATOM 6826 N N . ASP A 1 836 ? 14.980 -18.834 -22.450 1.00 80.31 836 ASP A N 1
ATOM 6827 C CA . ASP A 1 836 ? 14.030 -19.915 -22.762 1.00 80.31 836 ASP A CA 1
ATOM 6828 C C . ASP A 1 836 ? 14.620 -21.022 -23.658 1.00 80.31 836 ASP A C 1
ATOM 6830 O O . ASP A 1 836 ? 14.064 -22.117 -23.735 1.00 80.31 836 ASP A O 1
ATOM 6834 N N . PHE A 1 837 ? 15.707 -20.730 -24.377 1.00 82.38 837 PHE A N 1
ATOM 6835 C CA . PHE A 1 837 ? 16.352 -21.639 -25.327 1.00 82.38 837 PHE A CA 1
ATOM 6836 C C . PHE A 1 837 ? 17.733 -22.110 -24.857 1.00 82.38 837 PHE A C 1
ATOM 6838 O O . PHE A 1 837 ? 18.432 -22.781 -25.614 1.00 82.38 837 PHE A O 1
ATOM 6845 N N . LYS A 1 838 ? 18.133 -21.751 -23.632 1.00 87.25 838 LYS A N 1
ATOM 6846 C CA . LYS A 1 838 ? 19.455 -22.043 -23.070 1.00 87.25 838 LYS A CA 1
ATOM 6847 C C . LYS A 1 838 ? 19.377 -23.105 -21.985 1.00 87.25 838 LYS A C 1
ATOM 6849 O O . LYS A 1 838 ? 18.406 -23.185 -21.237 1.00 87.25 838 LYS A O 1
ATOM 6854 N N . GLN A 1 839 ? 20.443 -23.885 -21.862 1.00 91.12 839 GLN A N 1
ATOM 6855 C CA . GLN A 1 839 ? 20.697 -24.734 -20.704 1.00 91.12 839 GLN A CA 1
ATOM 6856 C C . GLN A 1 839 ? 21.672 -24.051 -19.738 1.00 91.12 839 GLN A C 1
ATOM 6858 O O . GLN A 1 839 ? 22.352 -23.083 -20.079 1.00 91.12 839 GLN A O 1
ATOM 6863 N N . ILE A 1 840 ? 21.786 -24.598 -18.522 1.00 91.62 840 ILE A N 1
ATOM 6864 C CA . ILE A 1 840 ? 22.716 -24.105 -17.490 1.00 91.62 840 ILE A CA 1
ATOM 6865 C C . ILE A 1 840 ? 24.147 -23.978 -18.034 1.00 91.62 840 ILE A C 1
ATOM 6867 O O . ILE A 1 840 ? 24.800 -22.974 -17.771 1.00 91.62 840 ILE A O 1
ATOM 6871 N N . GLY A 1 841 ? 24.618 -24.967 -18.802 1.00 91.12 841 GLY A N 1
ATOM 6872 C CA . GLY A 1 841 ? 25.976 -24.965 -19.357 1.00 91.12 841 GLY A CA 1
ATOM 6873 C C . GLY A 1 841 ? 26.216 -23.878 -20.409 1.00 91.12 841 GLY A C 1
ATOM 6874 O O . GLY A 1 841 ? 27.316 -23.339 -20.470 1.00 91.12 841 GLY A O 1
ATOM 6875 N N . ASP A 1 842 ? 25.195 -23.514 -21.192 1.00 93.12 842 ASP A N 1
ATOM 6876 C CA . ASP A 1 842 ? 25.310 -22.447 -22.195 1.00 93.12 842 ASP A CA 1
ATOM 6877 C C . ASP A 1 842 ? 25.499 -21.093 -21.504 1.00 93.12 842 ASP A C 1
ATOM 6879 O O . ASP A 1 842 ? 26.401 -20.327 -21.839 1.00 93.12 842 ASP A O 1
ATOM 6883 N N . LEU A 1 843 ? 24.683 -20.825 -20.477 1.00 93.75 843 LEU A N 1
ATOM 6884 C CA . LEU A 1 843 ? 24.780 -19.594 -19.697 1.00 93.75 843 LEU A CA 1
ATOM 6885 C C . LEU A 1 843 ? 26.098 -19.523 -18.913 1.00 93.75 843 LEU A C 1
ATOM 6887 O O . LEU A 1 843 ? 26.724 -18.467 -18.881 1.00 93.75 843 LEU A O 1
ATOM 6891 N N . GLU A 1 844 ? 26.553 -20.640 -18.340 1.00 95.00 844 GLU A N 1
ATOM 6892 C CA . GLU A 1 844 ? 27.830 -20.728 -17.619 1.00 95.00 844 GLU A CA 1
ATOM 6893 C C . GLU A 1 844 ? 29.016 -20.261 -18.481 1.00 95.00 844 GLU A C 1
ATOM 6895 O O . GLU A 1 844 ? 29.895 -19.559 -17.981 1.00 95.00 844 GLU A O 1
ATOM 6900 N N . LEU A 1 845 ? 29.012 -20.590 -19.779 1.00 95.44 845 LEU A N 1
ATOM 6901 C CA . LEU A 1 845 ? 30.049 -20.183 -20.733 1.00 95.44 845 LEU A CA 1
ATOM 6902 C C . LEU A 1 845 ? 29.958 -18.703 -21.140 1.00 95.44 845 LEU A C 1
ATOM 6904 O O . LEU A 1 845 ? 30.985 -18.087 -21.425 1.00 95.44 845 LEU A O 1
ATOM 6908 N N . GLU A 1 846 ? 28.757 -18.122 -21.172 1.00 95.06 846 GLU A N 1
ATOM 6909 C CA . GLU A 1 846 ? 28.539 -16.714 -21.537 1.00 95.06 846 GLU A CA 1
ATOM 6910 C C . GLU A 1 846 ? 28.789 -15.742 -20.370 1.00 95.06 846 GLU A C 1
ATOM 6912 O O . GLU A 1 846 ? 29.220 -14.603 -20.585 1.00 95.06 846 GLU A O 1
ATOM 6917 N N . LEU A 1 847 ? 28.536 -16.183 -19.131 1.00 95.75 847 LEU A N 1
ATOM 6918 C CA . LEU A 1 847 ? 28.601 -15.344 -17.932 1.00 95.75 847 LEU A CA 1
ATOM 6919 C C . LEU A 1 847 ? 29.913 -14.564 -17.753 1.00 95.75 847 LEU A C 1
ATOM 6921 O O . LEU A 1 847 ? 29.809 -13.400 -17.374 1.00 95.75 847 LEU A O 1
ATOM 6925 N N . PRO A 1 848 ? 31.123 -15.100 -18.029 1.00 96.75 848 PRO A N 1
ATOM 6926 C CA . PRO A 1 848 ? 32.356 -14.323 -17.904 1.00 96.75 848 PRO A CA 1
ATOM 6927 C C . PRO A 1 848 ? 32.325 -13.018 -18.710 1.00 96.75 848 PRO A C 1
ATOM 6929 O O . PRO A 1 848 ? 32.654 -11.960 -18.179 1.00 96.75 848 PRO A O 1
ATOM 6932 N N . GLY A 1 849 ? 31.877 -13.080 -19.969 1.00 96.31 849 GLY A N 1
ATOM 6933 C CA . GLY A 1 849 ? 31.793 -11.906 -20.840 1.00 96.31 849 GLY A CA 1
ATOM 6934 C C . GLY A 1 849 ? 30.702 -10.929 -20.403 1.00 96.31 849 GLY A C 1
ATOM 6935 O O . GLY A 1 849 ? 30.906 -9.718 -20.437 1.00 96.31 849 GLY A O 1
ATOM 6936 N N . ILE A 1 850 ? 29.562 -11.446 -19.936 1.00 96.06 850 ILE A N 1
ATOM 6937 C CA . ILE A 1 850 ? 28.454 -10.618 -19.440 1.00 96.06 850 ILE A CA 1
ATOM 6938 C C . ILE A 1 850 ? 28.844 -9.910 -18.135 1.00 96.06 850 ILE A C 1
ATOM 6940 O O . ILE A 1 850 ? 28.545 -8.730 -17.963 1.00 96.06 850 ILE A O 1
ATOM 6944 N N . ILE A 1 851 ? 29.528 -10.604 -17.222 1.00 96.56 851 ILE A N 1
ATOM 6945 C CA . ILE A 1 851 ? 30.019 -10.029 -15.965 1.00 96.56 851 ILE A CA 1
ATOM 6946 C C . ILE A 1 851 ? 31.028 -8.918 -16.254 1.00 96.56 851 ILE A C 1
ATOM 6948 O O . ILE A 1 851 ? 30.935 -7.857 -15.642 1.00 96.56 851 ILE A O 1
ATOM 6952 N N . GLU A 1 852 ? 31.951 -9.125 -17.193 1.00 95.94 852 GLU A N 1
ATOM 6953 C CA . GLU A 1 852 ? 32.915 -8.086 -17.563 1.00 95.94 852 GLU A CA 1
ATOM 6954 C C . GLU A 1 852 ? 32.217 -6.865 -18.169 1.00 95.94 852 GLU A C 1
ATOM 6956 O O . GLU A 1 852 ? 32.428 -5.743 -17.716 1.00 95.94 852 GLU A O 1
ATOM 6961 N N . GLN A 1 853 ? 31.263 -7.081 -19.078 1.00 95.75 853 GLN A N 1
ATOM 6962 C CA . GLN A 1 853 ? 30.438 -6.003 -19.622 1.00 95.75 853 GLN A CA 1
ATOM 6963 C C . GLN A 1 853 ? 29.664 -5.249 -18.522 1.00 95.75 853 GLN A C 1
ATOM 6965 O O . GLN A 1 853 ? 29.478 -4.031 -18.601 1.00 95.75 853 GLN A O 1
ATOM 6970 N N . ALA A 1 854 ? 29.183 -5.952 -17.491 1.00 94.94 854 ALA A N 1
ATOM 6971 C CA . ALA A 1 854 ? 28.470 -5.337 -16.374 1.00 94.94 854 ALA A CA 1
ATOM 6972 C C . ALA A 1 854 ? 29.400 -4.466 -15.521 1.00 94.94 854 ALA A C 1
ATOM 6974 O O . ALA A 1 854 ? 28.982 -3.395 -15.075 1.00 94.94 854 ALA A O 1
ATOM 6975 N N . LYS A 1 855 ? 30.655 -4.893 -15.321 1.00 94.06 855 LYS A N 1
ATOM 6976 C CA . LYS A 1 855 ? 31.682 -4.085 -14.647 1.00 94.06 855 LYS A CA 1
ATOM 6977 C C . LYS A 1 855 ? 32.029 -2.845 -15.457 1.00 94.06 855 LYS A C 1
ATOM 6979 O O . LYS A 1 855 ? 32.022 -1.753 -14.901 1.00 94.06 855 LYS A O 1
ATOM 6984 N N . GLU A 1 856 ? 32.260 -2.992 -16.761 1.00 93.38 856 GLU A N 1
ATOM 6985 C CA . GLU A 1 856 ? 32.580 -1.869 -17.648 1.00 93.38 856 GLU A CA 1
ATOM 6986 C C . GLU A 1 856 ? 31.488 -0.793 -17.606 1.00 93.38 856 GLU A C 1
ATOM 6988 O O . GLU A 1 856 ? 31.791 0.382 -17.400 1.00 93.38 856 GLU A O 1
ATOM 6993 N N . LYS A 1 857 ? 30.209 -1.185 -17.706 1.00 91.69 857 LYS A N 1
ATOM 6994 C CA . LYS A 1 857 ? 29.076 -0.249 -17.588 1.00 91.69 857 LYS A CA 1
ATOM 6995 C C . LYS A 1 857 ? 29.032 0.463 -16.238 1.00 91.69 857 LYS A C 1
ATOM 6997 O O . LYS A 1 857 ? 28.746 1.661 -16.181 1.00 91.69 857 LYS A O 1
ATOM 7002 N N . HIS A 1 858 ? 29.286 -0.272 -15.159 1.00 90.25 858 HIS A N 1
ATOM 7003 C CA . HIS A 1 858 ? 29.312 0.282 -13.812 1.00 90.25 858 HIS A CA 1
ATOM 7004 C C . HIS A 1 858 ? 30.440 1.315 -13.654 1.00 90.25 858 HIS A C 1
ATOM 7006 O O . HIS A 1 858 ? 30.214 2.433 -13.184 1.00 90.25 858 HIS A O 1
ATOM 7012 N N . GLU A 1 859 ? 31.648 0.982 -14.112 1.00 88.19 859 GLU A N 1
ATOM 7013 C CA . GLU A 1 859 ? 32.797 1.885 -14.085 1.00 88.19 859 GLU A CA 1
ATOM 7014 C C . GLU A 1 859 ? 32.617 3.107 -14.988 1.00 88.19 859 GLU A C 1
ATOM 7016 O O . GLU A 1 859 ? 32.981 4.215 -14.592 1.00 88.19 859 GLU A O 1
ATOM 7021 N N . GLU A 1 860 ? 32.059 2.939 -16.188 1.00 85.94 860 GLU A N 1
ATOM 7022 C CA . GLU A 1 860 ? 31.796 4.040 -17.116 1.00 85.94 860 GLU A CA 1
ATOM 7023 C C . GLU A 1 860 ? 30.816 5.051 -16.508 1.00 85.94 860 GLU A C 1
ATOM 7025 O O . GLU A 1 860 ? 31.085 6.256 -16.545 1.00 85.94 860 GLU A O 1
ATOM 7030 N N . SER A 1 861 ? 29.742 4.571 -15.864 1.00 79.38 861 SER A N 1
ATOM 7031 C CA . SER A 1 861 ? 28.800 5.428 -15.129 1.00 79.38 861 SER A CA 1
ATOM 7032 C C . SER A 1 861 ? 29.533 6.258 -14.070 1.00 79.38 861 SER A C 1
ATOM 7034 O O . SER A 1 861 ? 29.402 7.482 -14.055 1.00 79.38 861 SER A O 1
ATOM 7036 N N . ARG A 1 862 ? 30.394 5.625 -13.256 1.00 77.88 862 ARG A N 1
ATOM 7037 C CA . ARG A 1 862 ? 31.185 6.322 -12.225 1.00 77.88 862 ARG A CA 1
ATOM 7038 C C . ARG A 1 862 ? 32.161 7.341 -12.814 1.00 77.88 862 ARG A C 1
ATOM 7040 O O . ARG A 1 862 ? 32.287 8.452 -12.302 1.00 77.88 862 ARG A O 1
ATOM 7047 N N . ARG A 1 863 ? 32.873 6.990 -13.892 1.00 79.19 863 ARG A N 1
ATOM 7048 C CA . ARG A 1 863 ? 33.833 7.899 -14.547 1.00 79.19 863 ARG A CA 1
ATOM 7049 C C . ARG A 1 863 ? 33.130 9.115 -15.145 1.00 79.19 863 ARG A C 1
ATOM 7051 O O . ARG A 1 863 ? 33.668 10.218 -15.046 1.00 79.19 863 ARG A O 1
ATOM 7058 N N . SER A 1 864 ? 31.950 8.930 -15.740 1.00 72.50 864 SER A N 1
ATOM 7059 C CA . SER A 1 864 ? 31.136 10.029 -16.270 1.00 72.50 864 SER A CA 1
ATOM 7060 C C . SER A 1 864 ? 30.722 10.996 -15.159 1.00 72.50 864 SER A C 1
ATOM 7062 O O . SER A 1 864 ? 30.942 12.199 -15.288 1.00 72.50 864 SER A O 1
ATOM 7064 N N . GLU A 1 865 ? 30.217 10.470 -14.040 1.00 71.06 865 GLU A N 1
ATOM 7065 C CA . GLU A 1 865 ? 29.808 11.260 -12.869 1.00 71.06 865 GLU A CA 1
ATOM 7066 C C . GLU A 1 865 ? 30.986 12.070 -12.291 1.00 71.06 865 GLU A C 1
ATOM 7068 O O . GLU A 1 865 ? 30.868 13.275 -12.057 1.00 71.06 865 GLU A O 1
ATOM 7073 N N . ILE A 1 866 ? 32.169 11.454 -12.157 1.00 68.69 866 ILE A N 1
ATOM 7074 C CA . ILE A 1 866 ? 33.391 12.129 -11.681 1.00 68.69 866 ILE A CA 1
ATOM 7075 C C . ILE A 1 866 ? 33.866 13.213 -12.662 1.00 68.69 866 ILE A C 1
ATOM 7077 O O . ILE A 1 866 ? 34.257 14.307 -12.241 1.00 68.69 866 ILE A O 1
ATOM 7081 N N . ARG A 1 867 ? 33.855 12.934 -13.973 1.00 71.38 867 ARG A N 1
ATOM 7082 C CA . ARG A 1 867 ? 34.298 13.882 -15.009 1.00 71.38 867 ARG A CA 1
ATOM 7083 C C . ARG A 1 867 ? 33.400 15.116 -15.061 1.00 71.38 867 ARG A C 1
ATOM 7085 O O . ARG A 1 867 ? 33.907 16.236 -15.143 1.00 71.38 867 ARG A O 1
ATOM 7092 N N . GLU A 1 868 ? 32.088 14.920 -14.993 1.00 66.00 868 GLU A N 1
ATOM 7093 C CA . GLU A 1 868 ? 31.125 16.019 -14.908 1.00 66.00 868 GLU A CA 1
ATOM 7094 C C . GLU A 1 868 ? 31.312 16.816 -13.615 1.00 66.00 868 GLU A C 1
ATOM 7096 O O . GLU A 1 868 ? 31.292 18.048 -13.641 1.00 66.00 868 GLU A O 1
ATOM 7101 N N . ALA A 1 869 ? 31.595 16.139 -12.497 1.00 60.66 869 ALA A N 1
ATOM 7102 C CA . ALA A 1 869 ? 31.816 16.814 -11.229 1.00 60.66 869 ALA A CA 1
ATOM 7103 C C . ALA A 1 869 ? 33.127 17.618 -11.148 1.00 60.66 869 ALA A C 1
ATOM 7105 O O . ALA A 1 869 ? 33.204 18.612 -10.426 1.00 60.66 869 ALA A O 1
ATOM 7106 N N . SER A 1 870 ? 34.149 17.219 -11.904 1.00 56.91 870 SER A N 1
ATOM 7107 C CA . SER A 1 870 ? 35.473 17.861 -11.910 1.00 56.91 870 SER A CA 1
ATOM 7108 C C . SER A 1 870 ? 35.574 19.057 -12.867 1.00 56.91 870 SER A C 1
ATOM 7110 O O . SER A 1 870 ? 36.629 19.684 -12.963 1.00 56.91 870 SER A O 1
ATOM 7112 N N . SER A 1 871 ? 34.502 19.385 -13.595 1.00 55.16 871 SER A N 1
ATOM 7113 C CA . SER A 1 871 ? 34.488 20.538 -14.499 1.00 55.16 871 SER A CA 1
ATOM 7114 C C . SER A 1 871 ? 34.469 21.855 -13.699 1.00 55.16 871 SER A C 1
ATOM 7116 O O . SER A 1 871 ? 33.678 21.982 -12.758 1.00 55.16 871 SER A O 1
ATOM 7118 N N . PRO A 1 872 ? 35.336 22.837 -14.020 1.00 48.69 872 PRO A N 1
ATOM 7119 C CA . PRO A 1 872 ? 35.489 24.049 -13.217 1.00 48.69 872 PRO A CA 1
ATOM 7120 C C . PRO A 1 872 ? 34.186 24.855 -13.131 1.00 48.69 872 PRO A C 1
ATOM 7122 O O . PRO A 1 872 ? 33.436 24.951 -14.104 1.00 48.69 872 PRO A O 1
ATOM 7125 N N . ARG A 1 873 ? 33.935 25.464 -11.961 1.00 42.22 873 ARG A N 1
ATOM 7126 C CA . ARG A 1 873 ? 32.854 26.445 -11.781 1.00 42.22 873 ARG A CA 1
ATOM 7127 C C . ARG A 1 873 ? 33.077 27.584 -12.774 1.00 42.22 873 ARG A C 1
ATOM 7129 O O . ARG A 1 873 ? 34.133 28.213 -12.753 1.00 42.22 873 ARG A O 1
ATOM 7136 N N . ILE A 1 874 ? 32.096 27.829 -13.639 1.00 40.03 874 ILE A N 1
ATOM 7137 C CA . ILE A 1 874 ? 32.053 29.062 -14.425 1.00 40.03 874 ILE A CA 1
ATOM 7138 C C . ILE A 1 874 ? 31.832 30.182 -13.402 1.00 40.03 874 ILE A C 1
ATOM 7140 O O . ILE A 1 874 ? 30.844 30.142 -12.669 1.00 40.03 874 ILE A O 1
ATOM 7144 N N . ALA A 1 875 ? 32.830 31.058 -13.281 1.00 29.78 875 ALA A N 1
ATOM 7145 C CA . ALA A 1 875 ? 32.869 32.174 -12.339 1.00 29.78 875 ALA A CA 1
ATOM 7146 C C . ALA A 1 875 ? 31.875 33.279 -12.704 1.00 29.78 875 ALA A C 1
ATOM 7148 O O . ALA A 1 875 ? 31.641 33.473 -13.921 1.00 29.78 875 ALA A O 1
#

InterPro domains:
  IPR001098 DNA-directed DNA polymerase, family A, palm domain [PF00476] (402-603)
  IPR002298 DNA polymerase A [PTHR10133] (214-719)
  IPR002562 3'-5' exonuclease domain [PF01612] (199-364)
  IPR005122 Uracil-DNA glycosylase-like [PF03167] (18-161)
  IPR012337 Ribonuclease H-like superfamily [SSF53098] (196-378)
  IPR036397 Ribonuclease H superfamily [G3DSA:3.30.420.10] (190-383)
  IPR036895 Uracil-DNA glycosylase-like domain superfamily [G3DSA:3.40.470.10] (5-176)
  IPR036895 Uracil-DNA glycosylase-like domain superfamily [SSF52141] (9-162)
  IPR043502 DNA/RNA polymerase superfamily [SSF56672] (372-828)

Secondary structure (DSSP, 8-state):
----PPP------TT----BS-TT-SEEEEESS--HHHHHHTSTT-SHHHHHHHHHHHHTT--GGGEEEEES-SS--SS-GGGTEETTEE-HHHHHHHHHHHHHHHT---SEEEEBSHHHHHHHHS---HHHHTT--EE-SSSTT-EE--B--GGGGGTT-TTHHHHHHHHHHHHHHHHT-SS--PPP-EEEES--HHHHHHHHHHHHHHT--EEEEEEEETTEEEEEEEEEETTEEEEEEGGGS-HHHHHHHHHHHHHHHT-TTS-EEESSHHHHHHHHHHHH-----S-EEEHHHHHHHH-TTS---HHHHHHHH-SS----TTGGGGGGGT--S-HHHHHHHHHHHHHHHHHHHHHHHHHHHHTT-HHHHHHHHTTHHHHHHHHHH-EEE-HHHHHHHHHHHHHHHHHHHHHHHHHHSS---TT-HHHHHIIIIIIS-PPPPEEEETTTTEEEE---HHHHHHHHH-BTTB---HHHHHHHHHHHHHHIIIIIIT----TTSEE--EEETT-SSSS--EEE--TTS-S--GGG--TTGGGGEEPPTTEEEEEEEETTHHHHHHHHHHT-HHHHHHHHTT--HHHHHHHHHH---HHHHHHHHHHHTT---HHHHHHHHHHHHHHHHHH-GGGSHHHHHHH-TT----SSS-HHHHHHHHHHHHTTT--HHHHHHHTT--HHHHHHHHHHHHHH-THHHHHHHHHHHHHHHHSEEE-TT--EEE--SPSSHHHHHHHHHHHHHHHHHHHHHHHHHHHHH--STTTTT-EEEEEETTEEEEEEE-S-HHHHHHHHHHHHHHH--EEEETTEEEE--EEEEEESSSSSPEEE--GGG--HHHHHHHHHHHHHHHHHHHHHHHHHHHHHHTSPP--

Radius of gyration: 32.33 Å; chains: 1; bounding box: 103×66×90 Å